Protein 8OUZ (pdb70)

InterPro domains:
  IPR003593 AAA+ ATPase domain [SM00382] (100-277)
  IPR013632 Rad51-like, C-terminal [PF08423] (83-342)
  IPR016467 DNA recombination and repair protein, RecA-like [PIRSF005856] (2-347)
  IPR020588 DNA recombination and repair protein RecA-like, ATP-binding domain [PS50162] (79-259)
  IPR027417 P-loop containing nucleoside triphosphate hydrolase [G3DSA:3.40.50.300] (60-343)
  IPR027417 P-loop containing nucleoside triphosphate hydrolase [SSF52540] (82-343)
  IPR030548 DNA repair protein RAD51 homologue 2 [PTHR46456] (1-357)
  IPR058766 XRCC3/RAD51 homolog 2, helix-hairpin-helix domain [PF26169] (6-60)

Secondary structure (DSSP, 8-state):
-BHHHHT--HHHHHHHHTTT--BHHHHHTS-HHHHHHHH---HHHHHHHHHHHHHTTSPPPEEHHHHHT-/--BGGGS---HHHHHHHHHTT--BGGGGSS--HHHHHHHTT--HHHHHHHHHHHH--EEHHHHHHHHHHS--B--S-HHHHHHHTSSBPSSSEEEEEE-TTSSHHHHHHHHHHHTTS-GGGT----EEEEEESSS---HHHHHHHHHHHHHHHHHHHTTTTTSHHHHHHHH--HHHHHTTEEEEE--SHHHHHHHHHHHHHHHHT-TTEEEEEEE-SS-TT---TTHHHHHHIIIIITTHHHHHHHHHTT-EEEEEESS------SSGGGT-SEEEEEEEETTEEEEEEEE-SSS---EEE-EEETTEEE--/-B--TTSSTT--HHHHHHHHHTT--BHHHHHTS-HHHHHHTTT--HHHHHHHHHHHHHHH----EEHHHHHHHHHHH--EE--S-HHHHHHHTSSEETTSEEEEE--TTSSHHHHHHHHHHIIIIII---EEEEESSS---HHHHHHHHHTT---HHHHHHHHHTEEEEE--SHHHHHHHHHHHHHHHHH-SS--SS---EEEEETHHHHHGGG--SS--HHHHHHHHHHHHHHIIIIIT--EEEEEE-EEE-SSS-SEEESS-HHHHTS-SEEEEEEE---S-EEEEEEE-SSS-S--EEEE-TTT-/---BHHHH-TTT-TT--SBPSSEEEEEEE-TTSSHHHHHHHHHHHHHS-GGGT----EEEEEESSS---HHHHHHHHHHH-SS--HHHHHHHHTTEEEEE--SHHHHHHHHHHHHHHHHH-TTEEEEEEETTTTTHHHHHHHHTT-HHHHSHHHHHHHHHHHHHHHHTT-EEEEEEE---------S-HHHHTT--EEEEEEE---EEEEEEETTTTEEEEEEEEEETTEEEE-

GO terms:
  GO:0008094 ATP-dependent activity, acting on DNA (F, IDA)
  GO:0005657 replication fork (C, IDA)
  GO:0000400 four-way junction DNA binding (F, IDA)
  GO:0003690 double-stranded DNA binding (F, IDA)
  GO:0003697 single-stranded DNA binding (F, IDA)
  GO:0033063 Rad51B-Rad51C-Rad51D-XRCC2 complex (C, IDA)
  GO:0010971 positive regulation of G2/M transition of mitotic cell cycle (P, IMP)
  GO:0000724 double-strand break repair via homologous recombination (P, IMP)
  GO:0003677 DNA binding (F, TAS)
  GO:0005634 nucleus (C, TAS)
  GO:0006281 DNA repair (P, TAS)
  GO:0006310 DNA recombination (P, TAS)
  GO:0007131 reciprocal meiotic recombination (P, TAS)
  GO:0005654 nucleoplasm (C, TAS)
  GO:0005515 protein binding (F, IPI)
  GO:0097435 supramolecular fiber organization (P, IDA)

CATH classification: 3.40.50.300

Nearest PDB structures (foldseek):
  8ouz-assembly1_A  TM=1.014E+00  e=1.183E-11  Homo sapiens
  8ouy-assembly1_A  TM=9.994E-01  e=1.331E-10  Homo sapiens
  2zud-assembly1_B  TM=6.892E-01  e=2.498E-03  Saccharolobus solfataricus
  2zud-assembly1_A  TM=7.182E-01  e=3.698E-03  Saccharolobus solfataricus
  2zuc-assembly1_B  TM=6.706E-01  e=3.039E-03  Saccharolobus solfataricus

Solvent-accessible surface area: 38641 Å² total; per-residue (Å²): 133,93,1,132,173,24,50,13,65,95,114,17,22,77,74,0,39,172,88,138,12,86,40,4,93,58,0,3,25,34,16,32,9,35,0,7,95,19,5,12,62,3,46,92,18,0,49,111,14,0,22,73,0,0,147,41,24,25,31,163,59,72,32,0,93,41,52,73,71,184,142,63,59,3,9,6,20,30,6,8,15,47,6,12,33,97,0,42,69,9,9,5,67,20,0,55,12,0,79,102,26,135,38,57,74,0,20,162,48,7,59,14,61,147,72,65,0,92,51,5,2,78,9,0,124,175,153,30,31,0,40,93,18,10,88,55,38,115,114,36,24,76,2,64,0,34,0,68,34,1,18,108,22,12,34,33,0,5,21,20,22,32,5,2,0,2,0,0,39,101,60,4,10,8,30,40,3,0,5,1,0,0,0,3,0,14,6,19,132,48,41,60,15,26,51,4,8,0,0,0,0,0,1,48,38,45,20,114,28,87,37,0,30,68,1,0,50,15,1,25,106,75,8,85,108,63,14,119,128,73,158,57,110,116,20,128,131,16,36,116,105,14,60,43,62,71,3,0,36,41,0,27,21,7,45,0,156,52,4,22,38,0,8,0,5,7,32,26,0,56,84,26,2,82,135,47,87,115,3,35,0,0,0,0,0,1,1,14,5,81,97,135,168,28,167,31,86,91,4,20,105,21,1,10,42,40,6,1,26,8,44,1,4,25,10,0,16,113,42,108,0,0,0,0,0,2,0,64,104,24,60,173,105,49,50,95,62,13,13,21,14,0,8,11,22,2,2,1,36,100,52,219,162,61,53,10,0,6,3,87,35,22,13,29,65,162,76,43,71,16,73,2,62,50,78,113,63,1,0,41,44,109,23,6,5,65,82,66,27,4,110,57,15,60,112,97,22,10,101,58,1,66,79,62,214,10,61,20,6,24,52,1,4,46,32,93,14,83,70,5,10,146,102,28,78,22,64,84,152,45,1,37,54,10,62,150,62,0,22,63,90,64,10,18,127,42,54,37,0,10,61,22,37,68,88,54,112,114,73,59,35,78,9,48,0,31,11,56,37,7,24,163,6,12,81,61,1,8,34,11,8,16,5,4,0,6,0,0,17,56,35,7,7,18,28,22,10,0,0,8,4,2,0,28,2,0,37,48,82,115,66,23,0,6,0,0,3,0,30,2,6,4,18,0,48,35,0,36,96,14,0,81,76,68,31,150,69,143,125,81,10,30,54,0,2,117,56,0,66,1,14,38,0,9,36,4,24,76,0,2,74,23,0,19,110,17,54,28,76,27,59,142,46,128,119,31,96,119,34,50,10,50,3,0,1,0,1,3,0,3,17,2,0,34,15,19,55,37,55,156,12,93,22,0,32,0,8,0,17,9,0,0,26,6,0,15,23,0,1,58,89,59,29,6,1,2,1,0,2,0,12,21,34,109,52,197,127,63,38,186,60,85,26,35,7,48,115,11,1,18,20,2,0,14,8,6,4,29,6,67,72,179,102,36,8,148,22,69,0,14,6,46,29,28,36,50,52,75,80,42,131,110,47,86,11,49,31,68,88,144,115,45,30,12,3,82,78,3,1,65,77,15,3,62,116,24,99,77,91,10,136,20,8,9,0,5,2,4,4,64,39,45,3,12,17,42,22,0,0,7,17,2,2,0,52,0,0,9,29,135,113,58,48,8,29,68,26,26,0,0,2,0,0,0,16,16,41,6,22,5,90,16,0,5,30,0,0,70,100,50,11,104,136,50,47,114,99,59,2,93,138,0,0,26,40,1,18,0,1,55,0,58,40,9,30,47,2,0,4,0,0,47,22,3,53,79,24,6,86,76,52,106,58,2,10,0,0,0,0,7,0,5,6,15,14,38,14,26,26,69,10,31,5,21,153,46,88,93,86,34,43,29,24,24,64,67,0,1,96,10,0,61,90,0,2,95,90,42,112,0,1,0,1,1,4,2,16,24,14,23,149,164,56,117,72,26,20,2,158,17,1,30,125,17,7,89,3,14,0,22,4,52,98,116,126,64,20,7,0,40,10,89,11,90,113,83,118,49,114,117,108,18,92,0,77,40,35,100,31,2,5,104,43,121

B-factor: mean 48.49, std 17.57, range [7.1, 106.78]

Structure (mmCIF, N/CA/C/O backbone):
data_8OUZ
#
_entry.id   8OUZ
#
_cell.length_a   1.00
_cell.length_b   1.00
_cell.length_c   1.00
_cell.angle_alpha   90.00
_cell.angle_beta   90.00
_cell.angle_gamma   90.00
#
_symmetry.space_group_name_H-M   'P 1'
#
loop_
_entity.id
_entity.type
_entity.pdbx_description
1 polymer 'DNA repair protein RAD51 homolog 2'
2 polymer 'DNA repair protein RAD51 homolog 3'
3 polymer 'DNA repair protein RAD51 homolog 4'
4 polymer 'DNA repair protein XRCC2'
5 non-polymer "ADENOSINE-5'-DIPHOSPHATE"
6 non-polymer 'MAGNESIUM ION'
7 non-polymer "ADENOSINE-5'-TRIPHOSPHATE"
8 water water
#
loop_
_atom_site.group_PDB
_atom_site.id
_atom_site.type_symbol
_atom_site.label_atom_id
_atom_site.label_alt_id
_atom_site.label_comp_id
_atom_site.label_asym_id
_atom_site.label_entity_id
_atom_site.label_seq_id
_atom_site.pdbx_PDB_ins_code
_atom_site.Cartn_x
_atom_site.Cartn_y
_atom_site.Cartn_z
_atom_site.occupancy
_atom_site.B_iso_or_equiv
_atom_site.auth_seq_id
_atom_site.auth_comp_id
_atom_site.auth_asym_id
_atom_site.auth_atom_id
_atom_site.pdbx_PDB_model_num
ATOM 1 N N . LYS A 1 4 ? 167.07600 178.22800 179.90200 1.000 58.47000 4 LYS A N 1
ATOM 2 C CA . LYS A 1 4 ? 167.03800 177.21000 180.98900 1.000 60.37000 4 LYS A CA 1
ATOM 3 C C . LYS A 1 4 ? 167.77300 175.94500 180.56400 1.000 61.61000 4 LYS A C 1
ATOM 4 O O . LYS A 1 4 ? 167.39900 175.29800 179.58600 1.000 58.62000 4 LYS A O 1
ATOM 23 N N . LYS A 1 5 ? 168.81600 175.59400 181.30900 1.000 62.58000 5 LYS A N 1
ATOM 24 C CA . LYS A 1 5 ? 169.61300 174.41900 180.99300 1.000 59.02000 5 LYS A CA 1
ATOM 25 C C . LYS A 1 5 ? 168.87600 173.15200 181.40600 1.000 59.46000 5 LYS A C 1
ATOM 26 O O . LYS A 1 5 ? 168.05200 173.15800 182.32400 1.000 64.34000 5 LYS A O 1
ATOM 45 N N . LEU A 1 6 ? 169.18400 172.05400 180.71500 1.000 51.74000 6 LEU A N 1
ATOM 46 C CA . LEU A 1 6 ? 168.48100 170.80000 180.95300 1.000 53.62000 6 LEU A CA 1
ATOM 47 C C . LEU A 1 6 ? 168.90700 170.11400 182.24400 1.000 53.60000 6 LEU A C 1
ATOM 48 O O . LEU A 1 6 ? 168.17100 169.25600 182.74200 1.000 56.20000 6 LEU A O 1
ATOM 64 N N . LYS A 1 7 ? 170.07300 170.45800 182.79400 1.000 60.89000 7 LYS A N 1
ATOM 65 C CA . LYS A 1 7 ? 170.47300 169.87500 184.07000 1.000 62.51000 7 LYS A CA 1
ATOM 66 C C . LYS A 1 7 ? 169.56000 170.34300 185.19700 1.000 62.75000 7 LYS A C 1
ATOM 67 O O . LYS A 1 7 ? 169.21100 169.55800 186.08600 1.000 64.18000 7 LYS A O 1
ATOM 86 N N . ARG A 1 8 ? 169.16200 171.61600 185.17500 1.000 62.68000 8 ARG A N 1
ATOM 87 C CA . ARG A 1 8 ? 168.29700 172.14600 186.22000 1.000 63.18000 8 ARG A CA 1
ATOM 88 C C . ARG A 1 8 ? 166.86800 171.63500 186.10700 1.000 61.01000 8 ARG A C 1
ATOM 89 O O . ARG A 1 8 ? 166.13500 171.66000 187.10100 1.000 64.41000 8 ARG A O 1
ATOM 110 N N . VAL A 1 9 ? 166.45400 171.17700 184.92500 1.000 50.62000 9 VAL A N 1
ATOM 111 C CA . VAL A 1 9 ? 165.09800 170.65800 184.76700 1.000 46.53000 9 VAL A CA 1
ATOM 112 C C . VAL A 1 9 ? 164.89700 169.43100 185.64500 1.000 48.57000 9 VAL A C 1
ATOM 113 O O . VAL A 1 9 ? 163.84900 169.26900 186.28100 1.000 51.92000 9 VAL A O 1
ATOM 126 N N . GLY A 1 10 ? 165.89500 168.55200 185.69600 1.000 52.60000 10 GLY A N 1
ATOM 127 C CA . GLY A 1 10 ? 165.79700 167.33700 186.48000 1.000 52.66000 10 GLY A CA 1
ATOM 128 C C . GLY A 1 10 ? 166.27300 166.10600 185.73800 1.000 54.61000 10 GLY A C 1
ATOM 129 O O . GLY A 1 10 ? 166.07300 164.98000 186.20400 1.000 55.33000 10 GLY A O 1
ATOM 133 N N . LEU A 1 11 ? 166.89800 166.30100 184.58200 1.000 47.28000 11 LEU A N 1
ATOM 134 C CA . LEU A 1 11 ? 167.42900 165.18800 183.81200 1.000 47.42000 11 LEU A CA 1
ATOM 135 C C . LEU A 1 11 ? 168.72900 164.68200 184.42500 1.000 52.62000 11 LEU A C 1
ATOM 136 O O . LEU A 1 11 ? 169.47300 165.42900 185.06700 1.000 51.70000 11 LEU A O 1
ATOM 152 N N . SER A 1 12 ? 168.99900 163.39700 184.21700 1.000 53.57000 12 SER A N 1
ATOM 153 C CA . SER A 1 12 ? 170.20300 162.78300 184.75200 1.000 48.80000 12 SER A CA 1
ATOM 154 C C . SER A 1 12 ? 171.44500 163.31700 184.04100 1.000 52.50000 12 SER A C 1
ATOM 155 O O . SER A 1 12 ? 171.38900 163.80700 182.91100 1.000 53.08000 12 SER A O 1
ATOM 163 N N . GLN A 1 13 ? 172.58400 163.21400 184.73100 1.000 58.56000 13 GLN A N 1
ATOM 164 C CA . GLN A 1 13 ? 173.83600 163.71500 184.17200 1.000 56.61000 13 GLN A CA 1
ATOM 165 C C . GLN A 1 13 ? 174.21900 162.96300 182.90400 1.000 57.58000 13 GLN A C 1
ATOM 166 O O . GLN A 1 13 ? 174.67700 163.57000 181.92800 1.000 58.11000 13 GLN A O 1
ATOM 180 N N . GLU A 1 14 ? 174.05300 161.63900 182.90100 1.000 51.36000 14 GLU A N 1
ATOM 181 C CA . GLU A 1 14 ? 174.40600 160.85800 181.72000 1.000 54.38000 14 GLU A CA 1
ATOM 182 C C . GLU A 1 14 ? 173.58000 161.29800 180.52000 1.000 58.33000 14 GLU A C 1
ATOM 183 O O . GLU A 1 14 ? 174.11400 161.50900 179.42400 1.000 57.60000 14 GLU A O 1
ATOM 195 N N . LEU A 1 15 ? 172.26600 161.43500 180.70900 1.000 54.87000 15 LEU A N 1
ATOM 196 C CA . LEU A 1 15 ? 171.40500 161.85600 179.61200 1.000 48.61000 15 LEU A CA 1
ATOM 197 C C . LEU A 1 15 ? 171.73600 163.27600 179.17700 1.000 48.23000 15 LEU A C 1
ATOM 198 O O . LEU A 1 15 ? 171.72500 163.58700 177.98100 1.000 51.85000 15 LEU A O 1
ATOM 214 N N . CYS A 1 16 ? 172.03900 164.15200 180.13600 1.000 51.33000 16 CYS A N 1
ATOM 215 C CA . CYS A 1 16 ? 172.40300 165.51900 179.79000 1.000 53.34000 16 CYS A CA 1
ATOM 216 C C . CYS A 1 16 ? 173.66400 165.55900 178.93600 1.000 51.99000 16 CYS A C 1
ATOM 217 O O . CYS A 1 16 ? 173.73400 166.33100 177.97500 1.000 53.42000 16 CYS A O 1
ATOM 225 N N . ASP A 1 17 ? 174.66500 164.74000 179.26400 1.000 53.11000 17 ASP A N 1
ATOM 226 C CA . ASP A 1 17 ? 175.87700 164.68800 178.45100 1.000 54.44000 17 ASP A CA 1
ATOM 227 C C . ASP A 1 17 ? 175.60300 164.08900 177.07500 1.000 55.37000 17 ASP A C 1
ATOM 228 O O . ASP A 1 17 ? 176.11300 164.58600 176.06200 1.000 56.69000 17 ASP A O 1
ATOM 237 N N . ARG A 1 18 ? 174.80300 163.02200 177.02200 1.000 51.69000 18 ARG A N 1
ATOM 238 C CA . ARG A 1 18 ? 174.44800 162.43500 175.73500 1.000 50.38000 18 ARG A CA 1
ATOM 239 C C . ARG A 1 18 ? 173.75300 163.45700 174.84500 1.000 53.94000 18 ARG A C 1
ATOM 240 O O . ARG A 1 18 ? 173.96700 163.48100 173.62700 1.000 52.22000 18 ARG A O 1
ATOM 261 N N . LEU A 1 19 ? 172.91600 164.31000 175.43700 1.000 51.08000 19 LEU A N 1
ATOM 262 C CA . LEU A 1 19 ? 172.24400 165.34800 174.66200 1.000 48.57000 19 LEU A CA 1
ATOM 263 C C . LEU A 1 19 ? 173.21600 166.44700 174.25100 1.000 47.31000 19 LEU A C 1
ATOM 264 O O . LEU A 1 19 ? 173.19800 166.89800 173.10000 1.000 51.49000 19 LEU A O 1
ATOM 280 N N . SER A 1 20 ? 174.06900 166.89200 175.17700 1.000 54.58000 20 SER A N 1
ATOM 281 C CA . SER A 1 20 ? 175.03300 167.93800 174.85500 1.000 56.08000 20 SER A CA 1
ATOM 282 C C . SER A 1 20 ? 175.96200 167.50700 173.73200 1.000 54.33000 20 SER A C 1
ATOM 283 O O . SER A 1 20 ? 176.46600 168.35200 172.98400 1.000 53.21000 20 SER A O 1
ATOM 291 N N . ARG A 1 21 ? 176.19900 166.20200 173.59200 1.000 52.60000 21 ARG A N 1
ATOM 292 C CA . ARG A 1 21 ? 176.98800 165.73000 172.46000 1.000 54.05000 21 ARG A CA 1
ATOM 293 C C . ARG A 1 21 ? 176.33200 166.07600 171.12900 1.000 56.91000 21 ARG A C 1
ATOM 294 O O . ARG A 1 21 ? 177.01200 166.07400 170.09700 1.000 53.54000 21 ARG A O 1
ATOM 315 N N . HIS A 1 22 ? 175.03100 166.36900 171.12800 1.000 60.48000 22 HIS A N 1
ATOM 316 C CA . HIS A 1 22 ? 174.31100 166.79000 169.93500 1.000 52.37000 22 HIS A CA 1
ATOM 317 C C . HIS A 1 22 ? 173.99200 168.28000 169.93800 1.000 49.94000 22 HIS A C 1
ATOM 318 O O . HIS A 1 22 ? 173.11800 168.71600 169.18400 1.000 55.25000 22 HIS A O 1
ATOM 333 N N . GLN A 1 23 ? 174.67400 169.06600 170.77200 1.000 54.51000 23 GLN A N 1
ATOM 334 C CA . GLN A 1 23 ? 174.46700 170.51100 170.86200 1.000 58.49000 23 GLN A CA 1
ATOM 335 C C . GLN A 1 23 ? 173.06900 170.86200 171.36700 1.000 57.13000 23 GLN A C 1
ATOM 336 O O . GLN A 1 23 ? 172.54300 171.93500 171.06300 1.000 58.46000 23 GLN A O 1
ATOM 350 N N . ILE A 1 24 ? 172.45900 169.97300 172.14400 1.000 50.84000 24 ILE A N 1
ATOM 351 C CA . ILE A 1 24 ? 171.16900 170.22600 172.77600 1.000 48.81000 24 ILE A CA 1
ATOM 352 C C . ILE A 1 24 ? 171.44300 170.53200 174.24200 1.000 46.31000 24 ILE A C 1
ATOM 353 O O . ILE A 1 24 ? 171.84600 169.64800 175.00400 1.000 48.44000 24 ILE A O 1
ATOM 369 N N . LEU A 1 25 ? 171.21900 171.78200 174.64400 1.000 51.53000 25 LEU A N 1
ATOM 370 C CA . LEU A 1 25 ? 171.62500 172.25000 175.96400 1.000 54.09000 25 LEU A CA 1
ATOM 371 C C . LEU A 1 25 ? 170.53700 172.96900 176.74500 1.000 51.91000 25 LEU A C 1
ATOM 372 O O . LEU A 1 25 ? 170.66500 173.07700 177.97000 1.000 53.00000 25 LEU A O 1
ATOM 388 N N . THR A 1 26 ? 169.48600 173.46500 176.09900 1.000 46.77000 26 THR A N 1
ATOM 389 C CA . THR A 1 26 ? 168.46100 174.25300 176.76600 1.000 50.79000 26 THR A CA 1
ATOM 390 C C . THR A 1 26 ? 167.09500 173.62700 176.52600 1.000 48.85000 26 THR A C 1
ATOM 391 O O . THR A 1 26 ? 166.93400 172.72100 175.70500 1.000 49.05000 26 THR A O 1
ATOM 402 N N . CYS A 1 27 ? 166.10400 174.12000 177.27200 1.000 51.85000 27 CYS A N 1
ATOM 403 C CA . CYS A 1 27 ? 164.73900 173.63700 177.10100 1.000 46.22000 27 CYS A CA 1
ATOM 404 C C . CYS A 1 27 ? 164.20200 173.98700 175.72100 1.000 45.59000 27 CYS A C 1
ATOM 405 O O . CYS A 1 27 ? 163.48400 173.19100 175.10600 1.000 44.93000 27 CYS A O 1
ATOM 413 N N . GLN A 1 28 ? 164.53200 175.17900 175.22100 1.000 44.98000 28 GLN A N 1
ATOM 414 C CA . GLN A 1 28 ? 164.08100 175.57200 173.89100 1.000 38.35000 28 GLN A CA 1
ATOM 415 C C . GLN A 1 28 ? 164.62000 174.62600 172.82600 1.000 44.74000 28 GLN A C 1
ATOM 416 O O . GLN A 1 28 ? 163.88600 174.21900 171.91800 1.000 48.13000 28 GLN A O 1
ATOM 430 N N . ASP A 1 29 ? 165.90100 174.26400 172.92000 1.000 45.51000 29 ASP A N 1
ATOM 431 C CA . ASP A 1 29 ? 166.46800 173.31300 171.97000 1.000 37.52000 29 ASP A CA 1
ATOM 432 C C . ASP A 1 29 ? 165.76400 171.96600 172.05700 1.000 38.51000 29 ASP A C 1
ATOM 433 O O . ASP A 1 29 ? 165.46000 171.34700 171.03100 1.000 45.43000 29 ASP A O 1
ATOM 442 N N . PHE A 1 30 ? 165.50200 171.49500 173.27600 1.000 38.35000 30 PHE A N 1
ATOM 443 C CA . PHE A 1 30 ? 164.85100 170.20100 173.45100 1.000 33.59000 30 PHE A CA 1
ATOM 444 C C . PHE A 1 30 ? 163.44600 170.20200 172.86200 1.000 35.14000 30 PHE A C 1
ATOM 445 O O . PHE A 1 30 ? 163.05400 169.25600 172.16900 1.000 31.77000 30 PHE A O 1
ATOM 462 N N . LEU A 1 31 ? 162.67500 171.26000 173.12100 1.000 33.89000 31 LEU A N 1
ATOM 463 C CA . LEU A 1 31 ? 161.27000 171.27200 172.72600 1.000 39.00000 31 LEU A CA 1
ATOM 464 C C . LEU A 1 31 ? 161.10000 171.40300 171.21800 1.000 40.48000 31 LEU A C 1
ATOM 465 O O . LEU A 1 31 ? 160.14400 170.85800 170.65700 1.000 38.93000 31 LEU A O 1
ATOM 481 N N . CYS A 1 32 ? 162.00700 172.11600 170.54700 1.000 41.23000 32 CYS A N 1
ATOM 482 C CA . CYS A 1 32 ? 161.87800 172.33000 169.11100 1.000 37.79000 32 CYS A CA 1
ATOM 483 C C . CYS A 1 32 ? 162.12400 171.06600 168.30000 1.000 38.48000 32 CYS A C 1
ATOM 484 O O . CYS A 1 32 ? 161.87800 171.07400 167.09000 1.000 47.43000 32 CYS A O 1
ATOM 492 N N . LEU A 1 33 ? 162.60500 169.99600 168.92300 1.000 26.65000 33 LEU A N 1
ATOM 493 C CA . LEU A 1 33 ? 162.81500 168.73100 168.23800 1.000 30.33000 33 LEU A CA 1
ATOM 494 C C . LEU A 1 33 ? 161.55600 167.87700 168.31500 1.000 29.47000 33 LEU A C 1
ATOM 495 O O . LEU A 1 33 ? 160.77400 167.97100 169.26400 1.000 35.79000 33 LEU A O 1
ATOM 511 N N . SER A 1 34 ? 161.36300 167.04400 167.30200 1.000 26.89000 34 SER A N 1
ATOM 512 C CA . SER A 1 34 ? 160.19100 166.18800 167.24300 1.000 22.02000 34 SER A CA 1
ATOM 513 C C . SER A 1 34 ? 160.42900 164.89500 168.01100 1.000 29.33000 34 SER A C 1
ATOM 514 O O . SER A 1 34 ? 161.57200 164.53400 168.30300 1.000 35.92000 34 SER A O 1
ATOM 522 N N . PRO A 1 35 ? 159.36100 164.17100 168.35700 1.000 31.61000 35 PRO A N 1
ATOM 523 C CA . PRO A 1 35 ? 159.54400 162.94300 169.14800 1.000 22.07000 35 PRO A CA 1
ATOM 524 C C . PRO A 1 35 ? 160.49100 161.93200 168.52400 1.000 24.33000 35 PRO A C 1
ATOM 525 O O . PRO A 1 35 ? 161.25100 161.29100 169.25600 1.000 35.29000 35 PRO A O 1
ATOM 536 N N . LEU A 1 36 ? 160.46700 161.75200 167.20100 1.000 27.02000 36 LEU A N 1
ATOM 537 C CA . LEU A 1 36 ? 161.36800 160.78300 166.57900 1.000 17.13000 36 LEU A CA 1
ATOM 538 C C . LEU A 1 36 ? 162.82300 161.22300 166.69500 1.000 22.82000 36 LEU A C 1
ATOM 539 O O . LEU A 1 36 ? 163.70700 160.40700 166.99100 1.000 35.47000 36 LEU A O 1
ATOM 555 N N . GLU A 1 37 ? 163.09100 162.50700 166.46200 1.000 22.90000 37 GLU A N 1
ATOM 556 C CA . GLU A 1 37 ? 164.45000 163.01400 166.60300 1.000 27.33000 37 GLU A CA 1
ATOM 557 C C . GLU A 1 37 ? 164.94600 162.85600 168.03500 1.000 29.85000 37 GLU A C 1
ATOM 558 O O . GLU A 1 37 ? 166.10100 162.48000 168.26500 1.000 34.94000 37 GLU A O 1
ATOM 570 N N . LEU A 1 38 ? 164.08200 163.13600 169.01300 1.000 30.18000 38 LEU A N 1
ATOM 571 C CA . LEU A 1 38 ? 164.46100 162.95700 170.41000 1.000 25.30000 38 LEU A CA 1
ATOM 572 C C . LEU A 1 38 ? 164.68300 161.48600 170.73900 1.000 24.44000 38 LEU A C 1
ATOM 573 O O . LEU A 1 38 ? 165.58100 161.14900 171.51600 1.000 32.79000 38 LEU A O 1
ATOM 589 N N . MET A 1 39 ? 163.87300 160.59600 170.16600 1.000 17.04000 39 MET A N 1
ATOM 590 C CA . MET A 1 39 ? 164.09000 159.16900 170.36700 1.000 27.99000 39 MET A CA 1
ATOM 591 C C . MET A 1 39 ? 165.46000 158.75600 169.85400 1.000 31.14000 39 MET A C 1
ATOM 592 O O . MET A 1 39 ? 166.17300 157.98500 170.50700 1.000 35.68000 39 MET A O 1
ATOM 606 N N . LYS A 1 40 ? 165.84300 159.25300 168.67700 1.000 35.39000 40 LYS A N 1
ATOM 607 C CA . LYS A 1 40 ? 167.15900 158.91900 168.14100 1.000 32.53000 40 LYS A CA 1
ATOM 608 C C . LYS A 1 40 ? 168.27400 159.50200 169.00400 1.000 34.73000 40 LYS A C 1
ATOM 609 O O . LYS A 1 40 ? 169.28200 158.83400 169.25700 1.000 35.37000 40 LYS A O 1
ATOM 628 N N . VAL A 1 41 ? 168.11000 160.74200 169.46500 1.000 37.04000 41 VAL A N 1
ATOM 629 C CA . VAL A 1 41 ? 169.18400 161.41200 170.19400 1.000 38.71000 41 VAL A CA 1
ATOM 630 C C . VAL A 1 41 ? 169.37900 160.79500 171.57600 1.000 38.38000 41 VAL A C 1
ATOM 631 O O . VAL A 1 41 ? 170.51400 160.56100 172.00800 1.000 39.58000 41 VAL A O 1
ATOM 644 N N . THR A 1 42 ? 168.28800 160.53400 172.29600 1.000 38.13000 42 THR A N 1
ATOM 645 C CA . THR A 1 42 ? 168.37300 160.12600 173.69300 1.000 33.64000 42 THR A CA 1
ATOM 646 C C . THR A 1 42 ? 168.37300 158.61700 173.88700 1.000 30.88000 42 THR A C 1
ATOM 647 O O . THR A 1 42 ? 168.82100 158.14500 174.93700 1.000 44.77000 42 THR A O 1
ATOM 658 N N . GLY A 1 43 ? 167.88500 157.85300 172.91600 1.000 21.66000 43 GLY A N 1
ATOM 659 C CA . GLY A 1 43 ? 167.82300 156.41600 173.06300 1.000 30.73000 43 GLY A CA 1
ATOM 660 C C . GLY A 1 43 ? 166.63800 155.90300 173.84700 1.000 31.49000 43 GLY A C 1
ATOM 661 O O . GLY A 1 43 ? 166.56600 154.69700 174.10500 1.000 31.46000 43 GLY A O 1
ATOM 665 N N . LEU A 1 44 ? 165.70900 156.77100 174.23500 1.000 30.37000 44 LEU A N 1
ATOM 666 C CA . LEU A 1 44 ? 164.51900 156.35700 174.95900 1.000 28.75000 44 LEU A CA 1
ATOM 667 C C . LEU A 1 44 ? 163.41700 155.94800 173.98400 1.000 24.11000 44 LEU A C 1
ATOM 668 O O . LEU A 1 44 ? 163.51900 156.13600 172.77200 1.000 28.21000 44 LEU A O 1
ATOM 684 N N . SER A 1 45 ? 162.34800 155.37900 174.53300 1.000 19.81000 45 SER A N 1
ATOM 685 C CA . SER A 1 45 ? 161.19800 154.99900 173.73100 1.000 20.44000 45 SER A CA 1
ATOM 686 C C . SER A 1 45 ? 160.26400 156.19600 173.55700 1.000 25.47000 45 SER A C 1
ATOM 687 O O . SER A 1 45 ? 160.53400 157.30600 174.02300 1.000 27.32000 45 SER A O 1
ATOM 695 N N . TYR A 1 46 ? 159.14400 155.96700 172.86900 1.000 29.37000 46 TYR A N 1
ATOM 696 C CA . TYR A 1 46 ? 158.19600 157.04600 172.60600 1.000 28.45000 46 TYR A CA 1
ATOM 697 C C . TYR A 1 46 ? 157.56600 157.55500 173.89900 1.000 31.61000 46 TYR A C 1
ATOM 698 O O . TYR A 1 46 ? 157.53800 158.76500 174.15400 1.000 27.22000 46 TYR A O 1
ATOM 716 N N . ARG A 1 47 ? 157.05800 156.64200 174.73100 1.000 29.45000 47 ARG A N 1
ATOM 717 C CA . ARG A 1 47 ? 156.45600 157.05500 175.99400 1.000 30.63000 47 ARG A CA 1
ATOM 718 C C . ARG A 1 47 ? 157.48800 157.69600 176.91200 1.000 30.70000 47 ARG A C 1
ATOM 719 O O . ARG A 1 47 ? 157.18100 158.65800 177.62400 1.000 35.82000 47 ARG A O 1
ATOM 740 N N . GLY A 1 48 ? 158.71600 157.17600 176.91700 1.000 20.91000 48 GLY A N 1
ATOM 741 C CA . GLY A 1 48 ? 159.76600 157.80400 177.69900 1.000 22.21000 48 GLY A CA 1
ATOM 742 C C . GLY A 1 48 ? 160.09600 159.20100 177.21600 1.000 22.78000 48 GLY A C 1
ATOM 743 O O . GLY A 1 48 ? 160.30400 160.11300 178.02400 1.000 40.21000 48 GLY A O 1
ATOM 747 N N . VAL A 1 49 ? 160.13800 159.39500 175.89700 1.000 26.56000 49 VAL A N 1
ATOM 748 C CA . VAL A 1 49 ? 160.38000 160.72700 175.35900 1.000 31.54000 49 VAL A CA 1
ATOM 749 C C . VAL A 1 49 ? 159.23800 161.66300 175.72900 1.000 29.02000 49 VAL A C 1
ATOM 750 O O . VAL A 1 49 ? 159.46300 162.85000 175.98400 1.000 21.50000 49 VAL A O 1
ATOM 763 N N . HIS A 1 50 ? 158.00200 161.16000 175.76900 1.000 28.99000 50 HIS A N 1
ATOM 764 C CA . HIS A 1 50 ? 156.88100 162.01700 176.14600 1.000 32.33000 50 HIS A CA 1
ATOM 765 C C . HIS A 1 50 ? 156.91900 162.36600 177.62900 1.000 29.78000 50 HIS A C 1
ATOM 766 O O . HIS A 1 50 ? 156.59200 163.49400 178.01300 1.000 30.19000 50 HIS A O 1
ATOM 780 N N . GLU A 1 51 ? 157.31500 161.41700 178.47900 1.000 30.92000 51 GLU A N 1
ATOM 781 C CA . GLU A 1 51 ? 157.50700 161.74200 179.88900 1.000 27.59000 51 GLU A CA 1
ATOM 782 C C . GLU A 1 51 ? 158.58900 162.79700 180.06200 1.000 24.55000 51 GLU A C 1
ATOM 783 O O . GLU A 1 51 ? 158.43500 163.72000 180.86800 1.000 41.20000 51 GLU A O 1
ATOM 795 N N . LEU A 1 52 ? 159.68100 162.68600 179.30700 1.000 29.99000 52 LEU A N 1
ATOM 796 C CA . LEU A 1 52 ? 160.72100 163.70600 179.35600 1.000 30.47000 52 LEU A CA 1
ATOM 797 C C . LEU A 1 52 ? 160.21900 165.05700 178.8570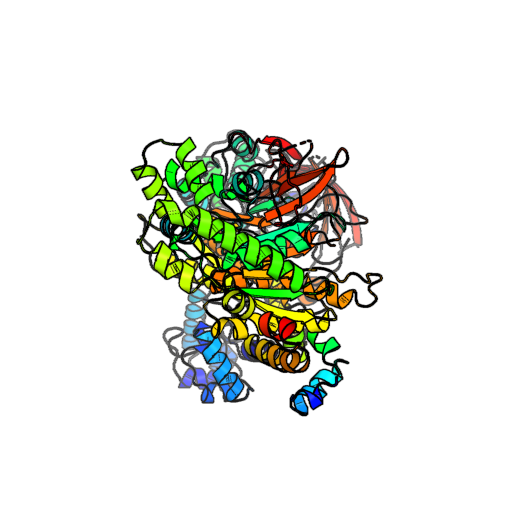0 1.000 27.75000 52 LEU A C 1
ATOM 798 O O . LEU A 1 52 ? 160.57400 166.09400 179.42700 1.000 23.61000 52 LEU A O 1
ATOM 814 N N . LEU A 1 53 ? 159.40500 165.06700 177.79900 1.000 35.50000 53 LEU A N 1
ATOM 815 C CA . LEU A 1 53 ? 158.83400 166.31900 177.30800 1.000 26.64000 53 LEU A CA 1
ATOM 816 C C . LEU A 1 53 ? 157.92600 166.95500 178.35200 1.000 25.72000 53 LEU A C 1
ATOM 817 O O . LEU A 1 53 ? 157.95400 168.17400 178.54300 1.000 25.53000 53 LEU A O 1
ATOM 833 N N . CYS A 1 54 ? 157.11000 166.14800 179.03100 1.000 29.86000 54 CYS A N 1
ATOM 834 C CA . CYS A 1 54 ? 156.27100 166.67800 180.10200 1.000 28.95000 54 CYS A CA 1
ATOM 835 C C . CYS A 1 54 ? 157.12000 167.23300 181.23800 1.000 30.53000 54 CYS A C 1
ATOM 836 O O . CYS A 1 54 ? 156.81400 168.29500 181.79100 1.000 22.72000 54 CYS A O 1
ATOM 844 N N . MET A 1 55 ? 158.19700 166.52900 181.59500 1.000 32.31000 55 MET A N 1
ATOM 845 C CA . MET A 1 55 ? 159.08900 167.01800 182.64000 1.000 26.71000 55 MET A CA 1
ATOM 846 C C . MET A 1 55 ? 159.69400 168.36400 182.26100 1.000 29.97000 55 MET A C 1
ATOM 847 O O . MET A 1 55 ? 159.75700 169.28000 183.08900 1.000 35.60000 55 MET A O 1
ATOM 861 N N . VAL A 1 56 ? 160.14600 168.50100 181.01400 1.000 38.37000 56 VAL A N 1
ATOM 862 C CA . VAL A 1 56 ? 160.76100 169.75300 180.58200 1.000 35.13000 56 VAL A CA 1
ATOM 863 C C . VAL A 1 56 ? 159.72100 170.86600 180.50200 1.000 36.69000 56 VAL A C 1
ATOM 864 O O . VAL A 1 56 ? 160.01000 172.02400 180.82300 1.000 39.09000 56 VAL A O 1
ATOM 877 N N . SER A 1 57 ? 158.50200 170.54200 180.06400 1.000 34.44000 57 SER A N 1
ATOM 878 C CA . SER A 1 57 ? 157.48100 171.57100 179.90000 1.000 32.10000 57 SER A CA 1
ATOM 879 C C . SER A 1 57 ? 156.93000 172.03800 181.24000 1.000 25.43000 57 SER A C 1
ATOM 880 O O . SER A 1 57 ? 156.51700 173.19600 181.36400 1.000 31.64000 57 SER A O 1
ATOM 888 N N . ARG A 1 58 ? 156.91600 171.16700 182.25100 1.000 34.25000 58 ARG A N 1
ATOM 889 C CA . ARG A 1 58 ? 156.53500 171.61100 183.58600 1.000 27.63000 58 ARG A CA 1
ATOM 890 C C . ARG A 1 58 ? 157.47200 172.68500 184.11300 1.000 26.49000 58 ARG A C 1
ATOM 891 O O . ARG A 1 58 ? 157.07800 173.46000 184.98900 1.000 42.68000 58 ARG A O 1
ATOM 912 N N . ALA A 1 59 ? 158.69800 172.75000 183.60000 1.000 34.91000 59 ALA A N 1
ATOM 913 C CA . ALA A 1 59 ? 159.62500 173.81600 183.94500 1.000 34.72000 59 ALA A CA 1
ATOM 914 C C . ALA A 1 59 ? 159.48700 175.03500 183.04400 1.000 43.77000 59 ALA A C 1
ATOM 915 O O . ALA A 1 59 ? 160.13100 176.05600 183.30900 1.000 47.25000 59 ALA A O 1
ATOM 922 N N . CYS A 1 60 ? 158.67000 174.95700 181.99500 1.000 44.36000 60 CYS A N 1
ATOM 923 C CA . CYS A 1 60 ? 158.48100 176.05400 181.05600 1.000 39.26000 60 CYS A CA 1
ATOM 924 C C . CYS A 1 60 ? 157.04800 176.55800 180.97300 1.000 44.13000 60 CYS A C 1
ATOM 925 O O . CYS A 1 60 ? 156.84100 177.71500 180.60400 1.000 42.08000 60 CYS A O 1
ATOM 933 N N . ALA A 1 61 ? 156.06000 175.73200 181.30800 1.000 39.18000 61 ALA A N 1
ATOM 934 C CA . ALA A 1 61 ? 154.67200 176.11700 181.12100 1.000 27.32000 61 ALA A CA 1
ATOM 935 C C . ALA A 1 61 ? 154.26900 177.20500 182.11800 1.000 37.46000 61 ALA A C 1
ATOM 936 O O . ALA A 1 61 ? 154.85900 177.32100 183.19500 1.000 42.33000 61 ALA A O 1
ATOM 943 N N . PRO A 1 62 ? 153.26800 178.01400 181.78100 1.000 38.92000 62 PRO A N 1
ATOM 944 C CA . PRO A 1 62 ? 152.83100 179.08200 182.68500 1.000 31.03000 62 PRO A CA 1
ATOM 945 C C . PRO A 1 62 ? 151.90900 178.55800 183.77900 1.000 32.84000 62 PRO A C 1
ATOM 946 O O . PRO A 1 62 ? 151.49700 177.39800 183.79100 1.000 30.15000 62 PRO A O 1
ATOM 957 N N . LYS A 1 63 ? 151.58300 179.45300 184.70900 1.000 40.57000 63 LYS A N 1
ATOM 958 C CA . LYS A 1 63 ? 150.75400 179.11500 185.85800 1.000 39.11000 63 LYS A CA 1
ATOM 959 C C . LYS A 1 63 ? 149.28000 179.36500 185.56000 1.000 41.41000 63 LYS A C 1
ATOM 960 O O . LYS A 1 63 ? 148.91100 180.40200 185.00200 1.000 38.04000 63 LYS A O 1
ATOM 979 N N . MET A 1 64 ? 148.44300 178.40600 185.94900 1.000 44.79000 64 MET A N 1
ATOM 980 C CA . MET A 1 64 ? 147.00400 178.52200 185.75600 1.000 36.18000 64 MET A CA 1
ATOM 981 C C . MET A 1 64 ? 146.42000 179.61000 186.64900 1.000 34.00000 64 MET A C 1
ATOM 982 O O . MET A 1 64 ? 146.82500 179.77700 187.80200 1.000 47.91000 64 MET A O 1
ATOM 996 N N . GLN A 1 65 ? 145.45900 180.35200 186.10400 1.000 33.96000 65 GLN A N 1
ATOM 997 C CA . GLN A 1 65 ? 144.71600 181.36100 186.84300 1.000 35.59000 65 GLN A CA 1
ATOM 998 C C . GLN A 1 65 ? 143.23200 181.18700 186.56100 1.000 40.68000 65 GLN A C 1
ATOM 999 O O . GLN A 1 65 ? 142.83500 180.55900 185.57600 1.000 47.01000 65 GLN A O 1
ATOM 1013 N N . THR A 1 66 ? 142.41200 181.74900 187.44200 1.000 43.87000 66 THR A N 1
ATOM 1014 C CA . THR A 1 66 ? 140.96800 181.75600 187.27800 1.000 36.49000 66 THR A CA 1
ATOM 1015 C C . THR A 1 66 ? 140.49800 183.17800 187.00100 1.000 42.04000 66 THR A C 1
ATOM 1016 O O . THR A 1 66 ? 141.11700 184.14900 187.44300 1.000 42.38000 66 THR A O 1
ATOM 1027 N N . ALA A 1 67 ? 139.40300 183.29400 186.24600 1.000 41.31000 67 ALA A N 1
ATOM 1028 C CA . ALA A 1 67 ? 138.85100 184.61400 185.95800 1.000 38.91000 67 ALA A CA 1
ATOM 1029 C C . ALA A 1 67 ? 138.39100 185.30000 187.23500 1.000 41.26000 67 ALA A C 1
ATOM 1030 O O . ALA A 1 67 ? 138.53000 186.52000 187.38000 1.000 40.98000 67 ALA A O 1
ATOM 1037 N N . TYR A 1 68 ? 137.83900 184.53200 188.17600 1.000 45.79000 68 TYR A N 1
ATOM 1038 C CA . TYR A 1 68 ? 137.48400 185.09700 189.47200 1.000 44.11000 68 TYR A CA 1
ATOM 1039 C C . TYR A 1 68 ? 138.71300 185.64900 190.18200 1.000 48.30000 68 TYR A C 1
ATOM 1040 O O . TYR A 1 68 ? 138.66400 186.73600 190.77000 1.000 50.48000 68 TYR A O 1
ATOM 1058 N N . GLY A 1 69 ? 139.82600 184.91500 190.13700 1.000 46.70000 69 GLY A N 1
ATOM 1059 C CA . GLY A 1 69 ? 141.05300 185.41500 190.73700 1.000 41.16000 69 GLY A CA 1
ATOM 1060 C C . GLY A 1 69 ? 141.57000 186.66400 190.05100 1.000 44.51000 69 GLY A C 1
ATOM 1061 O O . GLY A 1 69 ? 142.09800 187.56800 190.70200 1.000 50.07000 69 GLY A O 1
ATOM 1065 N N . ILE A 1 70 ? 141.43700 186.72800 188.72500 1.000 45.77000 70 ILE A N 1
ATOM 1066 C CA . ILE A 1 70 ? 141.85700 187.92000 187.99500 1.000 50.81000 70 ILE A CA 1
ATOM 1067 C C . ILE A 1 70 ? 141.00700 189.11700 188.39900 1.000 49.71000 70 ILE A C 1
ATOM 1068 O O . ILE A 1 70 ? 141.52500 190.21700 188.62300 1.000 54.18000 70 ILE A O 1
ATOM 1084 N N . LYS A 1 71 ? 139.69000 188.92700 188.48600 1.000 50.39000 71 LYS A N 1
ATOM 1085 C CA . LYS A 1 71 ? 138.81600 190.00300 188.94300 1.000 54.52000 71 LYS A CA 1
ATOM 1086 C C . LYS A 1 71 ? 139.10000 190.35600 190.39600 1.000 53.73000 71 LYS A C 1
ATOM 1087 O O . LYS A 1 71 ? 139.06600 191.53200 190.77400 1.000 57.81000 71 LYS A O 1
ATOM 1106 N N . ALA A 1 72 ? 139.38600 189.35100 191.22400 1.000 52.91000 72 ALA A N 1
ATOM 1107 C CA . ALA A 1 72 ? 139.67200 189.57300 192.63500 1.000 49.61000 72 ALA A CA 1
ATOM 1108 C C . ALA A 1 72 ? 140.98000 190.31600 192.86300 1.000 52.07000 72 ALA A C 1
ATOM 1109 O O . ALA A 1 72 ? 141.27100 190.67400 194.00900 1.000 57.93000 72 ALA A O 1
ATOM 1116 N N . GLN A 1 73 ? 141.77100 190.54500 191.82000 1.000 56.91000 73 GLN A N 1
ATOM 1117 C CA . GLN A 1 73 ? 143.02600 191.27600 191.94400 1.000 56.86000 73 GLN A CA 1
ATOM 1118 C C . GLN A 1 73 ? 144.00000 190.52600 192.84300 1.000 59.03000 73 GLN A C 1
ATOM 1119 O O . GLN A 1 73 ? 144.94900 189.90600 192.36300 1.000 60.58000 73 GLN A O 1
ATOM 1133 N N . GLN B 2 11 ? 151.58900 138.57500 162.14000 1.000 55.41000 11 GLN B N 1
ATOM 1134 C CA . GLN B 2 11 ? 152.97100 139.07600 162.39200 1.000 54.67000 11 GLN B CA 1
ATOM 1135 C C . GLN B 2 11 ? 153.00000 140.59700 162.39300 1.000 47.19000 11 GLN B C 1
ATOM 1136 O O . GLN B 2 11 ? 152.42800 141.23700 161.51400 1.000 54.89000 11 GLN B O 1
ATOM 1150 N N . ARG B 2 12 ? 153.67200 141.17100 163.38700 1.000 35.30000 12 ARG B N 1
ATOM 1151 C CA . ARG B 2 12 ? 153.80000 142.61600 163.52900 1.000 37.78000 12 ARG B CA 1
ATOM 1152 C C . ARG B 2 12 ? 155.28200 142.95600 163.59600 1.000 40.63000 12 ARG B C 1
ATOM 1153 O O . ARG B 2 12 ? 155.96900 142.57000 164.54600 1.000 49.01000 12 ARG B O 1
ATOM 1174 N N . ASP B 2 13 ? 155.76900 143.67900 162.59200 1.000 41.74000 13 ASP B N 1
ATOM 1175 C CA . ASP B 2 13 ? 157.18700 143.99800 162.51400 1.000 36.48000 13 ASP B CA 1
ATOM 1176 C C . ASP B 2 13 ? 157.58600 144.95800 163.62800 1.000 37.34000 13 ASP B C 1
ATOM 1177 O O . ASP B 2 13 ? 156.81700 145.83900 164.01700 1.000 40.06000 13 ASP B O 1
ATOM 1186 N N . LEU B 2 14 ? 158.80900 144.78500 164.13500 1.000 34.71000 14 LEU B N 1
ATOM 1187 C CA . LEU B 2 14 ? 159.25800 145.57600 165.27600 1.000 35.28000 14 LEU B CA 1
ATOM 1188 C C . LEU B 2 14 ? 159.31300 147.06200 164.95200 1.000 33.44000 14 LEU B C 1
ATOM 1189 O O . LEU B 2 14 ? 159.18400 147.89600 165.85500 1.000 34.89000 14 LEU B O 1
ATOM 1205 N N . VAL B 2 15 ? 159.51100 147.41700 163.68100 1.000 31.43000 15 VAL B N 1
ATOM 1206 C CA . VAL B 2 15 ? 159.55900 148.82600 163.31600 1.000 30.81000 15 VAL B CA 1
ATOM 1207 C C . VAL B 2 15 ? 158.20300 149.49800 163.49500 1.000 34.15000 15 VAL B C 1
ATOM 1208 O O . VAL B 2 15 ? 158.13100 150.73000 163.55900 1.000 34.09000 15 VAL B O 1
ATOM 1221 N N . SER B 2 16 ? 157.12300 148.72100 163.58000 1.000 26.76000 16 SER B N 1
ATOM 1222 C CA . SER B 2 16 ? 155.78800 149.28000 163.74900 1.000 22.68000 16 SER B CA 1
ATOM 1223 C C . SER B 2 16 ? 155.46800 149.64800 165.19300 1.000 28.42000 16 SER B C 1
ATOM 1224 O O . SER B 2 16 ? 154.43700 150.28500 165.43200 1.000 30.50000 16 SER B O 1
ATOM 1232 N N . PHE B 2 17 ? 156.32600 149.26900 166.16700 1.000 33.77000 17 PHE B N 1
ATOM 1233 C CA . PHE B 2 17 ? 156.07000 149.57700 167.56500 1.000 22.44000 17 PHE B CA 1
ATOM 1234 C C . PHE B 2 17 ? 156.89300 150.77900 168.01300 1.000 20.12000 17 PHE B C 1
ATOM 1235 O O . PHE B 2 17 ? 157.95800 151.05200 167.45300 1.000 30.72000 17 PHE B O 1
ATOM 1252 N N . PRO B 2 18 ? 156.43300 151.52600 169.02500 1.000 24.45000 18 PRO B N 1
ATOM 1253 C CA . PRO B 2 18 ? 157.16400 152.70600 169.50600 1.000 26.40000 18 PRO B CA 1
ATOM 1254 C C . PRO B 2 18 ? 158.34600 152.37400 170.42100 1.000 25.91000 18 PRO B C 1
ATOM 1255 O O . PRO B 2 18 ? 158.51200 152.96000 171.49100 1.000 24.86000 18 PRO B O 1
ATOM 1266 N N . LEU B 2 19 ? 159.17900 151.43200 169.98700 1.000 31.77000 19 LEU B N 1
ATOM 1267 C CA . LEU B 2 19 ? 160.38000 151.07400 170.72600 1.000 21.04000 19 LEU B CA 1
ATOM 1268 C C . LEU B 2 19 ? 161.46200 152.13400 170.54600 1.000 26.77000 19 LEU B C 1
ATOM 1269 O O . LEU B 2 19 ? 161.42200 152.95600 169.62800 1.000 37.50000 19 LEU B O 1
ATOM 1285 N N . SER B 2 20 ? 162.44300 152.10600 171.44000 1.000 30.95000 20 SER B N 1
ATOM 1286 C CA . SER B 2 20 ? 163.61000 152.95300 171.26600 1.000 30.62000 20 SER B CA 1
ATOM 1287 C C . SER B 2 20 ? 164.42900 152.45700 170.07400 1.000 33.50000 20 SER B C 1
ATOM 1288 O O . SER B 2 20 ? 164.57300 151.24600 169.88400 1.000 32.69000 20 SER B O 1
ATOM 1296 N N . PRO B 2 21 ? 164.96000 153.36100 169.24200 1.000 35.16000 21 PRO B N 1
ATOM 1297 C CA . PRO B 2 21 ? 165.70700 152.89400 168.05800 1.000 29.66000 21 PRO B CA 1
ATOM 1298 C C . PRO B 2 21 ? 166.89200 152.00300 168.39200 1.000 32.83000 21 PRO B C 1
ATOM 1299 O O . PRO B 2 21 ? 167.14100 151.02000 167.68300 1.000 35.61000 21 PRO B O 1
ATOM 1310 N N . ALA B 2 22 ? 167.63100 152.31600 169.45900 1.000 34.27000 22 ALA B N 1
ATOM 1311 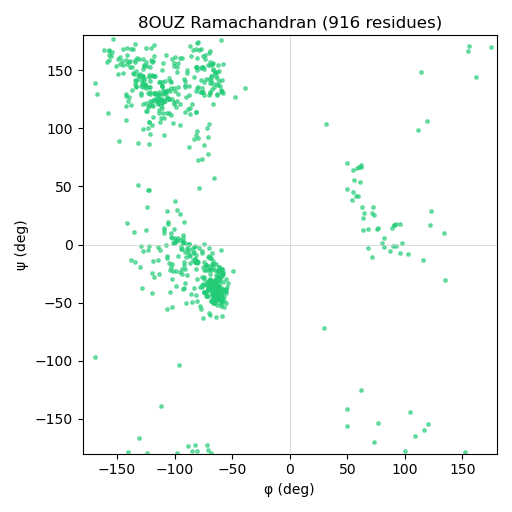C CA . ALA B 2 22 ? 168.79800 151.51200 169.80800 1.000 29.93000 22 ALA B CA 1
ATOM 1312 C C . ALA B 2 22 ? 168.39800 150.09800 170.20800 1.000 29.50000 22 ALA B C 1
ATOM 1313 O O . ALA B 2 22 ? 169.03800 149.12400 169.79300 1.000 31.81000 22 ALA B O 1
ATOM 1320 N N . VAL B 2 23 ? 167.34100 149.96500 171.01000 1.000 27.57000 23 VAL B N 1
ATOM 1321 C CA . VAL B 2 23 ? 166.88700 148.63900 171.41600 1.000 30.16000 23 VAL B CA 1
ATOM 1322 C C . VAL B 2 23 ? 166.39700 147.85400 170.20800 1.000 28.16000 23 VAL B C 1
ATOM 1323 O O . VAL B 2 23 ? 166.63500 146.64600 170.09900 1.000 29.89000 23 VAL B O 1
ATOM 1336 N N . ARG B 2 24 ? 165.69900 148.52000 169.28400 1.000 31.03000 24 ARG B N 1
ATOM 1337 C CA . ARG B 2 24 ? 165.23800 147.83300 168.08200 1.000 32.01000 24 ARG B CA 1
ATOM 1338 C C . ARG B 2 24 ? 166.41400 147.34400 167.24700 1.000 27.03000 24 ARG B C 1
ATOM 1339 O O . ARG B 2 24 ? 166.38800 146.22500 166.72000 1.000 22.83000 24 ARG B O 1
ATOM 1360 N N . VAL B 2 25 ? 167.45000 148.17300 167.10100 1.000 28.44000 25 VAL B N 1
ATOM 1361 C CA . VAL B 2 25 ? 168.62500 147.75400 166.34000 1.000 26.89000 25 VAL B CA 1
ATOM 1362 C C . VAL B 2 25 ? 169.29600 146.56600 167.01500 1.000 33.69000 25 VAL B C 1
ATOM 1363 O O . VAL B 2 25 ? 169.70000 145.60400 166.35000 1.000 31.08000 25 VAL B O 1
ATOM 1376 N N . LYS B 2 26 ? 169.42700 146.60900 168.34300 1.000 33.85000 26 LYS B N 1
ATOM 1377 C CA . LYS B 2 26 ? 170.02000 145.48300 169.05900 1.000 31.30000 26 LYS B CA 1
ATOM 1378 C C . LYS B 2 26 ? 169.20700 144.21300 168.84900 1.000 34.99000 26 LYS B C 1
ATOM 1379 O O . LYS B 2 26 ? 169.77000 143.13600 168.62400 1.000 41.54000 26 LYS B O 1
ATOM 1398 N N . LEU B 2 27 ? 167.87900 144.31900 168.91900 1.000 32.09000 27 LEU B N 1
ATOM 1399 C CA . LEU B 2 27 ? 167.03000 143.15000 168.72100 1.000 30.01000 27 LEU B CA 1
ATOM 1400 C C . LEU B 2 27 ? 167.17900 142.59000 167.31300 1.000 32.87000 27 LEU B C 1
ATOM 1401 O O . LEU B 2 27 ? 167.24700 141.37100 167.12700 1.000 42.16000 27 LEU B O 1
ATOM 1417 N N . VAL B 2 28 ? 167.22100 143.46400 166.30600 1.000 36.22000 28 VAL B N 1
ATOM 1418 C CA . VAL B 2 28 ? 167.34700 142.99400 164.93000 1.000 35.31000 28 VAL B CA 1
ATOM 1419 C C . VAL B 2 28 ? 168.70200 142.33200 164.71700 1.000 36.14000 28 VAL B C 1
ATOM 1420 O O . VAL B 2 28 ? 168.80700 141.31200 164.02600 1.000 37.13000 28 VAL B O 1
ATOM 1433 N N . SER B 2 29 ? 169.75900 142.89700 165.30500 1.000 39.12000 29 SER B N 1
ATOM 1434 C CA . SER B 2 29 ? 171.07600 142.27700 165.20700 1.000 30.70000 29 SER B CA 1
ATOM 1435 C C . SER B 2 29 ? 171.08800 140.89100 165.83600 1.000 35.18000 29 SER B C 1
ATOM 1436 O O . SER B 2 29 ? 171.87500 140.03100 165.42600 1.000 45.40000 29 SER B O 1
ATOM 1444 N N . ALA B 2 30 ? 170.23100 140.65400 166.82500 1.000 34.87000 30 ALA B N 1
ATOM 1445 C CA . ALA B 2 30 ? 170.14500 139.36100 167.48700 1.000 35.53000 30 ALA B CA 1
ATOM 1446 C C . ALA B 2 30 ? 169.19900 138.39600 166.78500 1.000 37.94000 30 ALA B C 1
ATOM 1447 O O . ALA B 2 30 ? 169.03000 137.26800 167.25800 1.000 46.24000 30 ALA B O 1
ATOM 1454 N N . GLY B 2 31 ? 168.57500 138.80600 165.68200 1.000 35.52000 31 GLY B N 1
ATOM 1455 C CA . GLY B 2 31 ? 167.72800 137.93300 164.89700 1.000 38.98000 31 GLY B CA 1
ATOM 1456 C C . GLY B 2 31 ? 166.23900 138.13000 165.08900 1.000 40.26000 31 GLY B C 1
ATOM 1457 O O . GLY B 2 31 ? 165.45600 137.53300 164.34200 1.000 42.71000 31 GLY B O 1
ATOM 1461 N N . PHE B 2 32 ? 165.82200 138.93800 166.06000 1.000 43.29000 32 PHE B N 1
ATOM 1462 C CA . PHE B 2 32 ? 164.40300 139.17800 166.28900 1.000 42.21000 32 PHE B CA 1
ATOM 1463 C C . PHE B 2 32 ? 163.85500 140.12500 165.22900 1.000 45.16000 32 PHE B C 1
ATOM 1464 O O . PHE B 2 32 ? 164.43700 141.18200 164.96800 1.000 45.05000 32 PHE B O 1
ATOM 1481 N N . GLN B 2 33 ? 162.73400 139.74600 164.62300 1.000 45.40000 33 GLN B N 1
ATOM 1482 C CA . GLN B 2 33 ? 162.11800 140.52400 163.55400 1.000 42.30000 33 GLN B CA 1
ATOM 1483 C C . GLN B 2 33 ? 160.70700 140.98500 163.87700 1.000 46.69000 33 GLN B C 1
ATOM 1484 O O . GLN B 2 33 ? 160.36000 142.13200 163.58400 1.000 45.88000 33 GLN B O 1
ATOM 1498 N N . THR B 2 34 ? 159.88500 140.12600 164.47600 1.000 43.85000 34 THR B N 1
ATOM 1499 C CA . THR B 2 34 ? 158.49300 140.43000 164.76600 1.000 40.76000 34 THR B CA 1
ATOM 1500 C C . THR B 2 34 ? 158.24600 140.38400 166.26800 1.000 46.32000 34 THR B C 1
ATOM 1501 O O . THR B 2 34 ? 158.98400 139.74700 167.02400 1.000 48.48000 34 THR B O 1
ATOM 1512 N N . ALA B 2 35 ? 157.18600 141.07500 166.69400 1.000 43.67000 35 ALA B N 1
ATOM 1513 C CA . ALA B 2 35 ? 156.85400 141.12200 168.11300 1.000 38.37000 35 ALA B CA 1
ATOM 1514 C C . ALA B 2 35 ? 156.46400 139.75200 168.65100 1.000 43.42000 35 ALA B C 1
ATOM 1515 O O . ALA B 2 35 ? 156.70300 139.46200 169.82900 1.000 49.76000 35 ALA B O 1
ATOM 1522 N N . GLU B 2 36 ? 155.88000 138.89600 167.81200 1.000 46.26000 36 GLU B N 1
ATOM 1523 C CA . GLU B 2 36 ? 155.42200 137.59500 168.28400 1.000 50.18000 36 GLU B CA 1
ATOM 1524 C C . GLU B 2 36 ? 156.56100 136.73700 168.81900 1.000 52.77000 36 GLU B C 1
ATOM 1525 O O . GLU B 2 36 ? 156.30700 135.78800 169.56700 1.000 53.17000 36 GLU B O 1
ATOM 1537 N N . GLU B 2 37 ? 157.80600 137.04300 168.45500 1.000 49.47000 37 GLU B N 1
ATOM 1538 C CA . GLU B 2 37 ? 158.94900 136.28900 168.95300 1.000 48.67000 37 GLU B CA 1
ATOM 1539 C C . GLU B 2 37 ? 159.40800 136.74100 170.33300 1.000 51.47000 37 GLU B C 1
ATOM 1540 O O . GLU B 2 37 ? 160.17600 136.01800 170.97500 1.000 56.53000 37 GLU B O 1
ATOM 1552 N N . LEU B 2 38 ? 158.96400 137.90600 170.80200 1.000 47.80000 38 LEU B N 1
ATOM 1553 C CA . LEU B 2 38 ? 159.35900 138.42900 172.10300 1.000 45.91000 38 LEU B CA 1
ATOM 1554 C C . LEU B 2 38 ? 158.31500 138.18800 173.18500 1.000 49.25000 38 LEU B C 1
ATOM 1555 O O . LEU B 2 38 ? 158.48600 138.67300 174.30800 1.000 53.06000 38 LEU B O 1
ATOM 1571 N N . LEU B 2 39 ? 157.24400 137.45500 172.88100 1.000 51.95000 39 LEU B N 1
ATOM 1572 C CA . LEU B 2 39 ? 156.13300 137.35400 173.82100 1.000 57.05000 39 LEU B CA 1
ATOM 1573 C C . LEU B 2 39 ? 156.48700 136.48600 175.02300 1.000 58.38000 39 LEU B C 1
ATOM 1574 O O . LEU B 2 39 ? 156.14600 136.82700 176.16100 1.000 54.91000 39 LEU B O 1
ATOM 1590 N N . GLU B 2 40 ? 157.17100 135.36500 174.79600 1.000 64.63000 40 GLU B N 1
ATOM 1591 C CA . GLU B 2 40 ? 157.42300 134.40400 175.86400 1.000 66.17000 40 GLU B CA 1
ATOM 1592 C C . GLU B 2 40 ? 158.71000 134.67600 176.63100 1.000 65.60000 40 GLU B C 1
ATOM 1593 O O . GLU B 2 40 ? 158.81200 134.29400 177.80300 1.000 64.10000 40 GLU B O 1
ATOM 1605 N N . VAL B 2 41 ? 159.69400 135.32700 176.00800 1.000 59.60000 41 VAL B N 1
ATOM 1606 C CA . VAL B 2 41 ? 160.98800 135.50600 176.65400 1.000 59.72000 41 VAL B CA 1
ATOM 1607 C C . VAL B 2 41 ? 160.82300 136.31900 177.92900 1.000 61.38000 41 VAL B C 1
ATOM 1608 O O . VAL B 2 41 ? 160.05000 137.28400 177.98200 1.000 62.28000 41 VAL B O 1
ATOM 1621 N N . LYS B 2 42 ? 161.55900 135.92800 178.97000 1.000 62.60000 42 LYS B N 1
ATOM 1622 C CA . LYS B 2 42 ? 161.52500 136.66000 180.22500 1.000 64.24000 42 LYS B CA 1
ATOM 1623 C C . LYS B 2 42 ? 162.44200 137.88000 180.15400 1.000 63.07000 42 LYS B C 1
ATOM 1624 O O . LYS B 2 42 ? 163.42400 137.88200 179.40800 1.000 62.06000 42 LYS B O 1
ATOM 1643 N N . PRO B 2 43 ? 162.14800 138.93000 180.92500 1.000 55.74000 43 PRO B N 1
ATOM 1644 C CA . PRO B 2 43 ? 163.02800 140.11100 180.89700 1.000 53.71000 43 PRO B CA 1
ATOM 1645 C C . PRO B 2 43 ? 164.46800 139.79300 181.25100 1.000 57.12000 43 PRO B C 1
ATOM 1646 O O . PRO B 2 43 ? 165.38600 140.35100 180.63700 1.000 59.61000 43 PRO B O 1
ATOM 1657 N N . SER B 2 44 ? 164.69700 138.90500 182.22100 1.000 62.97000 44 SER B N 1
ATOM 1658 C CA . SER B 2 44 ? 166.06400 138.54000 182.57600 1.000 61.28000 44 SER B CA 1
ATOM 1659 C C . SER B 2 44 ? 166.74700 137.79100 181.43900 1.000 62.16000 44 SER B C 1
ATOM 1660 O O . SER B 2 44 ? 167.90400 138.07300 181.11000 1.000 63.87000 44 SER B O 1
ATOM 1668 N N . GLU B 2 45 ? 166.04800 136.83300 180.82900 1.000 61.21000 45 GLU B N 1
ATOM 1669 C CA . GLU B 2 45 ? 166.62500 136.10600 179.70400 1.000 62.10000 45 GLU B CA 1
ATOM 1670 C C . GLU B 2 45 ? 166.88800 137.03900 178.52900 1.000 63.73000 45 GLU B C 1
ATOM 1671 O O . GLU B 2 45 ? 167.92400 136.93500 177.86300 1.000 64.41000 45 GLU B O 1
ATOM 1683 N N . LEU B 2 46 ? 165.95700 137.95600 178.25600 1.000 57.23000 46 LEU B N 1
ATOM 1684 C CA . LEU B 2 46 ? 166.14000 138.89000 177.15000 1.000 51.67000 46 LEU B CA 1
ATOM 1685 C C . LEU B 2 46 ? 167.32300 139.81500 177.40200 1.000 49.61000 46 LEU B C 1
ATOM 1686 O O . LEU B 2 46 ? 168.07800 140.13500 176.47700 1.000 52.02000 46 LEU B O 1
ATOM 1702 N N . SER B 2 47 ? 167.50300 140.25600 178.64800 1.000 50.40000 47 SER B N 1
ATOM 1703 C CA . SER B 2 47 ? 168.60100 141.16100 178.96100 1.000 55.92000 47 SER B CA 1
ATOM 1704 C C . SER B 2 47 ? 169.96100 140.54600 178.65900 1.000 57.04000 47 SER B C 1
ATOM 1705 O O . SER B 2 47 ? 170.93500 141.28400 178.48000 1.000 52.99000 47 SER B O 1
ATOM 1713 N N . LYS B 2 48 ? 170.05200 139.21800 178.60100 1.000 64.04000 48 LYS B N 1
ATOM 1714 C CA . LYS B 2 48 ? 171.30200 138.53800 178.28100 1.000 61.45000 48 LYS B CA 1
ATOM 1715 C C . LYS B 2 48 ? 171.36000 138.03300 176.84800 1.000 61.99000 48 LYS B C 1
ATOM 1716 O O . LYS B 2 48 ? 172.45100 137.95900 176.27600 1.000 63.54000 48 LYS B O 1
ATOM 1735 N N . GLU B 2 49 ? 170.21700 137.68300 176.25400 1.000 62.85000 49 GLU B N 1
ATOM 1736 C CA . GLU B 2 49 ? 170.21400 137.28400 174.85100 1.000 60.72000 49 GLU B CA 1
ATOM 1737 C C . GLU B 2 49 ? 170.71900 138.41800 173.97100 1.000 61.03000 49 GLU B C 1
ATOM 1738 O O . GLU B 2 49 ? 171.50400 138.19500 173.04100 1.000 60.00000 49 GLU B O 1
ATOM 1750 N N . VAL B 2 50 ? 170.27800 139.64100 174.24900 1.000 51.16000 50 VAL B N 1
ATOM 1751 C CA . VAL B 2 50 ? 170.78600 140.84200 173.60400 1.000 47.99000 50 VAL B CA 1
ATOM 1752 C C . VAL B 2 50 ? 171.27100 141.78100 174.69800 1.000 48.72000 50 VAL B C 1
ATOM 1753 O O . VAL B 2 50 ? 170.79600 141.73400 175.83700 1.000 53.72000 50 VAL B O 1
ATOM 1766 N N . GLY B 2 51 ? 172.22800 142.63500 174.35200 1.000 41.84000 51 GLY B N 1
ATOM 1767 C CA . GLY B 2 51 ? 172.88500 143.45900 175.34700 1.000 45.94000 51 GLY B CA 1
ATOM 1768 C C . GLY B 2 51 ? 172.10100 144.68500 175.76700 1.000 45.66000 51 GLY B C 1
ATOM 1769 O O . GLY B 2 51 ? 172.46500 145.80800 175.40600 1.000 52.21000 51 GLY B O 1
ATOM 1773 N N . ILE B 2 52 ? 171.02800 144.49000 176.53600 1.000 43.17000 52 ILE B N 1
ATOM 1774 C CA . ILE B 2 52 ? 170.21700 145.59000 177.03900 1.000 47.82000 52 ILE B CA 1
ATOM 1775 C C . ILE B 2 52 ? 169.99800 145.40400 178.53400 1.000 46.60000 52 ILE B C 1
ATOM 1776 O O . ILE B 2 52 ? 170.13100 144.30600 179.07700 1.000 48.14000 52 ILE B O 1
ATOM 1792 N N . SER B 2 53 ? 169.65600 146.50700 179.19500 1.000 48.11000 53 SER B N 1
ATOM 1793 C CA . SER B 2 53 ? 169.45300 146.50000 180.63400 1.000 49.00000 53 SER B CA 1
ATOM 1794 C C . SER B 2 53 ? 168.09700 145.88900 180.98500 1.000 50.47000 53 SER B C 1
ATOM 1795 O O . SER B 2 53 ? 167.23800 145.66400 180.12800 1.000 54.70000 53 SER B O 1
ATOM 1803 N N . LYS B 2 54 ? 167.91600 145.61100 182.27900 1.000 51.96000 54 LYS B N 1
ATOM 1804 C CA . LYS B 2 54 ? 166.67100 145.00800 182.74400 1.000 52.10000 54 LYS B CA 1
ATOM 1805 C C . LYS B 2 54 ? 165.48900 145.94500 182.53600 1.000 53.47000 54 LYS B C 1
ATOM 1806 O O . LYS B 2 54 ? 164.41300 145.51300 182.10100 1.000 56.00000 54 LYS B O 1
ATOM 1825 N N . ALA B 2 55 ? 165.66700 147.23100 182.84600 1.000 48.24000 55 ALA B N 1
ATOM 1826 C CA . ALA B 2 55 ? 164.57900 148.18700 182.68200 1.000 49.96000 55 ALA B CA 1
ATOM 1827 C C . ALA B 2 55 ? 164.14800 148.27900 181.22600 1.000 52.08000 55 ALA B C 1
ATOM 1828 O O . ALA B 2 55 ? 162.94800 148.32800 180.92600 1.000 52.99000 55 ALA B O 1
ATOM 1835 N N . GLU B 2 56 ? 165.11400 148.31400 180.30500 1.000 49.55000 56 GLU B N 1
ATOM 1836 C CA . GLU B 2 56 ? 164.77300 148.35600 178.89000 1.000 45.92000 56 GLU B CA 1
ATOM 1837 C C . GLU B 2 56 ? 164.03200 147.10000 178.46000 1.000 43.12000 56 GLU B C 1
ATOM 1838 O O . GLU B 2 56 ? 163.09100 147.18600 177.66800 1.000 48.83000 56 GLU B O 1
ATOM 1850 N N . ALA B 2 57 ? 164.43000 145.93200 178.96600 1.000 39.88000 57 ALA B N 1
ATOM 1851 C CA . ALA B 2 57 ? 163.71200 144.70800 178.62600 1.000 47.77000 57 ALA B CA 1
ATOM 1852 C C . ALA B 2 57 ? 162.27200 144.75300 179.12700 1.000 43.94000 57 ALA B C 1
ATOM 1853 O O . ALA B 2 57 ? 161.34100 144.37000 178.40600 1.000 44.69000 57 ALA B O 1
ATOM 1860 N N . LEU B 2 58 ? 162.06700 145.21800 180.36300 1.000 47.23000 58 LEU B N 1
ATOM 1861 C CA . LEU B 2 58 ? 160.71100 145.30600 180.89800 1.000 46.90000 58 LEU B CA 1
ATOM 1862 C C . LEU B 2 58 ? 159.86200 146.28700 180.09800 1.000 47.54000 58 LEU B C 1
ATOM 1863 O O . LEU B 2 58 ? 158.70400 145.99400 179.77300 1.000 46.88000 58 LEU B O 1
ATOM 1879 N N . GLU B 2 59 ? 160.41700 147.45700 179.77500 1.000 39.67000 59 GLU B N 1
ATOM 1880 C CA . GLU B 2 59 ? 159.67300 148.42600 178.97900 1.000 39.33000 59 GLU B CA 1
ATOM 1881 C C . GLU B 2 59 ? 159.35700 147.86900 177.59800 1.000 44.80000 59 GLU B C 1
ATOM 1882 O O . GLU B 2 59 ? 158.25700 148.07400 177.07400 1.000 44.66000 59 GLU B O 1
ATOM 1894 N N . THR B 2 60 ? 160.31400 147.16500 176.99000 1.000 40.43000 60 THR B N 1
ATOM 1895 C CA . THR B 2 60 ? 160.08500 146.57400 175.68000 1.000 39.74000 60 THR B CA 1
ATOM 1896 C C . THR B 2 60 ? 158.94700 145.56800 175.72900 1.000 41.44000 60 THR B C 1
ATOM 1897 O O . THR B 2 60 ? 158.07200 145.56700 174.85700 1.000 45.16000 60 THR B O 1
ATOM 1908 N N . LEU B 2 61 ? 158.94300 144.69800 176.74000 1.000 44.24000 61 LEU B N 1
ATOM 1909 C CA . LEU B 2 61 ? 157.87300 143.71300 176.84000 1.000 44.12000 61 LEU B CA 1
ATOM 1910 C C . LEU B 2 61 ? 156.52500 144.37700 177.08400 1.000 46.27000 61 LEU B C 1
ATOM 1911 O O . LEU B 2 61 ? 155.51500 143.95700 176.50600 1.000 47.44000 61 LEU B O 1
ATOM 1927 N N . GLN B 2 62 ? 156.48600 145.41600 177.92100 1.000 44.74000 62 GLN B N 1
ATOM 1928 C CA . GLN B 2 62 ? 155.24000 146.15000 178.11800 1.000 44.71000 62 GLN B CA 1
ATOM 1929 C C . GLN B 2 62 ? 154.74000 146.73600 176.80300 1.000 46.32000 62 GLN B C 1
ATOM 1930 O O . GLN B 2 62 ? 153.56600 146.58300 176.44800 1.000 47.50000 62 GLN B O 1
ATOM 1944 N N . ILE B 2 63 ? 155.62600 147.40000 176.05700 1.000 43.78000 63 ILE B N 1
ATOM 1945 C CA . ILE B 2 63 ? 155.22300 148.02700 174.80000 1.000 39.29000 63 ILE B CA 1
ATOM 1946 C C . ILE B 2 63 ? 154.72400 146.97800 173.81600 1.000 34.59000 63 ILE B C 1
ATOM 1947 O O . ILE B 2 63 ? 153.73200 147.19100 173.11000 1.000 38.39000 63 ILE B O 1
ATOM 1963 N N . ILE B 2 64 ? 155.40500 145.83400 173.74400 1.000 41.48000 64 ILE B N 1
ATOM 1964 C CA . ILE B 2 64 ? 154.99100 144.79100 172.81100 1.000 40.39000 64 ILE B CA 1
ATOM 1965 C C . ILE B 2 64 ? 153.62300 144.24500 173.19400 1.000 45.74000 64 ILE B C 1
ATOM 1966 O O . ILE B 2 64 ? 152.77200 144.00400 172.33000 1.000 47.96000 64 ILE B O 1
ATOM 1982 N N . ARG B 2 65 ? 153.39000 144.03000 174.49100 1.000 57.49000 65 ARG B N 1
ATOM 1983 C CA . ARG B 2 65 ? 152.13800 143.41000 174.91300 1.000 55.80000 65 ARG B CA 1
ATOM 1984 C C . ARG B 2 65 ? 150.95100 144.35300 174.74900 1.000 57.82000 65 ARG B C 1
ATOM 1985 O O . ARG B 2 65 ? 149.87300 143.92200 174.32800 1.000 61.72000 65 ARG B O 1
ATOM 2006 N N . ARG B 2 66 ? 151.12200 145.63100 175.07000 1.000 59.18000 66 ARG B N 1
ATOM 2007 C CA . ARG B 2 66 ? 150.03300 146.59400 174.93700 1.000 59.86000 66 ARG B CA 1
ATOM 2008 C C . ARG B 2 66 ? 149.52900 146.63100 173.49900 1.000 58.73000 66 ARG B C 1
ATOM 2009 O O . ARG B 2 66 ? 150.13200 147.26800 172.63600 1.000 60.02000 66 ARG B O 1
ATOM 2030 N N . LYS B 2 84 ? 135.26100 150.90600 166.67000 1.000 57.43000 84 LYS B N 1
ATOM 2031 C CA . LYS B 2 84 ? 134.69300 151.11600 167.99600 1.000 61.37000 84 LYS B CA 1
ATOM 2032 C C . LYS B 2 84 ? 133.18000 151.30400 167.91600 1.000 60.81000 84 LYS B C 1
ATOM 2033 O O . LYS B 2 84 ? 132.42900 150.33100 167.85800 1.000 61.80000 84 LYS B O 1
ATOM 2052 N N . CYS B 2 85 ? 132.73600 152.55800 167.91300 1.000 48.97000 85 CYS B N 1
ATOM 2053 C CA . CYS B 2 85 ? 131.31400 152.85800 167.85000 1.000 49.52000 85 CYS B CA 1
ATOM 2054 C C . CYS B 2 85 ? 130.86400 153.00400 166.40400 1.000 46.45000 85 CYS B C 1
ATOM 2055 O O . CYS B 2 85 ? 131.57300 153.57500 165.57100 1.000 50.15000 85 CYS B O 1
ATOM 2063 N N . THR B 2 86 ? 129.67600 152.48300 166.10900 1.000 37.73000 86 THR B N 1
ATOM 2064 C CA . THR B 2 86 ? 129.09400 152.63100 164.78600 1.000 34.00000 86 THR B CA 1
ATOM 2065 C C . THR B 2 86 ? 128.70800 154.09000 164.55000 1.000 32.35000 86 THR B C 1
ATOM 2066 O O . THR B 2 86 ? 128.90300 154.96100 165.40100 1.000 31.89000 86 THR B O 1
ATOM 2077 N N . ALA B 2 87 ? 128.15400 154.36100 163.36700 1.000 34.91000 87 ALA B N 1
ATOM 2078 C CA . ALA B 2 87 ? 127.73400 155.72200 163.05200 1.000 33.94000 87 ALA B CA 1
ATOM 2079 C C . ALA B 2 87 ? 126.45000 156.09500 163.78400 1.000 37.41000 87 ALA B C 1
ATOM 2080 O O . ALA B 2 87 ? 126.22500 157.27500 164.07400 1.000 27.34000 87 ALA B O 1
ATOM 2087 N N . LEU B 2 88 ? 125.60300 155.11100 164.09300 1.000 38.07000 88 LEU B N 1
ATOM 2088 C CA . LEU B 2 88 ? 124.38500 155.39000 164.84700 1.000 34.13000 88 LEU B CA 1
ATOM 2089 C C . LEU B 2 88 ? 124.70300 155.84500 166.26600 1.000 42.92000 88 LEU B C 1
ATOM 2090 O O . LEU B 2 88 ? 124.08200 156.78600 166.78000 1.000 48.27000 88 LEU B O 1
ATOM 2106 N N . GLU B 2 89 ? 125.66300 155.18600 166.91700 1.000 46.49000 89 GLU B N 1
ATOM 2107 C CA . GLU B 2 89 ? 126.06200 155.60200 168.25700 1.000 39.16000 89 GLU B CA 1
ATOM 2108 C C . GLU B 2 89 ? 126.61100 157.02000 168.24400 1.000 40.76000 89 GLU B C 1
ATOM 2109 O O . GLU B 2 89 ? 126.31400 157.81500 169.13900 1.000 46.06000 89 GLU B O 1
ATOM 2121 N N . LEU B 2 90 ? 127.41600 157.35500 167.23600 1.000 44.04000 90 LEU B N 1
ATOM 2122 C CA . LEU B 2 90 ? 127.93300 158.71200 167.11800 1.000 42.14000 90 LEU B CA 1
ATOM 2123 C C . LEU B 2 90 ? 126.83000 159.72200 166.83900 1.000 41.98000 90 LEU B C 1
ATOM 2124 O O . LEU B 2 90 ? 126.89200 160.84300 167.35100 1.000 44.28000 90 LEU B O 1
ATOM 2140 N N . LEU B 2 91 ? 125.82500 159.35400 166.04200 1.000 40.75000 91 LEU B N 1
ATOM 2141 C CA . LEU B 2 91 ? 124.69200 160.24600 165.82000 1.000 44.06000 91 LEU B CA 1
ATOM 2142 C C . LEU B 2 91 ? 123.96900 160.53500 167.12900 1.000 49.35000 91 LEU B C 1
ATOM 2143 O O . LEU B 2 91 ? 123.67000 161.69300 167.45000 1.000 49.13000 91 LEU B O 1
ATOM 2159 N N . GLU B 2 92 ? 123.69500 159.49100 167.91000 1.000 52.96000 92 GLU B N 1
ATOM 2160 C CA . GLU B 2 92 ? 123.04500 159.70200 169.20000 1.000 50.08000 92 GLU B CA 1
ATOM 2161 C C . GLU B 2 92 ? 123.92300 160.53200 170.13000 1.000 48.71000 92 GLU B C 1
ATOM 2162 O O . GLU B 2 92 ? 123.42700 161.41800 170.83300 1.000 48.94000 92 GLU B O 1
ATOM 2174 N N . GLN B 2 93 ? 125.23100 160.26300 170.14300 1.000 51.57000 93 GLN B N 1
ATOM 2175 C CA . GLN B 2 93 ? 126.13500 161.00200 171.01700 1.000 50.87000 93 GLN B CA 1
ATOM 2176 C C . GLN B 2 93 ? 126.15600 162.48300 170.66600 1.000 50.15000 93 GLN B C 1
ATOM 2177 O O . GLN B 2 93 ? 126.12500 163.33800 171.55600 1.000 54.80000 93 GLN B O 1
ATOM 2191 N N . GLU B 2 94 ? 126.21300 162.80800 169.37600 1.000 52.68000 94 GLU B N 1
ATOM 2192 C CA . GLU B 2 94 ? 126.18300 164.20300 168.95700 1.000 53.55000 94 GLU B CA 1
ATOM 2193 C C . GLU B 2 94 ? 124.80400 164.82900 169.10800 1.000 54.90000 94 GLU B C 1
ATOM 2194 O O . GLU B 2 94 ? 124.70000 166.06000 169.10000 1.000 51.32000 94 GLU B O 1
ATOM 2206 N N . HIS B 2 95 ? 123.75100 164.02300 169.23800 1.000 57.92000 95 HIS B N 1
ATOM 2207 C CA . HIS B 2 95 ? 122.43500 164.56800 169.54700 1.000 56.29000 95 HIS B CA 1
ATOM 2208 C C . HIS B 2 95 ? 122.29500 164.92200 171.02500 1.000 58.10000 95 HIS B C 1
ATOM 2209 O O . HIS B 2 95 ? 121.92400 166.05100 171.35700 1.000 58.93000 95 HIS B O 1
ATOM 2223 N N . THR B 2 96 ? 122.58300 163.97800 171.92400 1.000 60.34000 96 THR B N 1
ATOM 2224 C CA . THR B 2 96 ? 122.52900 164.29800 173.35000 1.000 59.69000 96 THR B CA 1
ATOM 2225 C C . THR B 2 96 ? 123.56500 165.35500 173.70500 1.000 54.97000 96 THR B C 1
ATOM 2226 O O . THR B 2 96 ? 123.23900 166.37900 174.31500 1.000 59.61000 96 THR B O 1
ATOM 2237 N N . GLN B 2 97 ? 124.82100 165.13000 173.32700 1.000 50.76000 97 GLN B N 1
ATOM 2238 C CA . GLN B 2 97 ? 125.82000 166.17700 173.47800 1.000 53.10000 97 GLN B CA 1
ATOM 2239 C C . GLN B 2 97 ? 125.43200 167.36200 172.60700 1.000 56.53000 97 GLN B C 1
ATOM 2240 O O . GLN B 2 97 ? 125.15200 167.21400 171.41500 1.000 64.32000 97 GLN B O 1
ATOM 2254 N N . GLY B 2 98 ? 125.41200 168.54500 173.20800 1.000 46.06000 98 GLY B N 1
ATOM 2255 C CA . GLY B 2 98 ? 124.87500 169.72100 172.56300 1.000 54.01000 98 GLY B CA 1
ATOM 2256 C C . GLY B 2 98 ? 125.90600 170.47200 171.74400 1.000 50.36000 98 GLY B C 1
ATOM 2257 O O . GLY B 2 98 ? 127.04000 170.03300 171.54300 1.000 49.08000 98 GLY B O 1
ATOM 2261 N N . PHE B 2 99 ? 125.47800 171.62400 171.24900 1.000 46.01000 99 PHE B N 1
ATOM 2262 C CA . PHE B 2 99 ? 126.34200 172.60300 170.61800 1.000 40.31000 99 PHE B CA 1
ATOM 2263 C C . PHE B 2 99 ? 126.49200 173.79200 171.55300 1.000 40.30000 99 PHE B C 1
ATOM 2264 O O . PHE B 2 99 ? 125.71200 173.97000 172.49300 1.000 43.75000 99 PHE B O 1
ATOM 2281 N N . ILE B 2 100 ? 127.50000 174.61000 171.29000 1.000 31.91000 100 ILE B N 1
ATOM 2282 C CA . ILE B 2 100 ? 127.68900 175.85100 172.02800 1.000 33.17000 100 ILE B CA 1
ATOM 2283 C C . ILE B 2 100 ? 127.12400 176.98400 171.18600 1.000 38.07000 100 ILE B C 1
ATOM 2284 O O . ILE B 2 100 ? 127.58700 177.23100 170.06800 1.000 46.91000 100 ILE B O 1
ATOM 2300 N N . ILE B 2 101 ? 126.11600 177.66700 171.72000 1.000 41.21000 101 ILE B N 1
ATOM 2301 C CA . ILE B 2 101 ? 125.50000 178.77600 171.00700 1.000 44.33000 101 ILE B CA 1
ATOM 2302 C C . ILE B 2 101 ? 126.35100 180.03000 171.16900 1.000 43.66000 101 ILE B C 1
ATOM 2303 O O . ILE B 2 101 ? 127.17700 180.14400 172.07800 1.000 46.97000 101 ILE B O 1
ATOM 2319 N N . THR B 2 102 ? 126.14000 180.98800 170.26500 1.000 46.87000 102 THR B N 1
ATOM 2320 C CA . THR B 2 102 ? 126.82100 182.27400 170.32500 1.000 48.08000 102 THR B CA 1
ATOM 2321 C C . THR B 2 102 ? 125.84800 183.44500 170.33900 1.000 54.66000 102 THR B C 1
ATOM 2322 O O . THR B 2 102 ? 126.27700 184.59000 170.15700 1.000 54.14000 102 THR B O 1
ATOM 2333 N N . PHE B 2 103 ? 124.55800 183.19400 170.54400 1.000 60.10000 103 PHE B N 1
ATOM 2334 C CA . PHE B 2 103 ? 123.51600 184.21500 170.57000 1.000 60.57000 103 PHE B CA 1
ATOM 2335 C C . PHE B 2 103 ? 123.35500 184.93000 169.23400 1.000 63.44000 103 PHE B C 1
ATOM 2336 O O . PHE B 2 103 ? 122.67900 185.96200 169.16700 1.000 63.55000 103 PHE B O 1
ATOM 2353 N N . CYS B 2 104 ? 123.95800 184.41200 168.16700 1.000 62.94000 104 CYS B N 1
ATOM 2354 C CA . CYS B 2 104 ? 123.76700 184.92200 166.81200 1.000 57.01000 104 CYS B CA 1
ATOM 2355 C C . CYS B 2 104 ? 123.01200 183.84400 166.04200 1.000 55.19000 104 CYS B C 1
ATOM 2356 O O . CYS B 2 104 ? 123.56500 182.78500 165.73300 1.000 59.82000 104 CYS B O 1
ATOM 2364 N N . SER B 2 105 ? 121.74200 184.11800 165.73700 1.000 54.85000 105 SER B N 1
ATOM 2365 C CA . SER B 2 105 ? 120.88200 183.08900 165.16000 1.000 54.33000 105 SER B CA 1
ATOM 2366 C C . SER B 2 105 ? 121.38900 182.62700 163.79900 1.000 57.64000 105 SER B C 1
ATOM 2367 O O . SER B 2 105 ? 121.42700 181.42300 163.52300 1.000 54.05000 105 SER B O 1
ATOM 2375 N N . ALA B 2 106 ? 121.77400 183.56400 162.93200 1.000 53.01000 106 ALA B N 1
ATOM 2376 C CA . ALA B 2 106 ? 122.21000 183.19000 161.58900 1.000 49.78000 106 ALA B CA 1
ATOM 2377 C C . ALA B 2 106 ? 123.48700 182.35900 161.63800 1.000 52.09000 106 ALA B C 1
ATOM 2378 O O . ALA B 2 106 ? 123.62200 181.35700 160.92100 1.000 51.25000 106 ALA B O 1
ATOM 2385 N N . LEU B 2 107 ? 124.44100 182.76700 162.47700 1.000 49.20000 107 LEU B N 1
ATOM 2386 C CA . LEU B 2 107 ? 125.68000 182.01000 162.60600 1.000 44.55000 107 LEU B CA 1
ATOM 2387 C C . LEU B 2 107 ? 125.40900 180.61200 163.14500 1.000 44.24000 107 LEU B C 1
ATOM 2388 O O . LEU B 2 107 ? 125.97800 179.63000 162.65400 1.000 46.87000 107 LEU B O 1
ATOM 2404 N N . ASP B 2 108 ? 124.53000 180.50000 164.14300 1.000 50.56000 108 ASP B N 1
ATOM 2405 C CA . ASP B 2 108 ? 124.16700 179.18500 164.65900 1.000 48.85000 108 ASP B CA 1
ATOM 2406 C C . ASP B 2 108 ? 123.53300 178.32900 163.57200 1.000 46.96000 108 ASP B C 1
ATOM 2407 O O . ASP B 2 108 ? 123.82800 177.13400 163.45900 1.000 43.61000 108 ASP B O 1
ATOM 2416 N N . ASP B 2 109 ? 122.65100 178.92400 162.76800 1.000 53.74000 109 ASP B N 1
ATOM 2417 C CA . ASP B 2 109 ? 121.96200 178.16900 161.72800 1.000 54.23000 109 ASP B CA 1
ATOM 2418 C C . ASP B 2 109 ? 122.94300 177.64400 160.68900 1.000 52.93000 109 ASP B C 1
ATOM 2419 O O . ASP B 2 109 ? 122.87200 176.47700 160.28700 1.000 50.37000 109 ASP B O 1
ATOM 2428 N N . ILE B 2 110 ? 123.87200 178.49100 160.23900 1.000 43.55000 110 ILE B N 1
ATOM 2429 C CA . ILE B 2 110 ? 124.82900 178.02100 159.23900 1.000 46.39000 110 ILE B CA 1
ATOM 2430 C C . ILE B 2 110 ? 125.78100 176.99700 159.84500 1.000 45.22000 110 ILE B C 1
ATOM 2431 O O . ILE B 2 110 ? 126.18200 176.04000 159.17100 1.000 45.76000 110 ILE B O 1
ATOM 2447 N N . LEU B 2 111 ? 126.16000 177.17200 161.11200 1.000 41.45000 111 LEU B N 1
ATOM 2448 C CA . LEU B 2 111 ? 127.01100 176.19800 161.78100 1.000 38.52000 111 LEU B CA 1
ATOM 2449 C C . LEU B 2 111 ? 126.28700 174.89600 162.08900 1.000 43.76000 111 LEU B C 1
ATOM 2450 O O . LEU B 2 111 ? 126.94200 173.92200 162.47400 1.000 43.31000 111 LEU B O 1
ATOM 2466 N N . GLY B 2 112 ? 124.96600 174.85200 161.93300 1.000 44.21000 112 GLY B N 1
ATOM 2467 C CA . GLY B 2 112 ? 124.21000 173.65000 162.21700 1.000 42.09000 112 GLY B CA 1
ATOM 2468 C C . GLY B 2 112 ? 123.69300 173.53800 163.63200 1.000 43.28000 112 GLY B C 1
ATOM 2469 O O . GLY B 2 112 ? 123.32900 172.43400 164.05400 1.000 45.89000 112 GLY B O 1
ATOM 2473 N N . GLY B 2 113 ? 123.65400 174.63700 164.38000 1.000 41.87000 113 GLY B N 1
ATOM 2474 C CA . GLY B 2 113 ? 123.16700 174.61500 165.74500 1.000 41.23000 113 GLY B CA 1
ATOM 2475 C C . GLY B 2 113 ? 124.06400 175.38400 166.69200 1.000 45.44000 113 GLY B C 1
ATOM 2476 O O . GLY B 2 113 ? 123.59800 175.94300 167.68800 1.000 51.29000 113 GLY B O 1
ATOM 2480 N N . GLY B 2 114 ? 125.34700 175.41900 166.38500 1.000 39.42000 114 GLY B N 1
ATOM 2481 C CA . GLY B 2 114 ? 126.32500 176.06900 167.23400 1.000 37.61000 114 GLY B CA 1
ATOM 2482 C C . GLY B 2 114 ? 127.67600 175.40800 167.05900 1.000 36.50000 114 GLY B C 1
ATOM 2483 O O . GLY B 2 114 ? 127.84400 174.48000 166.27500 1.000 35.78000 114 GLY B O 1
ATOM 2487 N N . VAL B 2 115 ? 128.64500 175.90800 167.81800 1.000 30.36000 115 VAL B N 1
ATOM 2488 C CA . VAL B 2 115 ? 129.99700 175.36000 167.75700 1.000 29.51000 115 VAL B CA 1
ATOM 2489 C C . VAL B 2 115 ? 129.93800 173.93600 168.29700 1.000 30.66000 115 VAL B C 1
ATOM 2490 O O . VAL B 2 115 ? 129.54200 173.73400 169.45300 1.000 38.04000 115 VAL B O 1
ATOM 2503 N N . PRO B 2 116 ? 130.31500 172.92600 167.51800 1.000 28.02000 116 PRO B N 1
ATOM 2504 C CA . PRO B 2 116 ? 130.13200 171.54200 167.96000 1.000 31.26000 116 PRO B CA 1
ATOM 2505 C C . PRO B 2 116 ? 131.24300 171.08800 168.90000 1.000 34.44000 116 PRO B C 1
ATOM 2506 O O . PRO B 2 116 ? 132.27000 171.74400 169.06900 1.000 32.96000 116 PRO B O 1
ATOM 2517 N N . LEU B 2 117 ? 131.00700 169.93500 169.51600 1.000 36.76000 117 LEU B N 1
ATOM 2518 C CA . LEU B 2 117 ? 131.98900 169.29200 170.37500 1.000 33.64000 117 LEU B CA 1
ATOM 2519 C C . LEU B 2 117 ? 132.73900 168.21500 169.60100 1.000 33.90000 117 LEU B C 1
ATOM 2520 O O . LEU B 2 117 ? 132.22200 167.64100 168.63900 1.000 34.37000 117 LEU B O 1
ATOM 2536 N N . MET B 2 118 ? 133.97300 167.95000 170.03400 1.000 35.76000 118 MET B N 1
ATOM 2537 C CA . MET B 2 118 ? 134.83000 166.92700 169.43900 1.000 30.03000 118 MET B CA 1
ATOM 2538 C C . MET B 2 118 ? 135.33100 167.33000 168.05500 1.000 32.22000 118 MET B C 1
ATOM 2539 O O . MET B 2 118 ? 135.62200 166.47100 167.22000 1.000 38.91000 118 MET B O 1
ATOM 2553 N N . LYS B 2 119 ? 135.44300 168.63300 167.80000 1.000 26.26000 119 LYS B N 1
ATOM 2554 C CA . LYS B 2 119 ? 135.92300 169.14000 166.52300 1.000 28.19000 119 LYS B CA 1
ATOM 2555 C C . LYS B 2 119 ? 136.80800 170.35200 166.76600 1.000 25.08000 119 LYS B C 1
ATOM 2556 O O . LYS B 2 119 ? 136.78400 170.95900 167.83900 1.000 36.74000 119 LYS B O 1
ATOM 2575 N N . THR B 2 120 ? 137.59300 170.69800 165.75100 1.000 23.74000 120 THR B N 1
ATOM 2576 C CA . THR B 2 120 ? 138.42500 171.89200 165.77000 1.000 19.75000 120 THR B CA 1
ATOM 2577 C C . THR B 2 120 ? 137.83600 172.93400 164.82800 1.000 17.79000 120 THR B C 1
ATOM 2578 O O . THR B 2 120 ? 137.51800 172.63100 163.67000 1.000 27.71000 120 THR B O 1
ATOM 2589 N N . THR B 2 121 ? 137.69500 174.15600 165.32900 1.000 22.33000 121 THR B N 1
ATOM 2590 C CA . THR B 2 121 ? 137.12300 175.26600 164.58000 1.000 25.22000 121 THR B CA 1
ATOM 2591 C C . THR B 2 121 ? 138.11800 176.41500 164.58600 1.000 28.31000 121 THR B C 1
ATOM 2592 O O . THR B 2 121 ? 138.50600 176.89900 165.65400 1.000 32.55000 121 THR B O 1
ATOM 2603 N N . GLU B 2 122 ? 138.52800 176.84700 163.40000 1.000 28.10000 122 GLU B N 1
ATOM 2604 C CA . GLU B 2 122 ? 139.42400 177.98000 163.24100 1.000 23.68000 122 GLU B CA 1
ATOM 2605 C C . GLU B 2 122 ? 138.62200 179.19100 162.79000 1.000 26.24000 122 GLU B C 1
ATOM 2606 O O . GLU B 2 122 ? 137.75900 179.08000 161.91100 1.000 35.64000 122 GLU B O 1
ATOM 2618 N N . ILE B 2 123 ? 138.89300 180.33100 163.41200 1.000 32.65000 123 ILE B N 1
ATOM 2619 C CA . ILE B 2 123 ? 138.27900 181.60300 163.06000 1.000 37.83000 123 ILE B CA 1
ATOM 2620 C C . ILE B 2 123 ? 139.38100 182.48800 162.49700 1.000 39.75000 123 ILE B C 1
ATOM 2621 O O . ILE B 2 123 ? 140.21800 183.00900 163.24400 1.000 36.45000 123 ILE B O 1
ATOM 2637 N N . CYS B 2 124 ? 139.38000 182.65700 161.18000 1.000 31.44000 124 CYS B N 1
ATOM 2638 C CA . CYS B 2 124 ? 140.37100 183.45000 160.47700 1.000 26.45000 124 CYS B CA 1
ATOM 2639 C C . CYS B 2 124 ? 139.79700 184.81900 160.13900 1.000 31.30000 124 CYS B C 1
ATOM 2640 O O . CYS B 2 124 ? 138.57900 185.00100 160.05900 1.000 40.75000 124 CYS B O 1
ATOM 2648 N N . GLY B 2 125 ? 140.68700 185.78000 159.95600 1.000 34.30000 125 GLY B N 1
ATOM 2649 C CA . GLY B 2 125 ? 140.28100 187.12300 159.59900 1.000 37.79000 125 GLY B CA 1
ATOM 2650 C C . GLY B 2 125 ? 141.31500 188.13200 160.03300 1.000 42.88000 125 GLY B C 1
ATOM 2651 O O . GLY B 2 125 ? 142.22200 187.84200 160.81100 1.000 50.49000 125 GLY B O 1
ATOM 2655 N N . ALA B 2 126 ? 141.15800 189.34300 159.50800 1.000 46.96000 126 ALA B N 1
ATOM 2656 C CA . ALA B 2 126 ? 142.05400 190.42700 159.85700 1.000 49.99000 126 ALA B CA 1
ATOM 2657 C C . ALA B 2 126 ? 141.76600 190.91900 161.27400 1.000 47.74000 126 ALA B C 1
ATOM 2658 O O . ALA B 2 126 ? 140.68400 190.68600 161.81500 1.000 50.07000 126 ALA B O 1
ATOM 2665 N N . PRO B 2 127 ? 142.72700 191.59500 161.90100 1.000 49.82000 127 PRO B N 1
ATOM 2666 C CA . PRO B 2 127 ? 142.48500 192.12600 163.24700 1.000 50.66000 127 PRO B CA 1
ATOM 2667 C C . PRO B 2 127 ? 141.29900 193.07900 163.26900 1.000 50.81000 127 PRO B C 1
ATOM 2668 O O . PRO B 2 127 ? 141.09200 193.86800 162.34500 1.000 52.45000 127 PRO B O 1
ATOM 2679 N N . GLY B 2 128 ? 140.51900 193.00300 164.34700 1.000 51.92000 128 GLY B N 1
ATOM 2680 C CA . GLY B 2 128 ? 139.39200 193.88500 164.55000 1.000 48.89000 128 GLY B CA 1
ATOM 2681 C C . GLY B 2 128 ? 138.05100 193.33200 164.11900 1.000 45.74000 128 GLY B C 1
ATOM 2682 O O . GLY B 2 128 ? 137.02600 193.97300 164.38100 1.000 51.82000 128 GLY B O 1
ATOM 2686 N N . VAL B 2 129 ? 138.01700 192.16900 163.46700 1.000 41.72000 129 VAL B N 1
ATOM 2687 C CA . VAL B 2 129 ? 136.74200 191.63100 163.00300 1.000 42.15000 129 VAL B CA 1
ATOM 2688 C C . VAL B 2 129 ? 135.88500 191.16800 164.17500 1.000 49.01000 129 VAL B C 1
ATOM 2689 O O . VAL B 2 129 ? 134.65300 191.25000 164.11600 1.000 53.42000 129 VAL B O 1
ATOM 2702 N N . GLY B 2 130 ? 136.50500 190.67900 165.24800 1.000 50.55000 130 GLY B N 1
ATOM 2703 C CA . GLY B 2 130 ? 135.75700 190.20300 166.39800 1.000 45.76000 130 GLY B CA 1
ATOM 2704 C C . GLY B 2 130 ? 136.03400 188.76100 166.77100 1.000 44.47000 130 GLY B C 1
ATOM 2705 O O . GLY B 2 130 ? 135.15900 188.07600 167.30900 1.000 45.00000 130 GLY B O 1
ATOM 2709 N N . LYS B 2 131 ? 137.24500 188.28100 166.48300 1.000 46.22000 131 LYS B N 1
ATOM 2710 C CA . LYS B 2 131 ? 137.59600 186.90600 166.82600 1.000 42.01000 131 LYS B CA 1
ATOM 2711 C C . LYS B 2 131 ? 137.66800 186.70400 168.33700 1.000 38.70000 131 LYS B C 1
ATOM 2712 O O . LYS B 2 131 ? 137.30600 185.63600 168.84300 1.000 40.89000 131 LYS B O 1
ATOM 2731 N N . THR B 2 132 ? 138.14000 187.71200 169.07500 1.000 39.46000 132 THR B N 1
ATOM 2732 C CA . THR B 2 132 ? 138.27000 187.56900 170.52400 1.000 40.29000 132 THR B CA 1
ATOM 2733 C C . THR B 2 132 ? 136.91800 187.68700 171.21900 1.000 45.25000 132 THR B C 1
ATOM 2734 O O . THR B 2 132 ? 136.66300 187.00000 172.22000 1.000 50.89000 132 THR B O 1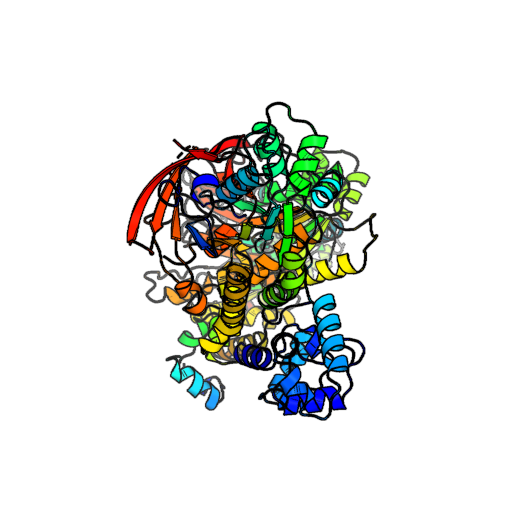
ATOM 2745 N N . GLN B 2 133 ? 136.04700 188.56600 170.71700 1.000 43.21000 133 GLN B N 1
ATOM 2746 C CA . GLN B 2 133 ? 134.72800 188.72500 171.31700 1.000 43.39000 133 GLN B CA 1
ATOM 2747 C C . GLN B 2 133 ? 133.93400 187.43000 171.24100 1.000 39.84000 133 GLN B C 1
ATOM 2748 O O . GLN B 2 133 ? 133.24200 187.06100 172.19500 1.000 45.82000 133 GLN B O 1
ATOM 2762 N N . LEU B 2 134 ? 134.01400 186.72900 170.10900 1.000 36.59000 134 LEU B N 1
ATOM 2763 C CA . LEU B 2 134 ? 133.32700 185.44900 169.99200 1.000 38.07000 134 LEU B CA 1
ATOM 2764 C C . LEU B 2 134 ? 133.89300 184.42500 170.96400 1.000 34.79000 134 LEU B C 1
ATOM 2765 O O . LEU B 2 134 ? 133.13800 183.62600 171.52600 1.000 38.39000 134 LEU B O 1
ATOM 2781 N N . CYS B 2 135 ? 135.21100 184.42500 171.16900 1.000 35.26000 135 CYS B N 1
ATOM 2782 C CA . CYS B 2 135 ? 135.80900 183.49000 172.11500 1.000 31.57000 135 CYS B CA 1
ATOM 2783 C C . CYS B 2 135 ? 135.30800 183.74800 173.53100 1.000 34.76000 135 CYS B C 1
ATOM 2784 O O . CYS B 2 135 ? 134.93500 182.81400 174.24900 1.000 32.97000 135 CYS B O 1
ATOM 2792 N N . MET B 2 136 ? 135.28100 185.01400 173.94800 1.000 42.13000 136 MET B N 1
ATOM 2793 C CA . MET B 2 136 ? 134.75600 185.32900 175.27500 1.000 36.64000 136 MET B CA 1
ATOM 2794 C C . MET B 2 136 ? 133.26700 185.01900 175.39400 1.000 41.04000 136 MET B C 1
ATOM 2795 O O . MET B 2 136 ? 132.82500 184.52200 176.44100 1.000 47.26000 136 MET B O 1
ATOM 2809 N N . GLN B 2 137 ? 132.48600 185.28800 174.34500 1.000 37.67000 137 GLN B N 1
ATOM 2810 C CA . GLN B 2 137 ? 131.07100 184.94300 174.37300 1.000 37.94000 137 GLN B CA 1
ATOM 2811 C C . GLN B 2 137 ? 130.87800 183.44200 174.53200 1.000 32.62000 137 GLN B C 1
ATOM 2812 O O . GLN B 2 137 ? 130.01700 183.00300 175.29700 1.000 32.81000 137 GLN B O 1
ATOM 2826 N N . LEU B 2 138 ? 131.66600 182.63600 173.81700 1.000 34.40000 138 LEU B N 1
ATOM 2827 C CA . LEU B 2 138 ? 131.55700 181.18800 173.95900 1.000 31.10000 138 LEU B CA 1
ATOM 2828 C C . LEU B 2 138 ? 132.02100 180.72400 175.33300 1.000 31.77000 138 LEU B C 1
ATOM 2829 O O . LEU B 2 138 ? 131.46600 179.76600 175.88200 1.000 34.23000 138 LEU B O 1
ATOM 2845 N N . ALA B 2 139 ? 133.03400 181.37800 175.90100 1.000 33.48000 139 ALA B N 1
ATOM 2846 C CA . ALA B 2 139 ? 133.43800 181.04700 177.26100 1.000 32.34000 139 ALA B CA 1
ATOM 2847 C C . ALA B 2 139 ? 132.28200 181.25700 178.22700 1.000 42.40000 139 ALA B C 1
ATOM 2848 O O . ALA B 2 139 ? 132.03500 180.42500 179.10700 1.000 42.37000 139 ALA B O 1
ATOM 2855 N N . VAL B 2 140 ? 131.55500 182.36300 178.06900 1.000 49.04000 140 VAL B N 1
ATOM 2856 C CA . VAL B 2 140 ? 130.39700 182.60900 178.92500 1.000 38.35000 140 VAL B CA 1
ATOM 2857 C C . VAL B 2 140 ? 129.27500 181.61800 178.62200 1.000 41.44000 140 VAL B C 1
ATOM 2858 O O . VAL B 2 140 ? 128.57000 181.16500 179.53000 1.000 43.79000 140 VAL B O 1
ATOM 2871 N N . ASP B 2 141 ? 129.09000 181.26600 177.34700 1.000 43.54000 141 ASP B N 1
ATOM 2872 C CA . ASP B 2 141 ? 127.93900 180.48000 176.91500 1.000 38.36000 141 ASP B CA 1
ATOM 2873 C C . ASP B 2 141 ? 128.10400 178.98300 177.12500 1.000 41.43000 141 ASP B C 1
ATOM 2874 O O . ASP B 2 141 ? 127.11100 178.25400 177.04000 1.000 43.36000 141 ASP B O 1
ATOM 2883 N N . VAL B 2 142 ? 129.32100 178.49600 177.37200 1.000 38.03000 142 VAL B N 1
ATOM 2884 C CA . VAL B 2 142 ? 129.49200 177.06900 177.64000 1.000 33.76000 142 VAL B CA 1
ATOM 2885 C C . VAL B 2 142 ? 129.04400 176.69200 179.04200 1.000 35.53000 142 VAL B C 1
ATOM 2886 O O . VAL B 2 142 ? 128.98700 175.49900 179.36300 1.000 37.87000 142 VAL B O 1
ATOM 2899 N N . GLN B 2 143 ? 128.70700 177.67100 179.87900 1.000 38.90000 143 GLN B N 1
ATOM 2900 C CA . GLN B 2 143 ? 128.28100 177.43400 181.25200 1.000 40.63000 143 GLN B CA 1
ATOM 2901 C C . GLN B 2 143 ? 126.77000 177.49700 181.43400 1.000 44.61000 143 GLN B C 1
ATOM 2902 O O . GLN B 2 143 ? 126.29100 177.35000 182.56200 1.000 45.19000 143 GLN B O 1
ATOM 2916 N N . ILE B 2 144 ? 126.01200 177.71700 180.36900 1.000 53.76000 144 ILE B N 1
ATOM 2917 C CA . ILE B 2 144 ? 124.55200 177.79700 180.49500 1.000 53.72000 144 ILE B CA 1
ATOM 2918 C C . ILE B 2 144 ? 124.01100 176.43100 180.91100 1.000 54.41000 144 ILE B C 1
ATOM 2919 O O . ILE B 2 144 ? 124.43200 175.40700 180.34500 1.000 51.63000 144 ILE B O 1
ATOM 2935 N N . PRO B 2 145 ? 123.08900 176.35300 181.87300 1.000 56.56000 145 PRO B N 1
ATOM 2936 C CA . PRO B 2 145 ? 122.64800 175.04100 182.36000 1.000 56.31000 145 PRO B CA 1
ATOM 2937 C C . PRO B 2 145 ? 121.97600 174.21900 181.27200 1.000 60.22000 145 PRO B C 1
ATOM 2938 O O . PRO B 2 145 ? 121.41900 174.74300 180.30600 1.000 62.73000 145 PRO B O 1
ATOM 2949 N N . GLU B 2 146 ? 122.04000 172.89800 181.44600 1.000 64.68000 146 GLU B N 1
ATOM 2950 C CA . GLU B 2 146 ? 121.49100 171.98800 180.44600 1.000 65.76000 146 GLU B CA 1
ATOM 2951 C C . GLU B 2 146 ? 119.98500 172.16300 180.29600 1.000 68.85000 146 GLU B C 1
ATOM 2952 O O . GLU B 2 146 ? 119.45200 172.07800 179.18400 1.000 69.17000 146 GLU B O 1
ATOM 2964 N N . CYS B 2 147 ? 119.27700 172.39900 181.40300 1.000 75.74000 147 CYS B N 1
ATOM 2965 C CA . CYS B 2 147 ? 117.82500 172.52500 181.33300 1.000 75.72000 147 CYS B CA 1
ATOM 2966 C C . CYS B 2 147 ? 117.39300 173.66200 180.41700 1.000 75.29000 147 CYS B C 1
ATOM 2967 O O . CYS B 2 147 ? 116.26200 173.64500 179.91800 1.000 76.90000 147 CYS B O 1
ATOM 2975 N N . PHE B 2 148 ? 118.26000 174.64400 180.18400 1.000 69.34000 148 PHE B N 1
ATOM 2976 C CA . PHE B 2 148 ? 118.00800 175.70400 179.21800 1.000 68.21000 148 PHE B CA 1
ATOM 2977 C C . PHE B 2 148 ? 118.57500 175.38700 177.83900 1.000 68.46000 148 PHE B C 1
ATOM 2978 O O . PHE B 2 148 ? 118.53600 176.24900 176.95500 1.000 69.40000 148 PHE B O 1
ATOM 2995 N N . GLY B 2 149 ? 119.10700 174.18300 177.63900 1.000 60.80000 149 GLY B N 1
ATOM 2996 C CA . GLY B 2 149 ? 119.68200 173.79400 176.36900 1.000 60.84000 149 GLY B CA 1
ATOM 2997 C C . GLY B 2 149 ? 121.18700 173.93200 176.27200 1.000 61.89000 149 GLY B C 1
ATOM 2998 O O . GLY B 2 149 ? 121.74800 173.63400 175.21200 1.000 61.17000 149 GLY B O 1
ATOM 3002 N N . GLY B 2 150 ? 121.85500 174.36800 177.33600 1.000 55.94000 150 GLY B N 1
ATOM 3003 C CA . GLY B 2 150 ? 123.29500 174.51100 177.33300 1.000 52.24000 150 GLY B CA 1
ATOM 3004 C C . GLY B 2 150 ? 123.99900 173.19800 177.61800 1.000 52.94000 150 GLY B C 1
ATOM 3005 O O . GLY B 2 150 ? 123.39700 172.12500 177.68000 1.000 55.96000 150 GLY B O 1
ATOM 3009 N N . VAL B 2 151 ? 125.31800 173.29500 177.78600 1.000 45.79000 151 VAL B N 1
ATOM 3010 C CA . VAL B 2 151 ? 126.15300 172.13400 178.07900 1.000 39.72000 151 VAL B CA 1
ATOM 3011 C C . VAL B 2 151 ? 126.60300 172.08600 179.53000 1.000 41.39000 151 VAL B C 1
ATOM 3012 O O . VAL B 2 151 ? 127.05300 171.02200 179.98500 1.000 46.62000 151 VAL B O 1
ATOM 3025 N N . ALA B 2 152 ? 126.50000 173.19000 180.27100 1.000 46.83000 152 ALA B N 1
ATOM 3026 C CA . ALA B 2 152 ? 126.86000 173.22600 181.68800 1.000 47.91000 152 ALA B CA 1
ATOM 3027 C C . ALA B 2 152 ? 128.30300 172.77100 181.90500 1.000 50.18000 152 ALA B C 1
ATOM 3028 O O . ALA B 2 152 ? 128.57900 171.85200 182.67700 1.000 51.53000 152 ALA B O 1
ATOM 3035 N N . GLY B 2 153 ? 129.23200 173.43000 181.21200 1.000 37.01000 153 GLY B N 1
ATOM 3036 C CA . GLY B 2 153 ? 130.63900 173.11400 181.29900 1.000 30.81000 153 GLY B CA 1
ATOM 3037 C C . GLY B 2 153 ? 131.47300 174.32300 181.68700 1.000 33.79000 153 GLY B C 1
ATOM 3038 O O . GLY B 2 153 ? 130.96400 175.42500 181.90100 1.000 40.11000 153 GLY B O 1
ATOM 3042 N N . GLU B 2 154 ? 132.78000 174.08800 181.76700 1.000 35.00000 154 GLU B N 1
ATOM 3043 C CA . GLU B 2 154 ? 133.75100 175.11100 182.12200 1.000 33.98000 154 GLU B CA 1
ATOM 3044 C C . GLU B 2 154 ? 134.71700 175.32600 180.96400 1.000 32.16000 154 GLU B C 1
ATOM 3045 O O . GLU B 2 154 ? 134.83100 174.49400 180.06000 1.000 34.26000 154 GLU B O 1
ATOM 3057 N N . ALA B 2 155 ? 135.41800 176.45700 181.00100 1.000 35.07000 155 ALA B N 1
ATOM 3058 C CA . ALA B 2 155 ? 136.23600 176.90500 179.88600 1.000 24.92000 155 ALA B CA 1
ATOM 3059 C C . ALA B 2 155 ? 137.70200 177.01900 180.28400 1.000 26.95000 155 ALA B C 1
ATOM 3060 O O . ALA B 2 155 ? 138.03600 177.38700 181.41600 1.000 36.16000 155 ALA B O 1
ATOM 3067 N N . VAL B 2 156 ? 138.57000 176.69700 179.32600 1.000 33.29000 156 VAL B N 1
ATOM 3068 C CA . VAL B 2 156 ? 140.00700 176.92300 179.41900 1.000 27.59000 156 VAL B CA 1
ATOM 3069 C C . VAL B 2 156 ? 140.39200 177.90200 178.31900 1.000 15.39000 156 VAL B C 1
ATOM 3070 O O . VAL B 2 156 ? 140.10700 177.66200 177.14100 1.000 28.64000 156 VAL B O 1
ATOM 3083 N N . PHE B 2 157 ? 141.03500 178.99600 178.70400 1.000 20.00000 157 PHE B N 1
ATOM 3084 C CA . PHE B 2 157 ? 141.35200 180.10300 177.80700 1.000 21.89000 157 PHE B CA 1
ATOM 3085 C C . PHE B 2 157 ? 142.86800 180.27300 177.78000 1.000 24.84000 157 PHE B C 1
ATOM 3086 O O . PHE B 2 157 ? 143.45600 180.81000 178.72400 1.000 29.83000 157 PHE B O 1
ATOM 3103 N N . ILE B 2 158 ? 143.49800 179.80600 176.70500 1.000 27.78000 158 ILE B N 1
ATOM 3104 C CA . ILE B 2 158 ? 144.93300 179.97400 176.49700 1.000 23.55000 158 ILE B CA 1
ATOM 3105 C C . ILE B 2 158 ? 145.13100 181.21000 175.62800 1.000 23.22000 158 ILE B C 1
ATOM 3106 O O . ILE B 2 158 ? 144.93100 181.16300 174.41300 1.000 34.45000 158 ILE B O 1
ATOM 3122 N N . ASP B 2 159 ? 145.52900 182.31300 176.24700 1.000 26.68000 159 ASP B N 1
ATOM 3123 C CA . ASP B 2 159 ? 145.66700 183.59200 175.56900 1.000 33.27000 159 ASP B CA 1
ATOM 3124 C C . ASP B 2 159 ? 147.11400 183.77200 175.12400 1.000 37.01000 159 ASP B C 1
ATOM 3125 O O . ASP B 2 159 ? 148.03000 183.75700 175.95300 1.000 36.24000 159 ASP B O 1
ATOM 3134 N N . THR B 2 160 ? 147.31300 183.94400 173.81900 1.000 37.50000 160 THR B N 1
ATOM 3135 C CA . THR B 2 160 ? 148.63900 184.15900 173.25800 1.000 32.26000 160 THR B CA 1
ATOM 3136 C C . THR B 2 160 ? 148.97100 185.63200 173.06300 1.000 36.84000 160 THR B C 1
ATOM 3137 O O . THR B 2 160 ? 150.15400 185.98700 173.05900 1.000 51.77000 160 THR B O 1
ATOM 3148 N N . GLU B 2 161 ? 147.96600 186.49800 172.94100 1.000 38.83000 161 GLU B N 1
ATOM 3149 C CA . GLU B 2 161 ? 148.19000 187.90200 172.62200 1.000 43.79000 161 GLU B CA 1
ATOM 3150 C C . GLU B 2 161 ? 148.03000 188.83300 173.81400 1.000 44.15000 161 GLU B C 1
ATOM 3151 O O . GLU B 2 161 ? 148.57500 189.94100 173.79200 1.000 51.15000 161 GLU B O 1
ATOM 3163 N N . GLY B 2 162 ? 147.30200 188.42300 174.84700 1.000 44.44000 162 GLY B N 1
ATOM 3164 C CA . GLY B 2 162 ? 147.02000 189.29200 175.97000 1.000 45.05000 162 GLY B CA 1
ATOM 3165 C C . GLY B 2 162 ? 145.77800 190.14000 175.82100 1.000 47.78000 162 GLY B C 1
ATOM 3166 O O . GLY B 2 162 ? 145.60500 191.09700 176.58500 1.000 48.61000 162 GLY B O 1
ATOM 3170 N N . SER B 2 163 ? 144.91000 189.82400 174.86100 1.000 50.02000 163 SER B N 1
ATOM 3171 C CA . SER B 2 163 ? 143.70000 190.59900 174.62200 1.000 50.55000 163 SER B CA 1
ATOM 3172 C C . SER B 2 163 ? 142.55600 190.22600 175.55400 1.000 48.32000 163 SER B C 1
ATOM 3173 O O . SER B 2 163 ? 141.56000 190.95500 175.60400 1.000 48.74000 163 SER B O 1
ATOM 3181 N N . PHE B 2 164 ? 142.66800 189.11800 176.28300 1.000 49.40000 164 PHE B N 1
ATOM 3182 C CA . PHE B 2 164 ? 141.59700 188.69600 177.17600 1.000 45.09000 164 PHE B CA 1
ATOM 3183 C C . PHE B 2 164 ? 141.31500 189.77400 178.21200 1.000 49.06000 164 PHE B C 1
ATOM 3184 O O . PHE B 2 164 ? 142.23600 190.30900 178.83700 1.000 54.16000 164 PHE B O 1
ATOM 3201 N N . MET B 2 165 ? 140.03700 190.09200 178.39000 1.000 54.73000 165 MET B N 1
ATOM 3202 C CA . MET B 2 165 ? 139.59000 191.08300 179.35600 1.000 55.03000 165 MET B CA 1
ATOM 3203 C C . MET B 2 165 ? 138.52800 190.46200 180.25000 1.000 57.41000 165 MET B C 1
ATOM 3204 O O . MET B 2 165 ? 137.71000 189.66000 179.79100 1.000 60.03000 165 MET B O 1
ATOM 3218 N N . VAL B 2 166 ? 138.54800 190.83200 181.52700 1.000 53.89000 166 VAL B N 1
ATOM 3219 C CA . VAL B 2 166 ? 137.64000 190.22900 182.49800 1.000 54.04000 166 VAL B CA 1
ATOM 3220 C C . VAL B 2 166 ? 136.35900 191.04000 182.64300 1.000 53.42000 166 VAL B C 1
ATOM 3221 O O . VAL B 2 166 ? 135.27500 190.47000 182.77900 1.000 55.57000 166 VAL B O 1
ATOM 3234 N N . ASP B 2 167 ? 136.45200 192.37200 182.61100 1.000 54.66000 167 ASP B N 1
ATOM 3235 C CA . ASP B 2 167 ? 135.25500 193.19900 182.74000 1.000 56.44000 167 ASP B CA 1
ATOM 3236 C C . ASP B 2 167 ? 134.29000 192.95900 181.58400 1.000 58.84000 167 ASP B C 1
ATOM 3237 O O . ASP B 2 167 ? 133.06600 192.96800 181.76900 1.000 55.71000 167 ASP B O 1
ATOM 3246 N N . ARG B 2 168 ? 134.82200 192.75100 180.37800 1.000 59.73000 168 ARG B N 1
ATOM 3247 C CA . ARG B 2 168 ? 133.96300 192.40800 179.25200 1.000 53.96000 168 ARG B CA 1
ATOM 3248 C C . ARG B 2 168 ? 133.24500 191.08900 179.50500 1.000 55.52000 168 ARG B C 1
ATOM 3249 O O . ARG B 2 168 ? 132.06300 190.93700 179.17000 1.000 61.68000 168 ARG B O 1
ATOM 3270 N N . VAL B 2 169 ? 133.94400 190.12100 180.10200 1.000 50.15000 169 VAL B N 1
ATOM 3271 C CA . VAL B 2 169 ? 133.30600 188.85700 180.45000 1.000 53.45000 169 VAL B CA 1
ATOM 3272 C C . VAL B 2 169 ? 132.22500 189.07100 181.50000 1.000 53.62000 169 VAL B C 1
ATOM 3273 O O . VAL B 2 169 ? 131.18800 188.40200 181.47400 1.000 54.72000 169 VAL B O 1
ATOM 3286 N N . VAL B 2 170 ? 132.44100 189.99100 182.44100 1.000 52.95000 170 VAL B N 1
ATOM 3287 C CA . VAL B 2 170 ? 131.39100 190.31000 183.40400 1.000 52.71000 170 VAL B CA 1
ATOM 3288 C C . VAL B 2 170 ? 130.16800 190.86400 182.68500 1.000 56.44000 170 VAL B C 1
ATOM 3289 O O . VAL B 2 170 ? 129.02800 190.49700 182.99300 1.000 58.66000 170 VAL B O 1
ATOM 3302 N N . ASP B 2 171 ? 130.38400 191.76400 181.72300 1.000 60.37000 171 ASP B N 1
ATOM 3303 C CA . ASP B 2 171 ? 129.26300 192.31300 180.96400 1.000 57.50000 171 ASP B CA 1
ATOM 3304 C C . ASP B 2 171 ? 128.49100 191.21200 180.24700 1.000 56.69000 171 ASP B C 1
ATOM 3305 O O . ASP B 2 171 ? 127.25400 191.15300 180.31900 1.000 61.15000 171 ASP B O 1
ATOM 3314 N N . LEU B 2 172 ? 129.20600 190.32600 179.55100 1.000 47.84000 172 LEU B N 1
ATOM 3315 C CA . LEU B 2 172 ? 128.53700 189.25200 178.82500 1.000 49.81000 172 LEU B CA 1
ATOM 3316 C C . LEU B 2 172 ? 127.81000 188.30200 179.76900 1.000 51.17000 172 LEU B C 1
ATOM 3317 O O . LEU B 2 172 ? 126.70600 187.84400 179.45400 1.000 56.54000 172 LEU B O 1
ATOM 3333 N N . ALA B 2 173 ? 128.40400 187.99300 180.92400 1.000 53.96000 173 ALA B N 1
ATOM 3334 C CA . ALA B 2 173 ? 127.75200 187.10200 181.87800 1.000 53.40000 173 ALA B CA 1
ATOM 3335 C C . ALA B 2 173 ? 126.48600 187.73000 182.44400 1.000 54.88000 173 ALA B C 1
ATOM 3336 O O . ALA B 2 173 ? 125.46900 187.04700 182.60900 1.000 54.64000 173 ALA B O 1
ATOM 3343 N N . THR B 2 174 ? 126.52800 189.02800 182.75200 1.000 62.61000 174 THR B N 1
ATOM 3344 C CA . THR B 2 174 ? 125.32600 189.70600 183.22200 1.000 59.53000 174 THR B CA 1
ATOM 3345 C C . THR B 2 174 ? 124.23800 189.68500 182.15700 1.000 60.32000 174 THR B C 1
ATOM 3346 O O . THR B 2 174 ? 123.06500 189.43700 182.46200 1.000 61.16000 174 THR B O 1
ATOM 3357 N N . ALA B 2 175 ? 124.60900 189.93400 180.89900 1.000 59.98000 175 ALA B N 1
ATOM 3358 C CA . ALA B 2 175 ? 123.62200 189.88000 179.82400 1.000 57.05000 175 ALA B CA 1
ATOM 3359 C C . ALA B 2 175 ? 123.00800 188.48900 179.70900 1.000 58.74000 175 ALA B C 1
ATOM 3360 O O . ALA B 2 175 ? 121.78700 188.34800 179.55100 1.000 65.03000 175 ALA B O 1
ATOM 3367 N N . CYS B 2 176 ? 123.83700 187.44700 179.79100 1.000 54.90000 176 CYS B N 1
ATOM 3368 C CA . CYS B 2 176 ? 123.32300 186.08400 179.69600 1.000 56.65000 176 CYS B CA 1
ATOM 3369 C C . CYS B 2 176 ? 122.39700 185.75800 180.86100 1.000 59.11000 176 CYS B C 1
ATOM 3370 O O . CYS B 2 176 ? 121.37500 185.08600 180.67900 1.000 62.77000 176 CYS B O 1
ATOM 3378 N N . ILE B 2 177 ? 122.74300 186.20800 182.06900 1.000 61.64000 177 ILE B N 1
ATOM 3379 C CA . ILE B 2 177 ? 121.88900 185.94200 183.22400 1.000 63.81000 177 ILE B CA 1
ATOM 3380 C C . ILE B 2 177 ? 120.55200 186.65300 183.06800 1.000 65.57000 177 ILE B C 1
ATOM 3381 O O . ILE B 2 177 ? 119.49700 186.09500 183.38700 1.000 62.02000 177 ILE B O 1
ATOM 3397 N N . GLN B 2 178 ? 120.57200 187.89600 182.57900 1.000 69.83000 178 GLN B N 1
ATOM 3398 C CA . GLN B 2 178 ? 119.31500 188.59200 182.31700 1.000 65.25000 178 GLN B CA 1
ATOM 3399 C C . GLN B 2 178 ? 118.47100 187.83300 181.30100 1.000 65.87000 178 GLN B C 1
ATOM 3400 O O . GLN B 2 178 ? 117.25700 187.68200 181.48000 1.000 69.36000 178 GLN B O 1
ATOM 3414 N N . HIS B 2 179 ? 119.09500 187.35000 180.22500 1.000 64.37000 179 HIS B N 1
ATOM 3415 C CA . HIS B 2 179 ? 118.34800 186.60500 179.21500 1.000 65.78000 179 HIS B CA 1
ATOM 3416 C C . HIS B 2 179 ? 117.72800 185.34000 179.80400 1.000 64.53000 179 HIS B C 1
ATOM 3417 O O . HIS B 2 179 ? 116.54800 185.04200 179.56500 1.000 67.28000 179 HIS B O 1
ATOM 3431 N N . LEU B 2 180 ? 118.50300 184.58600 180.58500 1.000 64.35000 180 LEU B N 1
ATOM 3432 C CA . LEU B 2 180 ? 117.97500 183.35900 181.17100 1.000 65.11000 180 LEU B CA 1
ATOM 3433 C C . LEU B 2 180 ? 116.85300 183.66000 182.15700 1.000 68.32000 180 LEU B C 1
ATOM 3434 O O . LEU B 2 180 ? 115.86800 182.91800 182.22700 1.000 68.13000 180 LEU B O 1
ATOM 3450 N N . GLN B 2 181 ? 116.98300 184.74200 182.92800 1.000 73.29000 181 GLN B N 1
ATOM 3451 C CA . GLN B 2 181 ? 115.90600 185.13900 183.82900 1.000 71.86000 181 GLN B CA 1
ATOM 3452 C C . GLN B 2 181 ? 114.64500 185.48500 183.05100 1.000 72.14000 181 GLN B C 1
ATOM 3453 O O . GLN B 2 181 ? 113.53500 185.12200 183.45600 1.000 72.24000 181 GLN B O 1
ATOM 3467 N N . LEU B 2 182 ? 114.79600 186.19400 181.93100 1.000 72.64000 182 LEU B N 1
ATOM 3468 C CA . LEU B 2 182 ? 113.64200 186.53100 181.10700 1.000 72.57000 182 LEU B CA 1
ATOM 3469 C C . LEU B 2 182 ? 112.94300 185.29600 180.56000 1.000 73.64000 182 LEU B C 1
ATOM 3470 O O . LEU B 2 182 ? 111.70900 185.25000 180.56000 1.000 76.73000 182 LEU B O 1
ATOM 3486 N N . ILE B 2 183 ? 113.69100 184.30200 180.09000 1.000 73.77000 183 ILE B N 1
ATOM 3487 C CA . ILE B 2 183 ? 113.05600 183.06800 179.62600 1.000 73.90000 183 ILE B CA 1
ATOM 3488 C C . ILE B 2 183 ? 112.44800 182.27300 180.77800 1.000 76.30000 183 ILE B C 1
ATOM 3489 O O . ILE B 2 183 ? 111.40000 181.64500 180.61200 1.000 77.99000 183 ILE B O 1
ATOM 3505 N N . ALA B 2 184 ? 113.07400 182.26900 181.95500 1.000 80.25000 184 ALA B N 1
ATOM 3506 C CA . ALA B 2 184 ? 112.63000 181.37900 183.02300 1.000 80.05000 184 ALA B CA 1
ATOM 3507 C C . ALA B 2 184 ? 111.21200 181.67800 183.49400 1.000 80.91000 184 ALA B C 1
ATOM 3508 O O . ALA B 2 184 ? 110.56000 180.79200 184.05700 1.000 79.74000 184 ALA B O 1
ATOM 3515 N N . GLU B 2 185 ? 110.71600 182.89800 183.27900 1.000 88.99000 185 GLU B N 1
ATOM 3516 C CA . GLU B 2 185 ? 109.40200 183.26100 183.80000 1.000 88.46000 185 GLU B CA 1
ATOM 3517 C C . GLU B 2 185 ? 108.29700 182.39100 183.21400 1.000 90.80000 185 GLU B C 1
ATOM 3518 O O . GLU B 2 185 ? 107.26000 182.19100 183.85600 1.000 89.30000 185 GLU B O 1
ATOM 3530 N N . LYS B 2 186 ? 108.49600 181.86300 182.00500 1.000 92.33000 186 LYS B N 1
ATOM 3531 C CA . LYS B 2 186 ? 107.43200 181.11500 181.34400 1.000 90.14000 186 LYS B CA 1
ATOM 3532 C C . LYS B 2 186 ? 107.17700 179.76900 182.01100 1.000 90.84000 186 LYS B C 1
ATOM 3533 O O . LYS B 2 186 ? 106.03700 179.29200 182.01700 1.000 90.01000 186 LYS B O 1
ATOM 3552 N N . HIS B 2 187 ? 108.21200 179.14000 182.56900 1.000 97.46000 187 HIS B N 1
ATOM 3553 C CA . HIS B 2 187 ? 108.08200 177.82000 183.17200 1.000 97.99000 187 HIS B CA 1
ATOM 3554 C C . HIS B 2 187 ? 107.82400 177.85800 184.67400 1.000 98.20000 187 HIS B C 1
ATOM 3555 O O . HIS B 2 187 ? 107.62100 176.79900 185.27600 1.000 97.86000 187 HIS B O 1
ATOM 3569 N N . LYS B 2 188 ? 107.82700 179.03800 185.29000 1.000 98.23000 188 LYS B N 1
ATOM 3570 C CA . LYS B 2 188 ? 107.44800 179.20600 186.70000 1.000 99.04000 188 LYS B CA 1
ATOM 3571 C C . LYS B 2 188 ? 108.42200 178.39800 187.55800 1.000 99.76000 188 LYS B C 1
ATOM 3572 O O . LYS B 2 188 ? 109.64200 178.59700 187.43800 1.000 99.22000 188 LYS B O 1
ATOM 3591 N N . GLY B 2 189 ? 107.95100 177.49600 188.41500 1.000 99.71000 189 GLY B N 1
ATOM 3592 C CA . GLY B 2 189 ? 108.75600 176.84600 189.42700 1.000 99.57000 189 GLY B CA 1
ATOM 3593 C C . GLY B 2 189 ? 109.39400 175.53400 189.02900 1.000 99.02000 189 GLY B C 1
ATOM 3594 O O . GLY B 2 189 ? 109.78600 174.76300 189.91000 1.000 97.26000 189 GLY B O 1
ATOM 3598 N N . GLU B 2 190 ? 109.51700 175.25200 187.73800 1.000 102.42000 190 GLU B N 1
ATOM 3599 C CA . GLU B 2 190 ? 110.15300 174.02200 187.28600 1.000 103.29000 190 GLU B CA 1
ATOM 3600 C C . GLU B 2 190 ? 111.65800 174.12000 187.53900 1.000 101.84000 190 GLU B C 1
ATOM 3601 O O . GLU B 2 190 ? 112.15200 175.04700 188.18700 1.000 101.13000 190 GLU B O 1
ATOM 3613 N N . GLU B 2 191 ? 112.40700 173.13500 187.03300 1.000 94.59000 191 GLU B N 1
ATOM 3614 C CA . GLU B 2 191 ? 113.84900 173.08600 187.25300 1.000 94.61000 191 GLU B CA 1
ATOM 3615 C C . GLU B 2 191 ? 114.54200 174.40800 186.94600 1.000 93.34000 191 GLU B C 1
ATOM 3616 O O . GLU B 2 191 ? 115.63400 174.65800 187.46800 1.000 91.96000 191 GLU B O 1
ATOM 3628 N N . HIS B 2 192 ? 113.93800 175.26100 186.11400 1.000 85.98000 192 HIS B N 1
ATOM 3629 C CA . HIS B 2 192 ? 114.56300 176.53700 185.78200 1.000 85.19000 192 HIS B CA 1
ATOM 3630 C C . HIS B 2 192 ? 114.88400 177.34300 187.03300 1.000 86.31000 192 HIS B C 1
ATOM 3631 O O . HIS B 2 192 ? 115.94700 177.97100 187.11100 1.000 87.35000 192 HIS B O 1
ATOM 3645 N N . ARG B 2 193 ? 113.98500 177.33500 188.02000 1.000 89.28000 193 ARG B N 1
ATOM 3646 C CA . ARG B 2 193 ? 114.23600 178.06200 189.26000 1.000 88.73000 193 ARG B CA 1
ATOM 3647 C C . ARG B 2 193 ? 115.50300 177.55800 189.94000 1.000 87.94000 193 ARG B C 1
ATOM 3648 O O . ARG B 2 193 ? 116.38800 178.34600 190.29400 1.000 86.91000 193 ARG B O 1
ATOM 3669 N N . LYS B 2 194 ? 115.60700 176.24200 190.13300 1.000 86.02000 194 LYS B N 1
ATOM 3670 C CA . LYS B 2 194 ? 116.78200 175.68200 190.79000 1.000 87.58000 194 LYS B CA 1
ATOM 3671 C C . LYS B 2 194 ? 118.03800 175.90600 189.95900 1.000 89.60000 194 LYS B C 1
ATOM 3672 O O . LYS B 2 194 ? 119.10600 176.20700 190.50500 1.000 87.73000 194 LYS B O 1
ATOM 3691 N N . ALA B 2 195 ? 117.93200 175.75800 188.63700 1.000 80.92000 195 ALA B N 1
ATOM 3692 C CA . ALA B 2 195 ? 119.10100 175.92600 187.78000 1.000 76.02000 195 ALA B CA 1
ATOM 3693 C C . ALA B 2 195 ? 119.64000 177.34800 187.85000 1.000 74.79000 195 ALA B C 1
ATOM 3694 O O . ALA B 2 195 ? 120.85700 177.55400 187.92200 1.000 77.60000 195 ALA B O 1
ATOM 3701 N N . LEU B 2 196 ? 118.75400 178.34500 187.83400 1.000 71.23000 196 LEU B N 1
ATOM 3702 C CA . LEU B 2 196 ? 119.21400 179.72900 187.85100 1.000 73.02000 196 LEU B CA 1
ATOM 3703 C C . LEU B 2 196 ? 119.93600 180.08600 189.14300 1.000 74.79000 196 LEU B C 1
ATOM 3704 O O . LEU B 2 196 ? 120.71700 181.04400 189.15600 1.000 72.08000 196 LEU B O 1
ATOM 3720 N N . GLU B 2 197 ? 119.69200 179.35000 190.22800 1.000 82.76000 197 GLU B N 1
ATOM 3721 C CA . GLU B 2 197 ? 120.34100 179.67700 191.49400 1.000 83.21000 197 GLU B CA 1
ATOM 3722 C C . GLU B 2 197 ? 121.85200 179.49200 191.40700 1.000 83.20000 197 GLU B C 1
ATOM 3723 O O . GLU B 2 197 ? 122.61400 180.33500 191.89500 1.000 81.93000 197 GLU B O 1
ATOM 3735 N N . ASP B 2 198 ? 122.30400 178.39700 190.79300 1.000 78.67000 198 ASP B N 1
ATOM 3736 C CA . ASP B 2 198 ? 123.73600 178.15300 190.66400 1.000 77.37000 198 ASP B CA 1
ATOM 3737 C C . ASP B 2 198 ? 124.37200 179.07600 189.63000 1.000 75.24000 198 ASP B C 1
ATOM 3738 O O . ASP B 2 198 ? 125.51900 179.50300 189.79800 1.000 74.08000 198 ASP B O 1
ATOM 3747 N N . PHE B 2 199 ? 123.64100 179.39800 188.56500 1.000 64.07000 199 PHE B N 1
ATOM 3748 C CA . PHE B 2 199 ? 124.16600 180.22700 187.48800 1.000 62.82000 199 PHE B CA 1
ATOM 3749 C C . PHE B 2 199 ? 124.31200 181.66700 187.96300 1.000 65.19000 199 PHE B C 1
ATOM 3750 O O . PHE B 2 199 ? 123.36500 182.45500 187.87500 1.000 66.07000 199 PHE B O 1
ATOM 3767 N N . THR B 2 200 ? 125.49600 182.02000 188.46000 1.000 62.27000 200 THR B N 1
ATOM 3768 C CA . THR B 2 200 ? 125.74200 183.31800 189.07000 1.000 60.56000 200 THR B CA 1
ATOM 3769 C C . THR B 2 200 ? 127.05200 183.88800 188.54400 1.000 61.30000 200 THR B C 1
ATOM 3770 O O . THR B 2 200 ? 127.92100 183.16000 188.05900 1.000 64.34000 200 THR B O 1
ATOM 3781 N N . LEU B 2 201 ? 127.18400 185.21300 188.65100 1.000 55.21000 201 LEU B N 1
ATOM 3782 C CA . LEU B 2 201 ? 128.36300 185.89100 188.12200 1.000 51.42000 201 LEU B CA 1
ATOM 3783 C C . LEU B 2 201 ? 129.64400 185.33100 188.72900 1.000 57.67000 201 LEU B C 1
ATOM 3784 O O . LEU B 2 201 ? 130.59900 185.01900 188.01000 1.000 59.31000 201 LEU B O 1
ATOM 3800 N N . ASP B 2 202 ? 129.68900 185.20500 190.05700 1.000 61.48000 202 ASP B N 1
ATOM 3801 C CA . ASP B 2 202 ? 130.89800 184.70300 190.70300 1.000 59.18000 202 ASP B CA 1
ATOM 3802 C C . ASP B 2 202 ? 131.15000 183.24300 190.34600 1.000 56.47000 202 ASP B C 1
ATOM 3803 O O . ASP B 2 202 ? 132.28800 182.85600 190.05400 1.000 57.34000 202 ASP B O 1
ATOM 3812 N N . ASN B 2 203 ? 130.10200 182.41700 190.36500 1.000 54.64000 203 ASN B N 1
ATOM 3813 C CA . ASN B 2 203 ? 130.26700 181.01900 189.99000 1.000 54.06000 203 ASN B CA 1
ATOM 3814 C C . ASN B 2 203 ? 130.63700 180.88000 188.52100 1.000 56.63000 203 ASN B C 1
ATOM 3815 O O . ASN B 2 203 ? 131.34800 179.94100 188.14800 1.000 59.28000 203 ASN B O 1
ATOM 3826 N N . ILE B 2 204 ? 130.16000 181.79400 187.67600 1.000 52.65000 204 ILE B N 1
ATOM 3827 C CA . ILE B 2 204 ? 130.55300 181.78600 186.27100 1.000 50.66000 204 ILE B CA 1
ATOM 3828 C C . ILE B 2 204 ? 132.03500 182.11300 186.13500 1.000 52.77000 204 ILE B C 1
ATOM 3829 O O . ILE B 2 204 ? 132.78200 181.41500 185.44100 1.000 53.19000 204 ILE B O 1
ATOM 3845 N N . LEU B 2 205 ? 132.48300 183.17600 186.80500 1.000 48.15000 205 LEU B N 1
ATOM 3846 C CA . LEU B 2 205 ? 133.87400 183.59800 186.69600 1.000 42.90000 205 LEU B CA 1
ATOM 3847 C C . LEU B 2 205 ? 134.83500 182.61800 187.35500 1.000 47.77000 205 LEU B C 1
ATOM 3848 O O . LEU B 2 205 ? 136.02400 182.62000 187.02100 1.000 50.74000 205 LEU B O 1
ATOM 3864 N N . SER B 2 206 ? 134.36000 181.79000 188.28000 1.000 50.70000 206 SER B N 1
ATOM 3865 C CA . SER B 2 206 ? 135.23300 180.80800 188.91000 1.000 49.44000 206 SER B CA 1
ATOM 3866 C C . SER B 2 206 ? 135.41300 179.54900 188.07000 1.000 46.96000 206 SER B C 1
ATOM 3867 O O . SER B 2 206 ? 136.14800 178.64900 188.48600 1.000 48.03000 206 SER B O 1
ATOM 3875 N N . HIS B 2 207 ? 134.76500 179.46000 186.91000 1.000 40.52000 207 HIS B N 1
ATOM 3876 C CA . HIS B 2 207 ? 134.86500 178.29600 186.04100 1.000 44.04000 207 HIS B CA 1
ATOM 3877 C C . HIS B 2 207 ? 135.65300 178.57800 184.76600 1.000 42.74000 207 HIS B C 1
ATOM 3878 O O . HIS B 2 207 ? 135.60000 177.77800 183.82700 1.000 39.05000 207 HIS B O 1
ATOM 3892 N N . ILE B 2 208 ? 136.37900 179.68800 184.70800 1.000 35.56000 208 ILE B N 1
ATOM 3893 C CA . ILE B 2 208 ? 137.18700 180.05100 183.55100 1.000 31.79000 208 ILE B CA 1
ATOM 3894 C C . ILE B 2 208 ? 138.64700 179.98800 183.98000 1.000 32.94000 208 ILE B C 1
ATOM 3895 O O . ILE B 2 208 ? 139.09200 180.79000 184.80900 1.000 40.97000 208 ILE B O 1
ATOM 3911 N N . TYR B 2 209 ? 139.39800 179.04300 183.41600 1.000 28.40000 209 TYR B N 1
ATOM 3912 C CA . TYR B 2 209 ? 140.80400 178.84900 183.75000 1.000 25.49000 209 TYR B CA 1
ATOM 3913 C C . TYR B 2 209 ? 141.68200 179.47300 182.67400 1.000 21.93000 209 TYR B C 1
ATOM 3914 O O . TYR B 2 209 ? 141.62100 179.07000 181.51000 1.000 37.80000 209 TYR B O 1
ATOM 3932 N N . TYR B 2 210 ? 142.52100 180.42300 183.07400 1.000 19.75000 210 TYR B N 1
ATOM 3933 C CA . TYR B 2 210 ? 143.26100 181.27800 182.15700 1.000 17.18000 210 TYR B CA 1
ATOM 3934 C C . TYR B 2 210 ? 144.74000 180.91400 182.15800 1.000 20.11000 210 TYR B C 1
ATOM 3935 O O . TYR B 2 210 ? 145.35000 180.78500 183.22400 1.000 27.50000 210 TYR B O 1
ATOM 3953 N N . PHE B 2 211 ? 145.31000 180.75200 180.96300 1.000 32.69000 211 PHE B N 1
ATOM 3954 C CA . PHE B 2 211 ? 146.74500 180.58600 180.76800 1.000 23.26000 211 PHE B CA 1
ATOM 3955 C C . PHE B 2 211 ? 147.25000 181.68100 179.84100 1.000 20.57000 211 PHE B C 1
ATOM 3956 O O . PHE B 2 211 ? 146.53600 182.10700 178.93200 1.000 36.12000 211 PHE B O 1
ATOM 3973 N N . ARG B 2 212 ? 148.47700 182.13500 180.07100 1.000 21.97000 212 ARG B N 1
ATOM 3974 C CA . ARG B 2 212 ? 149.09000 183.19700 179.27600 1.000 23.31000 212 ARG B CA 1
ATOM 3975 C C . ARG B 2 212 ? 150.44500 182.70300 178.77800 1.000 32.15000 212 ARG B C 1
ATOM 3976 O O . ARG B 2 212 ? 151.43200 182.73100 179.51800 1.000 40.55000 212 ARG B O 1
ATOM 3997 N N . CYS B 2 213 ? 150.49100 182.25800 177.52300 1.000 37.75000 213 CYS B N 1
ATOM 3998 C CA . CYS B 2 213 ? 151.72100 181.77100 176.90600 1.000 34.82000 213 CYS B CA 1
ATOM 3999 C C . CYS B 2 213 ? 152.41500 182.93900 176.21200 1.000 40.73000 213 CYS B C 1
ATOM 4000 O O . CYS B 2 213 ? 151.89200 183.49300 175.24000 1.000 42.09000 213 CYS B O 1
ATOM 4008 N N . ARG B 2 214 ? 153.59500 183.31200 176.71100 1.000 48.18000 214 ARG B N 1
ATOM 4009 C CA . ARG B 2 214 ? 154.29500 184.48900 176.21100 1.000 41.79000 214 ARG B CA 1
ATOM 4010 C C . ARG B 2 214 ? 155.07800 184.22600 174.93200 1.000 43.08000 214 ARG B C 1
ATOM 4011 O O . ARG B 2 214 ? 155.38700 185.17900 174.21000 1.000 48.52000 214 ARG B O 1
ATOM 4032 N N . ASP B 2 215 ? 155.41200 182.97300 174.63400 1.000 41.37000 215 ASP B N 1
ATOM 4033 C CA . ASP B 2 215 ? 156.23000 182.67400 173.46700 1.000 38.26000 215 ASP B CA 1
ATOM 4034 C C . ASP B 2 215 ? 155.92500 181.26200 172.99200 1.000 41.48000 215 ASP B C 1
ATOM 4035 O O . ASP B 2 215 ? 155.14500 180.52900 173.60300 1.000 50.14000 215 ASP B O 1
ATOM 4044 N N . TYR B 2 216 ? 156.56700 180.88900 171.88400 1.000 41.97000 216 TYR B N 1
ATOM 4045 C CA . TYR B 2 216 ? 156.29700 179.59800 171.26600 1.000 46.30000 216 TYR B CA 1
ATOM 4046 C C . TYR B 2 216 ? 156.68600 178.44500 172.18200 1.000 47.28000 216 TYR B C 1
ATOM 4047 O O . TYR B 2 216 ? 156.02200 177.40100 172.18200 1.000 43.86000 216 TYR B O 1
ATOM 4065 N N . THR B 2 217 ? 157.75800 178.60900 172.96100 1.000 46.38000 217 THR B N 1
ATOM 4066 C CA . THR B 2 217 ? 158.17500 177.55900 173.88600 1.000 41.27000 217 THR B CA 1
ATOM 4067 C C . THR B 2 217 ? 157.10500 177.30200 174.94000 1.000 42.84000 217 THR B C 1
ATOM 4068 O O . THR B 2 217 ? 156.75500 176.14900 175.21900 1.000 44.31000 217 THR B O 1
ATOM 4079 N N . GLU B 2 218 ? 156.57300 178.37100 175.53800 1.000 33.12000 218 GLU B N 1
ATOM 4080 C CA . GLU B 2 218 ? 155.52400 178.21200 176.53800 1.000 32.68000 218 GLU B CA 1
ATOM 4081 C C . GLU B 2 218 ? 154.27100 177.60500 175.92500 1.000 30.08000 218 GLU B C 1
ATOM 4082 O O . GLU B 2 218 ? 153.59400 176.79100 176.56100 1.000 27.06000 218 GLU B O 1
ATOM 4094 N N . LEU B 2 219 ? 153.93400 178.00400 174.69800 1.000 24.62000 219 LEU B N 1
ATOM 4095 C CA . LEU B 2 219 ? 152.76400 177.43600 174.03900 1.000 22.97000 219 LEU B CA 1
ATOM 4096 C C . LEU B 2 219 ? 152.93500 175.93900 173.82000 1.000 25.62000 219 LEU B C 1
ATOM 4097 O O . LEU B 2 219 ? 152.01500 175.15500 174.08500 1.000 29.29000 219 LEU B O 1
ATOM 4113 N N . LEU B 2 220 ? 154.11100 175.52000 173.34800 1.000 33.41000 220 LEU B N 1
ATOM 4114 C CA . LEU B 2 220 ? 154.37200 174.09400 173.18400 1.000 29.03000 220 LEU B CA 1
ATOM 4115 C C . LEU B 2 220 ? 154.28300 173.36400 174.51900 1.000 31.75000 220 LEU B C 1
ATOM 4116 O O . LEU B 2 220 ? 153.68400 172.28500 174.61100 1.000 23.01000 220 LEU B O 1
ATOM 4132 N N . ALA B 2 221 ? 154.86100 173.94800 175.57100 1.000 32.71000 221 ALA B N 1
ATOM 4133 C CA . ALA B 2 221 ? 154.82300 173.31500 176.88600 1.000 23.37000 221 ALA B CA 1
ATOM 4134 C C . ALA B 2 221 ? 153.38900 173.14700 177.37800 1.000 31.10000 221 ALA B C 1
ATOM 4135 O O . ALA B 2 221 ? 153.00300 172.07600 177.86300 1.000 31.29000 221 ALA B O 1
ATOM 4142 N N . GLN B 2 222 ? 152.57700 174.19800 177.25700 1.000 25.27000 222 GLN B N 1
ATOM 4143 C CA . GLN B 2 222 ? 151.21500 174.13300 177.77300 1.000 24.76000 222 GLN B CA 1
ATOM 4144 C C . GLN B 2 222 ? 150.36300 173.17200 176.95600 1.000 23.00000 222 GLN B C 1
ATOM 4145 O O . GLN B 2 222 ? 149.50100 172.47700 177.50700 1.000 31.50000 222 GLN B O 1
ATOM 4159 N N . VAL B 2 223 ? 150.58400 173.11600 175.64000 1.000 20.00000 223 VAL B N 1
ATOM 4160 C CA . VAL B 2 223 ? 149.87600 172.13100 174.83300 1.000 23.11000 223 VAL B CA 1
ATOM 4161 C C . VAL B 2 223 ? 150.28800 170.72600 175.23900 1.000 26.36000 223 VAL B C 1
ATOM 4162 O O . VAL B 2 223 ? 149.47200 169.79700 175.20600 1.000 29.61000 223 VAL B O 1
ATOM 4175 N N . TYR B 2 224 ? 151.55200 170.54100 175.62500 1.000 28.71000 224 TYR B N 1
ATOM 4176 C CA . TYR B 2 224 ? 151.98200 169.23500 176.11600 1.000 28.36000 224 TYR B CA 1
ATOM 4177 C C . TYR B 2 224 ? 151.33200 168.89200 177.45200 1.000 26.53000 224 TYR B C 1
ATOM 4178 O O . TYR B 2 224 ? 151.06200 167.71800 177.72300 1.000 24.49000 224 TYR B O 1
ATOM 4196 N N . LEU B 2 225 ? 151.08700 169.89200 178.29600 1.000 24.13000 225 LEU B N 1
ATOM 4197 C CA . LEU B 2 225 ? 150.56400 169.64900 179.63700 1.000 24.20000 225 LEU B CA 1
ATOM 4198 C C . LEU B 2 225 ? 149.04000 169.64900 179.72300 1.000 29.26000 225 LEU B C 1
ATOM 4199 O O . LEU B 2 225 ? 148.50000 169.26300 180.76400 1.000 30.84000 225 LEU B O 1
ATOM 4215 N N . LEU B 2 226 ? 148.33500 170.06900 178.67400 1.000 26.84000 226 LEU B N 1
ATOM 4216 C CA . LEU B 2 226 ? 146.87800 170.15500 178.76100 1.000 27.03000 226 LEU B CA 1
ATOM 4217 C C . LEU B 2 226 ? 146.19700 168.84300 179.13700 1.000 26.79000 226 LEU B C 1
ATOM 4218 O O . LEU B 2 226 ? 145.28000 168.87800 179.97700 1.000 32.38000 226 LEU B O 1
ATOM 4234 N N . PRO B 2 227 ? 146.54400 167.69000 178.55800 1.000 25.80000 227 PRO B N 1
ATOM 4235 C CA . PRO B 2 227 ? 145.80900 166.46100 178.90600 1.000 31.06000 227 PRO B CA 1
ATOM 4236 C C . PRO B 2 227 ? 145.83600 166.13900 180.39200 1.000 31.10000 227 PRO B C 1
ATOM 4237 O O . PRO B 2 227 ? 144.82000 165.70000 180.94800 1.000 38.71000 227 PRO B O 1
ATOM 4248 N N . ASP B 2 228 ? 146.97400 166.35300 181.05500 1.000 31.43000 228 ASP B N 1
ATOM 4249 C CA . ASP B 2 228 ? 147.04700 166.10000 182.48900 1.000 34.01000 228 ASP B CA 1
ATOM 4250 C C . ASP B 2 228 ? 146.12100 167.03200 183.25600 1.000 36.36000 228 ASP B C 1
ATOM 4251 O O . ASP B 2 228 ? 145.45000 166.60900 184.20400 1.000 40.42000 228 ASP B O 1
ATOM 4260 N N . PHE B 2 229 ? 146.07100 168.30400 182.86200 1.000 36.43000 229 PHE B N 1
ATOM 4261 C CA . PHE B 2 229 ? 145.15500 169.23900 183.50400 1.000 30.16000 229 PHE B CA 1
ATOM 4262 C C . PHE B 2 229 ? 143.71200 168.78500 183.33600 1.000 28.00000 229 PHE B C 1
ATOM 4263 O O . PHE B 2 229 ? 142.92800 168.79500 184.29200 1.000 38.63000 229 PHE B O 1
ATOM 4280 N N . LEU B 2 230 ? 143.34400 168.37000 182.12200 1.000 32.20000 230 LEU B N 1
ATOM 4281 C CA . LEU B 2 230 ? 141.95400 168.00900 181.86700 1.000 31.33000 230 LEU B CA 1
ATOM 4282 C C . LEU B 2 230 ? 141.56300 166.71700 182.57200 1.000 32.60000 230 LEU B C 1
ATOM 4283 O O . LEU B 2 230 ? 140.39500 166.54900 182.94100 1.000 39.47000 230 LEU B O 1
ATOM 4299 N N . SER B 2 231 ? 142.50800 165.79300 182.76400 1.000 41.87000 231 SER B N 1
ATOM 4300 C CA . SER B 2 231 ? 142.16500 164.53000 183.41200 1.000 37.52000 231 SER B CA 1
ATOM 4301 C C . SER B 2 231 ? 141.59000 164.74400 184.80800 1.000 38.44000 231 SER B C 1
ATOM 4302 O O . SER B 2 231 ? 140.83100 163.90100 185.29800 1.000 46.65000 231 SER B O 1
ATOM 4310 N N . GLU B 2 232 ? 141.93300 165.85200 185.46100 1.000 32.63000 232 GLU B N 1
ATOM 4311 C CA . GLU B 2 232 ? 141.42400 166.16800 186.78800 1.000 35.16000 232 GLU B CA 1
ATOM 4312 C C . GLU B 2 232 ? 140.43500 167.33100 186.78100 1.000 38.64000 232 GLU B C 1
ATOM 4313 O O . GLU B 2 232 ? 140.06800 167.82300 187.85200 1.000 40.07000 232 GLU B O 1
ATOM 4325 N N . HIS B 2 233 ? 139.99700 167.77500 185.60500 1.000 40.37000 233 HIS B N 1
ATOM 4326 C CA . HIS B 2 233 ? 139.01000 168.84100 185.44500 1.000 34.33000 233 HIS B CA 1
ATOM 4327 C C . HIS B 2 233 ? 137.93200 168.41000 184.46000 1.000 33.66000 233 HIS B C 1
ATOM 4328 O O . HIS B 2 233 ? 137.60600 169.11400 183.50300 1.000 42.86000 233 HIS B O 1
ATOM 4342 N N . SER B 2 234 ? 137.36200 167.22900 184.69100 1.000 32.63000 234 SER B N 1
ATOM 4343 C CA . SER B 2 234 ? 136.48400 166.57400 183.72600 1.000 36.81000 234 SER B CA 1
ATOM 4344 C C . SER B 2 234 ? 135.24000 167.38400 183.36800 1.000 36.90000 234 SER B C 1
ATOM 4345 O O . SER B 2 234 ? 134.46300 166.96400 182.50600 1.000 38.88000 234 SER B O 1
ATOM 4353 N N . LYS B 2 235 ? 135.03000 168.53000 184.01200 1.000 37.53000 235 LYS B N 1
ATOM 4354 C CA . LYS B 2 235 ? 133.89000 169.38500 183.70200 1.000 43.68000 235 LYS B CA 1
ATOM 4355 C C . LYS B 2 235 ? 134.20400 170.45500 182.66100 1.000 36.28000 235 LYS B C 1
ATOM 4356 O O . LYS B 2 235 ? 133.32300 171.25500 182.33500 1.000 44.86000 235 LYS B O 1
ATOM 4375 N N . VAL B 2 236 ? 135.42200 170.49100 182.13200 1.000 29.88000 236 VAL B N 1
ATOM 4376 C CA . VAL B 2 236 ? 135.77300 171.45100 181.09100 1.000 34.80000 236 VAL B CA 1
ATOM 4377 C C . VAL B 2 236 ? 135.28300 170.92800 179.74700 1.000 32.78000 236 VAL B C 1
ATOM 4378 O O . VAL B 2 236 ? 135.51300 169.76500 179.39800 1.000 34.00000 236 VAL B O 1
ATOM 4391 N N . ARG B 2 237 ? 134.60400 171.78900 178.98800 1.000 24.99000 237 ARG B N 1
ATOM 4392 C CA . ARG B 2 237 ? 134.04100 171.41400 177.69900 1.000 26.73000 237 ARG B CA 1
ATOM 4393 C C . ARG B 2 237 ? 134.53200 172.28600 176.54900 1.000 28.12000 237 ARG B C 1
ATOM 4394 O O . ARG B 2 237 ? 134.20300 171.99900 175.39100 1.000 34.50000 237 ARG B O 1
ATOM 4415 N N . LEU B 2 238 ? 135.31800 173.32600 176.82400 1.000 23.16000 238 LEU B N 1
ATOM 4416 C CA . LEU B 2 238 ? 135.75600 174.25000 175.78700 1.000 18.40000 238 LEU B CA 1
ATOM 4417 C C . LEU B 2 238 ? 137.19500 174.66900 176.04800 1.000 16.08000 238 LEU B C 1
ATOM 4418 O O . LEU B 2 238 ? 137.52000 175.11200 177.15200 1.000 24.82000 238 LEU B O 1
ATOM 4434 N N . VAL B 2 239 ? 138.04800 174.52900 175.03300 1.000 27.67000 239 VAL B N 1
ATOM 4435 C CA . VAL B 2 239 ? 139.43300 174.98600 175.07500 1.000 25.89000 239 VAL B CA 1
ATOM 4436 C C . VAL B 2 239 ? 139.63400 175.98600 173.94600 1.000 16.77000 239 VAL B C 1
ATOM 4437 O O . VAL B 2 239 ? 139.29800 175.70100 172.79100 1.000 23.27000 239 VAL B O 1
ATOM 4450 N N . ILE B 2 240 ? 140.19000 177.14600 174.27900 1.000 23.86000 240 ILE B N 1
ATOM 4451 C CA . ILE B 2 240 ? 140.35100 178.25400 173.34500 1.000 17.28000 240 ILE B CA 1
ATOM 4452 C C . ILE B 2 240 ? 141.83200 178.59500 173.25500 1.000 24.15000 240 ILE B C 1
ATOM 4453 O O . ILE B 2 240 ? 142.47000 178.87900 174.27500 1.000 32.14000 240 ILE B O 1
ATOM 4469 N N . VAL B 2 241 ? 142.37500 178.56400 172.03900 1.000 29.95000 241 VAL B N 1
ATOM 4470 C CA . VAL B 2 241 ? 143.70300 179.09800 171.76400 1.000 26.91000 241 VAL B CA 1
ATOM 4471 C C . VAL B 2 241 ? 143.53600 180.36400 170.93800 1.000 18.18000 241 VAL B C 1
ATOM 4472 O O . VAL B 2 241 ? 143.41800 180.31200 169.70500 1.000 32.59000 241 VAL B O 1
ATOM 4485 N N . ASP B 2 242 ? 143.51300 181.50600 171.61500 1.000 19.73000 242 ASP B N 1
ATOM 4486 C CA . ASP B 2 242 ? 143.37900 182.80100 170.95700 1.000 32.42000 242 ASP B CA 1
ATOM 4487 C C . ASP B 2 242 ? 144.76300 183.22200 170.48400 1.000 34.38000 242 ASP B C 1
ATOM 4488 O O . ASP B 2 242 ? 145.52400 183.87100 171.20100 1.000 29.48000 242 ASP B O 1
ATOM 4497 N N . GLY B 2 243 ? 145.08300 182.84600 169.25100 1.000 35.42000 243 GLY B N 1
ATOM 4498 C CA . GLY B 2 243 ? 146.37400 183.12300 168.66200 1.000 30.21000 243 GLY B CA 1
ATOM 4499 C C . GLY B 2 243 ? 147.11100 181.85700 168.28700 1.000 32.13000 243 GLY B C 1
ATOM 4500 O O . GLY B 2 243 ? 147.62500 181.14100 169.15000 1.000 36.28000 243 GLY B O 1
ATOM 4504 N N . ILE B 2 244 ? 147.16500 181.57700 166.98700 1.000 45.03000 244 ILE B N 1
ATOM 4505 C CA . ILE B 2 244 ? 147.89400 180.41900 166.48900 1.000 36.54000 244 ILE B CA 1
ATOM 4506 C C . ILE B 2 244 ? 149.33700 180.78300 166.15400 1.000 41.83000 244 ILE B C 1
ATOM 4507 O O . ILE B 2 244 ? 150.23600 179.95100 166.30500 1.000 46.46000 244 ILE B O 1
ATOM 4523 N N . ALA B 2 245 ? 149.57100 182.01100 165.69600 1.000 48.29000 245 ALA B N 1
ATOM 4524 C CA . ALA B 2 245 ? 150.90200 182.54800 165.47100 1.000 49.80000 245 ALA B CA 1
ATOM 4525 C C . ALA B 2 245 ? 151.01900 183.85600 166.23300 1.000 52.30000 245 ALA B C 1
ATOM 4526 O O . ALA B 2 245 ? 150.08200 184.65900 166.24700 1.000 50.25000 245 ALA B O 1
ATOM 4533 N N . PHE B 2 246 ? 152.16600 184.06800 166.86800 1.000 55.41000 246 PHE B N 1
ATOM 4534 C CA . PHE B 2 246 ? 152.31000 185.20700 167.75200 1.000 60.04000 246 PHE B CA 1
ATOM 4535 C C . PHE B 2 246 ? 152.26700 186.51300 166.96200 1.000 60.92000 246 PHE B C 1
ATOM 4536 O O . PHE B 2 246 ? 152.57900 186.54300 165.76900 1.000 60.58000 246 PHE B O 1
ATOM 4553 N N . PRO B 2 247 ? 151.88200 187.61500 167.61600 1.000 67.48000 247 PRO B N 1
ATOM 4554 C CA . PRO B 2 247 ? 151.58100 188.84600 166.87400 1.000 67.33000 247 PRO B CA 1
ATOM 4555 C C . PRO B 2 247 ? 152.81300 189.64400 166.47900 1.000 69.73000 247 PRO B C 1
ATOM 4556 O O . PRO B 2 247 ? 152.79800 190.33800 165.45800 1.000 68.90000 247 PRO B O 1
ATOM 4567 N N . PHE B 2 248 ? 153.88300 189.56100 167.27400 1.000 74.96000 248 PHE B N 1
ATOM 4568 C CA . PHE B 2 248 ? 155.07500 190.34600 166.96800 1.000 74.96000 248 PHE B CA 1
ATOM 4569 C C . PHE B 2 248 ? 155.62500 190.01100 165.58800 1.000 79.20000 248 PHE B C 1
ATOM 4570 O O . PHE B 2 248 ? 156.28600 190.85000 164.96500 1.000 79.82000 248 PHE B O 1
ATOM 4587 N N . ARG B 2 249 ? 155.35500 188.81000 165.09600 1.000 87.92000 249 ARG B N 1
ATOM 4588 C CA . ARG B 2 249 ? 155.81100 188.37000 163.77600 1.000 88.59000 249 ARG B CA 1
ATOM 4589 C C . ARG B 2 249 ? 157.31000 188.66000 163.66500 1.000 88.26000 249 ARG B C 1
ATOM 4590 O O . ARG B 2 249 ? 158.00700 188.77200 164.67800 1.000 85.91000 249 ARG B O 1
ATOM 4611 N N . HIS B 2 250 ? 157.82700 188.79700 162.44400 1.000 96.23000 250 HIS B N 1
ATOM 4612 C CA . HIS B 2 250 ? 159.26700 188.92100 162.23700 1.000 96.80000 250 HIS B CA 1
ATOM 4613 C C . HIS B 2 250 ? 159.99200 187.80900 162.98600 1.000 97.38000 250 HIS B C 1
ATOM 4614 O O . HIS B 2 250 ? 160.97000 188.03800 163.70200 1.000 96.65000 250 HIS B O 1
ATOM 4628 N N . ASP B 2 251 ? 159.49500 186.58800 162.82000 1.000 88.15000 251 ASP B N 1
ATOM 4629 C CA . ASP B 2 251 ? 159.87000 185.46700 163.67700 1.000 85.13000 251 ASP B CA 1
ATOM 4630 C C . ASP B 2 251 ? 161.29500 185.02900 163.36900 1.000 84.99000 251 ASP B C 1
ATOM 4631 O O . ASP B 2 251 ? 161.54400 184.31400 162.39600 1.000 84.74000 251 ASP B O 1
ATOM 4640 N N . LEU B 2 252 ? 162.24100 185.46100 164.20400 1.000 82.81000 252 LEU B N 1
ATOM 4641 C CA . LEU B 2 252 ? 163.54700 184.81600 164.24100 1.000 81.42000 252 LEU B CA 1
ATOM 4642 C C . LEU B 2 252 ? 163.47100 183.41600 164.83300 1.000 83.90000 252 LEU B C 1
ATOM 4643 O O . LEU B 2 252 ? 164.44300 182.65900 164.72800 1.000 78.90000 252 LEU B O 1
ATOM 4659 N N . ASP B 2 253 ? 162.33800 183.06100 165.44800 1.000 79.81000 253 ASP B N 1
ATOM 4660 C CA . ASP B 2 253 ? 162.07700 181.72400 165.97100 1.000 74.04000 253 ASP B CA 1
ATOM 4661 C C . ASP B 2 253 ? 161.21400 180.89400 165.02600 1.000 70.92000 253 ASP B C 1
ATOM 4662 O O . ASP B 2 253 ? 160.35300 180.12800 165.47900 1.000 67.14000 253 ASP B O 1
ATOM 4671 N N . ASP B 2 254 ? 161.41700 181.04000 163.71500 1.000 73.58000 254 ASP B N 1
ATOM 4672 C CA . ASP B 2 254 ? 160.60600 180.31400 162.74500 1.000 71.23000 254 ASP B CA 1
ATOM 4673 C C . ASP B 2 254 ? 160.64400 178.81000 162.98300 1.000 68.60000 254 ASP B C 1
ATOM 4674 O O . ASP B 2 254 ? 159.67900 178.10800 162.66000 1.000 69.37000 254 ASP B O 1
ATOM 4683 N N . LEU B 2 255 ? 161.74500 178.29300 163.53100 1.000 64.16000 255 LEU B N 1
ATOM 4684 C CA . LEU B 2 255 ? 161.82900 176.86100 163.80200 1.000 63.76000 255 LEU B CA 1
ATOM 4685 C C . LEU B 2 255 ? 160.78900 176.41100 164.82400 1.000 63.16000 255 LEU B C 1
ATOM 4686 O O . LEU B 2 255 ? 160.21500 175.32400 164.68100 1.000 60.63000 255 LEU B O 1
ATOM 4702 N N . SER B 2 256 ? 160.53100 177.22000 165.85500 1.000 58.24000 256 SER B N 1
ATOM 4703 C CA . SER B 2 256 ? 159.51400 176.85800 166.83700 1.000 56.45000 256 SER B CA 1
ATOM 4704 C C . SER B 2 256 ? 158.12500 176.85000 166.21200 1.000 56.86000 256 SER B C 1
ATOM 4705 O O . SER B 2 256 ? 157.32500 175.94600 166.47600 1.000 55.30000 256 SER B O 1
ATOM 4713 N N . LEU B 2 257 ? 157.81600 177.84600 165.38000 1.000 53.64000 257 LEU B N 1
ATOM 4714 C CA . LEU B 2 257 ? 156.53400 177.84400 164.68500 1.000 49.74000 257 LEU B CA 1
ATOM 4715 C C . LEU B 2 257 ? 156.40300 176.61600 163.79700 1.000 49.84000 257 LEU B C 1
ATOM 4716 O O . LEU B 2 257 ? 155.34500 175.97400 163.75500 1.000 51.58000 257 LEU B O 1
ATOM 4732 N N . ARG B 2 258 ? 157.47600 176.27000 163.08500 1.000 59.07000 258 ARG B N 1
ATOM 4733 C CA . ARG B 2 258 ? 157.43200 175.10800 162.20800 1.000 60.39000 258 ARG B CA 1
ATOM 4734 C C . ARG B 2 258 ? 157.18000 173.83200 163.00300 1.000 58.59000 258 ARG B C 1
ATOM 4735 O O . ARG B 2 258 ? 156.34200 173.01000 162.61700 1.000 56.16000 258 ARG B O 1
ATOM 4756 N N . THR B 2 259 ? 157.88300 173.65200 164.12400 1.000 54.27000 259 THR B N 1
ATOM 4757 C CA . THR B 2 259 ? 157.67100 172.44100 164.91100 1.000 52.69000 259 THR B CA 1
ATOM 4758 C C . THR B 2 259 ? 156.26400 172.40900 165.49600 1.000 50.55000 259 THR B C 1
ATOM 4759 O O . THR B 2 259 ? 155.62500 171.35100 165.52600 1.000 50.88000 259 THR B O 1
ATOM 4770 N N . ARG B 2 260 ? 155.75500 173.55500 165.95400 1.000 45.58000 260 ARG B N 1
ATOM 4771 C CA . ARG B 2 260 ? 154.41700 173.58300 166.53700 1.000 48.09000 260 ARG B CA 1
ATOM 4772 C C . ARG B 2 260 ? 153.36100 173.22600 165.49900 1.000 52.30000 260 ARG B C 1
ATOM 4773 O O . ARG B 2 260 ? 152.67100 172.21000 165.62400 1.000 57.64000 260 ARG B O 1
ATOM 4794 N N . LEU B 2 261 ? 153.23500 174.03300 164.44400 1.000 45.58000 261 LEU B N 1
ATOM 4795 C CA . LEU B 2 261 ? 152.19400 173.75300 163.46200 1.000 36.88000 261 LEU B CA 1
ATOM 4796 C C . LEU B 2 261 ? 152.35800 172.36600 162.85900 1.000 40.50000 261 LEU B C 1
ATOM 4797 O O . LEU B 2 261 ? 151.38800 171.80300 162.34300 1.000 42.98000 261 LEU B O 1
ATOM 4813 N N . LEU B 2 262 ? 153.56100 171.80300 162.93100 1.000 50.73000 262 LEU B N 1
ATOM 4814 C CA . LEU B 2 262 ? 153.81000 170.41700 162.56500 1.000 50.27000 262 LEU B CA 1
ATOM 4815 C C . LEU B 2 262 ? 153.27200 169.48200 163.64400 1.000 50.79000 262 LEU B C 1
ATOM 4816 O O . LEU B 2 262 ? 153.99900 169.11300 164.57100 1.000 54.44000 262 LEU B O 1
ATOM 4832 N N . ASN B 2 263 ? 151.98600 169.13800 163.55600 1.000 48.27000 263 ASN B N 1
ATOM 4833 C CA . ASN B 2 263 ? 151.32900 168.20500 164.47100 1.000 52.57000 263 ASN B CA 1
ATOM 4834 C C . ASN B 2 263 ? 151.12200 168.79900 165.85900 1.000 44.34000 263 ASN B C 1
ATOM 4835 O O . ASN B 2 263 ? 150.36800 168.24500 166.66400 1.000 41.53000 263 ASN B O 1
ATOM 4846 N N . GLY B 2 264 ? 151.72400 169.95400 166.13900 1.000 43.84000 264 GLY B N 1
ATOM 4847 C CA . GLY B 2 264 ? 151.59500 170.51100 167.47000 1.000 53.36000 264 GLY B CA 1
ATOM 4848 C C . GLY B 2 264 ? 150.21500 171.04300 167.76700 1.000 49.04000 264 GLY B C 1
ATOM 4849 O O . GLY B 2 264 ? 149.84700 171.16300 168.94000 1.000 56.68000 264 GLY B O 1
ATOM 4853 N N . LEU B 2 265 ? 149.44200 171.37200 166.73200 1.000 33.78000 265 LEU B N 1
ATOM 4854 C CA . LEU B 2 265 ? 148.08300 171.84800 166.94200 1.000 39.77000 265 LEU B CA 1
ATOM 4855 C C . LEU B 2 265 ? 147.11700 171.30900 165.89300 1.000 48.07000 265 LEU B C 1
ATOM 4856 O O . LEU B 2 265 ? 146.03200 171.87600 165.71500 1.000 51.54000 265 LEU B O 1
ATOM 4872 N N . ALA B 2 266 ? 147.48200 170.24100 165.18600 1.000 32.53000 266 ALA B N 1
ATOM 4873 C CA . ALA B 2 266 ? 146.55600 169.53700 164.31100 1.000 37.67000 266 ALA B CA 1
ATOM 4874 C C . ALA B 2 266 ? 146.13600 168.20300 164.91400 1.000 36.11000 266 ALA B C 1
ATOM 4875 O O . ALA B 2 266 ? 144.94200 167.95300 165.09600 1.000 40.90000 266 ALA B O 1
ATOM 4882 N N . GLN B 2 267 ? 147.09400 167.34100 165.24400 1.000 30.10000 267 GLN B N 1
ATOM 4883 C CA . GLN B 2 267 ? 146.77600 166.06700 165.87100 1.000 27.17000 267 GLN B CA 1
ATOM 4884 C C . GLN B 2 267 ? 146.57900 166.19500 167.37300 1.000 25.39000 267 GLN B C 1
ATOM 4885 O O . GLN B 2 267 ? 145.69200 165.53900 167.93500 1.000 35.72000 267 GLN B O 1
ATOM 4899 N N . GLN B 2 268 ? 147.37300 167.03700 168.03500 1.000 21.42000 268 GLN B N 1
ATOM 4900 C CA . GLN B 2 268 ? 147.25000 167.16900 169.48200 1.000 28.67000 268 GLN B CA 1
ATOM 4901 C C . GLN B 2 268 ? 145.87700 167.69900 169.87600 1.000 28.08000 268 GLN B C 1
ATOM 4902 O O . GLN B 2 268 ? 145.23300 167.14900 170.77400 1.000 36.82000 268 GLN B O 1
ATOM 4916 N N . MET B 2 269 ? 145.39100 168.74000 169.19800 1.000 31.96000 269 MET B N 1
ATOM 4917 C CA . MET B 2 269 ? 144.09400 169.30000 169.56300 1.000 31.38000 269 MET B CA 1
ATOM 4918 C C . MET B 2 269 ? 142.92200 168.44200 169.11400 1.000 19.23000 269 MET B C 1
ATOM 4919 O O . MET B 2 269 ? 141.91000 168.39400 169.81600 1.000 30.57000 269 MET B O 1
ATOM 4933 N N . ILE B 2 270 ? 143.01200 167.75600 167.97600 1.000 17.14000 270 ILE B N 1
ATOM 4934 C CA . ILE B 2 270 ? 141.91700 166.86400 167.61300 1.000 25.79000 270 ILE B CA 1
ATOM 4935 C C . ILE B 2 270 ? 141.82700 165.71300 168.61000 1.000 20.80000 270 ILE B C 1
ATOM 4936 O O . ILE B 2 270 ? 140.73000 165.32400 169.03500 1.000 31.71000 270 ILE B O 1
ATOM 4952 N N . SER B 2 271 ? 142.97600 165.16800 169.02600 1.000 26.52000 271 SER B N 1
ATOM 4953 C CA . SER B 2 271 ? 142.95900 164.12300 170.04500 1.000 28.20000 271 SER B CA 1
ATOM 4954 C C . SER B 2 271 ? 142.43600 164.65600 171.37500 1.000 26.37000 271 SER B C 1
ATOM 4955 O O . SER B 2 271 ? 141.67400 163.97300 172.06600 1.000 32.91000 271 SER B O 1
ATOM 4963 N N . LEU B 2 272 ? 142.83100 165.87400 171.74900 1.000 22.11000 272 LEU B N 1
ATOM 4964 C CA . LEU B 2 272 ? 142.32000 166.47500 172.97700 1.000 26.02000 272 LEU B CA 1
ATOM 4965 C C . LEU B 2 272 ? 140.80700 166.64400 172.92000 1.000 25.94000 272 LEU B C 1
ATOM 4966 O O . LEU B 2 272 ? 140.10300 166.36100 173.89600 1.000 26.77000 272 LEU B O 1
ATOM 4982 N N . ALA B 2 273 ? 140.29000 167.11100 171.78200 1.000 24.50000 273 ALA B N 1
ATOM 4983 C CA . ALA B 2 273 ? 138.85800 167.33400 171.64100 1.000 20.85000 273 ALA B CA 1
ATOM 4984 C C . ALA B 2 273 ? 138.07900 166.02900 171.66400 1.000 26.05000 273 ALA B C 1
ATOM 4985 O O . ALA B 2 273 ? 136.96200 165.98800 172.19000 1.000 29.26000 273 ALA B O 1
ATOM 4992 N N . ASN B 2 274 ? 138.63700 164.96000 171.10000 1.000 30.47000 274 ASN B N 1
ATOM 4993 C CA . ASN B 2 274 ? 137.89900 163.70500 171.04400 1.000 30.74000 274 ASN B CA 1
ATOM 4994 C C . ASN B 2 274 ? 137.97900 162.90900 172.34300 1.000 33.41000 274 ASN B C 1
ATOM 4995 O O . ASN B 2 274 ? 136.96200 162.38100 172.80300 1.000 37.58000 274 ASN B O 1
ATOM 5006 N N . ASN B 2 275 ? 139.16400 162.80600 172.94800 1.000 32.91000 275 ASN B N 1
ATOM 5007 C CA . ASN B 2 275 ? 139.30200 161.98700 174.14800 1.000 31.99000 275 ASN B CA 1
ATOM 5008 C C . ASN B 2 275 ? 138.52300 162.57400 175.31700 1.000 39.06000 275 ASN B C 1
ATOM 5009 O O . ASN B 2 275 ? 137.89300 161.83600 176.08200 1.000 47.47000 275 ASN B O 1
ATOM 5020 N N . HIS B 2 276 ? 138.55400 163.89500 175.47600 1.000 35.02000 276 HIS B N 1
ATOM 5021 C CA . HIS B 2 276 ? 137.88500 164.56300 176.58300 1.000 28.77000 276 HIS B CA 1
ATOM 5022 C C . HIS B 2 276 ? 136.52400 165.13700 176.20600 1.000 32.32000 276 HIS B C 1
ATOM 5023 O O . HIS B 2 276 ? 135.88500 165.77300 177.04800 1.000 38.96000 276 HIS B O 1
ATOM 5037 N N . ARG B 2 277 ? 136.06600 164.93000 174.97300 1.000 36.30000 277 ARG B N 1
ATOM 5038 C CA . ARG B 2 277 ? 134.72700 165.33000 174.54100 1.000 32.01000 277 ARG B CA 1
ATOM 5039 C C . ARG B 2 277 ? 134.47800 166.81900 174.80200 1.000 28.24000 277 ARG B C 1
ATOM 5040 O O . ARG B 2 277 ? 133.61600 167.21200 175.58700 1.000 36.17000 277 ARG B O 1
ATOM 5061 N N . LEU B 2 278 ? 135.25800 167.64400 174.10700 1.000 26.66000 278 LEU B N 1
ATOM 5062 C CA . LEU B 2 278 ? 135.17200 169.09000 174.24200 1.000 20.73000 278 LEU B CA 1
ATOM 5063 C C . LEU B 2 278 ? 135.32300 169.72500 172.86600 1.000 28.40000 278 LEU B C 1
ATOM 5064 O O . LEU B 2 278 ? 135.46500 169.03500 171.85300 1.000 35.86000 278 LEU B O 1
ATOM 5080 N N . ALA B 2 279 ? 135.28800 171.05500 172.83200 1.000 27.49000 279 ALA B N 1
ATOM 5081 C CA . ALA B 2 279 ? 135.42600 171.81900 171.59800 1.000 21.41000 279 ALA B CA 1
ATOM 5082 C C . ALA B 2 279 ? 136.67600 172.68300 171.67000 1.000 22.42000 279 ALA B C 1
ATOM 5083 O O . ALA B 2 279 ? 136.86600 173.42000 172.64100 1.000 20.33000 279 ALA B O 1
ATOM 5090 N N . VAL B 2 280 ? 137.51300 172.60400 170.63700 1.000 25.89000 280 VAL B N 1
ATOM 5091 C CA . VAL B 2 280 ? 138.74600 173.38000 170.54500 1.000 28.52000 280 VAL B CA 1
ATOM 5092 C C . VAL B 2 280 ? 138.54100 174.47700 169.51200 1.000 19.24000 280 VAL B C 1
ATOM 5093 O O . VAL B 2 280 ? 138.14800 174.20000 168.37300 1.000 29.10000 280 VAL B O 1
ATOM 5106 N N . ILE B 2 281 ? 138.80500 175.71800 169.90900 1.000 19.19000 281 ILE B N 1
ATOM 5107 C CA . ILE B 2 281 ? 138.63800 176.88200 169.04500 1.000 17.95000 281 ILE B CA 1
ATOM 5108 C C . ILE B 2 281 ? 139.99000 177.56400 168.89500 1.000 21.12000 281 ILE B C 1
ATOM 5109 O O . ILE B 2 281 ? 140.56900 178.02000 169.88500 1.000 37.05000 281 ILE B O 1
ATOM 5125 N N . LEU B 2 282 ? 140.46900 177.66700 167.65800 1.000 22.26000 282 LEU B N 1
ATOM 5126 C CA . LEU B 2 282 ? 141.75100 178.28300 167.34500 1.000 18.84000 282 LEU B CA 1
ATOM 5127 C C . LEU B 2 282 ? 141.52500 179.59100 166.60300 1.000 16.57000 282 LEU B C 1
ATOM 5128 O O . LEU B 2 282 ? 140.68800 179.66300 165.70000 1.000 36.97000 282 LEU B O 1
ATOM 5144 N N . THR B 2 283 ? 142.27200 180.62500 166.98000 1.000 27.88000 283 THR B N 1
ATOM 5145 C CA . THR B 2 283 ? 142.21600 181.91000 166.29500 1.000 31.91000 283 THR B CA 1
ATOM 5146 C C . THR B 2 283 ? 143.44800 182.07800 165.41500 1.000 30.44000 283 THR B C 1
ATOM 5147 O O . THR B 2 283 ? 144.55600 181.70000 165.80600 1.000 37.46000 283 THR B O 1
ATOM 5158 N N . ASN B 2 284 ? 143.25100 182.64400 164.22400 1.000 40.81000 284 ASN B N 1
ATOM 5159 C CA . ASN B 2 284 ? 144.30500 182.77000 163.21900 1.000 35.62000 284 ASN B CA 1
ATOM 5160 C C . ASN B 2 284 ? 144.22000 184.14700 162.57500 1.000 38.31000 284 ASN B C 1
ATOM 5161 O O . ASN B 2 284 ? 143.19600 184.49500 161.97900 1.000 45.21000 284 ASN B O 1
ATOM 5172 N N . GLN B 2 285 ? 145.29800 184.92400 162.68700 1.000 50.80000 285 GLN B N 1
ATOM 5173 C CA . GLN B 2 285 ? 145.35900 186.24000 162.06500 1.000 46.60000 285 GLN B CA 1
ATOM 5174 C C . GLN B 2 285 ? 145.96500 186.20400 160.66900 1.000 45.96000 285 GLN B C 1
ATOM 5175 O O . GLN B 2 285 ? 145.78200 187.15600 159.90500 1.000 49.88000 285 GLN B O 1
ATOM 5189 N N . MET B 2 286 ? 146.68000 185.13200 160.32100 1.000 55.58000 286 MET B N 1
ATOM 5190 C CA . MET B 2 286 ? 147.42300 185.11600 159.06500 1.000 55.79000 286 MET B CA 1
ATOM 5191 C C . MET B 2 286 ? 146.48600 185.11500 157.86300 1.000 58.74000 286 MET B C 1
ATOM 5192 O O . MET B 2 286 ? 146.68600 185.88300 156.91400 1.000 63.74000 286 MET B O 1
ATOM 5206 N N . THR B 2 287 ? 145.46200 184.26800 157.88200 1.000 51.45000 287 THR B N 1
ATOM 5207 C CA . THR B 2 287 ? 144.51600 184.16400 156.77500 1.000 55.06000 287 THR B CA 1
ATOM 5208 C C . THR B 2 287 ? 143.42100 185.20300 156.97900 1.000 50.50000 287 THR B C 1
ATOM 5209 O O . THR B 2 287 ? 142.62500 185.10100 157.91700 1.000 49.40000 287 THR B O 1
ATOM 5220 N N . THR B 2 288 ? 143.38200 186.20600 156.10200 1.000 51.19000 288 THR B N 1
ATOM 5221 C CA . THR B 2 288 ? 142.43400 187.30200 156.21800 1.000 51.63000 288 THR B CA 1
ATOM 5222 C C . THR B 2 288 ? 141.53800 187.47400 155.00100 1.000 56.41000 288 THR B C 1
ATOM 5223 O O . THR B 2 288 ? 140.67200 188.35700 155.01600 1.000 55.53000 288 THR B O 1
ATOM 5234 N N . LYS B 2 289 ? 141.70600 186.66300 153.96000 1.000 59.06000 289 LYS B N 1
ATOM 5235 C CA . LYS B 2 289 ? 140.97200 186.82400 152.71500 1.000 54.02000 289 LYS B CA 1
ATOM 5236 C C . LYS B 2 289 ? 140.45600 185.47200 152.24500 1.000 54.48000 289 LYS B C 1
ATOM 5237 O O . LYS B 2 289 ? 140.98100 184.41800 152.61100 1.000 57.02000 289 LYS B O 1
ATOM 5256 N N . ILE B 2 290 ? 139.40900 185.51800 151.42800 1.000 50.59000 290 ILE B N 1
ATOM 5257 C CA . ILE B 2 290 ? 138.77300 184.30900 150.92400 1.000 52.95000 290 ILE B CA 1
ATOM 5258 C C . ILE B 2 290 ? 139.73400 183.56500 150.00500 1.000 53.20000 290 ILE B C 1
ATOM 5259 O O . ILE B 2 290 ? 139.59800 183.60500 148.78200 1.000 53.12000 290 ILE B O 1
ATOM 5275 N N . LEU B 2 301 ? 150.97800 180.61000 156.08000 1.000 52.84000 301 LEU B N 1
ATOM 5276 C CA . LEU B 2 301 ? 151.30500 179.89900 157.31000 1.000 52.25000 301 LEU B CA 1
ATOM 5277 C C . LEU B 2 301 ? 151.56200 178.42300 157.02700 1.000 50.90000 301 LEU B C 1
ATOM 5278 O O . LEU B 2 301 ? 151.53600 177.59700 157.93700 1.000 54.56000 301 LEU B O 1
ATOM 5294 N N . GLY B 2 302 ? 151.80900 178.10000 155.76000 1.000 47.55000 302 GLY B N 1
ATOM 5295 C CA . GLY B 2 302 ? 152.09900 176.73700 155.36600 1.000 46.50000 302 GLY B CA 1
ATOM 5296 C C . GLY B 2 302 ? 151.02900 176.13600 154.47800 1.000 50.34000 302 GLY B C 1
ATOM 5297 O O . GLY B 2 302 ? 149.84800 176.47300 154.59800 1.000 48.67000 302 GLY B O 1
ATOM 5301 N N . GLU B 2 303 ? 151.43700 175.24200 153.57800 1.000 51.19000 303 GLU B N 1
ATOM 5302 C CA . GLU B 2 303 ? 150.48200 174.58500 152.69300 1.000 51.69000 303 GLU B CA 1
ATOM 5303 C C . GLU B 2 303 ? 149.69400 173.49800 153.41100 1.000 50.02000 303 GLU B C 1
ATOM 5304 O O . GLU B 2 303 ? 148.56000 173.20000 153.01700 1.000 50.28000 303 GLU B O 1
ATOM 5316 N N . SER B 2 304 ? 150.27000 172.89500 154.44900 1.000 44.56000 304 SER B N 1
ATOM 5317 C CA . SER B 2 304 ? 149.58600 171.85100 155.20000 1.000 42.16000 304 SER B CA 1
ATOM 5318 C C . SER B 2 304 ? 148.70000 172.39500 156.31100 1.000 42.42000 304 SER B C 1
ATOM 5319 O O . SER B 2 304 ? 147.85000 171.65600 156.81800 1.000 44.61000 304 SER B O 1
ATOM 5327 N N . TRP B 2 305 ? 148.87000 173.66000 156.70100 1.000 39.87000 305 TRP B N 1
ATOM 5328 C CA . TRP B 2 305 ? 148.03800 174.21400 157.76200 1.000 33.41000 305 TRP B CA 1
ATOM 5329 C C . TRP B 2 305 ? 146.61200 174.48000 157.30100 1.000 36.19000 305 TRP B C 1
ATOM 5330 O O . TRP B 2 305 ? 145.72400 174.64000 158.14400 1.000 44.49000 305 TRP B O 1
ATOM 5351 N N . GLY B 2 306 ? 146.36900 174.53300 155.99000 1.000 32.56000 306 GLY B N 1
ATOM 5352 C CA . GLY B 2 306 ? 145.01100 174.67700 155.50000 1.000 21.86000 306 GLY B CA 1
ATOM 5353 C C . GLY B 2 306 ? 144.14800 173.46000 155.74600 1.000 18.85000 306 GLY B C 1
ATOM 5354 O O . GLY B 2 306 ? 142.91900 173.57600 155.76100 1.000 33.25000 306 GLY B O 1
ATOM 5358 N N . HIS B 2 307 ? 144.76300 172.29800 155.94400 1.000 17.87000 307 HIS B N 1
ATOM 5359 C CA . HIS B 2 307 ? 144.04700 171.05900 156.20400 1.000 18.80000 307 HIS B CA 1
ATOM 5360 C C . HIS B 2 307 ? 143.85800 170.77900 157.69000 1.000 28.51000 307 HIS B C 1
ATOM 5361 O O . HIS B 2 307 ? 143.30400 169.73300 158.03800 1.000 34.12000 307 HIS B O 1
ATOM 5376 N N . ALA B 2 308 ? 144.30000 171.67800 158.57100 1.000 26.22000 308 ALA B N 1
ATOM 5377 C CA . ALA B 2 308 ? 144.35200 171.36500 159.99700 1.000 29.82000 308 ALA B CA 1
ATOM 5378 C C . ALA B 2 308 ? 142.97000 171.39900 160.64500 1.000 36.93000 308 ALA B C 1
ATOM 5379 O O . ALA B 2 308 ? 142.48100 170.37900 161.13900 1.000 42.24000 308 ALA B O 1
ATOM 5386 N N . ALA B 2 309 ? 142.32400 172.56300 160.64800 1.000 29.85000 309 ALA B N 1
ATOM 5387 C CA . ALA B 2 309 ? 141.07200 172.73600 161.37300 1.000 25.43000 309 ALA B CA 1
ATOM 5388 C C . ALA B 2 309 ? 139.91800 172.05400 160.65300 1.000 20.40000 309 ALA B C 1
ATOM 5389 O O . ALA B 2 309 ? 139.81700 172.10100 159.42500 1.000 31.14000 309 ALA B O 1
ATOM 5396 N N . THR B 2 310 ? 139.03700 171.42300 161.43200 1.000 22.52000 310 THR B N 1
ATOM 5397 C CA . THR B 2 310 ? 137.87700 170.75400 160.85200 1.000 24.03000 310 THR B CA 1
ATOM 5398 C C . THR B 2 310 ? 136.92800 171.75300 160.20200 1.000 26.56000 310 THR B C 1
ATOM 5399 O O . THR B 2 310 ? 136.35600 171.47700 159.14200 1.000 35.01000 310 THR B O 1
ATOM 5410 N N . ILE B 2 311 ? 136.74100 172.91300 160.82500 1.000 26.20000 311 ILE B N 1
ATOM 5411 C CA . ILE B 2 311 ? 135.85400 173.95000 160.31100 1.000 15.89000 311 ILE B CA 1
ATOM 5412 C C . ILE B 2 311 ? 136.64200 175.24600 160.21800 1.000 26.16000 311 ILE B C 1
ATOM 5413 O O . ILE B 2 311 ? 137.47400 175.52800 161.08400 1.000 41.40000 311 ILE B O 1
ATOM 5429 N N . ARG B 2 312 ? 136.39500 176.02500 159.16600 1.000 20.45000 312 ARG B N 1
ATOM 5430 C CA . ARG B 2 312 ? 137.03800 177.32200 158.98700 1.000 24.19000 312 ARG B CA 1
ATOM 5431 C C . ARG B 2 312 ? 135.98000 178.38800 158.73700 1.000 22.34000 312 ARG B C 1
ATOM 5432 O O . ARG B 2 312 ? 135.20900 178.29600 157.77500 1.000 36.01000 312 ARG B O 1
ATOM 5453 N N . LEU B 2 313 ? 135.95400 179.39900 159.60200 1.000 26.64000 313 LEU B N 1
ATOM 5454 C CA . LEU B 2 313 ? 135.08100 180.55400 159.45100 1.000 33.39000 313 LEU B CA 1
ATOM 5455 C C . LEU B 2 313 ? 135.93400 181.79500 159.23900 1.000 32.56000 313 LEU B C 1
ATOM 5456 O O . LEU B 2 313 ? 136.79100 182.10600 160.07000 1.000 36.24000 313 LEU B O 1
ATOM 5472 N N . ILE B 2 314 ? 135.68600 182.51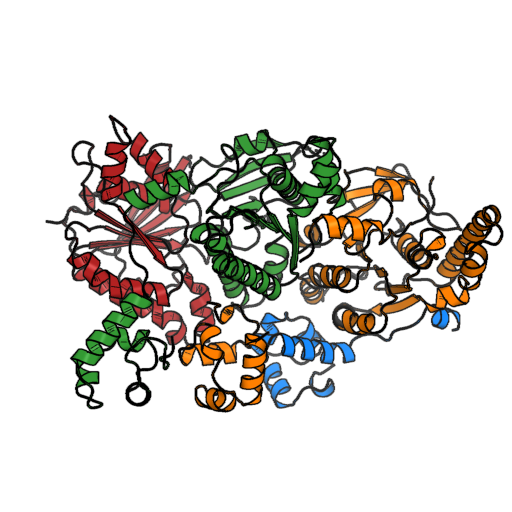300 158.14900 1.000 30.73000 314 ILE B N 1
ATOM 5473 C CA . ILE B 2 314 ? 136.39200 183.75300 157.85000 1.000 31.53000 314 ILE B CA 1
ATOM 5474 C C . ILE B 2 314 ? 135.46700 184.91000 158.20200 1.000 28.14000 314 ILE B C 1
ATOM 5475 O O . ILE B 2 314 ? 134.32500 184.96900 157.73100 1.000 43.27000 314 ILE B O 1
ATOM 5491 N N . PHE B 2 315 ? 135.95300 185.81800 159.04200 1.000 30.75000 315 PHE B N 1
ATOM 5492 C CA . PHE B 2 315 ? 135.23600 187.04100 159.38400 1.000 37.66000 315 PHE B CA 1
ATOM 5493 C C . PHE B 2 315 ? 135.82700 188.18100 158.56600 1.000 41.95000 315 PHE B C 1
ATOM 5494 O O . PHE B 2 315 ? 137.03200 188.44100 158.65000 1.000 45.69000 315 PHE B O 1
ATOM 5511 N N . HIS B 2 316 ? 134.99200 188.86500 157.78300 1.000 45.92000 316 HIS B N 1
ATOM 5512 C CA . HIS B 2 316 ? 135.50000 189.91000 156.90500 1.000 44.03000 316 HIS B CA 1
ATOM 5513 C C . HIS B 2 316 ? 134.50300 191.05200 156.78700 1.000 43.97000 316 HIS B C 1
ATOM 5514 O O . HIS B 2 316 ? 133.29600 190.87300 156.96300 1.000 47.93000 316 HIS B O 1
ATOM 5529 N N . TRP B 2 317 ? 135.02900 192.23200 156.47300 1.000 56.26000 317 TRP B N 1
ATOM 5530 C CA . TRP B 2 317 ? 134.21400 193.41800 156.25400 1.000 58.64000 317 TRP B CA 1
ATOM 5531 C C . TRP B 2 317 ? 133.77400 193.49800 154.79900 1.000 60.29000 317 TRP B C 1
ATOM 5532 O O . TRP B 2 317 ? 134.56500 193.26300 153.88200 1.000 60.27000 317 TRP B O 1
ATOM 5553 N N . ASP B 2 318 ? 132.50200 193.83300 154.59500 1.000 65.42000 318 ASP B N 1
ATOM 5554 C CA . ASP B 2 318 ? 131.97500 194.15600 153.27400 1.000 65.92000 318 ASP B CA 1
ATOM 5555 C C . ASP B 2 318 ? 130.97300 195.28500 153.43900 1.000 68.62000 318 ASP B C 1
ATOM 5556 O O . ASP B 2 318 ? 130.08300 195.20700 154.29100 1.000 70.08000 318 ASP B O 1
ATOM 5565 N N . ARG B 2 319 ? 131.13100 196.33900 152.64000 1.000 80.69000 319 ARG B N 1
ATOM 5566 C CA . ARG B 2 319 ? 130.24200 197.49700 152.69500 1.000 83.04000 319 ARG B CA 1
ATOM 5567 C C . ARG B 2 319 ? 130.16800 198.06000 154.11300 1.000 80.08000 319 ARG B C 1
ATOM 5568 O O . ARG B 2 319 ? 129.11000 198.49000 154.57800 1.000 80.00000 319 ARG B O 1
ATOM 5589 N N . LYS B 2 320 ? 131.30800 198.06300 154.80400 1.000 73.20000 320 LYS B N 1
ATOM 5590 C CA . LYS B 2 320 ? 131.38900 198.54100 156.18400 1.000 74.57000 320 LYS B CA 1
ATOM 5591 C C . LYS B 2 320 ? 130.37400 197.80900 157.06300 1.000 73.48000 320 LYS B C 1
ATOM 5592 O O . LYS B 2 320 ? 129.65000 198.41000 157.85800 1.000 73.64000 320 LYS B O 1
ATOM 5611 N N . GLN B 2 321 ? 130.30700 196.49100 156.90100 1.000 64.65000 321 GLN B N 1
ATOM 5612 C CA . GLN B 2 321 ? 129.51100 195.65000 157.78100 1.000 61.09000 321 GLN B CA 1
ATOM 5613 C C . GLN B 2 321 ? 130.17300 194.28400 157.87900 1.000 63.93000 321 GLN B C 1
ATOM 5614 O O . GLN B 2 321 ? 130.79500 193.81000 156.92600 1.000 67.10000 321 GLN B O 1
ATOM 5628 N N . ARG B 2 322 ? 130.04700 193.66200 159.04800 1.000 59.62000 322 ARG B N 1
ATOM 5629 C CA . ARG B 2 322 ? 130.73200 192.41000 159.33800 1.000 56.45000 322 ARG B CA 1
ATOM 5630 C C . ARG B 2 322 ? 129.96500 191.24400 158.73100 1.000 50.54000 322 ARG B C 1
ATOM 5631 O O . ARG B 2 322 ? 128.73800 191.17200 158.84800 1.000 51.19000 322 ARG B O 1
ATOM 5652 N N . LEU B 2 323 ? 130.69000 190.33200 158.08600 1.000 44.87000 323 LEU B N 1
ATOM 5653 C CA . LEU B 2 323 ? 130.11600 189.12600 157.51700 1.000 47.09000 323 LEU B CA 1
ATOM 5654 C C . LEU B 2 323 ? 130.95400 187.92800 157.93100 1.000 48.28000 323 LEU B C 1
ATOM 5655 O O . LEU B 2 323 ? 132.17800 188.02000 158.07600 1.000 54.51000 323 LEU B O 1
ATOM 5671 N N . ALA B 2 324 ? 130.27300 186.80300 158.12000 1.000 42.48000 324 ALA B N 1
ATOM 5672 C CA . ALA B 2 324 ? 130.90300 185.53600 158.45500 1.000 36.39000 324 ALA B CA 1
ATOM 5673 C C . ALA B 2 324 ? 130.67000 184.56300 157.31200 1.000 37.89000 324 ALA B C 1
ATOM 5674 O O . ALA B 2 324 ? 129.52500 184.36000 156.89000 1.000 48.43000 324 ALA B O 1
ATOM 5681 N N . THR B 2 325 ? 131.75100 183.97200 156.81300 1.000 36.70000 325 THR B N 1
ATOM 5682 C CA . THR B 2 325 ? 131.70200 183.01900 155.71400 1.000 39.37000 325 THR B CA 1
ATOM 5683 C C . THR B 2 325 ? 132.20700 181.67100 156.20300 1.000 38.58000 325 THR B C 1
ATOM 5684 O O . THR B 2 325 ? 133.27300 181.58800 156.82000 1.000 45.41000 325 THR B O 1
ATOM 5695 N N . LEU B 2 326 ? 131.43800 180.61900 155.93000 1.000 30.45000 326 LEU B N 1
ATOM 5696 C CA . LEU B 2 326 ? 131.82200 179.25900 156.29800 1.000 29.22000 326 LEU B CA 1
ATOM 5697 C C . LEU B 2 326 ? 132.66100 178.68800 155.16100 1.000 38.51000 326 LEU B C 1
ATOM 5698 O O . LEU B 2 326 ? 132.17400 177.98500 154.27300 1.000 42.14000 326 LEU B O 1
ATOM 5714 N N . TYR B 2 327 ? 133.95700 179.00400 155.19200 1.000 32.80000 327 TYR B N 1
ATOM 5715 C CA . TYR B 2 327 ? 134.80700 178.68500 154.05100 1.000 29.78000 327 TYR B CA 1
ATOM 5716 C C . TYR B 2 327 ? 134.93500 177.17900 153.86400 1.000 25.57000 327 TYR B C 1
ATOM 5717 O O . TYR B 2 327 ? 134.84100 176.67600 152.73900 1.000 37.01000 327 TYR B O 1
ATOM 5735 N N . LYS B 2 328 ? 135.14500 176.44400 154.95100 1.000 26.83000 328 LYS B N 1
ATOM 5736 C CA . LYS B 2 328 ? 135.32100 175.00300 154.89000 1.000 25.44000 328 LYS B CA 1
ATOM 5737 C C . LYS B 2 328 ? 134.49000 174.35000 155.98100 1.000 31.16000 328 LYS B C 1
ATOM 5738 O O . LYS B 2 328 ? 134.39300 174.87200 157.09400 1.000 39.44000 328 LYS B O 1
ATOM 5757 N N . SER B 2 329 ? 133.89200 173.21400 155.65400 1.000 23.24000 329 SER B N 1
ATOM 5758 C CA . SER B 2 329 ? 133.10400 172.46100 156.61500 1.000 23.96000 329 SER B CA 1
ATOM 5759 C C . SER B 2 329 ? 132.77900 171.09100 156.03600 1.000 19.53000 329 SER B C 1
ATOM 5760 O O . SER B 2 329 ? 132.45800 170.98600 154.84700 1.000 29.52000 329 SER B O 1
ATOM 5768 N N . PRO B 2 330 ? 132.85100 170.01900 156.82800 1.000 22.56000 330 PRO B N 1
ATOM 5769 C CA . PRO B 2 330 ? 132.49000 168.69600 156.31200 1.000 24.26000 330 PRO B CA 1
ATOM 5770 C C . PRO B 2 330 ? 130.99900 168.39800 156.33000 1.000 26.64000 330 PRO B C 1
ATOM 5771 O O . PRO B 2 330 ? 130.60100 167.32400 155.86800 1.000 26.78000 330 PRO B O 1
ATOM 5782 N N . SER B 2 331 ? 130.16500 169.30600 156.84200 1.000 29.37000 331 SER B N 1
ATOM 5783 C CA . SER B 2 331 ? 128.74100 169.02400 156.99200 1.000 24.35000 331 SER B CA 1
ATOM 5784 C C . SER B 2 331 ? 127.81500 170.14100 156.53400 1.000 27.20000 331 SER B C 1
ATOM 5785 O O . SER B 2 331 ? 126.62200 169.87700 156.36600 1.000 30.88000 331 SER B O 1
ATOM 5793 N N . GLN B 2 332 ? 128.29900 171.36100 156.32600 1.000 29.99000 332 GLN B N 1
ATOM 5794 C CA . GLN B 2 332 ? 127.46400 172.47400 155.89800 1.000 31.65000 332 GLN B CA 1
ATOM 5795 C C . GLN B 2 332 ? 128.04800 173.09200 154.63900 1.000 34.76000 332 GLN B C 1
ATOM 5796 O O . GLN B 2 332 ? 129.26300 173.28500 154.53800 1.000 40.50000 332 GLN B O 1
ATOM 5810 N N . LYS B 2 333 ? 127.17800 173.40900 153.68500 1.000 27.69000 333 LYS B N 1
ATOM 5811 C CA . LYS B 2 333 ? 127.61400 174.07200 152.46800 1.000 32.98000 333 LYS B CA 1
ATOM 5812 C C . LYS B 2 333 ? 128.08600 175.49000 152.77600 1.000 31.05000 333 LYS B C 1
ATOM 5813 O O . LYS B 2 333 ? 127.68200 176.10900 153.76300 1.000 39.91000 333 LYS B O 1
ATOM 5832 N N . GLU B 2 334 ? 128.95600 176.00300 151.91100 1.000 34.64000 334 GLU B N 1
ATOM 5833 C CA . GLU B 2 334 ? 129.48500 177.34500 152.10200 1.000 38.47000 334 GLU B CA 1
ATOM 5834 C C . GLU B 2 334 ? 128.36300 178.37300 152.04200 1.000 42.04000 334 GLU B C 1
ATOM 5835 O O . GLU B 2 334 ? 127.47800 178.30500 151.18600 1.000 46.83000 334 GLU B O 1
ATOM 5847 N N . CYS B 2 335 ? 128.40800 179.33400 152.96100 1.000 48.35000 335 CYS B N 1
ATOM 5848 C CA . CYS B 2 335 ? 127.38200 180.36200 153.04600 1.000 46.64000 335 CYS B CA 1
ATOM 5849 C C . CYS B 2 335 ? 127.96800 181.57400 153.75100 1.000 45.05000 335 CYS B C 1
ATOM 5850 O O . CYS B 2 335 ? 128.95800 181.47200 154.47800 1.000 54.25000 335 CYS B O 1
ATOM 5858 N N . THR B 2 336 ? 127.34200 182.72500 153.52500 1.000 43.95000 336 THR B N 1
ATOM 5859 C CA . THR B 2 336 ? 127.74400 183.97500 154.15400 1.000 45.49000 336 THR B CA 1
ATOM 5860 C C . THR B 2 336 ? 126.54800 184.57300 154.87700 1.000 43.07000 336 THR B C 1
ATOM 5861 O O . THR B 2 336 ? 125.43600 184.59100 154.34300 1.000 52.40000 336 THR B O 1
ATOM 5872 N N . VAL B 2 337 ? 126.78000 185.06200 156.09600 1.000 41.00000 337 VAL B N 1
ATOM 5873 C CA . VAL B 2 337 ? 125.72300 185.63200 156.92200 1.000 41.50000 337 VAL B CA 1
ATOM 5874 C C . VAL B 2 337 ? 126.24100 186.89200 157.60200 1.000 43.54000 337 VAL B C 1
ATOM 5875 O O . VAL B 2 337 ? 127.43700 187.18300 157.60200 1.000 46.05000 337 VAL B O 1
ATOM 5888 N N . LEU B 2 338 ? 125.31100 187.63800 158.18900 1.000 52.00000 338 LEU B N 1
ATOM 5889 C CA . LEU B 2 338 ? 125.60200 188.88400 158.87900 1.000 52.20000 338 LEU B CA 1
ATOM 5890 C C . LEU B 2 338 ? 125.72900 188.65400 160.38000 1.000 58.79000 338 LEU B C 1
ATOM 5891 O O . LEU B 2 338 ? 125.19900 187.69000 160.93600 1.000 60.77000 338 LEU B O 1
ATOM 5907 N N . PHE B 2 339 ? 126.44900 189.56300 161.03100 1.000 61.82000 339 PHE B N 1
ATOM 5908 C CA . PHE B 2 339 ? 126.54000 189.59100 162.48400 1.000 58.20000 339 PHE B CA 1
ATOM 5909 C C . PHE B 2 339 ? 127.03300 190.96900 162.89700 1.000 59.95000 339 PHE B C 1
ATOM 5910 O O . PHE B 2 339 ? 127.49600 191.75500 162.06700 1.000 61.71000 339 PHE B O 1
ATOM 5927 N N . GLN B 2 340 ? 126.92400 191.25500 164.19200 1.000 70.24000 340 GLN B N 1
ATOM 5928 C CA . GLN B 2 340 ? 127.41500 192.51800 164.72300 1.000 72.17000 340 GLN B CA 1
ATOM 5929 C C . GLN B 2 340 ? 127.69300 192.36900 166.21200 1.000 71.17000 340 GLN B C 1
ATOM 5930 O O . GLN B 2 340 ? 127.31800 191.37500 166.84200 1.000 69.03000 340 GLN B O 1
ATOM 5944 N N . ILE B 2 341 ? 128.38600 193.36400 166.76000 1.000 67.29000 341 ILE B N 1
ATOM 5945 C CA . ILE B 2 341 ? 128.80000 193.37100 168.15800 1.000 69.35000 341 ILE B CA 1
ATOM 5946 C C . ILE B 2 341 ? 128.06800 194.49700 168.87300 1.000 67.12000 341 ILE B C 1
ATOM 5947 O O . ILE B 2 341 ? 128.12400 195.65700 168.44600 1.000 65.43000 341 ILE B O 1
ATOM 5963 N N . LYS B 2 342 ? 127.38600 194.15800 169.95800 1.000 72.78000 342 LYS B N 1
ATOM 5964 C CA . LYS B 2 342 ? 126.62800 195.08600 170.78300 1.000 73.51000 342 LYS B CA 1
ATOM 5965 C C . LYS B 2 342 ? 127.22500 195.09000 172.17700 1.000 72.04000 342 LYS B C 1
ATOM 5966 O O . LYS B 2 342 ? 128.08200 194.26200 172.50200 1.000 71.03000 342 LYS B O 1
ATOM 5985 N N . PRO B 2 343 ? 126.78500 196.00800 173.04100 1.000 71.12000 343 PRO B N 1
ATOM 5986 C CA . PRO B 2 343 ? 127.25600 195.96400 174.43300 1.000 70.74000 343 PRO B CA 1
ATOM 5987 C C . PRO B 2 343 ? 126.95300 194.64600 175.12000 1.000 72.40000 343 PRO B C 1
ATOM 5988 O O . PRO B 2 343 ? 127.63900 194.28600 176.08400 1.000 72.99000 343 PRO B O 1
ATOM 5999 N N . GLN B 2 344 ? 125.94100 193.91500 174.65200 1.000 71.24000 344 GLN B N 1
ATOM 6000 C CA . GLN B 2 344 ? 125.59600 192.62200 175.22900 1.000 73.08000 344 GLN B CA 1
ATOM 6001 C C . GLN B 2 344 ? 126.34700 191.46100 174.58800 1.000 72.65000 344 GLN B C 1
ATOM 6002 O O . GLN B 2 344 ? 126.17200 190.31900 175.02800 1.000 69.55000 344 GLN B O 1
ATOM 6016 N N . GLY B 2 345 ? 127.16700 191.71200 173.57300 1.000 68.91000 345 GLY B N 1
ATOM 6017 C CA . GLY B 2 345 ? 128.00300 190.69200 172.97000 1.000 68.13000 345 GLY B CA 1
ATOM 6018 C C . GLY B 2 345 ? 127.69700 190.50500 171.49900 1.000 70.48000 345 GLY B C 1
ATOM 6019 O O . GLY B 2 345 ? 127.23200 191.41400 170.80600 1.000 72.98000 345 GLY B O 1
ATOM 6023 N N . PHE B 2 346 ? 127.98700 189.30100 171.01400 1.000 66.50000 346 PHE B N 1
ATOM 6024 C CA . PHE B 2 346 ? 127.70300 188.96700 169.62500 1.000 65.88000 346 PHE B CA 1
ATOM 6025 C C . PHE B 2 346 ? 126.19900 188.85000 169.41900 1.000 62.95000 346 PHE B C 1
ATOM 6026 O O . PHE B 2 346 ? 125.51700 188.13300 170.15600 1.000 63.93000 346 PHE B O 1
ATOM 6043 N N . ARG B 2 347 ? 125.67700 189.55500 168.41600 1.000 65.84000 347 ARG B N 1
ATOM 6044 C CA . ARG B 2 347 ? 124.24400 189.55900 168.16000 1.000 66.60000 347 ARG B CA 1
ATOM 6045 C C . ARG B 2 347 ? 124.00400 189.70100 166.66500 1.000 69.77000 347 ARG B C 1
ATOM 6046 O O . ARG B 2 347 ? 124.87900 190.13500 165.91200 1.000 67.95000 347 ARG B O 1
ATOM 6067 N N . ASP B 2 348 ? 122.79700 189.33000 166.24600 1.000 73.68000 348 ASP B N 1
ATOM 6068 C CA . ASP B 2 348 ? 122.41700 189.45300 164.84900 1.000 75.46000 348 ASP B CA 1
ATOM 6069 C C . ASP B 2 348 ? 122.26600 190.92200 164.46400 1.000 77.95000 348 ASP B C 1
ATOM 6070 O O . ASP B 2 348 ? 122.21600 191.81700 165.31200 1.000 76.45000 348 ASP B O 1
ATOM 6079 N N . THR B 2 349 ? 122.19300 191.16200 163.15900 1.000 74.64000 349 THR B N 1
ATOM 6080 C CA . THR B 2 349 ? 122.00700 192.51100 162.64000 1.000 72.56000 349 THR B CA 1
ATOM 6081 C C . THR B 2 349 ? 120.55800 192.95100 162.80900 1.000 70.83000 349 THR B C 1
ATOM 6082 O O . THR B 2 349 ? 119.63300 192.20600 162.48700 1.000 70.54000 349 THR B O 1
ATOM 6093 N N . GLY C 3 2 ? 162.71200 133.87500 161.97800 1.000 71.00000 2 GLY C N 1
ATOM 6094 C CA . GLY C 3 2 ? 163.71900 134.70000 162.70300 1.000 68.31000 2 GLY C CA 1
ATOM 6095 C C . GLY C 3 2 ? 164.60600 133.87500 163.61500 1.000 70.43000 2 GLY C C 1
ATOM 6096 O O . GLY C 3 2 ? 165.26100 132.93500 163.17000 1.000 73.33000 2 GLY C O 1
ATOM 6100 N N . VAL C 3 3 ? 164.62700 134.23400 164.90100 1.000 73.91000 3 VAL C N 1
ATOM 6101 C CA . VAL C 3 3 ? 165.44600 133.50500 165.85900 1.000 72.28000 3 VAL C CA 1
ATOM 6102 C C . VAL C 3 3 ? 164.94300 132.07500 165.97500 1.000 73.33000 3 VAL C C 1
ATOM 6103 O O . VAL C 3 3 ? 163.73300 131.82000 166.01400 1.000 74.16000 3 VAL C O 1
ATOM 6116 N N . LEU C 3 4 ? 165.87700 131.12900 166.02600 1.000 76.21000 4 LEU C N 1
ATOM 6117 C CA . LEU C 3 4 ? 165.51000 129.73300 166.21600 1.000 78.49000 4 LEU C CA 1
ATOM 6118 C C . LEU C 3 4 ? 164.97100 129.52900 167.62600 1.000 79.24000 4 LEU C C 1
ATOM 6119 O O . LEU C 3 4 ? 165.58500 129.96200 168.60600 1.000 78.99000 4 LEU C O 1
ATOM 6135 N N . ARG C 3 5 ? 163.81800 128.87300 167.72600 1.000 83.42000 5 ARG C N 1
ATOM 6136 C CA . ARG C 3 5 ? 163.14500 128.67500 169.00000 1.000 81.97000 5 ARG C CA 1
ATOM 6137 C C . ARG C 3 5 ? 162.51100 127.29400 169.02600 1.000 82.79000 5 ARG C C 1
ATOM 6138 O O . ARG C 3 5 ? 162.25400 126.68500 167.98400 1.000 82.55000 5 ARG C O 1
ATOM 6159 N N . VAL C 3 6 ? 162.25800 126.80400 170.23900 1.000 87.17000 6 VAL C N 1
ATOM 6160 C CA . VAL C 3 6 ? 161.53800 125.55000 170.40000 1.000 86.97000 6 VAL C CA 1
ATOM 6161 C C . VAL C 3 6 ? 160.09200 125.75500 169.97400 1.000 85.86000 6 VAL C C 1
ATOM 6162 O O . VAL C 3 6 ? 159.43400 126.71600 170.39200 1.000 85.89000 6 VAL C O 1
ATOM 6175 N N . GLY C 3 7 ? 159.59100 124.85200 169.13500 1.000 84.43000 7 GLY C N 1
ATOM 6176 C CA . GLY C 3 7 ? 158.25000 124.95800 168.60700 1.000 84.18000 7 GLY C CA 1
ATOM 6177 C C . GLY C 3 7 ? 158.13000 125.78700 167.34900 1.000 85.67000 7 GLY C C 1
ATOM 6178 O O . GLY C 3 7 ? 157.03900 125.84300 166.76700 1.000 86.20000 7 GLY C O 1
ATOM 6182 N N . LEU C 3 8 ? 159.21100 126.43600 166.91100 1.000 82.96000 8 LEU C N 1
ATOM 6183 C CA . LEU C 3 8 ? 159.17100 127.16000 165.64500 1.000 82.25000 8 LEU C CA 1
ATOM 6184 C C . LEU C 3 8 ? 158.87400 126.21200 164.49300 1.000 79.40000 8 LEU C C 1
ATOM 6185 O O . LEU C 3 8 ? 158.06200 126.52100 163.61300 1.000 78.10000 8 LEU C O 1
ATOM 6201 N N . CYS C 3 9 ? 159.52300 125.05400 164.48200 1.000 82.96000 9 CYS C N 1
ATOM 6202 C CA . CYS C 3 9 ? 159.24500 124.00600 163.51400 1.000 84.58000 9 CYS C CA 1
ATOM 6203 C C . CYS C 3 9 ? 159.47400 122.66600 164.19200 1.000 86.04000 9 CYS C C 1
ATOM 6204 O O . CYS C 3 9 ? 160.23100 122.58100 165.16500 1.000 85.45000 9 CYS C O 1
ATOM 6212 N N . PRO C 3 10 ? 158.83400 121.60200 163.71000 1.000 89.37000 10 PRO C N 1
ATOM 6213 C CA . PRO C 3 10 ? 159.07300 120.28100 164.30200 1.000 89.52000 10 PRO C CA 1
ATOM 6214 C C . PRO C 3 10 ? 160.52800 119.86300 164.15500 1.000 88.98000 10 PRO C C 1
ATOM 6215 O O . PRO C 3 10 ? 161.21300 120.23300 163.19800 1.000 88.62000 10 PRO C O 1
ATOM 6226 N N . GLY C 3 11 ? 161.00100 119.08500 165.12800 1.000 90.66000 11 GLY C N 1
ATOM 6227 C CA . GLY C 3 11 ? 162.35400 118.57500 165.11700 1.000 90.10000 11 GLY C CA 1
ATOM 6228 C C . GLY C 3 11 ? 163.38400 119.45900 165.78500 1.000 91.46000 11 GLY C C 1
ATOM 6229 O O . GLY C 3 11 ? 164.56200 119.08200 165.82900 1.000 91.05000 11 GLY C O 1
ATOM 6233 N N . LEU C 3 12 ? 162.98800 120.61900 166.30300 1.000 89.39000 12 LEU C N 1
ATOM 6234 C CA . LEU C 3 12 ? 163.90800 121.50600 167.00000 1.000 90.08000 12 LEU C CA 1
ATOM 6235 C C . LEU C 3 12 ? 163.93300 121.16100 168.48300 1.000 89.92000 12 LEU C C 1
ATOM 6236 O O . LEU C 3 12 ? 162.88400 121.11000 169.13300 1.000 89.96000 12 LEU C O 1
ATOM 6252 N N . THR C 3 13 ? 165.13200 120.92800 169.01100 1.000 95.24000 13 THR C N 1
ATOM 6253 C CA . THR C 3 13 ? 165.32700 120.60700 170.41600 1.000 95.02000 13 THR C CA 1
ATOM 6254 C C . THR C 3 13 ? 166.24000 121.64700 171.04800 1.000 95.19000 13 THR C C 1
ATOM 6255 O O . THR C 3 13 ? 167.00100 122.33600 170.36400 1.000 96.30000 13 THR C O 1
ATOM 6266 N N . GLU C 3 14 ? 166.15600 121.75300 172.37600 1.000 94.85000 14 GLU C N 1
ATOM 6267 C CA . GLU C 3 14 ? 166.96500 122.73800 173.08600 1.000 94.91000 14 GLU C CA 1
ATOM 6268 C C . GLU C 3 14 ? 168.45200 122.47400 172.89600 1.000 94.12000 14 GLU C C 1
ATOM 6269 O O . GLU C 3 14 ? 169.23600 123.41100 172.70900 1.000 94.03000 14 GLU C O 1
ATOM 6281 N N . GLU C 3 15 ? 168.86500 121.20600 172.95300 1.000 97.19000 15 GLU C N 1
ATOM 6282 C CA . GLU C 3 15 ? 170.27900 120.88900 172.77700 1.000 98.89000 15 GLU C CA 1
ATOM 6283 C C . GLU C 3 15 ? 170.75600 121.24300 171.37300 1.000 97.94000 15 GLU C C 1
ATOM 6284 O O . GLU C 3 15 ? 171.84900 121.79700 171.20200 1.000 96.54000 15 GLU C O 1
ATOM 6296 N N . MET C 3 16 ? 169.95600 120.92300 170.35400 1.000 96.37000 16 MET C N 1
ATOM 6297 C CA . MET C 3 16 ? 170.34000 121.25700 168.98600 1.000 96.46000 16 MET C CA 1
ATOM 6298 C C . MET C 3 16 ? 170.43900 122.76600 168.80100 1.000 94.64000 16 MET C C 1
ATOM 6299 O O . MET C 3 16 ? 171.38900 123.26600 168.18300 1.000 91.59000 16 MET C O 1
ATOM 6313 N N . ILE C 3 17 ? 169.47200 123.50700 169.34200 1.000 89.64000 17 ILE C N 1
ATOM 6314 C CA . ILE C 3 17 ? 169.49900 124.96200 169.23800 1.000 88.70000 17 ILE C CA 1
ATOM 6315 C C . ILE C 3 17 ? 170.73600 125.51500 169.93200 1.000 89.35000 17 ILE C C 1
ATOM 6316 O O . ILE C 3 17 ? 171.40200 126.42300 169.42400 1.000 89.05000 17 ILE C O 1
ATOM 6332 N N . GLN C 3 18 ? 171.05300 124.98500 171.11500 1.000 94.23000 18 GLN C N 1
ATOM 6333 C CA . GLN C 3 18 ? 172.20600 125.47900 171.85900 1.000 93.58000 18 GLN C CA 1
ATOM 6334 C C . GLN C 3 18 ? 173.50500 125.18700 171.12000 1.000 90.59000 18 GLN C C 1
ATOM 6335 O O . GLN C 3 18 ? 174.40000 126.03700 171.07300 1.000 89.66000 18 GLN C O 1
ATOM 6349 N N . LEU C 3 19 ? 173.62900 123.99400 170.53500 1.000 91.19000 19 LEU C N 1
ATOM 6350 C CA . LEU C 3 19 ? 174.81600 123.69000 169.74400 1.000 92.73000 19 LEU C CA 1
ATOM 6351 C C . LEU C 3 19 ? 174.94200 124.64100 168.56000 1.000 94.10000 19 LEU C C 1
ATOM 6352 O O . LEU C 3 19 ? 176.02100 125.19400 168.30400 1.000 92.99000 19 LEU C O 1
ATOM 6368 N N . LEU C 3 20 ? 173.84200 124.85700 167.83400 1.000 90.54000 20 LEU C N 1
ATOM 6369 C CA . LEU C 3 20 ? 173.89500 125.74900 166.68100 1.000 88.42000 20 LEU C CA 1
ATOM 6370 C C . LEU C 3 20 ? 174.28100 127.16200 167.09900 1.000 86.78000 20 LEU C C 1
ATOM 6371 O O . LEU C 3 20 ? 175.09800 127.81000 166.43600 1.000 85.73000 20 LEU C O 1
ATOM 6387 N N . ARG C 3 21 ? 173.71100 127.65500 168.20100 1.000 87.01000 21 ARG C N 1
ATOM 6388 C CA . ARG C 3 21 ? 174.06400 128.98600 168.67900 1.000 86.51000 21 ARG C CA 1
ATOM 6389 C C . ARG C 3 21 ? 175.52600 129.05600 169.09500 1.000 88.45000 21 ARG C C 1
ATOM 6390 O O . ARG C 3 21 ? 176.19700 130.06200 168.83800 1.000 88.01000 21 ARG C O 1
ATOM 6411 N N . SER C 3 22 ? 176.03800 128.00500 169.73800 1.000 93.16000 22 SER C N 1
ATOM 6412 C CA . SER C 3 22 ? 177.45900 127.96200 170.05800 1.000 92.00000 22 SER C CA 1
ATOM 6413 C C . SER C 3 22 ? 178.30700 128.00600 168.79700 1.000 92.00000 22 SER C C 1
ATOM 6414 O O . SER C 3 22 ? 179.43200 128.51900 168.82300 1.000 91.34000 22 SER C O 1
ATOM 6422 N N . HIS C 3 23 ? 177.79100 127.47900 167.68600 1.000 94.03000 23 HIS C N 1
ATOM 6423 C CA . HIS C 3 23 ? 178.48600 127.52400 166.40400 1.000 93.37000 23 HIS C CA 1
ATOM 6424 C C . HIS C 3 23 ? 177.99600 128.67300 165.52300 1.000 92.70000 23 HIS C C 1
ATOM 6425 O O . HIS C 3 23 ? 178.03000 128.58100 164.29400 1.000 92.72000 23 HIS C O 1
ATOM 6439 N N . ARG C 3 24 ? 177.54500 129.76400 166.14200 1.000 90.10000 24 ARG C N 1
ATOM 6440 C CA . ARG C 3 24 ? 177.24400 131.01200 165.43700 1.000 90.48000 24 ARG C CA 1
ATOM 6441 C C . ARG C 3 24 ? 176.12500 130.84900 164.41000 1.000 89.20000 24 ARG C C 1
ATOM 6442 O O . ARG C 3 24 ? 176.12000 131.52100 163.37600 1.000 88.38000 24 ARG C O 1
ATOM 6463 N N . ILE C 3 25 ? 175.16800 129.97000 164.67900 1.000 83.36000 25 ILE C N 1
ATOM 6464 C CA . ILE C 3 25 ? 173.98700 129.80300 163.83800 1.000 81.32000 25 ILE C CA 1
ATOM 6465 C C . ILE C 3 25 ? 172.77800 130.05300 164.73100 1.000 81.98000 25 ILE C C 1
ATOM 6466 O O . ILE C 3 25 ? 172.41600 129.20800 165.55700 1.000 84.49000 25 ILE C O 1
ATOM 6482 N N . LYS C 3 26 ? 172.14400 131.21400 164.56100 1.000 77.74000 26 LYS C N 1
ATOM 6483 C CA . LYS C 3 26 ? 171.07800 131.65400 165.44900 1.000 78.17000 26 LYS C CA 1
ATOM 6484 C C . LYS C 3 26 ? 169.72800 131.83000 164.77300 1.000 79.23000 26 LYS C C 1
ATOM 6485 O O . LYS C 3 26 ? 168.70300 131.67400 165.44700 1.000 78.26000 26 LYS C O 1
ATOM 6504 N N . THR C 3 27 ? 169.68800 132.14100 163.48000 1.000 73.60000 27 THR C N 1
ATOM 6505 C CA . THR C 3 27 ? 168.44900 132.46000 162.78800 1.000 69.30000 27 THR C CA 1
ATOM 6506 C C . THR C 3 27 ? 168.22800 131.47500 161.65000 1.000 68.30000 27 THR C C 1
ATOM 6507 O O . THR C 3 27 ? 169.11300 130.69600 161.28800 1.000 70.82000 27 THR C O 1
ATOM 6518 N N . VAL C 3 28 ? 167.01800 131.51500 161.08700 1.000 66.52000 28 VAL C N 1
ATOM 6519 C CA . VAL C 3 28 ? 166.70300 130.66000 159.94600 1.000 67.56000 28 VAL C CA 1
ATOM 6520 C C . VAL C 3 28 ? 167.54800 131.05200 158.74200 1.000 66.60000 28 VAL C C 1
ATOM 6521 O O . VAL C 3 28 ? 167.94500 130.20000 157.94000 1.000 65.43000 28 VAL C O 1
ATOM 6534 N N . VAL C 3 29 ? 167.82900 132.34800 158.59100 1.000 67.97000 29 VAL C N 1
ATOM 6535 C CA . VAL C 3 29 ? 168.64500 132.80600 157.46900 1.000 67.92000 29 VAL C CA 1
ATOM 6536 C 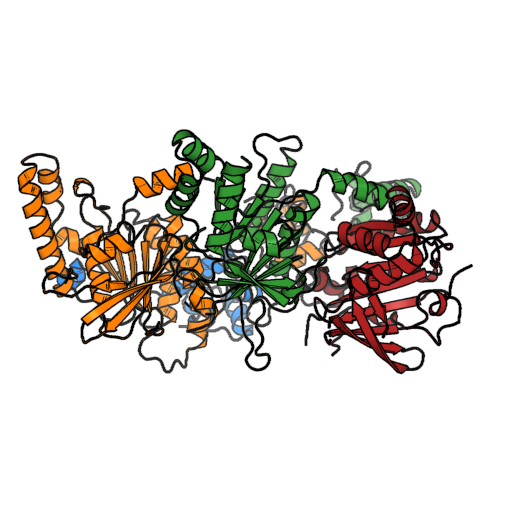C . VAL C 3 29 ? 170.04000 132.19800 157.54800 1.000 69.73000 29 VAL C C 1
ATOM 6537 O O . VAL C 3 29 ? 170.58800 131.72300 156.54700 1.000 69.59000 29 VAL C O 1
ATOM 6550 N N . ASP C 3 30 ? 170.63600 132.20400 158.74200 1.000 72.50000 30 ASP C N 1
ATOM 6551 C CA . ASP C 3 30 ? 171.95700 131.60700 158.90700 1.000 70.63000 30 ASP C CA 1
ATOM 6552 C C . ASP C 3 30 ? 171.92500 130.11500 158.60900 1.000 70.70000 30 ASP C C 1
ATOM 6553 O O . ASP C 3 30 ? 172.83700 129.58200 157.96900 1.000 71.64000 30 ASP C O 1
ATOM 6562 N N . LEU C 3 31 ? 170.88100 129.42300 159.06600 1.000 69.43000 31 LEU C N 1
ATOM 6563 C CA . LEU C 3 31 ? 170.80000 127.98200 158.85700 1.000 70.56000 31 LEU C CA 1
ATOM 6564 C C . LEU C 3 31 ? 170.66600 127.64300 157.37700 1.000 73.31000 31 LEU C C 1
ATOM 6565 O O . LEU C 3 31 ? 171.40900 126.80500 156.85200 1.000 76.48000 31 LEU C O 1
ATOM 6581 N N . VAL C 3 32 ? 169.72300 128.28300 156.68400 1.000 72.65000 32 VAL C N 1
ATOM 6582 C CA . VAL C 3 32 ? 169.47600 127.94400 155.28500 1.000 70.64000 32 VAL C CA 1
ATOM 6583 C C . VAL C 3 32 ? 170.66200 128.32700 154.41000 1.000 69.77000 32 VAL C C 1
ATOM 6584 O O . VAL C 3 32 ? 170.96600 127.63500 153.43100 1.000 71.73000 32 VAL C O 1
ATOM 6597 N N . SER C 3 33 ? 171.34500 129.42300 154.73100 1.000 69.43000 33 SER C N 1
ATOM 6598 C CA . SER C 3 33 ? 172.44000 129.92800 153.91300 1.000 70.95000 33 SER C CA 1
ATOM 6599 C C . SER C 3 33 ? 173.80600 129.41200 154.35300 1.000 74.55000 33 SER C C 1
ATOM 6600 O O . SER C 3 33 ? 174.82500 129.88700 153.84100 1.000 75.46000 33 SER C O 1
ATOM 6608 N N . ALA C 3 34 ? 173.85700 128.46500 155.28300 1.000 82.01000 34 ALA C N 1
ATOM 6609 C CA . ALA C 3 34 ? 175.12100 127.94600 155.78100 1.000 82.20000 34 ALA C CA 1
ATOM 6610 C C . ALA C 3 34 ? 175.51900 126.67100 155.04500 1.000 84.08000 34 ALA C C 1
ATOM 6611 O O . ALA C 3 34 ? 174.69600 125.99400 154.42500 1.000 84.10000 34 ALA C O 1
ATOM 6618 N N . ASP C 3 35 ? 176.80900 126.35000 155.12600 1.000 92.46000 35 ASP C N 1
ATOM 6619 C CA . ASP C 3 35 ? 177.35200 125.11000 154.57500 1.000 91.31000 35 ASP C CA 1
ATOM 6620 C C . ASP C 3 35 ? 177.05900 123.99600 155.57000 1.000 92.20000 35 ASP C C 1
ATOM 6621 O O . ASP C 3 35 ? 177.77900 123.79900 156.55000 1.000 94.04000 35 ASP C O 1
ATOM 6630 N N . LEU C 3 36 ? 175.98400 123.25100 155.31200 1.000 89.88000 36 LEU C N 1
ATOM 6631 C CA . LEU C 3 36 ? 175.49500 122.29500 156.29700 1.000 90.37000 36 LEU C CA 1
ATOM 6632 C C . LEU C 3 36 ? 176.45300 121.13400 156.52000 1.000 91.79000 36 LEU C C 1
ATOM 6633 O O . LEU C 3 36 ? 176.32600 120.43500 157.52800 1.000 92.47000 36 LEU C O 1
ATOM 6649 N N . GLU C 3 37 ? 177.40600 120.90500 155.61500 1.000 98.41000 37 GLU C N 1
ATOM 6650 C CA . GLU C 3 37 ? 178.38600 119.84600 155.84000 1.000 98.18000 37 GLU C CA 1
ATOM 6651 C C . GLU C 3 37 ? 179.31700 120.20800 156.99200 1.000 97.69000 37 GLU C C 1
ATOM 6652 O O . GLU C 3 37 ? 179.55000 119.40100 157.90200 1.000 96.81000 37 GLU C O 1
ATOM 6664 N N . GLU C 3 38 ? 179.85300 121.43000 156.96800 1.000 99.92000 38 GLU C N 1
ATOM 6665 C CA . GLU C 3 38 ? 180.74300 121.87600 158.03500 1.000 100.19000 38 GLU C CA 1
ATOM 6666 C C . GLU C 3 38 ? 180.02300 121.88800 159.37600 1.000 99.57000 38 GLU C C 1
ATOM 6667 O O . GLU C 3 38 ? 180.59500 121.50100 160.40100 1.000 99.05000 38 GLU C O 1
ATOM 6679 N N . VAL C 3 39 ? 178.76900 122.34000 159.39300 1.000 95.57000 39 VAL C N 1
ATOM 6680 C CA . VAL C 3 39 ? 177.99400 122.32100 160.62800 1.000 95.67000 39 VAL C CA 1
ATOM 6681 C C . VAL C 3 39 ? 177.74600 120.88600 161.07900 1.000 96.49000 39 VAL C C 1
ATOM 6682 O O . VAL C 3 39 ? 177.86200 120.56600 162.26700 1.000 96.47000 39 VAL C O 1
ATOM 6695 N N . ALA C 3 40 ? 177.40000 120.00100 160.14100 1.000 98.61000 40 ALA C N 1
ATOM 6696 C CA . ALA C 3 40 ? 177.06000 118.62900 160.50100 1.000 98.91000 40 ALA C CA 1
ATOM 6697 C C . ALA C 3 40 ? 178.24900 117.90100 161.11100 1.000 99.90000 40 ALA C C 1
ATOM 6698 O O . ALA C 3 40 ? 178.10500 117.20800 162.12500 1.000 98.10000 40 ALA C O 1
ATOM 6705 N N . GLN C 3 41 ? 179.43500 118.03700 160.51000 1.000 101.15000 41 GLN C N 1
ATOM 6706 C CA . GLN C 3 41 ? 180.59400 117.34800 161.06800 1.000 100.23000 41 GLN C CA 1
ATOM 6707 C C . GLN C 3 41 ? 180.93500 117.87700 162.45600 1.000 100.81000 41 GLN C C 1
ATOM 6708 O O . GLN C 3 41 ? 181.45600 117.12900 163.29000 1.000 100.46000 41 GLN C O 1
ATOM 6722 N N . LYS C 3 42 ? 180.65300 119.15000 162.72100 1.000 101.53000 42 LYS C N 1
ATOM 6723 C CA . LYS C 3 42 ? 180.69800 119.66300 164.08100 1.000 100.35000 42 LYS C CA 1
ATOM 6724 C C . LYS C 3 42 ? 179.37800 119.37900 164.79200 1.000 99.99000 42 LYS C C 1
ATOM 6725 O O . LYS C 3 42 ? 178.37800 118.99600 164.17800 1.000 99.95000 42 LYS C O 1
ATOM 6744 N N . CYS C 3 43 ? 179.38900 119.55500 166.11100 1.000 102.57000 43 CYS C N 1
ATOM 6745 C CA . CYS C 3 43 ? 178.22600 119.42900 166.98400 1.000 104.01000 43 CYS C CA 1
ATOM 6746 C C . CYS C 3 43 ? 177.71300 117.99900 167.08800 1.000 104.15000 43 CYS C C 1
ATOM 6747 O O . CYS C 3 43 ? 176.76500 117.75500 167.84400 1.000 103.78000 43 CYS C O 1
ATOM 6755 N N . GLY C 3 44 ? 178.29500 117.04700 166.36500 1.000 103.20000 44 GLY C N 1
ATOM 6756 C CA . GLY C 3 44 ? 177.78100 115.68800 166.39000 1.000 102.86000 44 GLY C CA 1
ATOM 6757 C C . GLY C 3 44 ? 176.33100 115.59400 165.97000 1.000 102.93000 44 GLY C C 1
ATOM 6758 O O . GLY C 3 44 ? 175.55300 114.85700 166.58800 1.000 102.18000 44 GLY C O 1
ATOM 6762 N N . LEU C 3 45 ? 175.94800 116.32900 164.92900 1.000 99.64000 45 LEU C N 1
ATOM 6763 C CA . LEU C 3 45 ? 174.57100 116.37400 164.46000 1.000 99.56000 45 LEU C CA 1
ATOM 6764 C C . LEU C 3 45 ? 174.45800 115.69400 163.10300 1.000 99.11000 45 LEU C C 1
ATOM 6765 O O . LEU C 3 45 ? 175.29700 115.89700 162.22100 1.000 97.08000 45 LEU C O 1
ATOM 6781 N N . SER C 3 46 ? 173.41400 114.88400 162.94500 1.000 97.25000 46 SER C N 1
ATOM 6782 C CA . SER C 3 46 ? 173.20800 114.16400 161.69700 1.000 97.11000 46 SER C CA 1
ATOM 6783 C C . SER C 3 46 ? 173.06200 115.13800 160.53500 1.000 97.38000 46 SER C C 1
ATOM 6784 O O . SER C 3 46 ? 172.31100 116.11400 160.61500 1.000 97.87000 46 SER C O 1
ATOM 6792 N N . TYR C 3 47 ? 173.78400 114.86300 159.44700 1.000 95.26000 47 TYR C N 1
ATOM 6793 C CA . TYR C 3 47 ? 173.66700 115.69500 158.25500 1.000 95.23000 47 TYR C CA 1
ATOM 6794 C C . TYR C 3 47 ? 172.25800 115.62800 157.68100 1.000 95.21000 47 TYR C C 1
ATOM 6795 O O . TYR C 3 47 ? 171.69900 116.64700 157.25500 1.000 95.77000 47 TYR C O 1
ATOM 6813 N N . LYS C 3 48 ? 171.66300 114.43300 157.67000 1.000 95.20000 48 LYS C N 1
ATOM 6814 C CA . LYS C 3 48 ? 170.30900 114.28300 157.14900 1.000 96.30000 48 LYS C CA 1
ATOM 6815 C C . LYS C 3 48 ? 169.30500 115.04900 158.00200 1.000 96.25000 48 LYS C C 1
ATOM 6816 O O . LYS C 3 48 ? 168.33000 115.60200 157.48000 1.000 95.21000 48 LYS C O 1
ATOM 6835 N N . ALA C 3 49 ? 169.51800 115.08000 159.31900 1.000 94.57000 49 ALA C N 1
ATOM 6836 C CA . ALA C 3 49 ? 168.64500 115.86800 160.18200 1.000 93.75000 49 ALA C CA 1
ATOM 6837 C C . ALA C 3 49 ? 168.71200 117.34700 159.82300 1.000 93.04000 49 ALA C C 1
ATOM 6838 O O . ALA C 3 49 ? 167.68100 118.02700 159.76100 1.000 92.37000 49 ALA C O 1
ATOM 6845 N N . LEU C 3 50 ? 169.91900 117.86300 159.58100 1.000 90.79000 50 LEU C N 1
ATOM 6846 C CA . LEU C 3 50 ? 170.05400 119.25500 159.16800 1.000 90.30000 50 LEU C CA 1
ATOM 6847 C C . LEU C 3 50 ? 169.38200 119.49600 157.82300 1.000 90.87000 50 LEU C C 1
ATOM 6848 O O . LEU C 3 50 ? 168.76000 120.54200 157.61100 1.000 90.62000 50 LEU C O 1
ATOM 6864 N N . VAL C 3 51 ? 169.50400 118.54400 156.89600 1.000 86.39000 51 VAL C N 1
ATOM 6865 C CA . VAL C 3 51 ? 168.86000 118.69700 155.59500 1.000 84.40000 51 VAL C CA 1
ATOM 6866 C C . VAL C 3 51 ? 167.34600 118.77100 155.75700 1.000 85.13000 51 VAL C C 1
ATOM 6867 O O . VAL C 3 51 ? 166.68000 119.62200 155.15100 1.000 87.81000 51 VAL C O 1
ATOM 6880 N N . ALA C 3 52 ? 166.77900 117.88100 156.57300 1.000 81.60000 52 ALA C N 1
ATOM 6881 C CA . ALA C 3 52 ? 165.33700 117.90100 156.79800 1.000 83.01000 52 ALA C CA 1
ATOM 6882 C C . ALA C 3 52 ? 164.90400 119.19800 157.46800 1.000 82.30000 52 ALA C C 1
ATOM 6883 O O . ALA C 3 52 ? 163.86400 119.77000 157.12100 1.000 78.84000 52 ALA C O 1
ATOM 6890 N N . LEU C 3 53 ? 165.68600 119.67300 158.44000 1.000 80.50000 53 LEU C N 1
ATOM 6891 C CA . LEU C 3 53 ? 165.36200 120.93100 159.10200 1.000 78.83000 53 LEU C CA 1
ATOM 6892 C C . LEU C 3 53 ? 165.37600 122.08900 158.11300 1.000 79.93000 53 LEU C C 1
ATOM 6893 O O . LEU C 3 53 ? 164.48100 122.94400 158.12900 1.000 81.50000 53 LEU C O 1
ATOM 6909 N N . ARG C 3 54 ? 166.38800 122.13300 157.24300 1.000 78.20000 54 ARG C N 1
ATOM 6910 C CA . ARG C 3 54 ? 166.45100 123.18100 156.23300 1.000 77.15000 54 ARG C CA 1
ATOM 6911 C C . ARG C 3 54 ? 165.24500 123.11900 155.30900 1.000 76.40000 54 ARG C C 1
ATOM 6912 O O . ARG C 3 54 ? 164.63000 124.14800 155.00800 1.000 75.60000 54 ARG C O 1
ATOM 6933 N N . ARG C 3 55 ? 164.88600 121.91700 154.85500 1.000 76.07000 55 ARG C N 1
ATOM 6934 C CA . ARG C 3 55 ? 163.73700 121.78600 153.96600 1.000 75.38000 55 ARG C CA 1
ATOM 6935 C C . ARG C 3 55 ? 162.46000 122.26300 154.64400 1.000 75.76000 55 ARG C C 1
ATOM 6936 O O . ARG C 3 55 ? 161.65900 122.98400 154.03900 1.000 77.82000 55 ARG C O 1
ATOM 6957 N N . VAL C 3 56 ? 162.25100 121.87200 155.90200 1.000 75.63000 56 VAL C N 1
ATOM 6958 C CA . VAL C 3 56 ? 161.02400 122.24900 156.59600 1.000 78.00000 56 VAL C CA 1
ATOM 6959 C C . VAL C 3 56 ? 160.96800 123.75700 156.80700 1.000 73.62000 56 VAL C C 1
ATOM 6960 O O . VAL C 3 56 ? 159.93700 124.39400 156.55700 1.000 71.13000 56 VAL C O 1
ATOM 6973 N N . LEU C 3 57 ? 162.07000 124.35600 157.26300 1.000 69.42000 57 LEU C N 1
ATOM 6974 C CA . LEU C 3 57 ? 162.08100 125.79900 157.47600 1.000 68.59000 57 LEU C CA 1
ATOM 6975 C C . LEU C 3 57 ? 161.84600 126.54500 156.16900 1.000 70.65000 57 LEU C C 1
ATOM 6976 O O . LEU C 3 57 ? 161.09800 127.53200 156.13000 1.000 70.09000 57 LEU C O 1
ATOM 6992 N N . LEU C 3 58 ? 162.47800 126.08700 155.08600 1.000 71.49000 58 LEU C N 1
ATOM 6993 C CA . LEU C 3 58 ? 162.30600 126.74000 153.79500 1.000 66.83000 58 LEU C CA 1
ATOM 6994 C C . LEU C 3 58 ? 160.86200 126.65000 153.32500 1.000 67.09000 58 LEU C C 1
ATOM 6995 O O . LEU C 3 58 ? 160.27100 127.65700 152.92300 1.000 67.31000 58 LEU C O 1
ATOM 7011 N N . ALA C 3 59 ? 160.26700 125.45700 153.39000 1.000 66.05000 59 ALA C N 1
ATOM 7012 C CA . ALA C 3 59 ? 158.87800 125.29400 152.98500 1.000 65.42000 59 ALA C CA 1
ATOM 7013 C C . ALA C 3 59 ? 157.91200 126.03000 153.89900 1.000 66.04000 59 ALA C C 1
ATOM 7014 O O . ALA C 3 59 ? 156.77900 126.29500 153.48800 1.000 68.01000 59 ALA C O 1
ATOM 7021 N N . GLN C 3 60 ? 158.32600 126.36100 155.12000 1.000 71.96000 60 GLN C N 1
ATOM 7022 C CA . GLN C 3 60 ? 157.45000 127.06400 156.04700 1.000 69.20000 60 GLN C CA 1
ATOM 7023 C C . GLN C 3 60 ? 157.49000 128.57700 155.86800 1.000 66.13000 60 GLN C C 1
ATOM 7024 O O . GLN C 3 60 ? 156.44000 129.22600 155.89100 1.000 67.51000 60 GLN C O 1
ATOM 7038 N N . PHE C 3 61 ? 158.67500 129.15800 155.68800 1.000 65.48000 61 PHE C N 1
ATOM 7039 C CA . PHE C 3 61 ? 158.83600 130.60600 155.70800 1.000 63.49000 61 PHE C CA 1
ATOM 7040 C C . PHE C 3 61 ? 158.99700 131.22400 154.32100 1.000 65.14000 61 PHE C C 1
ATOM 7041 O O . PHE C 3 61 ? 159.30200 132.41600 154.22400 1.000 63.74000 61 PHE C O 1
ATOM 7058 N N . SER C 3 62 ? 158.78700 130.46000 153.25300 1.000 62.40000 62 SER C N 1
ATOM 7059 C CA . SER C 3 62 ? 159.07500 130.91200 151.89800 1.000 57.62000 62 SER C CA 1
ATOM 7060 C C . SER C 3 62 ? 157.79400 131.06500 151.08700 1.000 56.22000 62 SER C C 1
ATOM 7061 O O . SER C 3 62 ? 156.88400 130.23500 151.17900 1.000 57.06000 62 SER C O 1
ATOM 7069 N N . ALA C 3 63 ? 157.73400 132.13100 150.29200 1.000 48.74000 63 ALA C N 1
ATOM 7070 C CA . ALA C 3 63 ? 156.64500 132.30500 149.34300 1.000 47.00000 63 ALA C CA 1
ATOM 7071 C C . ALA C 3 63 ? 156.82800 131.37700 148.14800 1.000 47.80000 63 ALA C C 1
ATOM 7072 O O . ALA C 3 63 ? 157.94700 130.99900 147.79300 1.000 45.36000 63 ALA C O 1
ATOM 7079 N N . PHE C 3 64 ? 155.71400 131.01800 147.51800 1.000 49.91000 64 PHE C N 1
ATOM 7080 C CA . PHE C 3 64 ? 155.71900 130.08300 146.40600 1.000 51.07000 64 PHE C CA 1
ATOM 7081 C C . PHE C 3 64 ? 155.00500 130.68800 145.20700 1.000 53.28000 64 PHE C C 1
ATOM 7082 O O . PHE C 3 64 ? 154.13500 131.54900 145.36700 1.000 49.36000 64 PHE C O 1
ATOM 7099 N N . PRO C 3 65 ? 155.35600 130.26200 143.99600 1.000 50.50000 65 PRO C N 1
ATOM 7100 C CA . PRO C 3 65 ? 154.75600 130.85900 142.80000 1.000 49.84000 65 PRO C CA 1
ATOM 7101 C C . PRO C 3 65 ? 153.37500 130.30300 142.49400 1.000 45.81000 65 PRO C C 1
ATOM 7102 O O . PRO C 3 65 ? 153.05800 129.14800 142.78500 1.000 51.52000 65 PRO C O 1
ATOM 7113 N N . VAL C 3 66 ? 152.55100 131.15500 141.88900 1.000 40.11000 66 VAL C N 1
ATOM 7114 C CA . VAL C 3 66 ? 151.20300 130.80000 141.46100 1.000 40.20000 66 VAL C CA 1
ATOM 7115 C C . VAL C 3 66 ? 151.10500 131.04000 139.96100 1.000 35.42000 66 VAL C C 1
ATOM 7116 O O . VAL C 3 66 ? 151.50800 132.10000 139.46900 1.000 35.22000 66 VAL C O 1
ATOM 7129 N N . ASN C 3 67 ? 150.58400 130.05200 139.24000 1.000 40.51000 67 ASN C N 1
ATOM 7130 C CA . ASN C 3 67 ? 150.48300 130.15000 137.79100 1.000 39.73000 67 ASN C CA 1
ATOM 7131 C C . ASN C 3 67 ? 149.52200 131.26400 137.38900 1.000 41.53000 67 ASN C C 1
ATOM 7132 O O . ASN C 3 67 ? 148.53700 131.53700 138.07800 1.000 49.09000 67 ASN C O 1
ATOM 7143 N N . GLY C 3 68 ? 149.81600 131.90500 136.25600 1.000 42.63000 68 GLY C N 1
ATOM 7144 C CA . GLY C 3 68 ? 149.03100 133.05800 135.84300 1.000 37.81000 68 GLY C CA 1
ATOM 7145 C C . GLY C 3 68 ? 147.58800 132.71600 135.52600 1.000 40.10000 68 GLY C C 1
ATOM 7146 O O . GLY C 3 68 ? 146.68200 133.50900 135.78700 1.000 41.79000 68 GLY C O 1
ATOM 7150 N N . ALA C 3 69 ? 147.35400 131.53900 134.94200 1.000 45.83000 69 ALA C N 1
ATOM 7151 C CA . ALA C 3 69 ? 145.98800 131.13800 134.62100 1.000 45.07000 69 ALA C CA 1
ATOM 7152 C C . ALA C 3 69 ? 145.14500 130.99000 135.88300 1.000 48.00000 69 ALA C C 1
ATOM 7153 O O . ALA C 3 69 ? 143.98900 131.43000 135.92400 1.000 50.89000 69 ALA C O 1
ATOM 7160 N N . ASP C 3 70 ? 145.70800 130.37300 136.92500 1.000 51.66000 70 ASP C N 1
ATOM 7161 C CA . ASP C 3 70 ? 144.97900 130.23600 138.18000 1.000 51.17000 70 ASP C CA 1
ATOM 7162 C C . ASP C 3 70 ? 144.64900 131.59900 138.77200 1.000 51.16000 70 ASP C C 1
ATOM 7163 O O . ASP C 3 70 ? 143.52600 131.82800 139.23700 1.000 56.02000 70 ASP C O 1
ATOM 7172 N N . LEU C 3 71 ? 145.61900 132.51300 138.77100 1.000 49.67000 71 LEU C N 1
ATOM 7173 C CA . LEU C 3 71 ? 145.37700 133.84600 139.30600 1.000 50.82000 71 LEU C CA 1
ATOM 7174 C C . LEU C 3 71 ? 144.29900 134.56700 138.51200 1.000 54.00000 71 LEU C C 1
ATOM 7175 O O . LEU C 3 71 ? 143.44700 135.24600 139.09400 1.000 55.89000 71 LEU C O 1
ATOM 7191 N N . TYR C 3 72 ? 144.32300 134.43300 137.18500 1.000 52.65000 72 TYR C N 1
ATOM 7192 C CA . TYR C 3 72 ? 143.26300 135.00400 136.36300 1.000 52.14000 72 TYR C CA 1
ATOM 7193 C C . TYR C 3 72 ? 141.90600 134.44000 136.76100 1.000 55.01000 72 TYR C C 1
ATOM 7194 O O . TYR C 3 72 ? 140.93700 135.19100 136.92200 1.000 55.00000 72 TYR C O 1
ATOM 7212 N N . GLU C 3 73 ? 141.82500 133.12100 136.94500 1.000 57.33000 73 GLU C N 1
ATOM 7213 C CA . GLU C 3 73 ? 140.56100 132.50500 137.33500 1.000 53.09000 73 GLU C CA 1
ATOM 7214 C C . GLU C 3 73 ? 140.05700 133.07000 138.65800 1.000 55.84000 73 GLU C C 1
ATOM 7215 O O . GLU C 3 73 ? 138.89800 133.48500 138.76200 1.000 60.50000 73 GLU C O 1
ATOM 7227 N N . GLU C 3 74 ? 140.91200 133.09700 139.68300 1.000 56.48000 74 GLU C N 1
ATOM 7228 C CA . GLU C 3 74 ? 140.45200 133.56300 140.99200 1.000 58.15000 74 GLU C CA 1
ATOM 7229 C C . GLU C 3 74 ? 140.06400 135.03600 140.95200 1.000 58.18000 74 GLU C C 1
ATOM 7230 O O . GLU C 3 74 ? 139.04000 135.43000 141.52300 1.000 59.10000 74 GLU C O 1
ATOM 7242 N N . LEU C 3 75 ? 140.86700 135.87000 140.28800 1.000 58.44000 75 LEU C N 1
ATOM 7243 C CA . LEU C 3 75 ? 140.56500 137.29700 140.25400 1.000 56.96000 75 LEU C CA 1
ATOM 7244 C C . LEU C 3 75 ? 139.32400 137.58800 139.42300 1.000 60.09000 75 LEU C C 1
ATOM 7245 O O . LEU C 3 75 ? 138.65700 138.60400 139.64300 1.000 61.13000 75 LEU C O 1
ATOM 7261 N N . LYS C 3 76 ? 138.99600 136.71600 138.46700 1.000 62.32000 76 LYS C N 1
ATOM 7262 C CA . LYS C 3 76 ? 137.79500 136.91900 137.66800 1.000 62.28000 76 LYS C CA 1
ATOM 7263 C C . LYS C 3 76 ? 136.53400 136.88000 138.51800 1.000 63.12000 76 LYS C C 1
ATOM 7264 O O . LYS C 3 76 ? 135.50900 137.44000 138.11300 1.000 62.72000 76 LYS C O 1
ATOM 7283 N N . THR C 3 77 ? 136.58500 136.24100 139.68900 1.000 64.17000 77 THR C N 1
ATOM 7284 C CA . THR C 3 77 ? 135.42900 136.13400 140.56600 1.000 64.72000 77 THR C CA 1
ATOM 7285 C C . THR C 3 77 ? 135.58400 136.87800 141.88500 1.000 65.71000 77 THR C C 1
ATOM 7286 O O . THR C 3 77 ? 134.57000 137.25500 142.47900 1.000 63.64000 77 THR C O 1
ATOM 7297 N N . SER C 3 78 ? 136.81200 137.09900 142.35600 1.000 68.41000 78 SER C N 1
ATOM 7298 C CA . SER C 3 78 ? 137.03200 137.73800 143.64700 1.000 64.27000 78 SER C CA 1
ATOM 7299 C C . SER C 3 78 ? 137.24100 139.24300 143.55600 1.000 63.57000 78 SER C C 1
ATOM 7300 O O . SER C 3 78 ? 137.41700 139.88700 144.59500 1.000 64.49000 78 SER C O 1
ATOM 7308 N N . THR C 3 79 ? 137.23600 139.81600 142.35600 1.000 61.09000 79 THR C N 1
ATOM 7309 C CA . THR C 3 79 ? 137.41300 141.25100 142.18700 1.000 59.30000 79 THR C CA 1
ATOM 7310 C C . THR C 3 79 ? 136.07200 141.91000 141.89500 1.000 59.34000 79 THR C C 1
ATOM 7311 O O . THR C 3 79 ? 135.25100 141.37400 141.14600 1.000 64.06000 79 THR C O 1
ATOM 7322 N N . ALA C 3 80 ? 135.85500 143.07700 142.49600 1.000 47.57000 80 ALA C N 1
ATOM 7323 C CA . ALA C 3 80 ? 134.59900 143.79500 142.36200 1.000 44.79000 80 ALA C CA 1
ATOM 7324 C C . ALA C 3 80 ? 134.87800 145.27500 142.15200 1.000 46.18000 80 ALA C C 1
ATOM 7325 O O . ALA C 3 80 ? 135.91100 145.79500 142.57900 1.000 44.72000 80 ALA C O 1
ATOM 7332 N N . ILE C 3 81 ? 133.94400 145.94600 141.48500 1.000 45.00000 81 ILE C N 1
ATOM 7333 C CA . ILE C 3 81 ? 133.99700 147.38600 141.27300 1.000 40.48000 81 ILE C CA 1
ATOM 7334 C C . ILE C 3 81 ? 132.88100 148.01800 142.09100 1.000 41.11000 81 ILE C C 1
ATOM 7335 O O . ILE C 3 81 ? 131.71100 147.64400 141.94700 1.000 50.89000 81 ILE C O 1
ATOM 7351 N N . LEU C 3 82 ? 133.24000 148.97000 142.94500 1.000 38.03000 82 LEU C N 1
ATOM 7352 C CA . LEU C 3 82 ? 132.31600 149.57000 143.90200 1.000 37.86000 82 LEU C CA 1
ATOM 7353 C C . LEU C 3 82 ? 131.92800 150.95600 143.40600 1.000 37.26000 82 LEU C C 1
ATOM 7354 O O . LEU C 3 82 ? 132.76600 151.86300 143.36400 1.000 42.09000 82 LEU C O 1
ATOM 7370 N N . SER C 3 83 ? 130.65900 151.11900 143.04300 1.000 43.21000 83 SER C N 1
ATOM 7371 C CA . SER C 3 83 ? 130.17400 152.41700 142.59800 1.000 44.63000 83 SER C CA 1
ATOM 7372 C C . SER C 3 83 ? 130.34300 153.45300 143.70100 1.000 44.02000 83 SER C C 1
ATOM 7373 O O . SER C 3 83 ? 130.05200 153.19500 144.87200 1.000 45.19000 83 SER C O 1
ATOM 7381 N N . THR C 3 84 ? 130.81500 154.63700 143.31700 1.000 40.32000 84 THR C N 1
ATOM 7382 C CA . THR C 3 84 ? 131.03700 155.72100 144.26300 1.000 41.59000 84 THR C CA 1
ATOM 7383 C C . THR C 3 84 ? 129.77500 156.52100 144.56200 1.000 46.27000 84 THR C C 1
ATOM 7384 O O . THR C 3 84 ? 129.81000 157.39200 145.43700 1.000 43.87000 84 THR C O 1
ATOM 7395 N N . GLY C 3 85 ? 128.67200 156.25300 143.86700 1.000 47.26000 85 GLY C N 1
ATOM 7396 C CA . GLY C 3 85 ? 127.46600 157.03500 144.02200 1.000 42.07000 85 GLY C CA 1
ATOM 7397 C C . GLY C 3 85 ? 127.46500 158.34800 143.27300 1.000 41.94000 85 GLY C C 1
ATOM 7398 O O . GLY C 3 85 ? 126.48800 159.09900 143.37600 1.000 47.86000 85 GLY C O 1
ATOM 7402 N N . ILE C 3 86 ? 128.52700 158.65100 142.53200 1.000 44.72000 86 ILE C N 1
ATOM 7403 C CA . ILE C 3 86 ? 128.63600 159.86600 141.73500 1.000 42.95000 86 ILE C CA 1
ATOM 7404 C C . ILE C 3 86 ? 128.85800 159.43600 140.29200 1.000 40.24000 86 ILE C C 1
ATOM 7405 O O . ILE C 3 86 ? 129.83300 158.73700 139.99100 1.000 42.99000 86 ILE C O 1
ATOM 7421 N N . GLY C 3 87 ? 127.95300 159.84700 139.40200 1.000 45.05000 87 GLY C N 1
ATOM 7422 C CA . GLY C 3 87 ? 127.99800 159.34700 138.03600 1.000 43.38000 87 GLY C CA 1
ATOM 7423 C C . GLY C 3 87 ? 129.25100 159.76700 137.29200 1.000 40.67000 87 GLY C C 1
ATOM 7424 O O . GLY C 3 87 ? 129.90800 158.95000 136.64300 1.000 44.17000 87 GLY C O 1
ATOM 7428 N N . SER C 3 88 ? 129.60200 161.05100 137.37700 1.000 39.43000 88 SER C N 1
ATOM 7429 C CA . SER C 3 88 ? 130.76800 161.54100 136.65000 1.000 42.11000 88 SER C CA 1
ATOM 7430 C C . SER C 3 88 ? 132.05200 160.90300 137.16300 1.000 45.67000 88 SER C C 1
ATOM 7431 O O . SER C 3 88 ? 132.92900 160.53400 136.37100 1.000 49.66000 88 SER C O 1
ATOM 7439 N N . LEU C 3 89 ? 132.18700 160.76600 138.48300 1.000 46.70000 89 LEU C N 1
ATOM 7440 C CA . LEU C 3 89 ? 133.38100 160.13600 139.03400 1.000 38.43000 89 LEU C CA 1
ATOM 7441 C C . LEU C 3 89 ? 133.45900 158.66700 138.64500 1.000 36.65000 89 LEU C C 1
ATOM 7442 O O . LEU C 3 89 ? 134.55100 158.15500 138.37800 1.000 41.75000 89 LEU C O 1
ATOM 7458 N N . ASP C 3 90 ? 132.32000 157.97400 138.60700 1.000 36.60000 90 ASP C N 1
ATOM 7459 C CA . ASP C 3 90 ? 132.30900 156.61100 138.08900 1.000 44.82000 90 ASP C CA 1
ATOM 7460 C C . ASP C 3 90 ? 132.73700 156.57400 136.63000 1.000 47.18000 90 ASP C C 1
ATOM 7461 O O . ASP C 3 90 ? 133.40000 155.62400 136.19900 1.000 47.60000 90 ASP C O 1
ATOM 7470 N N . LYS C 3 91 ? 132.35800 157.59000 135.85300 1.000 50.34000 91 LYS C N 1
ATOM 7471 C CA . LYS C 3 91 ? 132.79500 157.65700 134.46300 1.000 48.20000 91 LYS C CA 1
ATOM 7472 C C . LYS C 3 91 ? 134.30500 157.83900 134.37500 1.000 46.45000 91 LYS C C 1
ATOM 7473 O O . LYS C 3 91 ? 134.95900 157.23700 133.51600 1.000 47.85000 91 LYS C O 1
ATOM 7492 N N . LEU C 3 92 ? 134.87400 158.66900 135.25100 1.000 44.24000 92 LEU C N 1
ATOM 7493 C CA . LEU C 3 92 ? 136.32200 158.85200 135.26000 1.000 40.96000 92 LEU C CA 1
ATOM 7494 C C . LEU C 3 92 ? 137.04100 157.54900 135.58500 1.000 42.35000 92 LEU C C 1
ATOM 7495 O O . LEU C 3 92 ? 138.04500 157.20900 134.94900 1.000 46.08000 92 LEU C O 1
ATOM 7511 N N . LEU C 3 93 ? 136.54200 156.80900 136.57000 1.000 42.01000 93 LEU C N 1
ATOM 7512 C CA . LEU C 3 93 ? 137.22800 155.64200 137.10500 1.000 40.83000 93 LEU C CA 1
ATOM 7513 C C . LEU C 3 93 ? 136.92000 154.36000 136.34800 1.000 40.51000 93 LEU C C 1
ATOM 7514 O O . LEU C 3 93 ? 137.45000 153.30600 136.71100 1.000 43.47000 93 LEU C O 1
ATOM 7530 N N . ASP C 3 94 ? 136.09200 154.41800 135.30700 1.000 41.42000 94 ASP C N 1
ATOM 7531 C CA . ASP C 3 94 ? 135.60400 153.22100 134.62700 1.000 46.82000 94 ASP C CA 1
ATOM 7532 C C . ASP C 3 94 ? 134.83300 152.32700 135.60100 1.000 46.90000 94 ASP C C 1
ATOM 7533 O O . ASP C 3 94 ? 135.24100 151.21200 135.93400 1.000 46.05000 94 ASP C O 1
ATOM 7542 N N . ALA C 3 95 ? 133.69700 152.85100 136.05200 1.000 46.02000 95 ALA C N 1
ATOM 7543 C CA . ALA C 3 95 ? 132.71000 152.22500 136.93000 1.000 46.26000 95 ALA C CA 1
ATOM 7544 C C . ALA C 3 95 ? 133.08200 152.29400 138.40900 1.000 46.82000 95 ALA C C 1
ATOM 7545 O O . ALA C 3 95 ? 132.29100 151.82700 139.23400 1.000 50.01000 95 ALA C O 1
ATOM 7552 N N . GLY C 3 96 ? 134.23200 152.85400 138.77800 1.000 38.57000 96 GLY C N 1
ATOM 7553 C CA . GLY C 3 96 ? 134.49800 153.14100 140.17600 1.000 39.77000 96 GLY C CA 1
ATOM 7554 C C . GLY C 3 96 ? 135.65800 152.39300 140.80300 1.000 37.26000 96 GLY C C 1
ATOM 7555 O O . GLY C 3 96 ? 136.53800 151.88400 140.10500 1.000 42.90000 96 GLY C O 1
ATOM 7559 N N . LEU C 3 97 ? 135.65500 152.32500 142.13500 1.000 31.49000 97 LEU C N 1
ATOM 7560 C CA . LEU C 3 97 ? 136.77600 151.75800 142.87300 1.000 32.04000 97 LEU C CA 1
ATOM 7561 C C . LEU C 3 97 ? 136.95100 150.28000 142.56300 1.000 33.84000 97 LEU C C 1
ATOM 7562 O O . LEU C 3 97 ? 135.97800 149.54800 142.37300 1.000 39.82000 97 LEU C O 1
ATOM 7578 N N . TYR C 3 98 ? 138.20500 149.84200 142.53200 1.000 28.83000 98 TYR C N 1
ATOM 7579 C CA . TYR C 3 98 ? 138.54700 148.43400 142.39300 1.000 33.59000 98 TYR C CA 1
ATOM 7580 C C . TYR C 3 98 ? 139.03700 147.90600 143.73400 1.000 36.53000 98 TYR C C 1
ATOM 7581 O O . TYR C 3 98 ? 139.86100 148.54700 144.39400 1.000 33.94000 98 TYR C O 1
ATOM 7599 N N . THR C 3 99 ? 138.52200 146.74900 144.13900 1.000 31.03000 99 THR C N 1
ATOM 7600 C CA . THR C 3 99 ? 139.06100 146.07100 145.30800 1.000 31.91000 99 THR C CA 1
ATOM 7601 C C . THR C 3 99 ? 140.40400 145.43700 144.96800 1.000 35.03000 99 THR C C 1
ATOM 7602 O O . THR C 3 99 ? 140.66800 145.06200 143.82300 1.000 35.62000 99 THR C O 1
ATOM 7613 N N . GLY C 3 100 ? 141.25900 145.31900 145.98000 1.000 29.61000 100 GLY C N 1
ATOM 7614 C CA . GLY C 3 100 ? 142.56100 144.71700 145.80700 1.000 30.31000 100 GLY C CA 1
ATOM 7615 C C . GLY C 3 100 ? 143.68200 145.68200 145.48800 1.000 30.61000 100 GLY C C 1
ATOM 7616 O O . GLY C 3 100 ? 144.82900 145.24200 145.35000 1.000 36.09000 100 GLY C O 1
ATOM 7620 N N . GLU C 3 101 ? 143.39600 146.97500 145.36800 1.000 28.54000 101 GLU C N 1
ATOM 7621 C CA . GLU C 3 101 ? 144.41900 147.96600 145.07600 1.000 32.12000 101 GLU C CA 1
ATOM 7622 C C . GLU C 3 101 ? 144.23600 149.15700 146.00300 1.000 25.22000 101 GLU C C 1
ATOM 7623 O O . GLU C 3 101 ? 143.25500 149.25200 146.74400 1.000 31.44000 101 GLU C O 1
ATOM 7635 N N . VAL C 3 102 ? 145.19600 150.07300 145.95100 1.000 25.71000 102 VAL C N 1
ATOM 7636 C CA . VAL C 3 102 ? 145.17100 151.28700 146.75400 1.000 15.59000 102 VAL C CA 1
ATOM 7637 C C . VAL C 3 102 ? 144.80700 152.45500 145.84700 1.000 22.45000 102 VAL C C 1
ATOM 7638 O O . VAL C 3 102 ? 145.45100 152.68700 144.81300 1.000 31.10000 102 VAL C O 1
ATOM 7651 N N . THR C 3 103 ? 143.76300 153.17800 146.23200 1.000 29.30000 103 THR C N 1
ATOM 7652 C CA . THR C 3 103 ? 143.31100 154.36300 145.52200 1.000 26.11000 103 THR C CA 1
ATOM 7653 C C . THR C 3 103 ? 143.53500 155.57600 146.41100 1.000 15.74000 103 THR C C 1
ATOM 7654 O O . THR C 3 103 ? 143.13500 155.57800 147.57800 1.000 32.48000 103 THR C O 1
ATOM 7665 N N . GLU C 3 104 ? 144.18400 156.59300 145.86300 1.000 20.84000 104 GLU C N 1
ATOM 7666 C CA . GLU C 3 104 ? 144.44300 157.83600 146.56500 1.000 21.97000 104 GLU C CA 1
ATOM 7667 C C . GLU C 3 104 ? 143.61700 158.94800 145.93800 1.000 29.12000 104 GLU C C 1
ATOM 7668 O O . GLU C 3 104 ? 143.46100 159.00700 144.71400 1.000 27.85000 104 GLU C O 1
ATOM 7680 N N . ILE C 3 105 ? 143.06800 159.81100 146.78600 1.000 24.17000 105 ILE C N 1
ATOM 7681 C CA . ILE C 3 105 ? 142.37900 161.02000 146.35700 1.000 16.52000 105 ILE C CA 1
ATOM 7682 C C . ILE C 3 105 ? 143.20200 162.19300 146.85600 1.000 21.38000 105 ILE C C 1
ATOM 7683 O O . ILE C 3 105 ? 143.43800 162.32300 148.06300 1.000 35.42000 105 ILE C O 1
ATOM 7699 N N . VAL C 3 106 ? 143.64000 163.03900 145.93500 1.000 22.28000 106 VAL C N 1
ATOM 7700 C CA . VAL C 3 106 ? 144.52000 164.15200 146.24900 1.000 25.17000 106 VAL C CA 1
ATOM 7701 C C . VAL C 3 106 ? 143.79600 165.44500 145.91500 1.000 28.62000 106 VAL C C 1
ATOM 7702 O O . VAL C 3 106 ? 143.01800 165.51800 144.95800 1.000 42.28000 106 VAL C O 1
ATOM 7715 N N . GLY C 3 107 ? 144.04500 166.46100 146.72500 1.000 22.00000 107 GLY C N 1
ATOM 7716 C CA . GLY C 3 107 ? 143.43300 167.75500 146.51200 1.000 19.08000 107 GLY C CA 1
ATOM 7717 C C . GLY C 3 107 ? 143.78200 168.68600 147.64400 1.000 19.86000 107 GLY C C 1
ATOM 7718 O O . GLY C 3 107 ? 144.33700 168.28400 148.66900 1.000 27.16000 107 GLY C O 1
ATOM 7722 N N . GLY C 3 108 ? 143.44600 169.95300 147.43800 1.000 30.02000 108 GLY C N 1
ATOM 7723 C CA . GLY C 3 108 ? 143.69000 170.96300 148.43600 1.000 24.97000 108 GLY C CA 1
ATOM 7724 C C . GLY C 3 108 ? 142.63400 170.95400 149.51500 1.000 21.05000 108 GLY C C 1
ATOM 7725 O O . GLY C 3 108 ? 141.71600 170.12600 149.53500 1.000 24.08000 108 GLY C O 1
ATOM 7729 N N . PRO C 3 109 ? 142.76100 171.89300 150.44900 1.000 26.77000 109 PRO C N 1
ATOM 7730 C CA . PRO C 3 109 ? 141.75300 172.00800 151.51000 1.000 19.10000 109 PRO C CA 1
ATOM 7731 C C . PRO C 3 109 ? 140.39100 172.35800 150.93000 1.000 21.83000 109 PRO C C 1
ATOM 7732 O O . PRO C 3 109 ? 140.25300 173.30200 150.14900 1.000 29.42000 109 PRO C O 1
ATOM 7743 N N . GLY C 3 110 ? 139.38200 171.58300 151.31700 1.000 29.10000 110 GLY C N 1
ATOM 7744 C CA . GLY C 3 110 ? 138.03100 171.80900 150.85100 1.000 22.83000 110 GLY C CA 1
ATOM 7745 C C . GLY C 3 110 ? 137.76100 171.36000 149.43500 1.000 24.09000 110 GLY C C 1
ATOM 7746 O O . GLY C 3 110 ? 136.72100 171.72600 148.87800 1.000 32.60000 110 GLY C O 1
ATOM 7750 N N . SER C 3 111 ? 138.65800 170.57800 148.83300 1.000 27.68000 111 SER C N 1
ATOM 7751 C CA . SER C 3 111 ? 138.49100 170.17400 147.44300 1.000 23.21000 111 SER C CA 1
ATOM 7752 C C . SER C 3 111 ? 137.41900 169.11000 147.26000 1.000 26.64000 111 SER C C 1
ATOM 7753 O O . SER C 3 111 ? 136.89200 168.97100 146.15200 1.000 41.92000 111 SER C O 1
ATOM 7761 N N . GLY C 3 112 ? 137.08400 168.36100 148.30700 1.000 16.75000 112 GLY C N 1
ATOM 7762 C CA . GLY C 3 112 ? 136.01400 167.38600 148.22300 1.000 18.96000 112 GLY C CA 1
ATOM 7763 C C . GLY C 3 112 ? 136.44100 165.96800 148.54000 1.000 22.88000 112 GLY C C 1
ATOM 7764 O O . GLY C 3 112 ? 135.72600 165.01800 148.22000 1.000 24.09000 112 GLY C O 1
ATOM 7768 N N . LYS C 3 113 ? 137.60200 165.80800 149.17500 1.000 31.01000 113 LYS C N 1
ATOM 7769 C CA . LYS C 3 113 ? 138.08700 164.47100 149.50300 1.000 16.46000 113 LYS C CA 1
ATOM 7770 C C . LYS C 3 113 ? 137.18700 163.79800 150.53400 1.000 30.07000 113 LYS C C 1
ATOM 7771 O O . LYS C 3 113 ? 136.74400 162.65800 150.34100 1.000 20.67000 113 LYS C O 1
ATOM 7790 N N . THR C 3 114 ? 136.89800 164.49700 151.63500 1.000 30.07000 114 THR C N 1
ATOM 7791 C CA . THR C 3 114 ? 136.01900 163.94200 152.65800 1.000 21.50000 114 THR C CA 1
ATOM 7792 C C . THR C 3 114 ? 134.61200 163.73400 152.11600 1.000 18.09000 114 THR C C 1
ATOM 7793 O O . THR C 3 114 ? 133.94900 162.74900 152.45800 1.000 25.97000 114 THR C O 1
ATOM 7804 N N . GLN C 3 115 ? 134.12900 164.65800 151.28400 1.000 25.49000 115 GLN C N 1
ATOM 7805 C CA . GLN C 3 115 ? 132.80200 164.48900 150.70200 1.000 21.54000 115 GLN C CA 1
ATOM 7806 C C . GLN C 3 115 ? 132.73400 163.22300 149.86400 1.000 27.15000 115 GLN C C 1
ATOM 7807 O O . GLN C 3 115 ? 131.76500 162.46400 149.95700 1.000 28.44000 115 GLN C O 1
ATOM 7821 N N . VAL C 3 116 ? 133.75400 162.97600 149.04000 1.000 25.13000 116 VAL C N 1
ATOM 7822 C CA . VAL C 3 116 ? 133.77200 161.76000 148.23000 1.000 26.66000 116 VAL C CA 1
ATOM 7823 C C . VAL C 3 116 ? 133.83300 160.53100 149.12600 1.000 28.29000 116 VAL C C 1
ATOM 7824 O O . VAL C 3 116 ? 133.14400 159.53200 148.88300 1.000 28.08000 116 VAL C O 1
ATOM 7837 N N . CYS C 3 117 ? 134.66100 160.57900 150.17200 1.000 29.49000 117 CYS C N 1
ATOM 7838 C CA . CYS C 3 117 ? 134.76400 159.43500 151.07200 1.000 26.77000 117 CYS C CA 1
ATOM 7839 C C . CYS C 3 117 ? 133.42300 159.12900 151.73200 1.000 31.95000 117 CYS C C 1
ATOM 7840 O O . CYS C 3 117 ? 133.01500 157.96600 151.81800 1.000 27.87000 117 CYS C O 1
ATOM 7848 N N . LEU C 3 118 ? 132.71600 160.16200 152.19200 1.000 31.51000 118 LEU C N 1
ATOM 7849 C CA . LEU C 3 118 ? 131.41900 159.94600 152.82600 1.000 23.98000 118 LEU C CA 1
ATOM 7850 C C . LEU C 3 118 ? 130.36800 159.48600 151.82500 1.000 25.86000 118 LEU C C 1
ATOM 7851 O O . LEU C 3 118 ? 129.51300 158.66400 152.16600 1.000 29.95000 118 LEU C O 1
ATOM 7867 N N . CYS C 3 119 ? 130.41100 159.99400 150.59100 1.000 28.12000 119 CYS C N 1
ATOM 7868 C CA . CYS C 3 119 ? 129.48600 159.51400 149.57000 1.000 25.78000 119 CYS C CA 1
ATOM 7869 C C . CYS C 3 119 ? 129.69100 158.03000 149.30500 1.000 29.87000 119 CYS C C 1
ATOM 7870 O O . CYS C 3 119 ? 128.72200 157.26500 149.22900 1.000 33.73000 119 CYS C O 1
ATOM 7878 N N . MET C 3 120 ? 130.94800 157.60100 149.17700 1.000 31.11000 120 MET C N 1
ATOM 7879 C CA . MET C 3 120 ? 131.21800 156.17900 148.99000 1.000 31.65000 120 MET C CA 1
ATOM 7880 C C . MET C 3 120 ? 130.80100 155.36900 150.21100 1.000 36.42000 120 MET C C 1
ATOM 7881 O O . MET C 3 120 ? 130.26000 154.26800 150.07100 1.000 37.19000 120 MET C O 1
ATOM 7895 N N . ALA C 3 121 ? 131.04400 155.89000 151.41400 1.000 33.63000 121 ALA C N 1
ATOM 7896 C CA . ALA C 3 121 ? 130.65400 155.16800 152.62200 1.000 26.50000 121 ALA C CA 1
ATOM 7897 C C . ALA C 3 121 ? 129.14600 154.96400 152.67000 1.000 31.34000 121 ALA C C 1
ATOM 7898 O O . ALA C 3 121 ? 128.66500 153.86500 152.96300 1.000 31.95000 121 ALA C O 1
ATOM 7905 N N . ALA C 3 122 ? 128.38200 156.01700 152.37500 1.000 31.27000 122 ALA C N 1
ATOM 7906 C CA . ALA C 3 122 ? 126.92700 155.90300 152.37500 1.000 32.46000 122 ALA C CA 1
ATOM 7907 C C . ALA C 3 122 ? 126.44900 154.94800 151.29100 1.000 34.51000 122 ALA C C 1
ATOM 7908 O O . ALA C 3 122 ? 125.55600 154.12600 151.52900 1.000 36.02000 122 ALA C O 1
ATOM 7915 N N . ASN C 3 123 ? 127.03400 155.03500 150.09400 1.000 34.52000 123 ASN C N 1
ATOM 7916 C CA . ASN C 3 123 ? 126.60400 154.17100 149.00100 1.000 32.60000 123 ASN C CA 1
ATOM 7917 C C . ASN C 3 123 ? 126.92300 152.71000 149.29100 1.000 33.20000 123 ASN C C 1
ATOM 7918 O O . ASN C 3 123 ? 126.17100 151.81500 148.89000 1.000 38.92000 123 ASN C O 1
ATOM 7929 N N . VAL C 3 124 ? 128.03400 152.44700 149.98000 1.000 34.04000 124 VAL C N 1
ATOM 7930 C CA . VAL C 3 124 ? 128.37700 151.07300 150.33300 1.000 38.51000 124 VAL C CA 1
ATOM 7931 C C . VAL C 3 124 ? 127.47700 150.56900 151.45500 1.000 34.91000 124 VAL C C 1
ATOM 7932 O O . VAL C 3 124 ? 127.02300 149.42000 151.43500 1.000 32.43000 124 VAL C O 1
ATOM 7945 N N . ALA C 3 125 ? 127.20800 151.41600 152.45200 1.000 41.33000 125 ALA C N 1
ATOM 7946 C CA . ALA C 3 125 ? 126.41400 150.98800 153.59800 1.000 35.45000 125 ALA C CA 1
ATOM 7947 C C . ALA C 3 125 ? 124.95900 150.75100 153.21500 1.000 42.81000 125 ALA C C 1
ATOM 7948 O O . ALA C 3 125 ? 124.31300 149.84600 153.75400 1.000 49.80000 125 ALA C O 1
ATOM 7955 N N . HIS C 3 126 ? 124.42100 151.55500 152.29900 1.000 44.37000 126 HIS C N 1
ATOM 7956 C CA . HIS C 3 126 ? 123.02100 151.44400 151.90600 1.000 39.90000 126 HIS C CA 1
ATOM 7957 C C . HIS C 3 126 ? 122.84100 150.73900 150.56800 1.000 43.07000 126 HIS C C 1
ATOM 7958 O O . HIS C 3 126 ? 122.08100 149.77200 150.47500 1.000 48.48000 126 HIS C O 1
ATOM 7972 N N . GLY C 3 127 ? 123.52400 151.20900 149.52400 1.000 46.95000 127 GLY C N 1
ATOM 7973 C CA . GLY C 3 127 ? 123.35600 150.60400 148.21300 1.000 39.15000 127 GLY C CA 1
ATOM 7974 C C . GLY C 3 127 ? 123.80200 149.15500 148.17000 1.000 41.48000 127 GLY C C 1
ATOM 7975 O O . GLY C 3 127 ? 123.14800 148.31400 147.54900 1.000 47.29000 127 GLY C O 1
ATOM 7979 N N . LEU C 3 128 ? 124.92400 148.84500 148.81900 1.000 45.43000 128 LEU C N 1
ATOM 7980 C CA . LEU C 3 128 ? 125.45700 147.48900 148.83300 1.000 40.28000 128 LEU C CA 1
ATOM 7981 C C . LEU C 3 128 ? 125.19800 146.75400 150.14000 1.000 50.97000 128 LEU C C 1
ATOM 7982 O O . LEU C 3 128 ? 125.26900 145.52100 150.16000 1.000 49.59000 128 LEU C O 1
ATOM 7998 N N . GLN C 3 129 ? 124.89600 147.47400 151.22200 1.000 53.94000 129 GLN C N 1
ATOM 7999 C CA . GLN C 3 129 ? 124.66400 146.86500 152.53300 1.000 44.86000 129 GLN C CA 1
ATOM 8000 C C . GLN C 3 129 ? 125.88500 146.07800 153.00000 1.000 44.07000 129 GLN C C 1
ATOM 8001 O O . GLN C 3 129 ? 125.76700 144.98200 153.55100 1.000 46.40000 129 GLN C O 1
ATOM 8015 N N . GLN C 3 130 ? 127.06800 146.64400 152.78300 1.000 38.12000 130 GLN C N 1
ATOM 8016 C CA . GLN C 3 130 ? 128.32200 146.03200 153.19200 1.000 41.84000 130 GLN C CA 1
ATOM 8017 C C . GLN C 3 130 ? 129.02000 146.93200 154.19900 1.000 41.66000 130 GLN C C 1
ATOM 8018 O O . GLN C 3 130 ? 128.94700 148.16100 154.11500 1.000 44.30000 130 GLN C O 1
ATOM 8032 N N . ASN C 3 131 ? 129.69300 146.30600 155.15900 1.000 40.68000 131 ASN C N 1
ATOM 8033 C CA . ASN C 3 131 ? 130.29200 147.05000 156.25600 1.000 38.84000 131 ASN C CA 1
ATOM 8034 C C . ASN C 3 131 ? 131.47900 147.87200 155.77200 1.000 37.02000 131 ASN C C 1
ATOM 8035 O O . ASN C 3 131 ? 132.25100 147.44000 154.91300 1.000 35.34000 131 ASN C O 1
ATOM 8046 N N . VAL C 3 132 ? 131.61600 149.06600 156.33700 1.000 31.17000 132 VAL C N 1
ATOM 8047 C CA . VAL C 3 132 ? 132.68500 149.99800 156.01200 1.000 21.10000 132 VAL C CA 1
ATOM 8048 C C . VAL C 3 132 ? 133.44200 150.30300 157.29200 1.000 28.50000 132 VAL C C 1
ATOM 8049 O O . VAL C 3 132 ? 132.84400 150.35800 158.37100 1.000 38.35000 132 VAL C O 1
ATOM 8062 N N . LEU C 3 133 ? 134.75500 150.48000 157.17900 1.000 35.50000 133 LEU C N 1
ATOM 8063 C CA . LEU C 3 133 ? 135.57300 150.97000 158.28100 1.000 26.50000 133 LEU C CA 1
ATOM 8064 C C . LEU C 3 133 ? 136.13200 152.32700 157.88200 1.000 21.05000 133 LEU C C 1
ATOM 8065 O O . LEU C 3 133 ? 136.80400 152.44400 156.85100 1.000 36.58000 133 LEU C O 1
ATOM 8081 N N . TYR C 3 134 ? 135.84900 153.34100 158.69100 1.000 27.25000 134 TYR C N 1
ATOM 8082 C CA . TYR C 3 134 ? 136.28700 154.70600 158.44700 1.000 23.24000 134 TYR C CA 1
ATOM 8083 C C . TYR C 3 134 ? 137.27100 155.09500 159.54000 1.000 23.70000 134 TYR C C 1
ATOM 8084 O O . TYR C 3 134 ? 136.89700 155.17000 160.71600 1.000 34.85000 134 TYR C O 1
ATOM 8102 N N . VAL C 3 135 ? 138.51300 155.35400 159.14800 1.000 32.00000 135 VAL C N 1
ATOM 8103 C CA . VAL C 3 135 ? 139.57900 155.74300 160.05700 1.000 21.66000 135 VAL C CA 1
ATOM 8104 C C . VAL C 3 135 ? 139.75100 157.24800 159.92200 1.000 22.40000 135 VAL C C 1
ATOM 8105 O O . VAL C 3 135 ? 140.32700 157.73800 158.94000 1.000 33.43000 135 VAL C O 1
ATOM 8118 N N . ASP C 3 136 ? 139.26100 157.97800 160.91800 1.000 25.34000 136 ASP C N 1
ATOM 8119 C CA . ASP C 3 136 ? 139.27800 159.43100 160.91400 1.000 35.77000 136 ASP C CA 1
ATOM 8120 C C . ASP C 3 136 ? 140.46500 159.91700 161.73400 1.000 33.23000 136 ASP C C 1
ATOM 8121 O O . ASP C 3 136 ? 140.59300 159.57300 162.91300 1.000 35.07000 136 ASP C O 1
ATOM 8130 N N . SER C 3 137 ? 141.32500 160.71800 161.10800 1.000 29.32000 137 SER C N 1
ATOM 8131 C CA . SER C 3 137 ? 142.48600 161.28500 161.77100 1.000 25.19000 137 SER C CA 1
ATOM 8132 C C . SER C 3 137 ? 142.40600 162.79300 161.92800 1.000 33.03000 137 SER C C 1
ATOM 8133 O O . SER C 3 137 ? 143.29200 163.37800 162.55800 1.000 40.08000 137 SER C O 1
ATOM 8141 N N . ASN C 3 138 ? 141.37300 163.43400 161.37800 1.000 34.01000 138 ASN C N 1
ATOM 8142 C CA . ASN C 3 138 ? 141.27100 164.88600 161.41500 1.000 34.26000 138 ASN C CA 1
ATOM 8143 C C . ASN C 3 138 ? 139.87700 165.37200 161.79400 1.000 34.15000 138 ASN C C 1
ATOM 8144 O O . ASN C 3 138 ? 139.60400 166.57100 161.66700 1.000 33.79000 138 ASN C O 1
ATOM 8155 N N . GLY C 3 139 ? 138.99100 164.49100 162.25300 1.000 37.60000 139 GLY C N 1
ATOM 8156 C CA . GLY C 3 139 ? 137.65300 164.89600 162.63400 1.000 29.08000 139 GLY C CA 1
ATOM 8157 C C . GLY C 3 139 ? 136.70800 165.14600 161.48300 1.000 31.58000 139 GLY C C 1
ATOM 8158 O O . GLY C 3 139 ? 135.64200 165.73400 161.69500 1.000 40.53000 139 GLY C O 1
ATOM 8162 N N . GLY C 3 140 ? 137.05700 164.71700 160.27000 1.000 34.27000 140 GLY C N 1
ATOM 8163 C CA . GLY C 3 140 ? 136.23200 165.03700 159.11900 1.000 26.54000 140 GLY C CA 1
ATOM 8164 C C . GLY C 3 140 ? 134.87000 164.37400 159.16000 1.000 28.29000 140 GLY C C 1
ATOM 8165 O O . GLY C 3 140 ? 133.86600 164.97800 158.77600 1.000 41.17000 140 GLY C O 1
ATOM 8169 N N . LEU C 3 141 ? 134.81200 163.12800 159.61800 1.000 30.97000 141 LEU C N 1
ATOM 8170 C CA . LEU C 3 141 ? 133.55900 162.38700 159.58900 1.000 33.59000 141 LEU C CA 1
ATOM 8171 C C . LEU C 3 141 ? 132.55300 162.99300 160.56000 1.000 36.09000 141 LEU C C 1
ATOM 8172 O O . LEU C 3 141 ? 132.88500 163.30400 161.70700 1.000 38.58000 141 LEU C O 1
ATOM 8188 N N . THR C 3 142 ? 131.32200 163.16500 160.08700 1.000 38.96000 142 THR C N 1
ATOM 8189 C CA . THR C 3 142 ? 130.20700 163.62500 160.90000 1.000 33.12000 142 THR C CA 1
ATOM 8190 C C . THR C 3 142 ? 129.00800 162.73300 160.62000 1.000 37.22000 142 THR C C 1
ATOM 8191 O O . THR C 3 142 ? 128.72800 162.40500 159.46400 1.000 47.47000 142 THR C O 1
ATOM 8202 N N . ALA C 3 143 ? 128.30500 162.33500 161.68200 1.000 36.56000 143 ALA C N 1
ATOM 8203 C CA . ALA C 3 143 ? 127.18300 161.41600 161.51200 1.000 34.17000 143 ALA C CA 1
ATOM 8204 C C . ALA C 3 143 ? 125.98700 162.11100 160.87300 1.000 34.83000 143 ALA C C 1
ATOM 8205 O O . ALA C 3 143 ? 125.24400 161.49400 160.10000 1.000 34.66000 143 ALA C O 1
ATOM 8212 N N . SER C 3 144 ? 125.78300 163.39200 161.18300 1.000 37.58000 144 SER C N 1
ATOM 8213 C CA . SER C 3 144 ? 124.65000 164.11200 160.61100 1.000 38.44000 144 SER C CA 1
ATOM 8214 C C . SER C 3 144 ? 124.78000 164.22800 159.09700 1.000 40.75000 144 SER C C 1
ATOM 8215 O O . SER C 3 144 ? 123.78800 164.10200 158.37400 1.000 40.39000 144 SER C O 1
ATOM 8223 N N . ARG C 3 145 ? 125.99500 164.46600 158.59800 1.000 39.78000 145 ARG C N 1
ATOM 8224 C CA . ARG C 3 145 ? 126.20600 164.48800 157.15300 1.000 36.78000 145 ARG C CA 1
ATOM 8225 C C . ARG C 3 145 ? 125.92900 163.12400 156.53500 1.000 29.73000 145 ARG C C 1
ATOM 8226 O O . ARG C 3 145 ? 125.36100 163.03300 155.44100 1.000 33.37000 145 ARG C O 1
ATOM 8247 N N . LEU C 3 146 ? 126.33000 162.04900 157.21500 1.000 31.07000 146 LEU C N 1
ATOM 8248 C CA . LEU C 3 146 ? 126.04000 160.71100 156.71100 1.000 34.45000 146 LEU C CA 1
ATOM 8249 C C . LEU C 3 146 ? 124.53800 160.47700 156.60900 1.000 40.87000 146 LEU C C 1
ATOM 8250 O O . LEU C 3 146 ? 124.04700 159.96600 155.59400 1.000 40.93000 146 LEU C O 1
ATOM 8266 N N . LEU C 3 147 ? 123.78800 160.84900 157.64800 1.000 37.88000 147 LEU C N 1
ATOM 8267 C CA . LEU C 3 147 ? 122.33900 160.67900 157.59800 1.000 43.52000 147 LEU C CA 1
ATOM 8268 C C . LEU C 3 147 ? 121.71900 161.56700 156.52700 1.000 42.68000 147 LEU C C 1
ATOM 8269 O O . LEU C 3 147 ? 120.75500 161.16900 155.86600 1.000 43.52000 147 LEU C O 1
ATOM 8285 N N . GLN C 3 148 ? 122.24600 162.78000 156.35300 1.000 38.33000 148 GLN C N 1
ATOM 8286 C CA . GLN C 3 148 ? 121.74500 163.66600 155.30900 1.000 33.00000 148 GLN C CA 1
ATOM 8287 C C . GLN C 3 148 ? 121.94000 163.05100 153.93000 1.000 38.80000 148 GLN C C 1
ATOM 8288 O O . GLN C 3 148 ? 121.03600 163.09300 153.08900 1.000 42.23000 148 GLN C O 1
ATOM 8302 N N . LEU C 3 149 ? 123.11600 162.47500 153.68000 1.000 38.26000 149 LEU C N 1
ATOM 8303 C CA . LEU C 3 149 ? 123.33800 161.78100 152.41700 1.000 33.40000 149 LEU C CA 1
ATOM 8304 C C . LEU C 3 149 ? 122.40500 160.59000 152.27500 1.000 38.05000 149 LEU C C 1
ATOM 8305 O O . LEU C 3 149 ? 121.91700 160.31100 151.17500 1.000 46.84000 149 LEU C O 1
ATOM 8321 N N . LEU C 3 150 ? 122.15000 159.87200 153.37100 1.000 39.69000 150 LEU C N 1
ATOM 8322 C CA . LEU C 3 150 ? 121.28800 158.69500 153.29800 1.000 43.22000 150 LEU C CA 1
ATOM 8323 C C . LEU C 3 150 ? 119.84500 159.07300 152.98100 1.000 42.51000 150 LEU C C 1
ATOM 8324 O O . LEU C 3 150 ? 119.17100 158.37700 152.21300 1.000 39.34000 150 LEU C O 1
ATOM 8340 N N . GLN C 3 151 ? 119.35300 160.16900 153.56100 1.000 44.98000 151 GLN C N 1
ATOM 8341 C CA . GLN C 3 151 ? 117.96400 160.56100 153.34700 1.000 43.74000 151 GLN C CA 1
ATOM 8342 C C . GLN C 3 151 ? 117.69100 160.88500 151.88500 1.000 48.28000 151 GLN C C 1
ATOM 8343 O O . GLN C 3 151 ? 116.57100 160.68300 151.40400 1.000 47.75000 151 GLN C O 1
ATOM 8357 N N . ALA C 3 152 ? 118.69500 161.38800 151.16400 1.000 49.73000 152 ALA C N 1
ATOM 8358 C CA . ALA C 3 152 ? 118.54900 161.62100 149.73400 1.000 44.47000 152 ALA C CA 1
ATOM 8359 C C . ALA C 3 152 ? 118.43200 160.32800 148.94300 1.000 44.56000 152 ALA C C 1
ATOM 8360 O O . ALA C 3 152 ? 118.08600 160.37700 147.75900 1.000 50.33000 152 ALA C O 1
ATOM 8367 N N . LYS C 3 153 ? 118.71000 159.18300 149.56300 1.000 45.17000 153 LYS C N 1
ATOM 8368 C CA . LYS C 3 153 ? 118.58400 157.89000 148.90600 1.000 48.32000 153 LYS C CA 1
ATOM 8369 C C . LYS C 3 153 ? 117.28300 157.17800 149.24300 1.000 51.58000 153 LYS C C 1
ATOM 8370 O O . LYS C 3 153 ? 116.72200 156.49900 148.37700 1.000 54.68000 153 LYS C O 1
ATOM 8389 N N . THR C 3 154 ? 116.79200 157.31400 150.47300 1.000 54.28000 154 THR C N 1
ATOM 8390 C CA . THR C 3 154 ? 115.54400 156.68500 150.88100 1.000 55.85000 154 THR C CA 1
ATOM 8391 C C . THR C 3 154 ? 114.88300 157.52900 151.95900 1.000 57.67000 154 THR C C 1
ATOM 8392 O O . THR C 3 154 ? 115.55200 158.25700 152.69600 1.000 61.39000 154 THR C O 1
ATOM 8403 N N . GLN C 3 155 ? 113.55900 157.42100 152.04200 1.000 59.69000 155 GLN C N 1
ATOM 8404 C CA . GLN C 3 155 ? 112.78100 158.06700 153.08900 1.000 61.62000 155 GLN C CA 1
ATOM 8405 C C . GLN C 3 155 ? 112.42300 157.11700 154.22500 1.000 62.49000 155 GLN C C 1
ATOM 8406 O O . GLN C 3 155 ? 111.70900 157.51800 155.14800 1.000 64.19000 155 GLN C O 1
ATOM 8420 N N . ASP C 3 156 ? 112.89900 155.87400 154.17900 1.000 60.58000 156 ASP C N 1
ATOM 8421 C CA . ASP C 3 156 ? 112.61200 154.89500 155.22300 1.000 59.32000 156 ASP C CA 1
ATOM 8422 C C . ASP C 3 156 ? 113.55900 155.11700 156.39700 1.000 60.16000 156 ASP C C 1
ATOM 8423 O O . ASP C 3 156 ? 114.76900 154.90900 156.27500 1.000 64.97000 156 ASP C O 1
ATOM 8432 N N . GLU C 3 157 ? 113.00800 155.53000 157.54100 1.000 59.57000 157 GLU C N 1
ATOM 8433 C CA . GLU C 3 157 ? 113.84300 155.82100 158.70300 1.000 62.68000 157 GLU C CA 1
ATOM 8434 C C . GLU C 3 157 ? 114.58300 154.58300 159.19100 1.000 61.56000 157 GLU C C 1
ATOM 8435 O O . GLU C 3 157 ? 115.76200 154.66600 159.56500 1.000 58.94000 157 GLU C O 1
ATOM 8447 N N . GLU C 3 158 ? 113.91000 153.43100 159.20200 1.000 64.45000 158 GLU C N 1
ATOM 8448 C CA . GLU C 3 158 ? 114.54300 152.21000 159.68500 1.000 63.13000 158 GLU C CA 1
ATOM 8449 C C . GLU C 3 158 ? 115.73000 151.82600 158.81100 1.000 61.16000 158 GLU C C 1
ATOM 8450 O O . GLU C 3 158 ? 116.77600 151.41100 159.32000 1.000 62.83000 158 GLU C O 1
ATOM 8462 N N . GLU C 3 159 ? 115.58600 151.95300 157.49100 1.000 55.44000 159 GLU C N 1
ATOM 8463 C CA . GLU C 3 159 ? 116.70500 151.64900 156.60400 1.000 59.31000 159 GLU C CA 1
ATOM 8464 C C . GLU C 3 159 ? 117.86600 152.60900 156.82400 1.000 53.86000 159 GLU C C 1
ATOM 8465 O O . GLU C 3 159 ? 119.03000 152.19600 156.77400 1.000 53.25000 159 GLU C O 1
ATOM 8477 N N . GLN C 3 160 ? 117.57400 153.88800 157.06800 1.000 48.27000 160 GLN C N 1
ATOM 8478 C CA . GLN C 3 160 ? 118.63700 154.83700 157.37500 1.000 48.83000 160 GLN C CA 1
ATOM 8479 C C . GLN C 3 160 ? 119.38000 154.43600 158.64400 1.000 52.16000 160 GLN C C 1
ATOM 8480 O O . GLN C 3 160 ? 120.61600 154.47700 158.69000 1.000 53.80000 160 GLN C O 1
ATOM 8494 N N . ALA C 3 161 ? 118.64500 154.04100 159.68700 1.000 50.80000 161 ALA C N 1
ATOM 8495 C CA . ALA C 3 161 ? 119.30300 153.60000 160.91500 1.000 48.95000 161 ALA C CA 1
ATOM 8496 C C . ALA C 3 161 ? 120.14600 152.35100 160.67300 1.000 52.00000 161 ALA C C 1
ATOM 8497 O O . ALA C 3 161 ? 121.27800 152.25000 161.16600 1.000 51.20000 161 ALA C O 1
ATOM 8504 N N . GLU C 3 162 ? 119.61400 151.39100 159.91400 1.000 47.12000 162 GLU C N 1
ATOM 8505 C CA . GLU C 3 162 ? 120.36900 150.17700 159.63200 1.000 39.79000 162 GLU C CA 1
ATOM 8506 C C . GLU C 3 162 ? 121.65200 150.49600 158.87900 1.000 46.17000 162 GLU C C 1
ATOM 8507 O O . GLU C 3 162 ? 122.70800 149.92200 159.16800 1.000 54.74000 162 GLU C O 1
ATOM 8519 N N . ALA C 3 163 ? 121.58100 151.40700 157.90700 1.000 39.46000 163 ALA C N 1
ATOM 8520 C CA . ALA C 3 163 ? 122.78800 151.82000 157.20000 1.000 41.23000 163 ALA C CA 1
ATOM 8521 C C . ALA C 3 163 ? 123.77800 152.47600 158.15100 1.000 34.94000 163 ALA C C 1
ATOM 8522 O O . ALA C 3 163 ? 124.98000 152.19600 158.09900 1.000 38.47000 163 ALA C O 1
ATOM 8529 N N . LEU C 3 164 ? 123.29100 153.34700 159.03400 1.000 40.09000 164 LEU C N 1
ATOM 8530 C CA . LEU C 3 164 ? 124.17100 153.96800 160.01500 1.000 39.19000 164 LEU C CA 1
ATOM 8531 C C . LEU C 3 164 ? 124.80200 152.94400 160.94800 1.000 39.46000 164 LEU C C 1
ATOM 8532 O O . LEU C 3 164 ? 125.85100 153.22300 161.53700 1.000 38.60000 164 LEU C O 1
ATOM 8548 N N . ARG C 3 165 ? 124.18800 151.77300 161.10800 1.000 48.58000 165 ARG C N 1
ATOM 8549 C CA . ARG C 3 165 ? 124.78400 150.73700 161.94300 1.000 43.29000 165 ARG C CA 1
ATOM 8550 C C . ARG C 3 165 ? 125.84500 149.91600 161.21800 1.000 41.91000 165 ARG C C 1
ATOM 8551 O O . ARG C 3 165 ? 126.58100 149.17500 161.87700 1.000 47.55000 165 ARG C O 1
ATOM 8572 N N . ARG C 3 166 ? 125.95400 150.02700 159.89600 1.000 37.55000 166 ARG C N 1
ATOM 8573 C CA . ARG C 3 166 ? 126.91700 149.24300 159.13200 1.000 37.92000 166 ARG C CA 1
ATOM 8574 C C . ARG C 3 166 ? 128.24500 149.95800 158.92100 1.000 39.16000 166 ARG C C 1
ATOM 8575 O O . ARG C 3 166 ? 129.12400 149.40800 158.25100 1.000 36.83000 166 ARG C O 1
ATOM 8596 N N . ILE C 3 167 ? 128.41800 151.15300 159.47500 1.000 35.54000 167 ILE C N 1
ATOM 8597 C CA . ILE C 3 167 ? 129.64100 151.93200 159.32200 1.000 26.11000 167 ILE C CA 1
ATOM 8598 C C . ILE C 3 167 ? 130.34000 151.98200 160.67200 1.000 31.84000 167 ILE C C 1
ATOM 8599 O O . ILE C 3 167 ? 129.79100 152.51600 161.64300 1.000 36.36000 167 ILE C O 1
ATOM 8615 N N . GLN C 3 168 ? 131.54900 151.42600 160.73700 1.000 38.11000 168 GLN C N 1
ATOM 8616 C CA . GLN C 3 168 ? 132.38400 151.52700 161.92300 1.000 31.20000 168 GLN C CA 1
ATOM 8617 C C . GLN C 3 168 ? 133.27200 152.75500 161.81200 1.000 27.81000 168 GLN C C 1
ATOM 8618 O O . GLN C 3 168 ? 133.83000 153.03600 160.74900 1.000 37.47000 168 GLN C O 1
ATOM 8632 N N . VAL C 3 169 ? 133.39700 153.48400 162.91300 1.000 26.05000 169 VAL C N 1
ATOM 8633 C CA . VAL C 3 169 ? 134.20400 154.69500 162.97900 1.000 29.06000 169 VAL C CA 1
ATOM 8634 C C . VAL C 3 169 ? 135.31500 154.46500 163.99100 1.000 27.13000 169 VAL C C 1
ATOM 8635 O O . VAL C 3 169 ? 135.05500 154.00900 165.11100 1.000 31.52000 169 VAL C O 1
ATOM 8648 N N . VAL C 3 170 ? 136.54800 154.77200 163.59600 1.000 36.27000 170 VAL C N 1
ATOM 8649 C CA . VAL C 3 170 ? 137.70100 154.64900 164.47500 1.000 30.32000 170 VAL C CA 1
ATOM 8650 C C . VAL C 3 170 ? 138.46600 155.96200 164.45300 1.000 25.26000 170 VAL C C 1
ATOM 8651 O O . VAL C 3 170 ? 138.52700 156.65500 163.43300 1.000 36.31000 170 VAL C O 1
ATOM 8664 N N . HIS C 3 171 ? 139.03100 156.31100 165.60200 1.000 27.11000 171 HIS C N 1
ATOM 8665 C CA . HIS C 3 171 ? 139.85100 157.50200 165.75800 1.000 31.85000 171 HIS C CA 1
ATOM 8666 C C . HIS C 3 171 ? 141.29100 157.06600 165.98500 1.000 34.10000 171 HIS C C 1
ATOM 8667 O O . HIS C 3 171 ? 141.57000 156.28500 166.90000 1.000 37.25000 171 HIS C O 1
ATOM 8681 N N . ALA C 3 172 ? 142.19700 157.56400 165.14800 1.000 37.78000 172 ALA C N 1
ATOM 8682 C CA . ALA C 3 172 ? 143.62400 157.27300 165.26300 1.000 34.13000 172 ALA C CA 1
ATOM 8683 C C . ALA C 3 172 ? 144.37200 158.54600 164.90400 1.000 30.32000 172 ALA C C 1
ATOM 8684 O O . ALA C 3 172 ? 144.41400 158.93200 163.73300 1.000 37.91000 172 ALA C O 1
ATOM 8691 N N . PHE C 3 173 ? 144.95200 159.19900 165.90400 1.000 24.85000 173 PHE C N 1
ATOM 8692 C CA . PHE C 3 173 ? 145.53200 160.52000 165.73200 1.000 29.12000 173 PHE C CA 1
ATOM 8693 C C . PHE C 3 173 ? 147.05100 160.50700 165.60500 1.000 31.64000 173 PHE C C 1
ATOM 8694 O O . PHE C 3 173 ? 147.65000 161.57700 165.46800 1.000 36.08000 173 PHE C O 1
ATOM 8711 N N . ASP C 3 174 ? 147.68800 159.33600 165.63700 1.000 27.50000 174 ASP C N 1
ATOM 8712 C CA . ASP C 3 174 ? 149.12700 159.24200 165.43100 1.000 26.44000 174 ASP C CA 1
ATOM 8713 C C . ASP C 3 174 ? 149.44900 157.95600 164.68100 1.000 27.38000 174 ASP C C 1
ATOM 8714 O O . ASP C 3 174 ? 148.60600 157.07100 164.52100 1.000 32.23000 174 ASP C O 1
ATOM 8723 N N . ILE C 3 175 ? 150.69700 157.86700 164.21700 1.000 22.81000 175 ILE C N 1
ATOM 8724 C CA . ILE C 3 175 ? 151.09900 156.75900 163.35500 1.000 28.33000 175 ILE C CA 1
ATOM 8725 C C . ILE C 3 175 ? 150.98300 155.43200 164.09100 1.000 31.37000 175 ILE C C 1
ATOM 8726 O O . ILE C 3 175 ? 150.57600 154.42000 163.51100 1.000 26.51000 175 ILE C O 1
ATOM 8742 N N . PHE C 3 176 ? 151.34800 155.40600 165.37300 1.000 20.93000 176 PHE C N 1
ATOM 8743 C CA . PHE C 3 176 ? 151.31600 154.14800 166.11000 1.000 17.63000 176 PHE C CA 1
ATOM 8744 C C . PHE C 3 176 ? 149.88400 153.69000 166.35900 1.000 26.62000 176 PHE C C 1
ATOM 8745 O O . PHE C 3 176 ? 149.58800 152.49400 166.26800 1.000 29.84000 176 PHE C O 1
ATOM 8762 N N . GLN C 3 177 ? 148.97300 154.62600 166.63500 1.000 34.07000 177 GLN C N 1
ATOM 8763 C CA . GLN C 3 177 ? 147.56100 154.26600 166.73300 1.000 23.84000 177 GLN C CA 1
ATOM 8764 C C . GLN C 3 177 ? 147.02600 153.75300 165.40100 1.000 27.70000 177 GLN C C 1
ATOM 8765 O O . GLN C 3 177 ? 146.27600 152.77300 165.36800 1.000 29.46000 177 GLN C O 1
ATOM 8779 N N . MET C 3 178 ? 147.39000 154.40600 164.29300 1.000 31.48000 178 MET C N 1
ATOM 8780 C CA . MET C 3 178 ? 146.95900 153.93100 162.97900 1.000 31.32000 178 MET C CA 1
ATOM 8781 C C . MET C 3 178 ? 147.45800 152.51900 162.71400 1.000 33.06000 178 MET C C 1
ATOM 8782 O O . MET C 3 178 ? 146.70400 151.65700 162.24900 1.000 35.21000 178 MET C O 1
ATOM 8796 N N . LEU C 3 179 ? 148.74100 152.27200 162.98000 1.000 27.17000 179 LEU C N 1
ATOM 8797 C CA . LEU C 3 179 ? 149.30000 150.94800 162.74400 1.000 27.27000 179 LEU C CA 1
ATOM 8798 C C . LEU C 3 179 ? 148.61400 149.91200 163.62100 1.000 30.65000 179 LEU C C 1
ATOM 8799 O O . LEU C 3 179 ? 148.32000 148.80000 163.16700 1.000 35.56000 179 LEU C O 1
ATOM 8815 N N . ASP C 3 180 ? 148.34100 150.26300 164.88000 1.000 34.75000 180 ASP C N 1
ATOM 8816 C CA . ASP C 3 180 ? 147.63300 149.34900 165.76600 1.000 27.11000 180 ASP C CA 1
ATOM 8817 C C . ASP C 3 180 ? 146.24300 149.03000 165.23200 1.000 27.28000 180 ASP C C 1
ATOM 8818 O O . ASP C 3 180 ? 145.82500 147.87000 165.23100 1.000 35.14000 180 ASP C O 1
ATOM 8827 N N . VAL C 3 181 ? 145.51800 150.04600 164.76000 1.000 29.28000 181 VAL C N 1
ATOM 8828 C CA . VAL C 3 181 ? 144.16900 149.82300 164.24200 1.000 28.14000 181 VAL C CA 1
ATOM 8829 C C . VAL C 3 181 ? 144.21000 148.93100 163.00800 1.000 26.79000 181 VAL C C 1
ATOM 8830 O O . VAL C 3 181 ? 143.40400 148.00400 162.86300 1.000 31.46000 181 VAL C O 1
ATOM 8843 N N . LEU C 3 182 ? 145.14400 149.19700 162.09400 1.000 28.34000 182 LEU C N 1
ATOM 8844 C CA . LEU C 3 182 ? 145.22600 148.39900 160.87600 1.000 26.77000 182 LEU C CA 1
ATOM 8845 C C . LEU C 3 182 ? 145.63500 146.96000 161.17200 1.000 32.21000 182 LEU C C 1
ATOM 8846 O O . LEU C 3 182 ? 145.09700 146.02600 160.56600 1.000 36.69000 182 LEU C O 1
ATOM 8862 N N . GLN C 3 183 ? 146.56700 146.75500 162.10600 1.000 34.24000 183 GLN C N 1
ATOM 8863 C CA . GLN C 3 183 ? 146.94500 145.39700 162.48400 1.000 31.08000 183 GLN C CA 1
ATOM 8864 C C . GLN C 3 183 ? 145.80000 144.68500 163.19200 1.000 29.64000 183 GLN C C 1
ATOM 8865 O O . GLN C 3 183 ? 145.61200 143.47600 163.02000 1.000 35.58000 183 GLN C O 1
ATOM 8879 N N . GLU C 3 184 ? 145.01900 145.41700 163.98800 1.000 37.51000 184 GLU C N 1
ATOM 8880 C CA . GLU C 3 184 ? 143.84100 144.83100 164.61600 1.000 34.48000 184 GLU C CA 1
ATOM 8881 C C . GLU C 3 184 ? 142.83300 144.38500 163.56700 1.000 37.90000 184 GLU C C 1
ATOM 8882 O O . GLU C 3 184 ? 142.23700 143.31200 163.68200 1.000 44.59000 184 GLU C O 1
ATOM 8894 N N . LEU C 3 185 ? 142.61700 145.20900 162.54000 1.000 32.99000 185 LEU C N 1
ATOM 8895 C CA . LEU C 3 185 ? 141.71700 144.81000 161.46300 1.000 33.15000 185 LEU C CA 1
ATOM 8896 C C . LEU C 3 185 ? 142.24400 143.57600 160.74100 1.000 35.30000 185 LEU C C 1
ATOM 8897 O O . LEU C 3 185 ? 141.47800 142.66200 160.41000 1.000 47.14000 185 LEU C O 1
ATOM 8913 N N . ARG C 3 186 ? 143.55300 143.53400 160.48700 1.000 43.99000 186 ARG C N 1
ATOM 8914 C CA . ARG C 3 186 ? 144.13800 142.36700 159.83600 1.000 42.52000 186 ARG C CA 1
ATOM 8915 C C . ARG C 3 186 ? 143.92300 141.11200 160.67400 1.000 45.69000 186 ARG C C 1
ATOM 8916 O O . ARG C 3 186 ? 143.52900 140.06300 160.15000 1.000 50.15000 186 ARG C O 1
ATOM 8937 N N . GLY C 3 187 ? 144.15400 141.20600 161.98300 1.000 51.33000 187 GLY C N 1
ATOM 8938 C CA . GLY C 3 187 ? 143.92500 140.06200 162.85000 1.000 53.25000 187 GLY C CA 1
ATOM 8939 C C . GLY C 3 187 ? 142.46600 139.65000 162.90300 1.000 54.69000 187 GLY C C 1
ATOM 8940 O O . GLY C 3 187 ? 142.14700 138.45800 162.88500 1.000 57.92000 187 GLY C O 1
ATOM 8944 N N . THR C 3 188 ? 141.56100 140.62700 162.96900 1.000 58.38000 188 THR C N 1
ATOM 8945 C CA . THR C 3 188 ? 140.13700 140.31700 162.98400 1.000 55.71000 188 THR C CA 1
ATOM 8946 C C . THR C 3 188 ? 139.73700 139.55700 161.73000 1.000 56.41000 188 THR C C 1
ATOM 8947 O O . THR C 3 188 ? 139.02300 138.55200 161.80600 1.000 63.01000 188 THR C O 1
ATOM 8958 N N . VAL C 3 189 ? 140.20300 140.01300 160.56500 1.000 60.09000 189 VAL C N 1
ATOM 8959 C CA . VAL C 3 189 ? 139.92700 139.28000 159.33300 1.000 61.68000 189 VAL C CA 1
ATOM 8960 C C . VAL C 3 189 ? 140.55800 137.89700 159.38600 1.000 61.24000 189 VAL C C 1
ATOM 8961 O O . VAL C 3 189 ? 139.99600 136.92800 158.86100 1.000 64.10000 189 VAL C O 1
ATOM 8974 N N . ALA C 3 190 ? 141.73000 137.77600 160.01300 1.000 66.74000 190 ALA C N 1
ATOM 8975 C CA . ALA C 3 190 ? 142.35400 136.46500 160.15800 1.000 70.77000 190 ALA C CA 1
ATOM 8976 C C . ALA C 3 190 ? 141.48200 135.51700 160.97200 1.000 71.61000 190 ALA C C 1
ATOM 8977 O O . ALA C 3 190 ? 141.42400 134.31800 160.67300 1.000 71.75000 190 ALA C O 1
ATOM 8984 N N . GLN C 3 191 ? 140.80500 136.02500 162.00300 1.000 72.85000 191 GLN C N 1
ATOM 8985 C CA . GLN C 3 191 ? 139.90200 135.18800 162.78700 1.000 71.78000 191 GLN C CA 1
ATOM 8986 C C . GLN C 3 191 ? 138.67600 134.79400 161.96900 1.000 74.24000 191 GLN C C 1
ATOM 8987 O O . GLN C 3 191 ? 138.42600 133.60800 161.73300 1.000 75.30000 191 GLN C O 1
ATOM 9001 N N . GLN C 3 192 ? 137.90400 135.78500 161.52500 1.000 74.71000 192 GLN C N 1
ATOM 9002 C CA . GLN C 3 192 ? 136.71300 135.55100 160.70800 1.000 72.18000 192 GLN C CA 1
ATOM 9003 C C . GLN C 3 192 ? 137.12700 135.21100 159.27300 1.000 75.67000 192 GLN C C 1
ATOM 9004 O O . GLN C 3 192 ? 137.03400 136.00300 158.34300 1.000 76.94000 192 GLN C O 1
ATOM 9018 N N . VAL C 3 193 ? 137.64600 133.99500 159.11700 1.000 85.16000 193 VAL C N 1
ATOM 9019 C CA . VAL C 3 193 ? 138.03700 133.53100 157.79000 1.000 85.66000 193 VAL C CA 1
ATOM 9020 C C . VAL C 3 193 ? 136.81000 133.37700 156.90000 1.000 86.30000 193 VAL C C 1
ATOM 9021 O O . VAL C 3 193 ? 136.82200 133.77100 155.72700 1.000 84.45000 193 VAL C O 1
ATOM 9034 N N . THR C 3 194 ? 135.73400 132.80800 157.44000 1.000 93.86000 194 THR C N 1
ATOM 9035 C CA . THR C 3 194 ? 134.50900 132.57100 156.68900 1.000 94.69000 194 THR C CA 1
ATOM 9036 C C . THR C 3 194 ? 133.43500 133.62100 156.94500 1.000 94.57000 194 THR C C 1
ATOM 9037 O O . THR C 3 194 ? 132.33600 133.50700 156.39400 1.000 93.69000 194 THR C O 1
ATOM 9048 N N . GLY C 3 195 ? 133.71900 134.63300 157.76300 1.000 87.19000 195 GLY C N 1
ATOM 9049 C CA . GLY C 3 195 ? 132.73500 135.65500 158.06500 1.000 85.44000 195 GLY C CA 1
ATOM 9050 C C . GLY C 3 195 ? 132.21900 136.36100 156.82900 1.000 87.16000 195 GLY C C 1
ATOM 9051 O O . GLY C 3 195 ? 133.00700 136.80900 155.99000 1.000 88.29000 195 GLY C O 1
ATOM 9055 N N . SER C 3 196 ? 130.89900 136.46600 156.70500 1.000 80.31000 196 SER C N 1
ATOM 9056 C CA . SER C 3 196 ? 130.27500 137.09200 155.54300 1.000 80.79000 196 SER C CA 1
ATOM 9057 C C . SER C 3 196 ? 129.27100 138.17400 155.91300 1.000 79.54000 196 SER C C 1
ATOM 9058 O O . SER C 3 196 ? 129.18900 139.18900 155.21600 1.000 78.93000 196 SER C O 1
ATOM 9066 N N . SER C 3 197 ? 128.50600 137.98800 156.99200 1.000 77.72000 197 SER C N 1
ATOM 9067 C CA . SER C 3 197 ? 127.49100 138.97300 157.35200 1.000 76.81000 197 SER C CA 1
ATOM 9068 C C . SER C 3 197 ? 128.11100 140.32000 157.69700 1.000 75.17000 197 SER C C 1
ATOM 9069 O O . SER C 3 197 ? 127.59400 141.36300 157.28200 1.000 75.79000 197 SER C O 1
ATOM 9077 N N . GLY C 3 198 ? 129.21400 140.32000 158.44000 1.000 63.87000 198 GLY C N 1
ATOM 9078 C CA . GLY C 3 198 ? 129.91100 141.54500 158.77700 1.000 60.05000 198 GLY C CA 1
ATOM 9079 C C . GLY C 3 198 ? 131.04900 141.79200 157.81200 1.000 61.29000 198 GLY C C 1
ATOM 9080 O O . GLY C 3 198 ? 130.82200 142.23800 156.68300 1.000 64.38000 198 GLY C O 1
ATOM 9084 N N . THR C 3 199 ? 132.27600 141.52500 158.25200 1.000 65.14000 199 THR C N 1
ATOM 9085 C CA . THR C 3 199 ? 133.45000 141.45000 157.38000 1.000 66.29000 199 THR C CA 1
ATOM 9086 C C . THR C 3 199 ? 133.55400 142.67900 156.47200 1.000 65.77000 199 THR C C 1
ATOM 9087 O O . THR C 3 199 ? 133.34600 142.62600 155.26000 1.000 66.41000 199 THR C O 1
ATOM 9098 N N . VAL C 3 200 ? 133.86900 143.80200 157.11600 1.000 47.23000 200 VAL C N 1
ATOM 9099 C CA . VAL C 3 200 ? 134.09500 145.07100 156.43300 1.000 42.01000 200 VAL C CA 1
ATOM 9100 C C . VAL C 3 200 ? 134.85300 144.84500 155.13100 1.000 44.21000 200 VAL C C 1
ATOM 9101 O O . VAL C 3 200 ? 135.83400 144.09500 155.08800 1.000 42.67000 200 VAL C O 1
ATOM 9114 N N . LYS C 3 201 ? 134.39100 145.49400 154.06000 1.000 43.04000 201 LYS C N 1
ATOM 9115 C CA . LYS C 3 201 ? 134.95500 145.32200 152.73000 1.000 34.28000 201 LYS C CA 1
ATOM 9116 C C . LYS C 3 201 ? 135.62000 146.57300 152.17700 1.000 32.99000 201 LYS C C 1
ATOM 9117 O O . LYS C 3 201 ? 136.33200 146.47500 151.17300 1.000 34.83000 201 LYS C O 1
ATOM 9136 N N . VAL C 3 202 ? 135.40800 147.73500 152.78800 1.000 28.83000 202 VAL C N 1
ATOM 9137 C CA . VAL C 3 202 ? 136.03100 148.98000 152.36400 1.000 24.70000 202 VAL C CA 1
ATOM 9138 C C . VAL C 3 202 ? 136.67000 149.63300 153.57800 1.000 28.98000 202 VAL C C 1
ATOM 9139 O O . VAL C 3 202 ? 136.07500 149.66700 154.66300 1.000 40.34000 202 VAL C O 1
ATOM 9152 N N . VAL C 3 203 ? 137.88800 150.13400 153.39700 1.000 26.68000 203 VAL C N 1
ATOM 9153 C CA . VAL C 3 203 ? 138.60500 150.86200 154.43600 1.000 24.50000 203 VAL C CA 1
ATOM 9154 C C . VAL C 3 203 ? 138.93500 152.24100 153.89300 1.000 20.31000 203 VAL C C 1
ATOM 9155 O O . VAL C 3 203 ? 139.65100 152.36500 152.89200 1.000 33.78000 203 VAL C O 1
ATOM 9168 N N . VAL C 3 204 ? 138.42400 153.27000 154.55600 1.000 22.37000 204 VAL C N 1
ATOM 9169 C CA . VAL C 3 204 ? 138.74100 154.65500 154.24100 1.000 21.58000 204 VAL C CA 1
ATOM 9170 C C . VAL C 3 204 ? 139.70600 155.14100 155.30800 1.000 21.62000 204 VAL C C 1
ATOM 9171 O O . VAL C 3 204 ? 139.48100 154.91300 156.50000 1.000 29.94000 204 VAL C O 1
ATOM 9184 N N . VAL C 3 205 ? 140.79400 155.77200 154.88400 1.000 19.43000 205 VAL C N 1
ATOM 9185 C CA . VAL C 3 205 ? 141.77000 156.36500 155.78800 1.000 17.35000 205 VAL C CA 1
ATOM 9186 C C . VAL C 3 205 ? 141.85200 157.84000 155.42200 1.000 19.22000 205 VAL C C 1
ATOM 9187 O O . VAL C 3 205 ? 142.44900 158.21200 154.40000 1.000 21.57000 205 VAL C O 1
ATOM 9200 N N . ASP C 3 206 ? 141.25800 158.68600 156.26100 1.000 28.76000 206 ASP C N 1
ATOM 9201 C CA . ASP C 3 206 ? 141.15100 160.10600 155.96400 1.000 25.09000 206 ASP C CA 1
ATOM 9202 C C . ASP C 3 206 ? 142.39000 160.82400 156.48300 1.000 28.27000 206 ASP C C 1
ATOM 9203 O O . ASP C 3 206 ? 142.63100 160.86400 157.69300 1.000 34.05000 206 ASP C O 1
ATOM 9212 N N . SER C 3 207 ? 143.15300 161.41200 155.56200 1.000 33.74000 207 SER C N 1
ATOM 9213 C CA . SER C 3 207 ? 144.39700 162.11500 155.85700 1.000 18.37000 207 SER C CA 1
ATOM 9214 C C . SER C 3 207 ? 145.43800 161.16900 156.46400 1.000 32.50000 207 SER C C 1
ATOM 9215 O O . SER C 3 207 ? 145.81600 161.26000 157.63200 1.000 37.90000 207 SER C O 1
ATOM 9223 N N . VAL C 3 208 ? 145.88000 160.23200 155.62100 1.000 31.08000 208 VAL C N 1
ATOM 9224 C CA . VAL C 3 208 ? 147.14000 159.54500 155.88700 1.000 27.58000 208 VAL C CA 1
ATOM 9225 C C . VAL C 3 208 ? 148.24900 160.56900 156.08800 1.000 23.56000 208 VAL C C 1
ATOM 9226 O O . VAL C 3 208 ? 149.17600 160.35700 156.88400 1.000 27.90000 208 VAL C O 1
ATOM 9239 N N . THR C 3 209 ? 148.16200 161.70300 155.38800 1.000 20.73000 209 THR C N 1
ATOM 9240 C CA . THR C 3 209 ? 149.12600 162.77800 155.58000 1.000 28.97000 209 THR C CA 1
ATOM 9241 C C . THR C 3 209 ? 149.10200 163.29900 157.01000 1.000 32.70000 209 THR C C 1
ATOM 9242 O O . THR C 3 209 ? 150.16100 163.57900 157.57600 1.000 37.68000 209 THR C O 1
ATOM 9253 N N . ALA C 3 210 ? 147.91500 163.41500 157.61200 1.000 28.18000 210 ALA C N 1
ATOM 9254 C CA . ALA C 3 210 ? 147.81400 163.98900 158.95100 1.000 26.90000 210 ALA C CA 1
ATOM 9255 C C . ALA C 3 210 ? 148.72900 163.27400 159.93700 1.000 26.90000 210 ALA C C 1
ATOM 9256 O O . ALA C 3 210 ? 149.30100 163.90700 160.82900 1.000 30.77000 210 ALA C O 1
ATOM 9263 N N . VAL C 3 211 ? 148.87900 161.95900 159.79800 1.000 24.05000 211 VAL C N 1
ATOM 9264 C CA . VAL C 3 211 ? 149.74300 161.21200 160.70600 1.000 30.05000 211 VAL C CA 1
ATOM 9265 C C . VAL C 3 211 ? 151.16200 161.09500 160.16100 1.000 30.01000 211 VAL C C 1
ATOM 9266 O O . VAL C 3 211 ? 152.12600 161.14700 160.92600 1.000 33.68000 211 VAL C O 1
ATOM 9279 N N . VAL C 3 212 ? 151.33000 160.92800 158.84600 1.000 28.86000 212 VAL C N 1
ATOM 9280 C CA . VAL C 3 212 ? 152.66700 160.68200 158.30900 1.000 19.76000 212 VAL C CA 1
ATOM 9281 C C . VAL C 3 212 ? 153.52600 161.94100 158.37800 1.000 24.60000 212 VAL C C 1
ATOM 9282 O O . VAL C 3 212 ? 154.69700 161.88700 158.76700 1.000 29.66000 212 VAL C O 1
ATOM 9295 N N . SER C 3 213 ? 152.96700 163.08800 157.99900 1.000 31.09000 213 SER C N 1
ATOM 9296 C CA . SER C 3 213 ? 153.78000 164.28300 157.79300 1.000 33.20000 213 SER C CA 1
ATOM 9297 C C . SER C 3 213 ? 154.63300 164.66900 158.99600 1.000 36.72000 213 SER C C 1
ATOM 9298 O O . SER C 3 213 ? 155.79200 165.06300 158.78700 1.000 40.88000 213 SER C O 1
ATOM 9306 N N . PRO C 3 214 ? 154.15500 164.60800 160.24200 1.000 36.59000 214 PRO C N 1
ATOM 9307 C CA . PRO C 3 214 ? 155.00600 165.00600 161.37000 1.000 36.15000 214 PRO C CA 1
ATOM 9308 C C . PRO C 3 214 ? 156.09800 164.01000 161.72700 1.000 33.26000 214 PRO C C 1
ATOM 9309 O O . PRO C 3 214 ? 156.85000 164.26400 162.67400 1.000 36.55000 214 PRO C O 1
ATOM 9320 N N . LEU C 3 215 ? 156.21100 162.89200 161.01500 1.000 37.34000 215 LEU C N 1
ATOM 9321 C CA . LEU C 3 215 ? 157.32700 161.97700 161.20500 1.000 28.85000 215 LEU C CA 1
ATOM 9322 C C . LEU C 3 215 ? 158.54400 162.34800 160.37000 1.000 31.16000 215 LEU C C 1
ATOM 9323 O O . LEU C 3 215 ? 159.61400 161.76700 160.57300 1.000 40.76000 215 LEU C O 1
ATOM 9339 N N . LEU C 3 216 ? 158.40900 163.29600 159.45000 1.000 38.16000 216 LEU C N 1
ATOM 9340 C CA . LEU C 3 216 ? 159.47400 163.67300 158.53300 1.000 38.55000 216 LEU C CA 1
ATOM 9341 C C . LEU C 3 216 ? 160.06200 165.00500 158.97300 1.000 42.65000 216 LEU C C 1
ATOM 9342 O O . LEU C 3 216 ? 159.33300 165.99000 159.12900 1.000 51.54000 216 LEU C O 1
ATOM 9358 N N . GLY C 3 217 ? 161.37400 165.03000 159.17100 1.000 43.78000 217 GLY C N 1
ATOM 9359 C CA . GLY C 3 217 ? 162.05100 166.21100 159.66500 1.000 48.17000 217 GLY C CA 1
ATOM 9360 C C . GLY C 3 217 ? 163.41900 165.86800 160.21100 1.000 48.77000 217 GLY C C 1
ATOM 9361 O O . GLY C 3 217 ? 163.60400 164.80000 160.80100 1.000 47.56000 217 GLY C O 1
ATOM 9365 N N . GLY C 3 218 ? 164.38600 166.75900 160.02200 1.000 54.46000 218 GLY C N 1
ATOM 9366 C CA . GLY C 3 218 ? 165.74700 166.44900 160.39900 1.000 52.70000 218 GLY C CA 1
ATOM 9367 C C . GLY C 3 218 ? 166.36600 165.45800 159.42600 1.000 55.67000 218 GLY C C 1
ATOM 9368 O O . GLY C 3 218 ? 165.81800 165.14100 158.37000 1.000 56.84000 218 GLY C O 1
ATOM 9372 N N . GLN C 3 219 ? 167.54100 164.96400 159.80900 1.000 58.67000 219 GLN C N 1
ATOM 9373 C CA . GLN C 3 219 ? 168.26700 164.00100 158.99200 1.000 59.90000 219 GLN C CA 1
ATOM 9374 C C . GLN C 3 219 ? 167.93100 162.55500 159.32800 1.000 55.96000 219 GLN C C 1
ATOM 9375 O O . GLN C 3 219 ? 168.39400 161.65200 158.62500 1.000 54.14000 219 GLN C O 1
ATOM 9389 N N . GLN C 3 220 ? 167.14400 162.31200 160.37400 1.000 47.13000 220 GLN C N 1
ATOM 9390 C CA . GLN C 3 220 ? 166.76800 160.94800 160.71900 1.000 42.03000 220 GLN C CA 1
ATOM 9391 C C . GLN C 3 220 ? 165.90900 160.33800 159.61900 1.000 38.19000 220 GLN C C 1
ATOM 9392 O O . GLN C 3 220 ? 165.15700 161.03000 158.92900 1.000 44.32000 220 GLN C O 1
ATOM 9406 N N . ARG C 3 221 ? 166.03500 159.02200 159.45100 1.000 31.13000 221 ARG C N 1
ATOM 9407 C CA . ARG C 3 221 ? 165.26000 158.27900 158.46700 1.000 35.91000 221 ARG C CA 1
ATOM 9408 C C . ARG C 3 221 ? 164.20500 157.38700 159.10800 1.000 36.91000 221 ARG C C 1
ATOM 9409 O O . ARG C 3 221 ? 163.63500 156.53000 158.42500 1.000 37.21000 221 ARG C O 1
ATOM 9430 N N . GLU C 3 222 ? 163.93000 157.56400 160.40200 1.000 33.79000 222 GLU C N 1
ATOM 9431 C CA . GLU C 3 222 ? 162.89500 156.76500 161.05200 1.000 35.88000 222 GLU C CA 1
ATOM 9432 C C . GLU C 3 222 ? 161.52100 157.06800 160.46500 1.000 33.56000 222 GLU C C 1
ATOM 9433 O O . GLU C 3 222 ? 160.68500 156.16800 160.32300 1.000 28.78000 222 GLU C O 1
ATOM 9445 N N . GLY C 3 223 ? 161.26800 158.33400 160.13000 1.000 32.81000 223 GLY C N 1
ATOM 9446 C CA . GLY C 3 223 ? 159.98900 158.69200 159.54000 1.000 31.01000 223 GLY C CA 1
ATOM 9447 C C . GLY C 3 223 ? 159.75200 158.02400 158.20000 1.000 24.22000 223 GLY C C 1
ATOM 9448 O O . GLY C 3 223 ? 158.63900 157.58300 157.90600 1.000 28.90000 223 GLY C O 1
ATOM 9452 N N . LEU C 3 224 ? 160.78800 157.95300 157.36100 1.000 26.09000 224 LEU C N 1
ATOM 9453 C CA . LEU C 3 224 ? 160.64900 157.26700 156.08100 1.000 30.50000 224 LEU C CA 1
ATOM 9454 C C . LEU C 3 224 ? 160.31700 155.79600 156.28600 1.000 25.99000 224 LEU C C 1
ATOM 9455 O O . LEU C 3 224 ? 159.45900 155.24100 155.59000 1.000 30.67000 224 LEU C O 1
ATOM 9471 N N . ALA C 3 225 ? 160.98400 155.14900 157.24100 1.000 28.88000 225 ALA C N 1
ATOM 9472 C CA . ALA C 3 225 ? 160.70300 153.74600 157.51600 1.000 24.62000 225 ALA C CA 1
ATOM 9473 C C . ALA C 3 225 ? 159.28200 153.55600 158.02700 1.000 26.71000 225 ALA C C 1
ATOM 9474 O O . ALA C 3 225 ? 158.61100 152.58900 157.65800 1.000 16.04000 225 ALA C O 1
ATOM 9481 N N . LEU C 3 226 ? 158.80500 154.46300 158.88300 1.000 28.14000 226 LEU C N 1
ATOM 9482 C CA . LEU C 3 226 ? 157.43900 154.34700 159.38700 1.000 23.18000 226 LEU C CA 1
ATOM 9483 C C . LEU C 3 226 ? 156.41700 154.56500 158.27600 1.000 24.55000 226 LEU C C 1
ATOM 9484 O O . LEU C 3 226 ? 155.40800 153.85400 158.20600 1.000 23.87000 226 LEU C O 1
ATOM 9500 N N . MET C 3 227 ? 156.65800 155.54100 157.39700 1.000 28.78000 227 MET C N 1
ATOM 9501 C CA . MET C 3 227 ? 155.75800 155.75000 156.26700 1.000 17.81000 227 MET C CA 1
ATOM 9502 C C . MET C 3 227 ? 155.73100 154.52000 155.37000 1.000 20.68000 227 MET C C 1
ATOM 9503 O O . MET C 3 227 ? 154.66400 154.09800 154.91100 1.000 27.88000 227 MET C O 1
ATOM 9517 N N . MET C 3 228 ? 156.89800 153.93000 155.10800 1.000 14.05000 228 MET C N 1
ATOM 9518 C CA . MET C 3 228 ? 156.94500 152.73100 154.28200 1.000 20.77000 228 MET C CA 1
ATOM 9519 C C . MET C 3 228 ? 156.25400 151.55600 154.96300 1.000 23.14000 228 MET C C 1
ATOM 9520 O O . MET C 3 228 ? 155.62100 150.74100 154.28900 1.000 29.06000 228 MET C O 1
ATOM 9534 N N . GLN C 3 229 ? 156.36200 151.45200 156.28900 1.000 26.72000 229 GLN C N 1
ATOM 9535 C CA . GLN C 3 229 ? 155.64400 150.40500 157.01100 1.000 27.91000 229 GLN C CA 1
ATOM 9536 C C . GLN C 3 229 ? 154.13600 150.59800 156.90400 1.000 30.88000 229 GLN C C 1
ATOM 9537 O O . GLN C 3 229 ? 153.38800 149.62600 156.75100 1.000 25.37000 229 GLN C O 1
ATOM 9551 N N . LEU C 3 230 ? 153.66900 151.84400 156.99500 1.000 18.66000 230 LEU C N 1
ATOM 9552 C CA . LEU C 3 230 ? 152.24900 152.11400 156.79400 1.000 17.81000 230 LEU C CA 1
ATOM 9553 C C . LEU C 3 230 ? 151.82200 151.74600 155.37800 1.000 20.36000 230 LEU C C 1
ATOM 9554 O O . LEU C 3 230 ? 150.73400 151.19700 155.16900 1.000 28.18000 230 LEU C O 1
ATOM 9570 N N . ALA C 3 231 ? 152.66800 152.04800 154.39200 1.000 20.84000 231 ALA C N 1
ATOM 9571 C CA . ALA C 3 231 ? 152.37300 151.65000 153.02000 1.000 19.74000 231 ALA C CA 1
ATOM 9572 C C . ALA C 3 231 ? 152.27700 150.13500 152.90000 1.000 16.64000 231 ALA C C 1
ATOM 9573 O O . ALA C 3 231 ? 151.40000 149.61900 152.20100 1.000 19.41000 231 ALA C O 1
ATOM 9580 N N . ARG C 3 232 ? 153.17400 149.40600 153.56700 1.000 17.79000 232 ARG C N 1
ATOM 9581 C CA . ARG C 3 232 ? 153.10000 147.94700 153.54800 1.000 28.31000 232 ARG C CA 1
ATOM 9582 C C . ARG C 3 232 ? 151.80600 147.45700 154.18600 1.000 29.90000 232 ARG C C 1
ATOM 9583 O O . ARG C 3 232 ? 151.17800 146.51600 153.68900 1.000 21.99000 232 ARG C O 1
ATOM 9604 N N . GLU C 3 233 ? 151.39900 148.07500 155.29700 1.000 31.62000 233 GLU C N 1
ATOM 9605 C CA . GLU C 3 233 ? 150.14700 147.69100 155.94700 1.000 29.79000 233 GLU C CA 1
ATOM 9606 C C . GLU C 3 233 ? 148.96000 147.90700 155.01300 1.000 24.89000 233 GLU C C 1
ATOM 9607 O O . GLU C 3 233 ? 148.09100 147.03600 154.87500 1.000 19.30000 233 GLU C O 1
ATOM 9619 N N . LEU C 3 234 ? 148.90900 149.06900 154.36000 1.000 22.07000 234 LEU C N 1
ATOM 9620 C CA . LEU C 3 234 ? 147.82200 149.34300 153.42600 1.000 23.21000 234 LEU C CA 1
ATOM 9621 C C . LEU C 3 234 ? 147.84000 148.36600 152.25700 1.000 28.18000 234 LEU C C 1
ATOM 9622 O O . LEU C 3 234 ? 146.78800 147.88200 151.82500 1.000 32.12000 234 LEU C O 1
ATOM 9638 N N . LYS C 3 235 ? 149.03100 148.06300 151.73500 1.000 24.40000 235 LYS C N 1
ATOM 9639 C CA . LYS C 3 235 ? 149.13700 147.16900 150.58900 1.000 15.69000 235 LYS C CA 1
ATOM 9640 C C . LYS C 3 235 ? 148.71200 145.75300 150.94900 1.000 21.60000 235 LYS C C 1
ATOM 9641 O O . LYS C 3 235 ? 148.09800 145.06200 150.13100 1.000 30.96000 235 LYS C O 1
ATOM 9660 N N . THR C 3 236 ? 149.04200 145.29200 152.15800 1.000 25.71000 236 THR C N 1
ATOM 9661 C CA . THR C 3 236 ? 148.59800 143.96100 152.56200 1.000 32.39000 236 THR C CA 1
ATOM 9662 C C . THR C 3 236 ? 147.09400 143.94000 152.81200 1.000 33.67000 236 THR C C 1
ATOM 9663 O O . THR C 3 236 ? 146.41900 142.96900 152.45800 1.000 29.04000 236 THR C O 1
ATOM 9674 N N . LEU C 3 237 ? 146.54100 145.00600 153.39800 1.000 35.55000 237 LEU C N 1
ATOM 9675 C CA . LEU C 3 237 ? 145.09100 145.06200 153.55300 1.000 31.04000 237 LEU C CA 1
ATOM 9676 C C . LEU C 3 237 ? 144.39700 144.99800 152.19900 1.000 27.87000 237 LEU C C 1
ATOM 9677 O O . LEU C 3 237 ? 143.40300 144.28300 152.03500 1.000 32.97000 237 LEU C O 1
ATOM 9693 N N . ALA C 3 238 ? 144.91700 145.72800 151.21200 1.000 28.28000 238 ALA C N 1
ATOM 9694 C CA . ALA C 3 238 ? 144.29100 145.75400 149.89500 1.000 23.66000 238 ALA C CA 1
ATOM 9695 C C . ALA C 3 238 ? 144.45300 144.42000 149.17500 1.000 27.82000 238 ALA C C 1
ATOM 9696 O O . ALA C 3 238 ? 143.46500 143.76800 148.82300 1.000 34.31000 238 ALA C O 1
ATOM 9703 N N . ARG C 3 239 ? 145.69700 143.99000 148.95500 1.000 35.42000 239 ARG C N 1
ATOM 9704 C CA . ARG C 3 239 ? 145.95400 142.85700 148.07200 1.000 32.85000 239 ARG C CA 1
ATOM 9705 C C . ARG C 3 239 ? 145.72300 141.51900 148.76900 1.000 41.19000 239 ARG C C 1
ATOM 9706 O O . ARG C 3 239 ? 145.05600 140.63700 148.21900 1.000 45.10000 239 ARG C O 1
ATOM 9727 N N . ASP C 3 240 ? 146.27300 141.33900 149.97200 1.000 44.34000 240 ASP C N 1
ATOM 9728 C CA . ASP C 3 240 ? 146.17800 140.03700 150.62800 1.000 45.48000 240 ASP C CA 1
ATOM 9729 C C . ASP C 3 240 ? 144.74300 139.72900 151.04200 1.000 41.46000 240 ASP C C 1
ATOM 9730 O O . ASP C 3 240 ? 144.23300 138.63600 150.77400 1.000 45.70000 240 ASP C O 1
ATOM 9739 N N . LEU C 3 241 ? 144.07700 140.67700 151.69600 1.000 42.40000 241 LEU C N 1
ATOM 9740 C CA . LEU C 3 241 ? 142.70800 140.47400 152.15100 1.000 44.30000 241 LEU C CA 1
ATOM 9741 C C . LEU C 3 241 ? 141.66900 140.84500 151.10000 1.000 45.19000 241 LEU C C 1
ATOM 9742 O O . LEU C 3 241 ? 140.48300 140.56900 151.30200 1.000 45.96000 241 LEU C O 1
ATOM 9758 N N . GLY C 3 242 ? 142.08200 141.46000 149.99300 1.000 44.49000 242 GLY C N 1
ATOM 9759 C CA . GLY C 3 242 ? 141.18900 141.68500 148.87500 1.000 37.94000 242 GLY C CA 1
ATOM 9760 C C . GLY C 3 242 ? 140.12900 142.73800 149.08500 1.000 39.48000 242 GLY C C 1
ATOM 9761 O O . GLY C 3 242 ? 139.03700 142.61400 148.52300 1.000 51.85000 242 GLY C O 1
ATOM 9765 N N . MET C 3 243 ? 140.40900 143.77200 149.86800 1.000 28.13000 243 MET C N 1
ATOM 9766 C CA . MET C 3 243 ? 139.44500 144.82800 150.13100 1.000 31.07000 243 MET C CA 1
ATOM 9767 C C . MET C 3 243 ? 139.86600 146.12400 149.44900 1.000 30.38000 243 MET C C 1
ATOM 9768 O O . MET C 3 243 ? 141.04000 146.34500 149.14900 1.000 39.15000 243 MET C O 1
ATOM 9782 N N . ALA C 3 244 ? 138.88000 146.98300 149.20200 1.000 30.83000 244 ALA C N 1
ATOM 9783 C CA . ALA C 3 244 ? 139.14400 148.30300 148.64900 1.000 25.03000 244 ALA C CA 1
ATOM 9784 C C . ALA C 3 244 ? 139.66200 149.22400 149.74500 1.000 21.56000 244 ALA C C 1
ATOM 9785 O O . ALA C 3 244 ? 139.08300 149.29800 150.83500 1.000 32.93000 244 ALA C O 1
ATOM 9792 N N . VAL C 3 245 ? 140.76100 149.91400 149.45600 1.000 20.75000 245 VAL C N 1
ATOM 9793 C CA . VAL C 3 245 ? 141.41600 150.80500 150.40300 1.000 19.68000 245 VAL C CA 1
ATOM 9794 C C . VAL C 3 245 ? 141.51200 152.17800 149.76000 1.000 10.75000 245 VAL C C 1
ATOM 9795 O O . VAL C 3 245 ? 142.20500 152.34900 148.75100 1.000 31.82000 245 VAL C O 1
ATOM 9808 N N . VAL C 3 246 ? 140.81900 153.15100 150.34000 1.000 21.68000 246 VAL C N 1
ATOM 9809 C CA . VAL C 3 246 ? 140.87000 154.53600 149.89300 1.000 21.01000 246 VAL C CA 1
ATOM 9810 C C . VAL C 3 246 ? 141.66200 155.32500 150.91900 1.000 14.96000 246 VAL C C 1
ATOM 9811 O O . VAL C 3 246 ? 141.43400 155.19100 152.12600 1.000 30.50000 246 VAL C O 1
ATOM 9824 N N . VAL C 3 247 ? 142.60200 156.12800 150.44000 1.000 19.39000 247 VAL C N 1
ATOM 9825 C CA . VAL C 3 247 ? 143.47400 156.92900 151.28400 1.000 16.33000 247 VAL C CA 1
ATOM 9826 C C . VAL C 3 247 ? 143.40300 158.36500 150.79800 1.000 14.33000 247 VAL C C 1
ATOM 9827 O O . VAL C 3 247 ? 143.43700 158.62000 149.59100 1.000 29.10000 247 VAL C O 1
ATOM 9840 N N . THR C 3 248 ? 143.29500 159.30100 151.73100 1.000 26.88000 248 THR C N 1
ATOM 9841 C CA . THR C 3 248 ? 143.26600 160.71700 151.39500 1.000 21.17000 248 THR C CA 1
ATOM 9842 C C . THR C 3 248 ? 144.63900 161.32800 151.64700 1.000 20.57000 248 THR C C 1
ATOM 9843 O O . THR C 3 248 ? 145.26200 161.06300 152.68000 1.000 30.61000 248 THR C O 1
ATOM 9854 N N . ASN C 3 249 ? 145.11100 162.13300 150.69600 1.000 11.56000 249 ASN C N 1
ATOM 9855 C CA . ASN C 3 249 ? 146.42500 162.75400 150.77500 1.000 17.22000 249 ASN C CA 1
ATOM 9856 C C . ASN C 3 249 ? 146.34000 164.19200 150.28900 1.000 13.95000 249 ASN C C 1
ATOM 9857 O O . ASN C 3 249 ? 145.48500 164.53700 149.47100 1.000 26.50000 249 ASN C O 1
ATOM 9868 N N . HIS C 3 250 ? 147.24000 165.02900 150.79900 1.000 24.16000 250 HIS C N 1
ATOM 9869 C CA . HIS C 3 250 ? 147.27600 166.43200 150.42000 1.000 29.88000 250 HIS C CA 1
ATOM 9870 C C . HIS C 3 250 ? 147.96900 166.61100 149.07000 1.000 26.40000 250 HIS C C 1
ATOM 9871 O O . HIS C 3 250 ? 148.50800 165.67200 148.48100 1.000 29.92000 250 HIS C O 1
ATOM 9885 N N . ILE C 3 251 ? 147.94900 167.85000 148.58700 1.000 38.42000 251 ILE C N 1
ATOM 9886 C CA . ILE C 3 251 ? 148.60800 168.24200 147.35000 1.000 36.31000 251 ILE C CA 1
ATOM 9887 C C . ILE C 3 251 ? 149.64700 169.30200 147.69100 1.000 36.87000 251 ILE C C 1
ATOM 9888 O O . ILE C 3 251 ? 149.55900 169.98400 148.71400 1.000 48.06000 251 ILE C O 1
ATOM 9904 N N . THR C 3 252 ? 150.64600 169.43200 146.82300 1.000 44.86000 252 THR C N 1
ATOM 9905 C CA . THR C 3 252 ? 151.66800 170.45100 147.00600 1.000 48.61000 252 THR C CA 1
ATOM 9906 C C . THR C 3 252 ? 152.18400 170.89700 145.64700 1.000 53.30000 252 THR C C 1
ATOM 9907 O O . THR C 3 252 ? 152.04400 170.19500 144.64300 1.000 53.10000 252 THR C O 1
ATOM 9918 N N . ARG C 3 253 ? 152.78000 172.08700 145.63200 1.000 70.95000 253 ARG C N 1
ATOM 9919 C CA . ARG C 3 253 ? 153.37700 172.66400 144.43500 1.000 71.46000 253 ARG C CA 1
ATOM 9920 C C . ARG C 3 253 ? 154.79200 173.10800 144.76800 1.000 72.49000 253 ARG C C 1
ATOM 9921 O O . ARG C 3 253 ? 155.00400 173.82500 145.75100 1.000 71.93000 253 ARG C O 1
ATOM 9942 N N . ASP C 3 254 ? 155.75300 172.68400 143.95500 1.000 81.82000 254 ASP C N 1
ATOM 9943 C CA . ASP C 3 254 ? 157.14600 173.03300 144.19000 1.000 83.81000 254 ASP C CA 1
ATOM 9944 C C . ASP C 3 254 ? 157.44800 174.43500 143.67500 1.000 85.09000 254 ASP C C 1
ATOM 9945 O O . ASP C 3 254 ? 156.81300 174.92900 142.73900 1.000 83.39000 254 ASP C O 1
ATOM 9954 N N . ARG C 3 255 ? 158.43800 175.07500 144.30200 1.000 93.16000 255 ARG C N 1
ATOM 9955 C CA . ARG C 3 255 ? 158.82500 176.41900 143.88600 1.000 92.65000 255 ARG C CA 1
ATOM 9956 C C . ARG C 3 255 ? 159.34700 176.42000 142.45400 1.000 93.01000 255 ARG C C 1
ATOM 9957 O O . ARG C 3 255 ? 159.00400 177.30500 141.66100 1.000 93.54000 255 ARG C O 1
ATOM 9978 N N . ASP C 3 256 ? 160.17300 175.43600 142.10500 1.000 91.05000 256 ASP C N 1
ATOM 9979 C CA . ASP C 3 256 ? 160.67300 175.30300 140.74100 1.000 90.87000 256 ASP C CA 1
ATOM 9980 C C . ASP C 3 256 ? 159.75200 174.43200 139.89400 1.000 90.28000 256 ASP C C 1
ATOM 9981 O O . ASP C 3 256 ? 159.36000 174.82600 138.79100 1.000 89.82000 256 ASP C O 1
ATOM 9990 N N . SER C 3 257 ? 159.40100 173.24900 140.39300 1.000 88.31000 257 SER C N 1
ATOM 9991 C CA . SER C 3 257 ? 158.43900 172.37400 139.72500 1.000 87.65000 257 SER C CA 1
ATOM 9992 C C . SER C 3 257 ? 157.04200 172.86300 140.08300 1.000 87.10000 257 SER C C 1
ATOM 9993 O O . SER C 3 257 ? 156.47100 172.49700 141.11200 1.000 83.31000 257 SER C O 1
ATOM 10001 N N . GLY C 3 258 ? 156.48200 173.70400 139.21800 1.000 82.56000 258 GLY C N 1
ATOM 10002 C CA . GLY C 3 258 ? 155.20500 174.33600 139.47000 1.000 80.80000 258 GLY C CA 1
ATOM 10003 C C . GLY C 3 258 ? 153.98600 173.47800 139.23500 1.000 80.01000 258 GLY C C 1
ATOM 10004 O O . GLY C 3 258 ? 152.86700 173.93600 139.48000 1.000 79.98000 258 GLY C O 1
ATOM 10008 N N . ARG C 3 259 ? 154.15800 172.24800 138.76000 1.000 77.09000 259 ARG C N 1
ATOM 10009 C CA . ARG C 3 259 ? 153.03100 171.33900 138.63400 1.000 75.10000 259 ARG C CA 1
ATOM 10010 C C . ARG C 3 259 ? 152.54200 170.89800 140.01200 1.000 76.21000 259 ARG C C 1
ATOM 10011 O O . ARG C 3 259 ? 153.21700 171.07100 141.03000 1.000 73.86000 259 ARG C O 1
ATOM 10032 N N . LEU C 3 260 ? 151.33800 170.33000 140.03200 1.000 61.36000 260 LEU C N 1
ATOM 10033 C CA . LEU C 3 260 ? 150.73800 169.81900 141.25600 1.000 56.77000 260 LEU C CA 1
ATOM 10034 C C . LEU C 3 260 ? 151.09000 168.34700 141.42800 1.000 54.44000 260 LEU C C 1
ATOM 10035 O O . LEU C 3 260 ? 151.14400 167.59300 140.45300 1.000 58.41000 260 LEU C O 1
ATOM 10051 N N . LYS C 3 261 ? 151.32800 167.94400 142.67200 1.000 52.05000 261 LYS C N 1
ATOM 10052 C CA . LYS C 3 261 ? 151.80300 166.60100 142.97000 1.000 49.27000 261 LYS C CA 1
ATOM 10053 C C . LYS C 3 261 ? 151.40200 166.24900 144.39600 1.000 42.15000 261 LYS C C 1
ATOM 10054 O O . LYS C 3 261 ? 151.08800 167.14100 145.19200 1.000 42.30000 261 LYS C O 1
ATOM 10073 N N . PRO C 3 262 ? 151.40800 164.95800 144.75200 1.000 32.44000 262 PRO C N 1
ATOM 10074 C CA . PRO C 3 262 ? 151.17500 164.57200 146.15200 1.000 33.94000 262 PRO C CA 1
ATOM 10075 C C . PRO C 3 262 ? 152.21300 165.16100 147.09800 1.000 39.21000 262 PRO C C 1
ATOM 10076 O O . PRO C 3 262 ? 153.16900 165.79700 146.64600 1.000 39.67000 262 PRO C O 1
ATOM 10087 N N . ALA C 3 263 ? 152.05100 164.94700 148.40700 1.000 35.31000 263 ALA C N 1
ATOM 10088 C CA . ALA C 3 263 ? 152.76800 165.72900 149.40500 1.000 37.24000 263 ALA C CA 1
ATOM 10089 C C . ALA C 3 263 ? 153.76700 164.95000 150.25500 1.000 41.45000 263 ALA C C 1
ATOM 10090 O O . ALA C 3 263 ? 154.43400 165.56500 151.09500 1.000 45.49000 263 ALA C O 1
ATOM 10097 N N . LEU C 3 264 ? 153.90300 163.63800 150.07800 1.000 33.56000 264 LEU C N 1
ATOM 10098 C CA . LEU C 3 264 ? 154.71900 162.83800 150.98400 1.000 33.16000 264 LEU C CA 1
ATOM 10099 C C . LEU C 3 264 ? 156.08500 162.46000 150.41000 1.000 36.68000 264 LEU C C 1
ATOM 10100 O O . LEU C 3 264 ? 156.81300 161.69000 151.04400 1.000 44.52000 264 LEU C O 1
ATOM 10116 N N . GLY C 3 265 ? 156.45600 162.97900 149.24300 1.000 24.42000 265 GLY C N 1
ATOM 10117 C CA . GLY C 3 265 ? 157.79300 162.78700 148.70900 1.000 21.91000 265 GLY C CA 1
ATOM 10118 C C . GLY C 3 265 ? 157.86100 161.70600 147.64500 1.000 24.97000 265 GLY C C 1
ATOM 10119 O O . GLY C 3 265 ? 156.86400 161.09300 147.25300 1.000 32.78000 265 GLY C O 1
ATOM 10123 N N . ARG C 3 266 ? 159.09300 161.47500 147.18300 1.000 25.97000 266 ARG C N 1
ATOM 10124 C CA . ARG C 3 266 ? 159.32200 160.57400 146.05500 1.000 30.87000 266 ARG C CA 1
ATOM 10125 C C . ARG C 3 266 ? 158.96100 159.13300 146.39500 1.000 21.82000 266 ARG C C 1
ATOM 10126 O O . ARG C 3 266 ? 158.36500 158.43000 145.57200 1.000 26.64000 266 ARG C O 1
ATOM 10147 N N . SER C 3 267 ? 159.33300 158.66700 147.58800 1.000 27.47000 267 SER C N 1
ATOM 10148 C CA . SER C 3 267 ? 159.07100 157.27500 147.94500 1.000 26.15000 267 SER C CA 1
ATOM 10149 C C . SER C 3 267 ? 157.57600 156.99600 148.02700 1.000 30.82000 267 SER C C 1
ATOM 10150 O O . SER C 3 267 ? 157.11800 155.92100 147.62500 1.000 17.76000 267 SER C O 1
ATOM 10158 N N . TRP C 3 268 ? 156.80000 157.94700 148.55300 1.000 22.08000 268 TRP C N 1
ATOM 10159 C CA . TRP C 3 268 ? 155.35500 157.76100 148.61300 1.000 15.84000 268 TRP C CA 1
ATOM 10160 C C . TRP C 3 268 ? 154.72800 157.78100 147.22600 1.000 22.49000 268 TRP C C 1
ATOM 10161 O O . TRP C 3 268 ? 153.71800 157.10800 146.99600 1.000 23.34000 268 TRP C O 1
ATOM 10182 N N . SER C 3 269 ? 155.31300 158.53400 146.29200 1.000 20.80000 269 SER C N 1
ATOM 10183 C CA . SER C 3 269 ? 154.71700 158.67600 144.96800 1.000 20.08000 269 SER C CA 1
ATOM 10184 C C . SER C 3 269 ? 154.53100 157.33000 144.28200 1.000 12.81000 269 SER C C 1
ATOM 10185 O O . SER C 3 269 ? 153.66000 157.19300 143.41800 1.000 26.87000 269 SER C O 1
ATOM 10193 N N . PHE C 3 270 ? 155.33100 156.33000 144.64700 1.000 17.68000 270 PHE C N 1
ATOM 10194 C CA . PHE C 3 270 ? 155.21500 155.00200 144.06000 1.000 21.96000 270 PHE C CA 1
ATOM 10195 C C . PHE C 3 270 ? 154.14700 154.14000 144.72300 1.000 22.32000 270 PHE C C 1
ATOM 10196 O O . PHE C 3 270 ? 153.87200 153.04300 144.22900 1.000 31.39000 270 PHE C O 1
ATOM 10213 N N . VAL C 3 271 ? 153.54600 154.59500 145.81900 1.000 23.19000 271 VAL C N 1
ATOM 10214 C CA . VAL C 3 271 ? 152.74600 153.72200 146.67900 1.000 23.32000 271 VAL C CA 1
ATOM 10215 C C . VAL C 3 271 ? 151.36700 153.44400 146.08700 1.000 27.02000 271 VAL C C 1
ATOM 10216 O O . VAL C 3 271 ? 151.00200 152.27100 145.93400 1.000 19.34000 271 VAL C O 1
ATOM 10229 N N . PRO C 3 272 ? 150.56200 154.45200 145.75800 1.000 26.60000 272 PRO C N 1
ATOM 10230 C CA . PRO C 3 272 ? 149.19700 154.17500 145.30400 1.000 19.51000 272 PRO C CA 1
ATOM 10231 C C . PRO C 3 272 ? 149.14900 153.59300 143.90100 1.000 27.08000 272 PRO C C 1
ATOM 10232 O O . PRO C 3 272 ? 149.92100 153.96100 143.01400 1.000 29.87000 272 PRO C O 1
ATOM 10243 N N . SER C 3 273 ? 148.21900 152.65600 143.71700 1.000 33.94000 273 SER C N 1
ATOM 10244 C CA . SER C 3 273 ? 147.96800 152.09600 142.39600 1.000 23.90000 273 SER C CA 1
ATOM 10245 C C . SER C 3 273 ? 147.14000 153.03300 141.52500 1.000 26.42000 273 SER C C 1
ATOM 10246 O O . SER C 3 273 ? 147.37000 153.10700 140.31400 1.000 27.12000 273 SER C O 1
ATOM 10254 N N . THR C 3 274 ? 146.17600 153.74400 142.11000 1.000 30.67000 274 THR C N 1
ATOM 10255 C CA . THR C 3 274 ? 145.35400 154.69800 141.37500 1.000 24.32000 274 THR C CA 1
ATOM 10256 C C . THR C 3 274 ? 145.36600 156.02900 142.10800 1.000 17.57000 274 THR C C 1
ATOM 10257 O O . THR C 3 274 ? 145.40400 156.05700 143.33800 1.000 27.19000 274 THR C O 1
ATOM 10268 N N . ARG C 3 275 ? 145.34000 157.12900 141.35800 1.000 21.33000 275 ARG C N 1
ATOM 10269 C CA . ARG C 3 275 ? 145.35100 158.45800 141.95700 1.000 22.54000 275 ARG C CA 1
ATOM 10270 C C . ARG C 3 275 ? 144.39800 159.38700 141.22000 1.000 23.16000 275 ARG C C 1
ATOM 10271 O O . ARG C 3 275 ? 144.50100 159.55100 140.00000 1.000 32.90000 275 ARG C O 1
ATOM 10292 N N . ILE C 3 276 ? 143.49500 160.01400 141.97200 1.000 30.18000 276 ILE C N 1
ATOM 10293 C CA . ILE C 3 276 ? 142.51900 160.95800 141.43800 1.000 23.89000 276 ILE C CA 1
ATOM 10294 C C . ILE C 3 276 ? 142.82900 162.33300 142.00100 1.000 23.15000 276 ILE C C 1
ATOM 10295 O O . ILE C 3 276 ? 142.80800 162.52600 143.22100 1.000 38.47000 276 ILE C O 1
ATOM 10311 N N . LEU C 3 277 ? 143.08500 163.29200 141.12000 1.000 23.50000 277 LEU C N 1
ATOM 10312 C CA . LEU C 3 277 ? 143.33500 164.66900 141.51100 1.000 29.09000 277 LEU C CA 1
ATOM 10313 C C . LEU C 3 277 ? 142.04900 165.47400 141.37600 1.000 31.43000 277 LEU C C 1
ATOM 10314 O O . LEU C 3 277 ? 141.38600 165.42600 140.33000 1.000 38.32000 277 LEU C O 1
ATOM 10330 N N . LEU C 3 278 ? 141.70100 166.20000 142.43900 1.000 25.11000 278 LEU C N 1
ATOM 10331 C CA . LEU C 3 278 ? 140.54400 167.08400 142.47300 1.000 28.75000 278 LEU C CA 1
ATOM 10332 C C . LEU C 3 278 ? 141.02200 168.52800 142.50400 1.000 35.69000 278 LEU C C 1
ATOM 10333 O O . LEU C 3 278 ? 141.91100 168.87400 143.28900 1.000 38.63000 278 LEU C O 1
ATOM 10349 N N . ASP C 3 279 ? 140.42800 169.36600 141.66000 1.000 43.49000 279 ASP C N 1
ATOM 10350 C CA . ASP C 3 279 ? 140.80500 170.76600 141.54500 1.000 47.38000 279 ASP C CA 1
ATOM 10351 C C . ASP C 3 279 ? 139.55500 171.63200 141.48600 1.000 50.75000 279 ASP C C 1
ATOM 10352 O O . ASP C 3 279 ? 138.43500 171.14300 141.32000 1.000 55.04000 279 ASP C O 1
ATOM 10361 N N . THR C 3 280 ? 139.76400 172.93800 141.61700 1.000 58.13000 280 THR C N 1
ATOM 10362 C CA . THR C 3 280 ? 138.70000 173.92700 141.55600 1.000 60.03000 280 THR C CA 1
ATOM 10363 C C . THR C 3 280 ? 138.99500 174.91800 140.43800 1.000 60.71000 280 THR C C 1
ATOM 10364 O O . THR C 3 280 ? 140.15400 175.14400 140.07700 1.000 59.92000 280 THR C O 1
ATOM 10375 N N . ILE C 3 281 ? 137.93600 175.50600 139.89200 1.000 65.90000 281 ILE C N 1
ATOM 10376 C CA . ILE C 3 281 ? 138.05900 176.40600 138.75400 1.000 65.92000 281 ILE C CA 1
ATOM 10377 C C . ILE C 3 281 ? 138.95900 177.58400 139.10100 1.000 66.50000 281 ILE C C 1
ATOM 10378 O O . ILE C 3 281 ? 139.66800 178.10900 138.24300 1.000 66.07000 281 ILE C O 1
ATOM 10394 N N . SER C 3 287 ? 132.93500 177.87000 143.93700 1.000 74.18000 287 SER C N 1
ATOM 10395 C CA . SER C 3 287 ? 131.67100 177.86400 144.66300 1.000 76.29000 287 SER C CA 1
ATOM 10396 C C . SER C 3 287 ? 131.60700 176.67800 145.61900 1.000 75.33000 287 SER C C 1
ATOM 10397 O O . SER C 3 287 ? 132.62400 176.04800 145.90800 1.000 75.61000 287 SER C O 1
ATOM 10405 N N . GLY C 3 288 ? 130.40300 176.37900 146.11000 1.000 72.03000 288 GLY C N 1
ATOM 10406 C CA . GLY C 3 288 ? 130.24800 175.24300 147.00400 1.000 72.10000 288 GLY C CA 1
ATOM 10407 C C . GLY C 3 288 ? 130.61000 173.92900 146.33900 1.000 70.96000 288 GLY C C 1
ATOM 10408 O O . GLY C 3 288 ? 131.31600 173.10200 146.92100 1.000 71.44000 288 GLY C O 1
ATOM 10412 N N . GLY C 3 289 ? 130.13500 173.72100 145.11400 1.000 60.90000 289 GLY C N 1
ATOM 10413 C CA . GLY C 3 289 ? 130.46600 172.52800 144.36200 1.000 61.61000 289 GLY C CA 1
ATOM 10414 C C . GLY C 3 289 ? 131.34700 172.84200 143.17300 1.000 63.52000 289 GLY C C 1
ATOM 10415 O O . GLY C 3 289 ? 132.26700 173.65900 143.27400 1.000 63.41000 289 GLY C O 1
ATOM 10419 N N . ARG C 3 290 ? 131.07700 172.20000 142.03800 1.000 63.68000 290 ARG C N 1
ATOM 10420 C CA . ARG C 3 290 ? 131.77700 172.47800 140.78600 1.000 61.72000 290 ARG C CA 1
ATOM 10421 C C . ARG C 3 290 ? 133.28600 172.25700 140.94500 1.000 58.54000 290 ARG C C 1
ATOM 10422 O O . ARG C 3 290 ? 134.09900 173.18100 140.88100 1.000 60.30000 290 ARG C O 1
ATOM 10443 N N . ARG C 3 291 ? 133.63400 170.99800 141.17400 1.000 47.53000 291 ARG C N 1
ATOM 10444 C CA . ARG C 3 291 ? 135.01800 170.55200 141.16600 1.000 50.22000 291 ARG C CA 1
ATOM 10445 C C . ARG C 3 291 ? 135.33100 169.83800 139.85600 1.000 51.55000 291 ARG C C 1
ATOM 10446 O O . ARG C 3 291 ? 134.43900 169.37600 139.14300 1.000 53.82000 291 ARG C O 1
ATOM 10467 N N . MET C 3 292 ? 136.62000 169.75500 139.54500 1.000 52.29000 292 MET C N 1
ATOM 10468 C CA . MET C 3 292 ? 137.11900 169.01500 138.39500 1.000 53.10000 292 MET C CA 1
ATOM 10469 C C . MET C 3 292 ? 137.93700 167.83000 138.88900 1.000 54.24000 292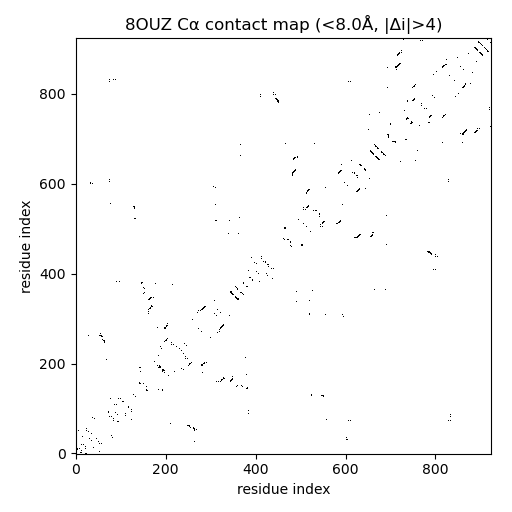 MET C C 1
ATOM 10470 O O . MET C 3 292 ? 138.68800 167.95000 139.85900 1.000 58.33000 292 MET C O 1
ATOM 10484 N N . ALA C 3 293 ? 137.79000 166.68300 138.23000 1.000 44.19000 293 ALA C N 1
ATOM 10485 C CA . ALA C 3 293 ? 138.49400 165.47300 138.62200 1.000 40.48000 293 ALA C CA 1
ATOM 10486 C C . ALA C 3 293 ? 139.22100 164.88900 137.42100 1.000 42.82000 293 ALA C C 1
ATOM 10487 O O . ALA C 3 293 ? 138.68100 164.84500 136.30900 1.000 49.70000 293 ALA C O 1
ATOM 10494 N N . CYS C 3 294 ? 140.45100 164.43400 137.66300 1.000 43.34000 294 CYS C N 1
ATOM 10495 C CA . CYS C 3 294 ? 141.24500 163.81700 136.60600 1.000 42.06000 294 CYS C CA 1
ATOM 10496 C C . CYS C 3 294 ? 142.11500 162.71200 137.18800 1.000 35.44000 294 CYS C C 1
ATOM 10497 O O . CYS C 3 294 ? 142.38900 162.68600 138.38900 1.000 38.67000 294 CYS C O 1
ATOM 10505 N N . LEU C 3 295 ? 142.53200 161.79200 136.32300 1.000 33.37000 295 LEU C N 1
ATOM 10506 C CA . LEU C 3 295 ? 143.43000 160.71400 136.72000 1.000 36.00000 295 LEU C CA 1
ATOM 10507 C C . LEU C 3 295 ? 144.87300 161.19900 136.65900 1.000 31.86000 295 LEU C C 1
ATOM 10508 O O . LEU C 3 295 ? 145.35000 161.60700 135.59600 1.000 35.30000 295 LEU C O 1
ATOM 10524 N N . ALA C 3 296 ? 145.57100 161.15200 137.79200 1.000 31.15000 296 ALA C N 1
ATOM 10525 C CA . ALA C 3 296 ? 146.98700 161.48200 137.83100 1.000 27.26000 296 ALA C CA 1
ATOM 10526 C C . ALA C 3 296 ? 147.88100 160.25200 137.76900 1.000 27.98000 296 ALA C C 1
ATOM 10527 O O . ALA C 3 296 ? 149.09700 160.39500 137.61200 1.000 35.48000 296 ALA C O 1
ATOM 10534 N N . LYS C 3 297 ? 147.30900 159.05500 137.88400 1.000 22.08000 297 LYS C N 1
ATOM 10535 C CA . LYS C 3 297 ? 148.08000 157.82000 137.88700 1.000 20.67000 297 LYS C CA 1
ATOM 10536 C C . LYS C 3 297 ? 147.14000 156.63700 137.71600 1.000 11.74000 297 LYS C C 1
ATOM 10537 O O . LYS C 3 297 ? 146.13700 156.53000 138.42500 1.000 16.51000 297 LYS C O 1
ATOM 10556 N N . SER C 3 298 ? 147.44900 155.74900 136.77800 1.000 22.36000 298 SER C N 1
ATOM 10557 C CA . SER C 3 298 ? 146.59900 154.59800 136.52400 1.000 24.69000 298 SER C CA 1
ATOM 10558 C C . SER C 3 298 ? 147.42000 153.52600 135.82800 1.000 29.60000 298 SER C C 1
ATOM 10559 O O . SER C 3 298 ? 148.43900 153.81900 135.19900 1.000 33.84000 298 SER C O 1
ATOM 10567 N N . SER C 3 299 ? 146.96500 152.28200 135.95300 1.000 25.12000 299 SER C N 1
ATOM 10568 C CA . SER C 3 299 ? 147.55000 151.15900 135.23700 1.000 29.65000 299 SER C CA 1
ATOM 10569 C C . SER C 3 299 ? 146.65900 150.65500 134.11300 1.000 33.58000 299 SER C C 1
ATOM 10570 O O . SER C 3 299 ? 147.04300 149.71100 133.41400 1.000 40.01000 299 SER C O 1
ATOM 10578 N N . ARG C 3 300 ? 145.48200 151.25500 133.91800 1.000 32.63000 300 ARG C N 1
ATOM 10579 C CA . ARG C 3 300 ? 144.54100 150.79800 132.90700 1.000 29.73000 300 ARG C CA 1
ATOM 10580 C C . ARG C 3 300 ? 144.07100 151.89000 131.95800 1.000 27.49000 300 ARG C C 1
ATOM 10581 O O . ARG C 3 300 ? 143.35500 151.57300 131.00300 1.000 36.36000 300 ARG C O 1
ATOM 10602 N N . GLN C 3 301 ? 144.43600 153.14400 132.17800 1.000 26.76000 301 GLN C N 1
ATOM 10603 C CA . GLN C 3 301 ? 143.93100 154.25200 131.38500 1.000 26.95000 301 GLN C CA 1
ATOM 10604 C C . GLN C 3 301 ? 145.04300 155.25800 131.14200 1.000 24.10000 301 GLN C C 1
ATOM 10605 O O . GLN C 3 301 ? 145.99800 155.33800 131.92200 1.000 36.60000 301 GLN C O 1
ATOM 10619 N N . PRO C 3 302 ? 144.94600 156.04300 130.07100 1.000 32.21000 302 PRO C N 1
ATOM 10620 C CA . PRO C 3 302 ? 145.81100 157.22000 129.94800 1.000 36.88000 302 PRO C CA 1
ATOM 10621 C C . PRO C 3 302 ? 145.46600 158.25300 131.00700 1.000 33.74000 302 PRO C C 1
ATOM 10622 O O . PRO C 3 302 ? 144.32500 158.35300 131.46400 1.000 40.44000 302 PRO C O 1
ATOM 10633 N N . THR C 3 303 ? 146.46800 159.02900 131.39500 1.000 29.33000 303 THR C N 1
ATOM 10634 C CA . THR C 3 303 ? 146.30600 160.05400 132.41300 1.000 30.51000 303 THR C CA 1
ATOM 10635 C C . THR C 3 303 ? 146.09600 161.41800 131.76700 1.000 37.61000 303 THR C C 1
ATOM 10636 O O . THR C 3 303 ? 146.60500 161.69500 130.67900 1.000 43.04000 303 THR C O 1
ATOM 10647 N N . GLY C 3 304 ? 145.33100 162.26900 132.45000 1.000 41.06000 304 GLY C N 1
ATOM 10648 C CA . GLY C 3 304 ? 145.11700 163.64100 132.03000 1.000 39.70000 304 GLY C CA 1
ATOM 10649 C C . GLY C 3 304 ? 143.69100 163.99200 131.66200 1.000 45.85000 304 GLY C C 1
ATOM 10650 O O . GLY C 3 304 ? 143.38600 165.18400 131.53500 1.000 50.14000 304 GLY C O 1
ATOM 10654 N N . PHE C 3 305 ? 142.80700 163.01300 131.48700 1.000 47.82000 305 PHE C N 1
ATOM 10655 C CA . PHE C 3 305 ? 141.42300 163.29800 131.12900 1.000 51.00000 305 PHE C CA 1
ATOM 10656 C C . PHE C 3 305 ? 140.66300 163.81000 132.34800 1.000 48.49000 305 PHE C C 1
ATOM 10657 O O . PHE C 3 305 ? 140.72200 163.20800 133.42300 1.000 47.04000 305 PHE C O 1
ATOM 10674 N N . GLN C 3 306 ? 139.94300 164.92000 132.17500 1.000 52.04000 306 GLN C N 1
ATOM 10675 C CA . GLN C 3 306 ? 139.28200 165.61000 133.27400 1.000 50.56000 306 GLN C CA 1
ATOM 10676 C C . GLN C 3 306 ? 137.80500 165.79500 132.97300 1.000 51.85000 306 GLN C C 1
ATOM 10677 O O . GLN C 3 306 ? 137.43600 166.16100 131.85400 1.000 55.95000 306 GLN C O 1
ATOM 10691 N N . GLU C 3 307 ? 136.96000 165.55300 133.97600 1.000 52.42000 307 GLU C N 1
ATOM 10692 C CA . GLU C 3 307 ? 135.56200 165.95300 133.86700 1.000 57.42000 307 GLU C CA 1
ATOM 10693 C C . GLU C 3 307 ? 135.06200 166.47300 135.20800 1.000 53.07000 307 GLU C C 1
ATOM 10694 O O . GLU C 3 307 ? 135.71800 166.34100 136.24200 1.000 56.10000 307 GLU C O 1
ATOM 10706 N N . MET C 3 308 ? 133.87600 167.07200 135.16500 1.000 54.01000 308 MET C N 1
ATOM 10707 C CA . MET C 3 308 ? 133.32600 167.83600 136.27300 1.000 55.98000 308 MET C CA 1
ATOM 10708 C C . MET C 3 308 ? 132.50700 166.95900 137.21500 1.000 57.06000 308 MET C C 1
ATOM 10709 O O . MET C 3 308 ? 131.87900 165.98100 136.80300 1.000 55.49000 308 MET C O 1
ATOM 10723 N N . VAL C 3 309 ? 132.53100 167.32400 138.49700 1.000 52.26000 309 VAL C N 1
ATOM 10724 C CA . VAL C 3 309 ? 131.70400 166.71500 139.53200 1.000 54.73000 309 VAL C CA 1
ATOM 10725 C C . VAL C 3 309 ? 131.13600 167.84000 140.38600 1.000 55.93000 309 VAL C C 1
ATOM 10726 O O . VAL C 3 309 ? 131.78800 168.87300 140.57000 1.000 54.74000 309 VAL C O 1
ATOM 10739 N N . ASP C 3 310 ? 129.92500 167.64900 140.90300 1.000 61.37000 310 ASP C N 1
ATOM 10740 C CA . ASP C 3 310 ? 129.25000 168.66500 141.70500 1.000 63.54000 310 ASP C CA 1
ATOM 10741 C C . ASP C 3 310 ? 128.98800 168.11200 143.09900 1.000 63.93000 310 ASP C C 1
ATOM 10742 O O . ASP C 3 310 ? 128.28300 167.10900 143.25100 1.000 63.68000 310 ASP C O 1
ATOM 10751 N N . ILE C 3 311 ? 129.55700 168.77000 144.11300 1.000 57.86000 311 ILE C N 1
ATOM 10752 C CA . ILE C 3 311 ? 129.34400 168.34300 145.49300 1.000 57.69000 311 ILE C CA 1
ATOM 10753 C C . ILE C 3 311 ? 127.91600 168.64400 145.93600 1.000 57.43000 311 ILE C C 1
ATOM 10754 O O . ILE C 3 311 ? 127.29200 167.84500 146.64500 1.000 58.49000 311 ILE C O 1
ATOM 10770 N N . GLY C 3 312 ? 127.37800 169.79600 145.53200 1.000 64.24000 312 GLY C N 1
ATOM 10771 C CA . GLY C 3 312 ? 126.05700 170.18700 145.99800 1.000 66.42000 312 GLY C CA 1
ATOM 10772 C C . GLY C 3 312 ? 124.98500 169.16800 145.66100 1.000 69.14000 312 GLY C C 1
ATOM 10773 O O . GLY C 3 312 ? 124.11600 168.87200 146.48400 1.000 69.49000 312 GLY C O 1
ATOM 10777 N N . THR C 3 313 ? 125.02800 168.61900 144.44700 1.000 67.65000 313 THR C N 1
ATOM 10778 C CA . THR C 3 313 ? 124.03500 167.63100 144.04400 1.000 67.96000 313 THR C CA 1
ATOM 10779 C C . THR C 3 313 ? 124.27100 166.27700 144.70000 1.000 70.47000 313 THR C C 1
ATOM 10780 O O . THR C 3 313 ? 123.30900 165.61900 145.11000 1.000 72.65000 313 THR C O 1
ATOM 10791 N N . TRP C 3 314 ? 125.52300 165.84000 144.79400 1.000 73.65000 314 TRP C N 1
ATOM 10792 C CA . TRP C 3 314 ? 125.84000 164.55600 145.40800 1.000 73.31000 314 TRP C CA 1
ATOM 10793 C C . TRP C 3 314 ? 127.01200 164.69200 146.37200 1.000 70.69000 314 TRP C C 1
ATOM 10794 O O . TRP C 3 314 ? 128.17200 164.61800 145.96700 1.000 69.70000 314 TRP C O 1
ATOM 10815 N N . GLY D 4 20 ? 168.54100 125.61300 123.74800 1.000 73.57000 20 GLY D N 1
ATOM 10816 C CA . GLY D 4 20 ? 169.18500 126.90000 123.35600 1.000 73.49000 20 GLY D CA 1
ATOM 10817 C C . GLY D 4 20 ? 168.52400 128.10400 123.99800 1.000 75.12000 20 GLY D C 1
ATOM 10818 O O . GLY D 4 20 ? 167.40700 128.01200 124.50600 1.000 71.76000 20 GLY D O 1
ATOM 10822 N N . ARG D 4 21 ? 169.21900 129.23800 123.97200 1.000 65.67000 21 ARG D N 1
ATOM 10823 C CA . ARG D 4 21 ? 168.73200 130.48000 124.55200 1.000 61.96000 21 ARG D CA 1
ATOM 10824 C C . ARG D 4 21 ? 168.66400 131.55500 123.47900 1.000 62.24000 21 ARG D C 1
ATOM 10825 O O . ARG D 4 21 ? 169.54200 131.64200 122.61500 1.000 64.92000 21 ARG D O 1
ATOM 10846 N N . SER D 4 22 ? 167.61500 132.36900 123.53900 1.000 55.93000 22 SER D N 1
ATOM 10847 C CA . SER D 4 22 ? 167.45600 133.47500 122.61100 1.000 54.95000 22 SER D CA 1
ATOM 10848 C C . SER D 4 22 ? 168.42900 134.59900 122.94800 1.000 55.66000 22 SER D C 1
ATOM 10849 O O . SER D 4 22 ? 168.99400 134.66500 124.04200 1.000 57.17000 22 SER D O 1
ATOM 10857 N N . SER D 4 23 ? 168.61900 135.49100 121.98400 1.000 60.43000 23 SER D N 1
ATOM 10858 C CA . SER D 4 23 ? 169.47300 136.65400 122.16000 1.000 61.34000 23 SER D CA 1
ATOM 10859 C C . SER D 4 23 ? 168.64800 137.85800 122.60500 1.000 62.07000 23 SER D C 1
ATOM 10860 O O . SER D 4 23 ? 167.42600 137.90000 122.44800 1.000 60.46000 23 SER D O 1
ATOM 10868 N N . LEU D 4 24 ? 169.34000 138.84800 123.17400 1.000 58.32000 24 LEU D N 1
ATOM 10869 C CA . LEU D 4 24 ? 168.67000 140.08800 123.54700 1.000 52.33000 24 LEU D CA 1
ATOM 10870 C C . LEU D 4 24 ? 168.12700 140.81400 122.32400 1.000 57.59000 24 LEU D C 1
ATOM 10871 O O . LEU D 4 24 ? 167.12300 141.52800 122.42400 1.000 58.03000 24 LEU D O 1
ATOM 10887 N N . LYS D 4 25 ? 168.77900 140.65800 121.17000 1.000 62.64000 25 LYS D N 1
ATOM 10888 C CA . LYS D 4 25 ? 168.24500 141.22900 119.94000 1.000 58.82000 25 LYS D CA 1
ATOM 10889 C C . LYS D 4 25 ? 166.91600 140.58100 119.57400 1.000 58.56000 25 LYS D C 1
ATOM 10890 O O . LYS D 4 25 ? 165.97000 141.26700 119.17100 1.000 61.65000 25 LYS D O 1
ATOM 10909 N N . GLU D 4 26 ? 166.82700 139.25700 119.70600 1.000 56.20000 26 GLU D N 1
ATOM 10910 C CA . GLU D 4 26 ? 165.58100 138.56800 119.39900 1.000 54.72000 26 GLU D CA 1
ATOM 10911 C C . GLU D 4 26 ? 164.47700 138.96800 120.36900 1.000 60.53000 26 GLU D C 1
ATOM 10912 O O . GLU D 4 26 ? 163.32400 139.15700 119.96400 1.000 59.36000 26 GLU D O 1
ATOM 10924 N N . ILE D 4 27 ? 164.81000 139.10400 121.65400 1.000 57.22000 27 ILE D N 1
ATOM 10925 C CA . ILE D 4 27 ? 163.79800 139.43400 122.65400 1.000 53.12000 27 ILE D CA 1
ATOM 10926 C C . ILE D 4 27 ? 163.19000 140.79900 122.36000 1.000 49.80000 27 ILE D C 1
ATOM 10927 O O . ILE D 4 27 ? 161.96700 140.97600 122.40000 1.000 51.89000 27 ILE D O 1
ATOM 10943 N N . GLU D 4 28 ? 164.03300 141.78300 122.05700 1.000 49.22000 28 GLU D N 1
ATOM 10944 C CA . GLU D 4 28 ? 163.57200 143.14500 121.79300 1.000 50.84000 28 GLU D CA 1
ATOM 10945 C C . GLU D 4 28 ? 164.51500 143.77700 120.78400 1.000 51.03000 28 GLU D C 1
ATOM 10946 O O . GLU D 4 28 ? 165.50900 144.41600 121.15300 1.000 52.59000 28 GLU D O 1
ATOM 10958 N N . PRO D 4 29 ? 164.23600 143.62200 119.48500 1.000 56.12000 29 PRO D N 1
ATOM 10959 C CA . PRO D 4 29 ? 165.17100 144.11700 118.46400 1.000 56.78000 29 PRO D CA 1
ATOM 10960 C C . PRO D 4 29 ? 165.25100 145.63200 118.35900 1.000 58.97000 29 PRO D C 1
ATOM 10961 O O . PRO D 4 29 ? 166.05900 146.13000 117.56800 1.000 58.16000 29 PRO D O 1
ATOM 10972 N N . ASN D 4 30 ? 164.45500 146.38600 119.11700 1.000 60.75000 30 ASN D N 1
ATOM 10973 C CA . ASN D 4 30 ? 164.51000 147.84200 119.04600 1.000 54.35000 30 ASN D CA 1
ATOM 10974 C C . ASN D 4 30 ? 165.43800 148.45100 120.08700 1.000 56.11000 30 ASN D C 1
ATOM 10975 O O . ASN D 4 30 ? 165.95000 149.55600 119.87500 1.000 60.16000 30 ASN D O 1
ATOM 10986 N N . LEU D 4 31 ? 165.66400 147.76600 121.20600 1.000 58.09000 31 LEU D N 1
ATOM 10987 C CA . LEU D 4 31 ? 166.58800 148.23400 122.23200 1.000 50.70000 31 LEU D CA 1
ATOM 10988 C C . LEU D 4 31 ? 167.93300 147.53100 122.18500 1.000 53.78000 31 LEU D C 1
ATOM 10989 O O . LEU D 4 31 ? 168.92600 148.08500 122.66700 1.000 53.63000 31 LEU D O 1
ATOM 11005 N N . PHE D 4 32 ? 167.98500 146.32900 121.61500 1.000 55.21000 32 PHE D N 1
ATOM 11006 C CA . PHE D 4 32 ? 169.19500 145.51900 121.61100 1.000 57.02000 32 PHE D CA 1
ATOM 11007 C C . PHE D 4 32 ? 169.59600 145.15500 120.18800 1.000 59.56000 32 PHE D C 1
ATOM 11008 O O . PHE D 4 32 ? 169.89700 143.99300 119.90000 1.000 64.72000 32 PHE D O 1
ATOM 11025 N N . ALA D 4 33 ? 169.59100 146.14200 119.28800 1.000 67.17000 33 ALA D N 1
ATOM 11026 C CA . ALA D 4 33 ? 169.92500 145.87000 117.89400 1.000 66.74000 33 ALA D CA 1
ATOM 11027 C C . ALA D 4 33 ? 171.34000 145.32600 117.74600 1.000 67.90000 33 ALA D C 1
ATOM 11028 O O . ALA D 4 33 ? 171.60900 144.54200 116.83000 1.000 68.65000 33 ALA D O 1
ATOM 11035 N N . ASP D 4 34 ? 172.25400 145.72100 118.63400 1.000 76.01000 34 ASP D N 1
ATOM 11036 C CA . ASP D 4 34 ? 173.65500 145.32600 118.55600 1.000 76.35000 34 ASP D CA 1
ATOM 11037 C C . ASP D 4 34 ? 174.02300 144.29900 119.62400 1.000 76.97000 34 ASP D C 1
ATOM 11038 O O . ASP D 4 34 ? 175.17300 144.24000 120.06700 1.000 76.76000 34 ASP D O 1
ATOM 11047 N N . GLU D 4 35 ? 173.05700 143.48300 120.04700 1.000 71.27000 35 GLU D N 1
ATOM 11048 C CA . GLU D 4 35 ? 173.29400 142.45500 121.05400 1.000 67.97000 35 GLU D CA 1
ATOM 11049 C C . GLU D 4 35 ? 172.94100 141.08000 120.50400 1.000 68.29000 35 GLU D C 1
ATOM 11050 O O . GLU D 4 35 ? 172.25200 140.30000 121.16700 1.000 70.76000 35 GLU D O 1
ATOM 11062 N N . ASP D 4 36 ? 173.40100 140.77500 119.29100 1.000 73.99000 36 ASP D N 1
ATOM 11063 C CA . ASP D 4 36 ? 173.02300 139.53200 118.63000 1.000 75.37000 36 ASP D CA 1
ATOM 11064 C C . ASP D 4 36 ? 173.55800 138.28900 119.33100 1.000 72.83000 36 ASP D C 1
ATOM 11065 O O . ASP D 4 36 ? 173.09900 137.18400 119.02100 1.000 72.16000 36 ASP D O 1
ATOM 11074 N N . SER D 4 37 ? 174.50300 138.43300 120.25200 1.000 68.56000 37 SER D N 1
ATOM 11075 C CA . SER D 4 37 ? 175.08400 137.26800 120.90200 1.000 71.30000 37 SER D CA 1
ATOM 11076 C C . SER D 4 37 ? 174.04700 136.58200 121.79200 1.000 72.82000 37 SER D C 1
ATOM 11077 O O . SER D 4 37 ? 173.27700 137.25800 122.48200 1.000 71.57000 37 SER D O 1
ATOM 11085 N N . PRO D 4 38 ? 173.99700 135.24600 121.80300 1.000 72.43000 38 PRO D N 1
ATOM 11086 C CA . PRO D 4 38 ? 173.06800 134.56000 122.70800 1.000 73.41000 38 PRO D CA 1
ATOM 11087 C C . PRO D 4 38 ? 173.40000 134.84100 124.16600 1.000 71.48000 38 PRO D C 1
ATOM 11088 O O . PRO D 4 38 ? 174.56000 135.03000 124.53800 1.000 69.98000 38 PRO D O 1
ATOM 11099 N N . VAL D 4 39 ? 172.36200 134.85900 124.99400 1.000 62.12000 39 VAL D N 1
ATOM 11100 C CA . VAL D 4 39 ? 172.51200 135.21500 126.40100 1.000 64.34000 39 VAL D CA 1
ATOM 11101 C C . VAL D 4 39 ? 173.12000 134.04400 127.16100 1.000 62.43000 39 VAL D C 1
ATOM 11102 O O . VAL D 4 39 ? 172.66700 132.90000 127.03700 1.000 61.62000 39 VAL D O 1
ATOM 11115 N N . HIS D 4 40 ? 174.15700 134.33100 127.94600 1.000 61.56000 40 HIS D N 1
ATOM 11116 C CA . HIS D 4 40 ? 174.78500 133.36200 128.83500 1.000 66.55000 40 HIS D CA 1
ATOM 11117 C C . HIS D 4 40 ? 174.79700 133.88200 130.26900 1.000 68.85000 40 HIS D C 1
ATOM 11118 O O . HIS D 4 40 ? 175.71500 133.59300 131.03900 1.000 65.81000 40 HIS D O 1
ATOM 11132 N N . GLY D 4 41 ? 173.77400 134.65000 130.63000 1.000 62.19000 41 GLY D N 1
ATOM 11133 C CA . GLY D 4 41 ? 173.69900 135.29700 131.92300 1.000 56.12000 41 GLY D CA 1
ATOM 11134 C C . GLY D 4 41 ? 173.83800 136.79600 131.77700 1.000 53.76000 41 GLY D C 1
ATOM 11135 O O . GLY D 4 41 ? 174.95100 137.31800 131.67600 1.000 61.11000 41 GLY D O 1
ATOM 11139 N N . ASP D 4 42 ? 172.70900 137.49800 131.77000 1.000 49.27000 42 ASP D N 1
ATOM 11140 C CA . ASP D 4 42 ? 172.67300 138.93400 131.54300 1.000 44.53000 42 ASP D CA 1
ATOM 11141 C C . ASP D 4 42 ? 171.80300 139.58900 132.60200 1.000 49.03000 42 ASP D C 1
ATOM 11142 O O . ASP D 4 42 ? 170.77900 139.03200 133.00800 1.000 55.39000 42 ASP D O 1
ATOM 11151 N N . ILE D 4 43 ? 172.21600 140.77300 133.04300 1.000 38.17000 43 ILE D N 1
ATOM 11152 C CA . ILE D 4 43 ? 171.51000 141.53300 134.06500 1.000 32.43000 43 ILE D CA 1
ATOM 11153 C C . ILE D 4 43 ? 171.30100 142.94500 133.54200 1.000 37.52000 43 ILE D C 1
ATOM 11154 O O . ILE D 4 43 ? 172.24400 143.57300 133.04900 1.000 47.33000 43 ILE D O 1
ATOM 11170 N N . LEU D 4 44 ? 170.06900 143.43800 133.63700 1.000 34.95000 44 LEU D N 1
ATOM 11171 C CA . LEU D 4 44 ? 169.71500 144.76300 133.15700 1.000 32.35000 44 LEU D CA 1
ATOM 11172 C C . LEU D 4 44 ? 168.86200 145.45600 134.20500 1.000 38.29000 44 LEU D C 1
ATOM 11173 O O . LEU D 4 44 ? 168.08600 144.81300 134.92000 1.000 46.93000 44 LEU D O 1
ATOM 11189 N N . GLU D 4 45 ? 169.00800 146.77500 134.29000 1.000 35.01000 45 GLU D N 1
ATOM 11190 C CA . GLU D 4 45 ? 168.26100 147.57100 135.25500 1.000 37.66000 45 GLU D CA 1
ATOM 11191 C C . GLU D 4 45 ? 167.42500 148.62000 134.53600 1.000 38.55000 45 GLU D C 1
ATOM 11192 O O . GLU D 4 45 ? 167.90200 149.26400 133.59700 1.000 45.66000 45 GLU D O 1
ATOM 11204 N N . PHE D 4 46 ? 166.17300 148.76200 134.96800 1.000 33.90000 46 PHE D N 1
ATOM 11205 C CA . PHE D 4 46 ? 165.29400 149.84800 134.54800 1.000 25.94000 46 PHE D CA 1
ATOM 11206 C C . PHE D 4 46 ? 165.14400 150.83000 135.70000 1.000 22.63000 46 PHE D C 1
ATOM 11207 O O . PHE D 4 46 ? 164.72900 150.44200 136.79500 1.000 32.40000 46 PHE D O 1
ATOM 11224 N N . HIS D 4 47 ? 165.42700 152.10100 135.43700 1.000 30.44000 47 HIS D N 1
ATOM 11225 C CA . HIS D 4 47 ? 165.44700 153.13600 136.45700 1.000 33.29000 47 HIS D CA 1
ATOM 11226 C C . HIS D 4 47 ? 164.63800 154.33300 135.97700 1.000 29.68000 47 HIS D C 1
ATOM 11227 O O . HIS D 4 47 ? 164.62500 154.64400 134.78100 1.000 34.99000 47 HIS D O 1
ATOM 11241 N N . GLY D 4 48 ? 163.95700 154.99500 136.90900 1.000 29.00000 48 GLY D N 1
ATOM 11242 C CA . GLY D 4 48 ? 163.21000 156.19000 136.59700 1.000 30.77000 48 GLY D CA 1
ATOM 11243 C C . GLY D 4 48 ? 162.07500 156.45700 137.56600 1.000 30.56000 48 GLY D C 1
ATOM 11244 O O . GLY D 4 48 ? 161.73200 155.61700 138.40300 1.000 43.58000 48 GLY D O 1
ATOM 11248 N N . PRO D 4 49 ? 161.45800 157.64200 137.46200 1.000 33.56000 49 PRO D N 1
ATOM 11249 C CA . PRO D 4 49 ? 160.37700 158.00100 138.39400 1.000 31.48000 49 PRO D CA 1
ATOM 11250 C C . PRO D 4 49 ? 159.09000 157.22100 138.16400 1.000 33.15000 49 PRO D C 1
ATOM 11251 O O . PRO D 4 49 ? 159.03300 156.33000 137.31300 1.000 30.15000 49 PRO D O 1
ATOM 11262 N N . GLU D 4 50 ? 158.05100 157.55000 138.92900 1.000 36.39000 50 GLU D N 1
ATOM 11263 C CA . GLU D 4 50 ? 156.79400 156.81600 138.86900 1.000 40.05000 50 GLU D CA 1
ATOM 11264 C C . GLU D 4 50 ? 155.98600 157.21500 137.64200 1.000 35.84000 50 GLU D C 1
ATOM 11265 O O . GLU D 4 50 ? 155.94600 158.38600 137.25700 1.000 35.97000 50 GLU D O 1
ATOM 11277 N N . GLY D 4 51 ? 155.33500 156.23000 137.03000 1.000 30.19000 51 GLY D N 1
ATOM 11278 C CA . GLY D 4 51 ? 154.51800 156.49500 135.86500 1.000 37.16000 51 GLY D CA 1
ATOM 11279 C C . GLY D 4 51 ? 155.28800 156.78700 134.59900 1.000 32.58000 51 GLY D C 1
ATOM 11280 O O . GLY D 4 51 ? 154.76100 157.46100 133.71200 1.000 37.54000 51 GLY D O 1
ATOM 11284 N N . THR D 4 52 ? 156.52400 156.30500 134.48500 1.000 35.23000 52 THR D N 1
ATOM 11285 C CA . THR D 4 52 ? 157.33700 156.50500 133.29300 1.000 36.70000 52 THR D CA 1
ATOM 11286 C C . THR D 4 52 ? 157.39600 155.26900 132.40200 1.000 33.81000 52 THR D C 1
ATOM 11287 O O . THR D 4 52 ? 158.13000 155.26900 131.41000 1.000 35.97000 52 THR D O 1
ATOM 11298 N N . GLY D 4 53 ? 156.64700 154.22000 132.72700 1.000 19.34000 53 GLY D N 1
ATOM 11299 C CA . GLY D 4 53 ? 156.50100 153.09400 131.82900 1.000 17.99000 53 GLY D CA 1
ATOM 11300 C C . GLY D 4 53 ? 157.42500 151.92400 132.07000 1.000 23.21000 53 GLY D C 1
ATOM 11301 O O . GLY D 4 53 ? 157.58800 151.09300 131.17100 1.000 35.27000 53 GLY D O 1
ATOM 11305 N N . LYS D 4 54 ? 158.03600 151.82200 133.25100 1.000 28.78000 54 LYS D N 1
ATOM 11306 C CA . LYS D 4 54 ? 158.89800 150.67800 133.53600 1.000 28.75000 54 LYS D CA 1
ATOM 11307 C C . LYS D 4 54 ? 158.09600 149.38200 133.55500 1.000 30.57000 54 LYS D C 1
ATOM 11308 O O . LYS D 4 54 ? 158.45800 148.39900 132.89700 1.000 40.66000 54 LYS D O 1
ATOM 11327 N N . THR D 4 55 ? 156.98700 149.36600 134.29600 1.000 29.63000 55 THR D N 1
ATOM 11328 C CA . THR D 4 55 ? 156.16600 148.16400 134.36300 1.000 30.81000 55 THR D CA 1
ATOM 11329 C C . THR D 4 55 ? 155.47600 147.89300 133.03300 1.000 30.27000 55 THR D C 1
ATOM 11330 O O . THR D 4 55 ? 155.22200 146.73400 132.69300 1.000 33.36000 55 THR D O 1
ATOM 11341 N N . GLU D 4 56 ? 155.17500 148.94000 132.26300 1.000 29.49000 56 GLU D N 1
ATOM 11342 C CA . GLU D 4 56 ? 154.64000 148.73000 130.92100 1.000 35.03000 56 GLU D CA 1
ATOM 11343 C C . GLU D 4 56 ? 155.68100 148.09100 130.00800 1.000 38.00000 56 GLU D C 1
ATOM 11344 O O . GLU D 4 56 ? 155.34800 147.23600 129.18100 1.000 36.00000 56 GLU D O 1
ATOM 11356 N N . MET D 4 57 ? 156.94800 148.49000 130.14000 1.000 39.59000 57 MET D N 1
ATOM 11357 C CA . MET D 4 57 ? 158.01300 147.81800 129.40000 1.000 32.68000 57 MET D CA 1
ATOM 11358 C C . MET D 4 57 ? 158.13300 146.35800 129.81900 1.000 31.37000 57 MET D C 1
ATOM 11359 O O . MET D 4 57 ? 158.37400 145.47600 128.98200 1.000 37.52000 57 MET D O 1
ATOM 11373 N N . LEU D 4 58 ? 157.98400 146.08300 131.11700 1.000 31.89000 58 LEU D N 1
ATOM 11374 C CA . LEU D 4 58 ? 157.98400 144.69700 131.56900 1.000 33.81000 58 LEU D CA 1
ATOM 11375 C C . LEU D 4 58 ? 156.82300 143.91700 130.96700 1.000 30.45000 58 LEU D C 1
ATOM 11376 O O . LEU D 4 58 ? 156.99300 142.75500 130.59200 1.000 38.58000 58 LEU D O 1
ATOM 11392 N N . TYR D 4 59 ? 155.64500 144.53600 130.85900 1.000 35.44000 59 TYR D N 1
ATOM 11393 C CA . TYR D 4 59 ? 154.52800 143.88600 130.17700 1.000 37.86000 59 TYR D CA 1
ATOM 11394 C C . TYR D 4 59 ? 154.85700 143.62000 128.71300 1.000 39.88000 59 TYR D C 1
ATOM 11395 O O . TYR D 4 59 ? 154.49500 142.57400 128.16800 1.000 40.73000 59 TYR D O 1
ATOM 11413 N N . HIS D 4 60 ? 155.51500 144.57500 128.05400 1.000 39.30000 60 HIS D N 1
ATOM 11414 C CA . HIS D 4 60 ? 155.88100 144.40400 126.65100 1.000 33.41000 60 HIS D CA 1
ATOM 11415 C C . HIS D 4 60 ? 156.80100 143.20200 126.46500 1.000 41.48000 60 HIS D C 1
ATOM 11416 O O . HIS D 4 60 ? 156.57200 142.35800 125.58700 1.000 40.09000 60 HIS D O 1
ATOM 11430 N N . LEU D 4 61 ? 157.83700 143.09500 127.30100 1.000 43.62000 61 LEU D N 1
ATOM 11431 C CA . LEU D 4 61 ? 158.74300 141.95100 127.20900 1.000 35.43000 61 LEU D CA 1
ATOM 11432 C C . LEU D 4 61 ? 158.03500 140.64900 127.57200 1.000 38.32000 61 LEU D C 1
ATOM 11433 O O . LEU D 4 61 ? 158.24700 139.61500 126.92500 1.000 43.57000 61 LEU D O 1
ATOM 11449 N N . THR D 4 62 ? 157.18600 140.68100 128.60200 1.000 37.47000 62 THR D N 1
ATOM 11450 C CA . THR D 4 62 ? 156.43800 139.49200 128.98500 1.000 32.85000 62 THR D CA 1
ATOM 11451 C C . THR D 4 62 ? 155.56200 139.01000 127.84100 1.000 34.08000 62 THR D C 1
ATOM 11452 O O . THR D 4 62 ? 155.47300 137.80600 127.58500 1.000 37.23000 62 THR D O 1
ATOM 11463 N N . ALA D 4 63 ? 154.89500 139.93600 127.15100 1.000 41.59000 63 ALA D N 1
ATOM 11464 C CA . ALA D 4 63 ? 154.06200 139.56200 126.01500 1.000 46.00000 63 ALA D CA 1
ATOM 11465 C C . ALA D 4 63 ? 154.90300 138.99500 124.88200 1.000 42.86000 63 ALA D C 1
ATOM 11466 O O . ALA D 4 63 ? 154.54200 137.97700 124.28200 1.000 43.47000 63 ALA D O 1
ATOM 11473 N N . ARG D 4 64 ? 156.03600 139.63200 124.57800 1.000 47.51000 64 ARG D N 1
ATOM 11474 C CA . ARG D 4 64 ? 156.89700 139.11000 123.52500 1.000 46.58000 64 ARG D CA 1
ATOM 11475 C C . ARG D 4 64 ? 157.41100 137.71400 123.84800 1.000 45.60000 64 ARG D C 1
ATOM 11476 O O . ARG D 4 64 ? 157.69500 136.94300 122.92600 1.000 52.23000 64 ARG D O 1
ATOM 11497 N N . CYS D 4 65 ? 157.53700 137.37100 125.13000 1.000 48.40000 65 CYS D N 1
ATOM 11498 C CA . CYS D 4 65 ? 158.01500 136.04400 125.50500 1.000 37.15000 65 CYS D CA 1
ATOM 11499 C C . CYS D 4 65 ? 156.90000 134.99900 125.54800 1.000 38.01000 65 CYS D C 1
ATOM 11500 O O . CYS D 4 65 ? 157.04500 133.91700 124.97500 1.000 47.34000 65 CYS D O 1
ATOM 11508 N N . ILE D 4 66 ? 155.78600 135.30000 126.22000 1.000 44.47000 66 ILE D N 1
ATOM 11509 C CA . ILE D 4 66 ? 154.76800 134.28100 126.46400 1.000 40.99000 66 ILE D CA 1
ATOM 11510 C C . ILE D 4 66 ? 153.80200 134.11800 125.29900 1.000 40.57000 66 ILE D C 1
ATOM 11511 O O . ILE D 4 66 ? 153.04700 133.13900 125.26900 1.000 46.26000 66 ILE D O 1
ATOM 11527 N N . LEU D 4 67 ? 153.78900 135.04400 124.34600 1.000 48.01000 67 LEU D N 1
ATOM 11528 C CA . LEU D 4 67 ? 152.88700 134.90900 123.21500 1.000 48.53000 67 LEU D CA 1
ATOM 11529 C C . LEU D 4 67 ? 153.33000 133.74800 122.32600 1.000 50.76000 67 LEU D C 1
ATOM 11530 O O . LEU D 4 67 ? 154.50900 133.38800 122.30500 1.000 54.09000 67 LEU D O 1
ATOM 11546 N N . PRO D 4 68 ? 152.40600 133.14400 121.58400 1.000 60.36000 68 PRO D N 1
ATOM 11547 C CA . PRO D 4 68 ? 152.78100 132.02200 120.71900 1.000 59.46000 68 PRO D CA 1
ATOM 11548 C C . PRO D 4 68 ? 153.69400 132.46700 119.58800 1.000 58.48000 68 PRO D C 1
ATOM 11549 O O . PRO D 4 68 ? 153.72200 133.63300 119.19000 1.000 55.95000 68 PRO D O 1
ATOM 11560 N N . LYS D 4 69 ? 154.46600 131.50600 119.07800 1.000 63.79000 69 LYS D N 1
ATOM 11561 C CA . LYS D 4 69 ? 155.29100 131.77700 117.90600 1.000 63.47000 69 LYS D CA 1
ATOM 11562 C C . LYS D 4 69 ? 154.43300 132.10200 116.69200 1.000 64.19000 69 LYS D C 1
ATOM 11563 O O . LYS D 4 69 ? 154.88600 132.80200 115.78000 1.000 64.15000 69 LYS D O 1
ATOM 11582 N N . SER D 4 70 ? 153.19500 131.60400 116.66200 1.000 71.85000 70 SER D N 1
ATOM 11583 C CA . SER D 4 70 ? 152.29600 131.92300 115.55900 1.000 69.55000 70 SER D CA 1
ATOM 11584 C C . SER D 4 70 ? 151.98200 133.41200 115.50700 1.000 67.81000 70 SER D C 1
ATOM 11585 O O . SER D 4 70 ? 151.76000 133.96100 114.42200 1.000 69.57000 70 SER D O 1
ATOM 11593 N N . GLU D 4 71 ? 151.95800 134.07800 116.65900 1.000 64.15000 71 GLU D N 1
ATOM 11594 C CA . GLU D 4 71 ? 151.63500 135.49500 116.74300 1.000 63.69000 71 GLU D CA 1
ATOM 11595 C C . GLU D 4 71 ? 152.87400 136.36900 116.88400 1.000 64.71000 71 GLU D C 1
ATOM 11596 O O . GLU D 4 71 ? 152.75200 137.54900 117.22800 1.000 63.82000 71 GLU D O 1
ATOM 11608 N N . GLY D 4 72 ? 154.06000 135.82000 116.63700 1.000 63.75000 72 GLY D N 1
ATOM 11609 C CA . GLY D 4 72 ? 155.28000 136.59700 116.69900 1.000 61.69000 72 GLY D CA 1
ATOM 11610 C C . GLY D 4 72 ? 155.96100 136.63100 118.04700 1.000 62.99000 72 GLY D C 1
ATOM 11611 O O . GLY D 4 72 ? 156.80800 137.50200 118.27100 1.000 65.23000 72 GLY D O 1
ATOM 11615 N N . GLY D 4 73 ? 155.62000 135.71700 118.95700 1.000 55.54000 73 GLY D N 1
ATOM 11616 C CA . GLY D 4 73 ? 156.27100 135.62900 120.24300 1.000 54.86000 73 GLY D CA 1
ATOM 11617 C C . GLY D 4 73 ? 157.35700 134.56200 120.26700 1.000 56.25000 73 GLY D C 1
ATOM 11618 O O . GLY D 4 73 ? 157.63500 133.88200 119.28300 1.000 54.85000 73 GLY D O 1
ATOM 11622 N N . LEU D 4 74 ? 157.97800 134.42700 121.43900 1.000 52.91000 74 LEU D N 1
ATOM 11623 C CA . LEU D 4 74 ? 159.01600 133.42700 121.65200 1.000 49.07000 74 LEU D CA 1
ATOM 11624 C C . LEU D 4 74 ? 158.50800 132.17500 122.35000 1.000 50.98000 74 LEU D C 1
ATOM 11625 O O . LEU D 4 74 ? 159.13000 131.11700 122.21800 1.000 55.38000 74 LEU D O 1
ATOM 11641 N N . GLU D 4 75 ? 157.39900 132.26900 123.08100 1.000 54.40000 75 GLU D N 1
ATOM 11642 C CA . GLU D 4 75 ? 156.81400 131.12500 123.77500 1.000 53.40000 75 GLU D CA 1
ATOM 11643 C C . GLU D 4 75 ? 157.78100 130.55400 124.81200 1.000 51.80000 75 GLU D C 1
ATOM 11644 O O . GLU D 4 75 ? 158.09400 129.36300 124.81700 1.000 59.33000 75 GLU D O 1
AT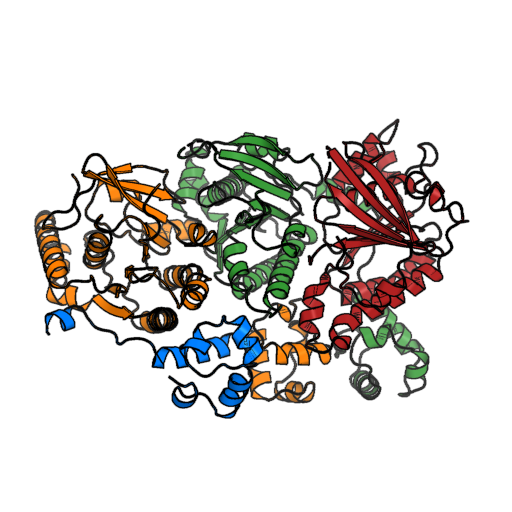OM 11656 N N . VAL D 4 76 ? 158.25300 131.42200 125.70400 1.000 47.08000 76 VAL D N 1
ATOM 11657 C CA . VAL D 4 76 ? 159.11000 131.02700 126.81300 1.000 44.91000 76 VAL D CA 1
ATOM 11658 C C . VAL D 4 76 ? 158.49400 131.55200 128.10200 1.000 46.80000 76 VAL D C 1
ATOM 11659 O O . VAL D 4 76 ? 157.76100 132.54500 128.10200 1.000 46.16000 76 VAL D O 1
ATOM 11672 N N . GLU D 4 77 ? 158.79800 130.87800 129.20700 1.000 45.06000 77 GLU D N 1
ATOM 11673 C CA . GLU D 4 77 ? 158.15300 131.18400 130.47400 1.000 38.12000 77 GLU D CA 1
ATOM 11674 C C . GLU D 4 77 ? 158.81100 132.37700 131.15500 1.000 34.02000 77 GLU D C 1
ATOM 11675 O O . GLU D 4 77 ? 159.99500 132.66000 130.96300 1.000 37.87000 77 GLU D O 1
ATOM 11687 N N . VAL D 4 78 ? 158.01900 133.07500 131.96200 1.000 38.90000 78 VAL D N 1
ATOM 11688 C CA . VAL D 4 78 ? 158.45000 134.27400 132.66600 1.000 35.16000 78 VAL D CA 1
ATOM 11689 C C . VAL D 4 78 ? 158.10400 134.11900 134.13900 1.000 38.58000 78 VAL D C 1
ATOM 11690 O O . VAL D 4 78 ? 157.05000 133.57200 134.48500 1.000 48.11000 78 VAL D O 1
ATOM 11703 N N . LEU D 4 79 ? 159.00000 134.58800 135.00300 1.000 37.54000 79 LEU D N 1
ATOM 11704 C CA . LEU D 4 79 ? 158.77800 134.61800 136.44300 1.000 30.62000 79 LEU D CA 1
ATOM 11705 C C . LEU D 4 79 ? 158.81700 136.06700 136.90100 1.000 29.26000 79 LEU D C 1
ATOM 11706 O O . LEU D 4 79 ? 159.80500 136.76900 136.67000 1.000 39.14000 79 LEU D O 1
ATOM 11722 N N . PHE D 4 80 ? 157.75100 136.50000 137.56100 1.000 28.52000 80 PHE D N 1
ATOM 11723 C CA . PHE D 4 80 ? 157.57500 137.86600 138.02200 1.000 28.12000 80 PHE D CA 1
ATOM 11724 C C . PHE D 4 80 ? 157.59400 137.84800 139.54300 1.000 30.38000 80 PHE D C 1
ATOM 11725 O O . PHE D 4 80 ? 156.82500 137.10700 140.16600 1.000 36.51000 80 PHE D O 1
ATOM 11742 N N . ILE D 4 81 ? 158.48600 138.63300 140.13200 1.000 27.16000 81 ILE D N 1
ATOM 11743 C CA . ILE D 4 81 ? 158.57300 138.78800 141.57700 1.000 34.28000 81 ILE D CA 1
ATOM 11744 C C . ILE D 4 81 ? 158.09000 140.19400 141.89300 1.000 32.87000 81 ILE D C 1
ATOM 11745 O O . ILE D 4 81 ? 158.73900 141.18000 141.52500 1.000 38.20000 81 ILE D O 1
ATOM 11761 N N . ASP D 4 82 ? 156.95100 140.29300 142.57100 1.000 31.91000 82 ASP D N 1
ATOM 11762 C CA . ASP D 4 82 ? 156.29700 141.56700 142.84200 1.000 35.99000 82 ASP D CA 1
ATOM 11763 C C . ASP D 4 82 ? 156.49100 141.90900 144.31200 1.000 38.69000 82 ASP D C 1
ATOM 11764 O O . ASP D 4 82 ? 155.96500 141.21800 145.19000 1.000 46.75000 82 ASP D O 1
ATOM 11773 N N . THR D 4 83 ? 157.24700 142.97300 144.57700 1.000 33.36000 83 THR D N 1
ATOM 11774 C CA . THR D 4 83 ? 157.40700 143.49300 145.92500 1.000 32.10000 83 THR D CA 1
ATOM 11775 C C . THR D 4 83 ? 156.64400 144.78800 146.15700 1.000 37.55000 83 THR D C 1
ATOM 11776 O O . THR D 4 83 ? 156.54800 145.23000 147.30700 1.000 43.33000 83 THR D O 1
ATOM 11787 N N . ASP D 4 84 ? 156.10500 145.41000 145.10600 1.000 41.78000 84 ASP D N 1
ATOM 11788 C CA . ASP D 4 84 ? 155.22800 146.56300 145.25200 1.000 42.02000 84 ASP D CA 1
ATOM 11789 C C . ASP D 4 84 ? 153.75800 146.18400 145.33200 1.000 37.41000 84 ASP D C 1
ATOM 11790 O O . ASP D 4 84 ? 152.93900 147.03100 145.70300 1.000 41.78000 84 ASP D O 1
ATOM 11799 N N . TYR D 4 85 ? 153.40300 144.95300 144.97200 1.000 42.21000 85 TYR D N 1
ATOM 11800 C CA . TYR D 4 85 ? 152.01400 144.50900 144.88900 1.000 48.27000 85 TYR D CA 1
ATOM 11801 C C . TYR D 4 85 ? 151.22900 145.28000 143.83100 1.000 43.71000 85 TYR D C 1
ATOM 11802 O O . TYR D 4 85 ? 149.99900 145.35000 143.89600 1.000 53.87000 85 TYR D O 1
ATOM 11820 N N . HIS D 4 86 ? 151.91800 145.85700 142.84900 1.000 39.94000 86 HIS D N 1
ATOM 11821 C CA . HIS D 4 86 ? 151.28100 146.66600 141.81800 1.000 41.39000 86 HIS D CA 1
ATOM 11822 C C . HIS D 4 86 ? 150.92800 145.88300 140.56200 1.000 41.88000 86 HIS D C 1
ATOM 11823 O O . HIS D 4 86 ? 150.32300 146.45400 139.65000 1.000 44.98000 86 HIS D O 1
ATOM 11837 N N . PHE D 4 87 ? 151.28300 144.60500 140.48100 1.000 42.60000 87 PHE D N 1
ATOM 11838 C CA . PHE D 4 87 ? 150.97100 143.83500 139.28700 1.000 44.44000 87 PHE D CA 1
ATOM 11839 C C . PHE D 4 87 ? 149.46300 143.80500 139.06200 1.000 48.80000 87 PHE D C 1
ATOM 11840 O O . PHE D 4 87 ? 148.69200 143.51500 139.98100 1.000 45.09000 87 PHE D O 1
ATOM 11857 N N . ASP D 4 88 ? 149.04700 144.10400 137.83200 1.000 43.91000 88 ASP D N 1
ATOM 11858 C CA . ASP D 4 88 ? 147.63700 144.17800 137.46000 1.000 39.71000 88 ASP D CA 1
ATOM 11859 C C . ASP D 4 88 ? 147.36900 143.13600 136.38300 1.000 38.81000 88 ASP D C 1
ATOM 11860 O O . ASP D 4 88 ? 147.81800 143.28700 135.24200 1.000 43.42000 88 ASP D O 1
ATOM 11869 N N . MET D 4 89 ? 146.63300 142.08400 136.74400 1.000 41.87000 89 MET D N 1
ATOM 11870 C CA . MET D 4 89 ? 146.35300 141.01500 135.79100 1.000 45.61000 89 MET D CA 1
ATOM 11871 C C . MET D 4 89 ? 145.44400 141.48900 134.66300 1.000 48.34000 89 MET D C 1
ATOM 11872 O O . MET D 4 89 ? 145.59700 141.04700 133.51800 1.000 52.94000 89 MET D O 1
ATOM 11886 N N . LEU D 4 90 ? 144.49900 142.38000 134.96400 1.000 42.59000 90 LEU D N 1
ATOM 11887 C CA . LEU D 4 90 ? 143.57600 142.85700 133.93900 1.000 38.79000 90 LEU D CA 1
ATOM 11888 C C . LEU D 4 90 ? 144.31400 143.61100 132.83800 1.000 39.82000 90 LEU D C 1
ATOM 11889 O O . LEU D 4 90 ? 144.00200 143.44600 131.65300 1.000 47.87000 90 LEU D O 1
ATOM 11905 N N . ARG D 4 91 ? 145.28900 144.44500 133.20900 1.000 34.99000 91 ARG D N 1
ATOM 11906 C CA . ARG D 4 91 ? 146.04100 145.19700 132.20900 1.000 34.91000 91 ARG D CA 1
ATOM 11907 C C . ARG D 4 91 ? 146.82100 144.26800 131.28500 1.000 40.27000 91 ARG D C 1
ATOM 11908 O O . ARG D 4 91 ? 146.80800 144.44000 130.05800 1.000 45.45000 91 ARG D O 1
ATOM 11929 N N . LEU D 4 92 ? 147.50200 143.27300 131.85300 1.000 43.12000 92 LEU D N 1
ATOM 11930 C CA . LEU D 4 92 ? 148.23000 142.32000 131.02600 1.000 37.25000 92 LEU D CA 1
ATOM 11931 C C . LEU D 4 92 ? 147.27900 141.55000 130.12100 1.000 40.27000 92 LEU D C 1
ATOM 11932 O O . LEU D 4 92 ? 147.59700 141.28600 128.95500 1.000 44.66000 92 LEU D O 1
ATOM 11948 N N . VAL D 4 93 ? 146.10400 141.18500 130.63800 1.000 40.47000 93 VAL D N 1
ATOM 11949 C CA . VAL D 4 93 ? 145.14300 140.44300 129.83000 1.000 43.36000 93 VAL D CA 1
ATOM 11950 C C . VAL D 4 93 ? 144.66700 141.28500 128.65100 1.000 42.45000 93 VAL D C 1
ATOM 11951 O O . VAL D 4 93 ? 144.55100 140.78500 127.52700 1.000 46.58000 93 VAL D O 1
ATOM 11964 N N . THR D 4 94 ? 144.37000 142.56600 128.88000 1.000 38.79000 94 THR D N 1
ATOM 11965 C CA . THR D 4 94 ? 143.90400 143.39500 127.77000 1.000 42.08000 94 THR D CA 1
ATOM 11966 C C . THR D 4 94 ? 145.01500 143.61200 126.75000 1.000 48.12000 94 THR D C 1
ATOM 11967 O O . THR D 4 94 ? 144.75800 143.64500 125.54100 1.000 49.59000 94 THR D O 1
ATOM 11978 N N . ILE D 4 95 ? 146.25900 143.76100 127.21500 1.000 46.30000 95 ILE D N 1
ATOM 11979 C CA . ILE D 4 95 ? 147.37500 143.87800 126.27900 1.000 43.85000 95 ILE D CA 1
ATOM 11980 C C . ILE D 4 95 ? 147.47300 142.62400 125.41900 1.000 42.84000 95 ILE D C 1
ATOM 11981 O O . ILE D 4 95 ? 147.63900 142.70000 124.19400 1.000 41.37000 95 ILE D O 1
ATOM 11997 N N . LEU D 4 96 ? 147.35800 141.45000 126.04300 1.000 44.90000 96 LEU D N 1
ATOM 11998 C CA . LEU D 4 96 ? 147.41300 140.20700 125.28100 1.000 47.76000 96 LEU D CA 1
ATOM 11999 C C . LEU D 4 96 ? 146.26900 140.12500 124.27800 1.000 53.92000 96 LEU D C 1
ATOM 12000 O O . LEU D 4 96 ? 146.46300 139.67900 123.14200 1.000 54.06000 96 LEU D O 1
ATOM 12016 N N . GLU D 4 97 ? 145.06800 140.54100 124.68400 1.000 57.13000 97 GLU D N 1
ATOM 12017 C CA . GLU D 4 97 ? 143.92900 140.51000 123.77200 1.000 55.10000 97 GLU D CA 1
ATOM 12018 C C . GLU D 4 97 ? 144.16200 141.41800 122.57300 1.000 53.51000 97 GLU D C 1
ATOM 12019 O O . GLU D 4 97 ? 143.85300 141.04900 121.43400 1.000 57.48000 97 GLU D O 1
ATOM 12031 N N . HIS D 4 98 ? 144.70600 142.61300 122.80800 1.000 49.13000 98 HIS D N 1
ATOM 12032 C CA . HIS D 4 98 ? 144.94400 143.54200 121.71000 1.000 47.33000 98 HIS D CA 1
ATOM 12033 C C . HIS D 4 98 ? 146.05900 143.06400 120.78900 1.000 51.60000 98 HIS D C 1
ATOM 12034 O O . HIS D 4 98 ? 146.03000 143.35100 119.58800 1.000 55.60000 98 HIS D O 1
ATOM 12048 N N . ARG D 4 99 ? 147.04600 142.34500 121.32000 1.000 54.86000 99 ARG D N 1
ATOM 12049 C CA . ARG D 4 99 ? 148.15400 141.88900 120.49000 1.000 51.74000 99 ARG D CA 1
ATOM 12050 C C . ARG D 4 99 ? 147.86800 140.58000 119.76700 1.000 47.85000 99 ARG D C 1
ATOM 12051 O O . ARG D 4 99 ? 148.70600 140.13900 118.97500 1.000 52.48000 99 ARG D O 1
ATOM 12072 N N . LEU D 4 100 ? 146.72000 139.95700 120.00800 1.000 56.88000 100 LEU D N 1
ATOM 12073 C CA . LEU D 4 100 ? 146.35600 138.72000 119.33200 1.000 62.34000 100 LEU D CA 1
ATOM 12074 C C . LEU D 4 100 ? 145.45300 139.01000 118.14000 1.000 66.66000 100 LEU D C 1
ATOM 12075 O O . LEU D 4 100 ? 144.51800 139.81000 118.23100 1.000 66.26000 100 LEU D O 1
ATOM 12091 N N . SER D 4 101 ? 145.74500 138.35300 117.01600 1.000 74.93000 101 SER D N 1
ATOM 12092 C CA . SER D 4 101 ? 144.89700 138.49600 115.83700 1.000 74.27000 101 SER D CA 1
ATOM 12093 C C . SER D 4 101 ? 143.51200 137.90600 116.06900 1.000 75.29000 101 SER D C 1
ATOM 12094 O O . SER D 4 101 ? 142.51100 138.48900 115.63800 1.000 74.64000 101 SER D O 1
ATOM 12102 N N . GLN D 4 102 ? 143.43300 136.75900 116.74200 1.000 80.32000 102 GLN D N 1
ATOM 12103 C CA . GLN D 4 102 ? 142.16800 136.09500 117.06100 1.000 79.99000 102 GLN D CA 1
ATOM 12104 C C . GLN D 4 102 ? 142.10900 135.94500 118.57800 1.000 80.25000 102 GLN D C 1
ATOM 12105 O O . GLN D 4 102 ? 142.49800 134.91000 119.12300 1.000 80.77000 102 GLN D O 1
ATOM 12119 N N . SER D 4 103 ? 141.61900 136.98000 119.25400 1.000 73.56000 103 SER D N 1
ATOM 12120 C CA . SER D 4 103 ? 141.57400 136.98400 120.70900 1.000 73.19000 103 SER D CA 1
ATOM 12121 C C . SER D 4 103 ? 140.43400 136.10400 121.20700 1.000 73.66000 103 SER D C 1
ATOM 12122 O O . SER D 4 103 ? 139.31300 136.17000 120.69300 1.000 72.98000 103 SER D O 1
ATOM 12130 N N . SER D 4 104 ? 140.72700 135.27900 122.20900 1.000 72.46000 104 SER D N 1
ATOM 12131 C CA . SER D 4 104 ? 139.72500 134.42500 122.83000 1.000 72.90000 104 SER D CA 1
ATOM 12132 C C . SER D 4 104 ? 140.20300 134.07400 124.23000 1.000 73.11000 104 SER D C 1
ATOM 12133 O O . SER D 4 104 ? 141.38300 134.22500 124.55600 1.000 74.39000 104 SER D O 1
ATOM 12141 N N . GLU D 4 105 ? 139.26900 133.60300 125.05700 1.000 73.34000 105 GLU D N 1
ATOM 12142 C CA . GLU D 4 105 ? 139.61200 133.28500 126.43900 1.000 75.84000 105 GLU D CA 1
ATOM 12143 C C . GLU D 4 105 ? 140.61500 132.14100 126.51600 1.000 76.42000 105 GLU D C 1
ATOM 12144 O O . GLU D 4 105 ? 141.53600 132.17100 127.33900 1.000 74.98000 105 GLU D O 1
ATOM 12156 N N . GLU D 4 106 ? 140.44700 131.11700 125.67700 1.000 71.98000 106 GLU D N 1
ATOM 12157 C CA . GLU D 4 106 ? 141.33200 129.95900 125.74400 1.000 69.90000 106 GLU D CA 1
ATOM 12158 C C . GLU D 4 106 ? 142.76500 130.33000 125.38500 1.000 70.51000 106 GLU D C 1
ATOM 12159 O O . GLU D 4 106 ? 143.71400 129.87200 126.03400 1.000 74.31000 106 GLU D O 1
ATOM 12171 N N . ILE D 4 107 ? 142.94800 131.15000 124.35000 1.000 65.72000 107 ILE D N 1
ATOM 12172 C CA . ILE D 4 107 ? 144.29700 131.54200 123.95700 1.000 66.22000 107 ILE D CA 1
ATOM 12173 C C . ILE D 4 107 ? 144.93700 132.39600 125.04400 1.000 62.69000 107 ILE D C 1
ATOM 12174 O O . ILE D 4 107 ? 146.13300 132.26700 125.33100 1.000 63.22000 107 ILE D O 1
ATOM 12190 N N . ILE D 4 108 ? 144.15700 133.28300 125.66200 1.000 58.72000 108 ILE D N 1
ATOM 12191 C CA . ILE D 4 108 ? 144.67500 134.09200 126.76200 1.000 59.28000 108 ILE D CA 1
ATOM 12192 C C . ILE D 4 108 ? 145.08200 133.20100 127.92900 1.000 60.34000 108 ILE D C 1
ATOM 12193 O O . ILE D 4 108 ? 146.09900 133.44300 128.58900 1.000 57.91000 108 ILE D O 1
ATOM 12209 N N . LYS D 4 109 ? 144.28700 132.16700 128.21100 1.000 61.62000 109 LYS D N 1
ATOM 12210 C CA . LYS D 4 109 ? 144.63100 131.23500 129.27900 1.000 59.89000 109 LYS D CA 1
ATOM 12211 C C . LYS D 4 109 ? 145.92100 130.48800 128.96200 1.000 57.71000 109 LYS D C 1
ATOM 12212 O O . LYS D 4 109 ? 146.77700 130.31200 129.83800 1.000 58.41000 109 LYS D O 1
ATOM 12231 N N . TYR D 4 110 ? 146.08300 130.04700 127.71300 1.000 58.35000 110 TYR D N 1
ATOM 12232 C CA . TYR D 4 110 ? 147.32600 129.39100 127.32000 1.000 61.59000 110 TYR D CA 1
ATOM 12233 C C . TYR D 4 110 ? 148.51500 130.32900 127.48400 1.000 62.12000 110 TYR D C 1
ATOM 12234 O O . TYR D 4 110 ? 149.57500 129.92100 127.97200 1.000 61.69000 110 TYR D O 1
ATOM 12252 N N . CYS D 4 111 ? 148.36000 131.59000 127.07900 1.000 51.86000 111 CYS D N 1
ATOM 12253 C CA . CYS D 4 111 ? 149.45700 132.54300 127.21400 1.000 47.81000 111 CYS D CA 1
ATOM 12254 C C . CYS D 4 111 ? 149.80300 132.78200 128.67800 1.000 51.96000 111 CYS D C 1
ATOM 12255 O O . CYS D 4 111 ? 150.98200 132.85900 129.04000 1.000 50.93000 111 CYS D O 1
ATOM 12263 N N . LEU D 4 112 ? 148.78900 132.90600 129.53500 1.000 47.21000 112 LEU D N 1
ATOM 12264 C CA . LEU D 4 112 ? 149.03100 133.10100 130.95900 1.000 43.53000 112 LEU D CA 1
ATOM 12265 C C . LEU D 4 112 ? 149.57300 131.85100 131.63600 1.000 41.79000 112 LEU D C 1
ATOM 12266 O O . LEU D 4 112 ? 150.13100 131.95700 132.73300 1.000 43.38000 112 LEU D O 1
ATOM 12282 N N . GLY D 4 113 ? 149.41700 130.67800 131.02000 1.000 47.77000 113 GLY D N 1
ATOM 12283 C CA . GLY D 4 113 ? 149.98800 129.46400 131.57800 1.000 45.27000 113 GLY D CA 1
ATOM 12284 C C . GLY D 4 113 ? 151.50300 129.44600 131.60900 1.000 44.05000 113 GLY D C 1
ATOM 12285 O O . GLY D 4 113 ? 152.08500 128.62300 132.32200 1.000 47.60000 113 GLY D O 1
ATOM 12289 N N . ARG D 4 114 ? 152.15300 130.32800 130.85100 1.000 51.06000 114 ARG D N 1
ATOM 12290 C CA . ARG D 4 114 ? 153.60600 130.45000 130.84400 1.000 48.00000 114 ARG D CA 1
ATOM 12291 C C . ARG D 4 114 ? 154.10200 131.56800 131.75200 1.000 38.72000 114 ARG D C 1
ATOM 12292 O O . ARG D 4 114 ? 155.30100 131.85900 131.76300 1.000 51.04000 114 ARG D O 1
ATOM 12313 N N . PHE D 4 115 ? 153.21300 132.19500 132.51000 1.000 34.63000 115 PHE D N 1
ATOM 12314 C CA . PHE D 4 115 ? 153.54900 133.31000 133.37900 1.000 38.87000 115 PHE D CA 1
ATOM 12315 C C . PHE D 4 115 ? 153.41600 132.86400 134.83000 1.000 33.76000 115 PHE D C 1
ATOM 12316 O O . PHE D 4 115 ? 152.45800 132.17300 135.18800 1.000 37.37000 115 PHE D O 1
ATOM 12333 N N . PHE D 4 116 ? 154.39100 133.23600 135.65600 1.000 33.23000 116 PHE D N 1
ATOM 12334 C CA . PHE D 4 116 ? 154.40100 132.87400 137.06600 1.000 27.75000 116 PHE D CA 1
ATOM 12335 C C . PHE D 4 116 ? 154.58800 134.13000 137.89500 1.000 28.14000 116 PHE D C 1
ATOM 12336 O O . PHE D 4 116 ? 155.29900 135.04600 137.48600 1.000 36.66000 116 PHE D O 1
ATOM 12353 N N . LEU D 4 117 ? 153.94600 134.17000 139.05700 1.000 30.56000 117 LEU D N 1
ATOM 12354 C CA . LEU D 4 117 ? 153.94200 135.35200 139.90400 1.000 30.31000 117 LEU D CA 1
ATOM 12355 C C . LEU D 4 117 ? 154.20100 134.95300 141.34800 1.000 25.17000 117 LEU D C 1
ATOM 12356 O O . LEU D 4 117 ? 153.66200 133.95400 141.83300 1.000 31.79000 117 LEU D O 1
ATOM 12372 N N . VAL D 4 118 ? 155.03000 135.73900 142.02800 1.000 29.94000 118 VAL D N 1
ATOM 12373 C CA . VAL D 4 118 ? 155.33100 135.54200 143.44000 1.000 32.23000 118 VAL D CA 1
ATOM 12374 C C . VAL D 4 118 ? 155.22800 136.88600 144.14400 1.000 33.63000 118 VAL D C 1
ATOM 12375 O O . VAL D 4 118 ? 155.61400 137.91800 143.58500 1.000 44.46000 118 VAL D O 1
ATOM 12388 N N . TYR D 4 119 ? 154.68100 136.87300 145.35700 1.000 35.87000 119 TYR D N 1
ATOM 12389 C CA . TYR D 4 119 ? 154.58400 138.05600 146.20500 1.000 39.90000 119 TYR D CA 1
ATOM 12390 C C . TYR D 4 119 ? 155.55400 137.91900 147.37000 1.000 45.25000 119 TYR D C 1
ATOM 12391 O O . TYR D 4 119 ? 155.57900 136.88300 148.04100 1.000 51.62000 119 TYR D O 1
ATOM 12409 N N . CYS D 4 120 ? 156.34000 138.96300 147.61600 1.000 41.53000 120 CYS D N 1
ATOM 12410 C CA . CYS D 4 120 ? 157.27400 139.00200 148.73300 1.000 36.94000 120 CYS D CA 1
ATOM 12411 C C . CYS D 4 120 ? 157.00100 140.23500 149.58200 1.000 40.51000 120 CYS D C 1
ATOM 12412 O O . CYS D 4 120 ? 156.82600 141.33700 149.05400 1.000 44.22000 120 CYS D O 1
ATOM 12420 N N . SER D 4 121 ? 156.97500 140.04600 150.90300 1.000 41.14000 121 SER D N 1
ATOM 12421 C CA . SER D 4 121 ? 156.58300 141.10600 151.82400 1.000 38.51000 121 SER D CA 1
ATOM 12422 C C . SER D 4 121 ? 157.75500 141.77100 152.53200 1.000 39.87000 121 SER D C 1
ATOM 12423 O O . SER D 4 121 ? 157.57900 142.86500 153.07900 1.000 40.88000 121 SER D O 1
ATOM 12431 N N . SER D 4 122 ? 158.93400 141.15500 152.53900 1.000 41.90000 122 SER D N 1
ATOM 12432 C CA . SER D 4 122 ? 160.07700 141.72400 153.23700 1.000 39.77000 122 SER D CA 1
ATOM 12433 C C . SER D 4 122 ? 161.36000 141.22000 152.59500 1.000 37.90000 122 SER D C 1
ATOM 12434 O O . SER D 4 122 ? 161.35600 140.26400 151.81700 1.000 37.37000 122 SER D O 1
ATOM 12442 N N . SER D 4 123 ? 162.46500 141.88700 152.93100 1.000 40.46000 123 SER D N 1
ATOM 12443 C CA . SER D 4 123 ? 163.75500 141.50800 152.36600 1.000 39.86000 123 SER D CA 1
ATOM 12444 C C . SER D 4 123 ? 164.16300 140.10600 152.80500 1.000 39.82000 123 SER D C 1
ATOM 12445 O O . SER D 4 123 ? 164.68100 139.32400 152.00100 1.000 41.62000 123 SER D O 1
ATOM 12453 N N . THR D 4 124 ? 163.94500 139.77000 154.07900 1.000 36.03000 124 THR D N 1
ATOM 12454 C CA . THR D 4 124 ? 164.21900 138.41100 154.53700 1.000 42.02000 124 THR D CA 1
ATOM 12455 C C . THR D 4 124 ? 163.32300 137.41200 153.81900 1.000 34.68000 124 THR D C 1
ATOM 12456 O O . THR D 4 124 ? 163.77300 136.33100 153.41400 1.000 36.93000 124 THR D O 1
ATOM 12467 N N . HIS D 4 125 ? 162.05000 137.76400 153.64400 1.000 31.87000 125 HIS D N 1
ATOM 12468 C CA . HIS D 4 125 ? 161.13500 136.91900 152.88800 1.000 34.53000 125 HIS D CA 1
ATOM 12469 C C . HIS D 4 125 ? 161.60700 136.75100 151.44800 1.000 36.01000 125 HIS D C 1
ATOM 12470 O O . HIS D 4 125 ? 161.55700 135.64600 150.89700 1.000 32.95000 125 HIS D O 1
ATOM 12484 N N . LEU D 4 126 ? 162.08000 137.83600 150.82800 1.000 36.31000 126 LEU D N 1
ATOM 12485 C CA . LEU D 4 126 ? 162.59700 137.74600 149.46600 1.000 39.46000 126 LEU D CA 1
ATOM 12486 C C . LEU D 4 126 ? 163.81600 136.83600 149.39600 1.000 40.07000 126 LEU D C 1
ATOM 12487 O O . LEU D 4 126 ? 163.95600 136.05000 148.45600 1.000 38.42000 126 LEU D O 1
ATOM 12503 N N . LEU D 4 127 ? 164.72300 136.94700 150.36800 1.000 39.32000 127 LEU D N 1
ATOM 12504 C CA . LEU D 4 127 ? 165.91100 136.10000 150.37100 1.000 32.02000 127 LEU D CA 1
ATOM 12505 C C . LEU D 4 127 ? 165.53900 134.63100 150.51200 1.000 34.56000 127 LEU D C 1
ATOM 12506 O O . LEU D 4 127 ? 166.09800 133.76900 149.82100 1.000 47.44000 127 LEU D O 1
ATOM 12522 N N . LEU D 4 128 ? 164.59700 134.32200 151.40700 1.000 33.30000 128 LEU D N 1
ATOM 12523 C CA . LEU D 4 128 ? 164.15500 132.93800 151.55000 1.000 34.75000 128 LEU D CA 1
ATOM 12524 C C . LEU D 4 128 ? 163.51000 132.43700 150.26400 1.000 34.69000 128 LEU D C 1
ATOM 12525 O O . LEU D 4 128 ? 163.74600 131.29700 149.84100 1.000 43.04000 128 LEU D O 1
ATOM 12541 N N . THR D 4 129 ? 162.69800 133.27800 149.62000 1.000 32.08000 129 THR D N 1
ATOM 12542 C CA . THR D 4 129 ? 162.08500 132.89000 148.35400 1.000 31.74000 129 THR D CA 1
ATOM 12543 C C . THR D 4 129 ? 163.14100 132.63800 147.28300 1.000 34.69000 129 THR D C 1
ATOM 12544 O O . THR D 4 129 ? 163.02000 131.69700 146.49400 1.000 33.51000 129 THR D O 1
ATOM 12555 N N . LEU D 4 130 ? 164.17700 133.47700 147.23400 1.000 39.96000 130 LEU D N 1
ATOM 12556 C CA . LEU D 4 130 ? 165.24700 133.27500 146.26400 1.000 37.64000 130 LEU D CA 1
ATOM 12557 C C . LEU D 4 130 ? 165.97700 131.96400 146.52000 1.000 36.45000 130 LEU D C 1
ATOM 12558 O O . LEU D 4 130 ? 166.31100 131.23700 145.57800 1.000 48.37000 130 LEU D O 1
ATOM 12574 N N . TYR D 4 131 ? 166.23200 131.64300 147.79000 1.000 31.51000 131 TYR D N 1
ATOM 12575 C CA . TYR D 4 131 ? 166.86000 130.36200 148.10200 1.000 40.19000 131 TYR D CA 1
ATOM 12576 C C . TYR D 4 131 ? 165.97400 129.19900 147.67600 1.000 39.04000 131 TYR D C 1
ATOM 12577 O O . TYR D 4 131 ? 166.47400 128.16600 147.21500 1.000 44.75000 131 TYR D O 1
ATOM 12595 N N . SER D 4 132 ? 164.65700 129.34200 147.82300 1.000 35.05000 132 SER D N 1
ATOM 12596 C CA . SER D 4 132 ? 163.74800 128.26100 147.45500 1.000 42.20000 132 SER D CA 1
ATOM 12597 C C . SER D 4 132 ? 163.46300 128.18700 145.95600 1.000 46.43000 132 SER D C 1
ATOM 12598 O O . SER D 4 132 ? 162.93100 127.17100 145.49600 1.000 44.87000 132 SER D O 1
ATOM 12606 N N . LEU D 4 133 ? 163.78900 129.23000 145.18800 1.000 46.61000 133 LEU D N 1
ATOM 12607 C CA . LEU D 4 133 ? 163.54200 129.22100 143.74600 1.000 46.08000 133 LEU D CA 1
ATOM 12608 C C . LEU D 4 133 ? 164.54400 128.37400 142.97000 1.000 47.77000 133 LEU D C 1
ATOM 12609 O O . LEU D 4 133 ? 164.39400 128.22300 141.74800 1.000 50.19000 133 LEU D O 1
ATOM 12625 N N . GLU D 4 134 ? 165.56700 127.83700 143.63700 1.000 56.52000 134 GLU D N 1
ATOM 12626 C CA . GLU D 4 134 ? 166.53100 126.98700 142.94900 1.000 55.96000 134 GLU D CA 1
ATOM 12627 C C . GLU D 4 134 ? 165.84400 125.77600 142.33300 1.000 58.69000 134 GLU D C 1
ATOM 12628 O O . GLU D 4 134 ? 166.12200 125.41100 141.18600 1.000 58.70000 134 GLU D O 1
ATOM 12640 N N . SER D 4 135 ? 164.94100 125.14100 143.08200 1.000 60.96000 135 SER D N 1
ATOM 12641 C CA . SER D 4 135 ? 164.18200 124.02000 142.53900 1.000 63.86000 135 SER D CA 1
ATOM 12642 C C . SER D 4 135 ? 163.26200 124.46000 141.40700 1.000 63.89000 135 SER D C 1
ATOM 12643 O O . SER D 4 135 ? 163.11900 123.74300 140.40900 1.000 62.17000 135 SER D O 1
ATOM 12651 N N . MET D 4 136 ? 162.62300 125.62300 141.54900 1.000 58.16000 136 MET D N 1
ATOM 12652 C CA . MET D 4 136 ? 161.76000 126.13200 140.49000 1.000 58.46000 136 MET D CA 1
ATOM 12653 C C . MET D 4 136 ? 162.52100 126.22800 139.17500 1.000 58.86000 136 MET D C 1
ATOM 12654 O O . MET D 4 136 ? 162.06300 125.73200 138.13900 1.000 56.74000 136 MET D O 1
ATOM 12668 N N . PHE D 4 137 ? 163.69700 126.85900 139.20100 1.000 57.45000 137 PHE D N 1
ATOM 12669 C CA . PHE D 4 137 ? 164.47400 126.99100 137.97100 1.000 54.13000 137 PHE D CA 1
ATOM 12670 C C . PHE D 4 137 ? 164.94800 125.64100 137.44900 1.000 53.93000 137 PHE D C 1
ATOM 12671 O O . PHE D 4 137 ? 165.07900 125.46300 136.23300 1.000 58.17000 137 PHE D O 1
ATOM 12688 N N . CYS D 4 138 ? 165.21100 124.68200 138.33700 1.000 60.53000 138 CYS D N 1
ATOM 12689 C CA . CYS D 4 138 ? 165.63300 123.36200 137.88100 1.000 60.90000 138 CYS D CA 1
ATOM 12690 C C . CYS D 4 138 ? 164.49700 122.63100 137.17500 1.000 64.47000 138 CYS D C 1
ATOM 12691 O O . CYS D 4 138 ? 164.73100 121.88500 136.21700 1.000 69.38000 138 CYS D O 1
ATOM 12699 N N . SER D 4 139 ? 163.26300 122.82800 137.63200 1.000 62.19000 139 SER D N 1
ATOM 12700 C CA . SER D 4 139 ? 162.12100 122.09700 137.09600 1.000 64.02000 139 SER D CA 1
ATOM 12701 C C . SER D 4 139 ? 161.47700 122.77500 135.89100 1.000 64.51000 139 SER D C 1
ATOM 12702 O O . SER D 4 139 ? 160.54600 122.20800 135.31000 1.000 62.09000 139 SER D O 1
ATOM 12710 N N . HIS D 4 140 ? 161.93500 123.96500 135.50200 1.000 56.09000 140 HIS D N 1
ATOM 12711 C CA . HIS D 4 140 ? 161.38300 124.69600 134.36100 1.000 55.43000 140 HIS D CA 1
ATOM 12712 C C . HIS D 4 140 ? 162.53000 125.16500 133.47400 1.000 55.47000 140 HIS D C 1
ATOM 12713 O O . HIS D 4 140 ? 163.03600 126.28400 133.63300 1.000 56.86000 140 HIS D O 1
ATOM 12728 N N . PRO D 4 141 ? 162.97000 124.33100 132.52600 1.000 55.34000 141 PRO D N 1
ATOM 12729 C CA . PRO D 4 141 ? 164.09200 124.73500 131.66200 1.000 51.65000 141 PRO D CA 1
ATOM 12730 C C . PRO D 4 141 ? 163.75200 125.84800 130.68600 1.000 51.88000 141 PRO D C 1
ATOM 12731 O O . PRO D 4 141 ? 164.67200 126.51800 130.20000 1.000 51.30000 141 PRO D O 1
ATOM 12742 N N . SER D 4 142 ? 162.47400 126.06800 130.37500 1.000 57.43000 142 SER D N 1
ATOM 12743 C CA . SER D 4 142 ? 162.08100 127.13600 129.46400 1.000 52.53000 142 SER D CA 1
ATOM 12744 C C . SER D 4 142 ? 162.03200 128.50200 130.13300 1.000 50.17000 142 SER D C 1
ATOM 12745 O O . SER D 4 142 ? 161.97700 129.51600 129.43000 1.000 46.44000 142 SER D O 1
ATOM 12753 N N . LEU D 4 143 ? 162.04800 128.55600 131.46100 1.000 44.32000 143 LEU D N 1
ATOM 12754 C CA . LEU D 4 143 ? 162.00500 129.82100 132.18800 1.000 45.25000 143 LEU D CA 1
ATOM 12755 C C . LEU D 4 143 ? 163.32900 130.54200 131.98100 1.000 42.56000 143 LEU D C 1
ATOM 12756 O O . LEU D 4 143 ? 164.34400 130.18600 132.58100 1.000 48.87000 143 LEU D O 1
ATOM 12772 N N . CYS D 4 144 ? 163.32400 131.56500 131.12500 1.000 43.17000 144 CYS D N 1
ATOM 12773 C CA . CYS D 4 144 ? 164.53800 132.27100 130.74600 1.000 42.56000 144 CYS D CA 1
ATOM 12774 C C . CYS D 4 144 ? 164.53400 133.74500 131.11700 1.000 37.27000 144 CYS D C 1
ATOM 12775 O O . CYS D 4 144 ? 165.59800 134.37300 131.08400 1.000 50.53000 144 CYS D O 1
ATOM 12783 N N . LEU D 4 145 ? 163.38500 134.31300 131.46700 1.000 35.33000 145 LEU D N 1
ATOM 12784 C CA . LEU D 4 145 ? 163.27500 135.70900 131.86000 1.000 37.21000 145 LEU D CA 1
ATOM 12785 C C . LEU D 4 145 ? 162.89600 135.77700 133.33000 1.000 36.23000 145 LEU D C 1
ATOM 12786 O O . LEU D 4 145 ? 161.95000 135.11200 133.76200 1.000 44.72000 145 LEU D O 1
ATOM 12802 N N . LEU D 4 146 ? 163.64100 136.56800 134.09600 1.000 35.64000 146 LEU D N 1
ATOM 12803 C CA . LEU D 4 146 ? 163.38100 136.77300 135.51400 1.000 29.13000 146 LEU D CA 1
ATOM 12804 C C . LEU D 4 146 ? 163.20500 138.26400 135.74700 1.000 28.72000 146 LEU D C 1
ATOM 12805 O O . LEU D 4 146 ? 164.13400 139.04200 135.51700 1.000 45.17000 146 LEU D O 1
ATOM 12821 N N . ILE D 4 147 ? 162.02200 138.65700 136.20600 1.000 28.59000 147 ILE D N 1
ATOM 12822 C CA . ILE D 4 147 ? 161.69000 140.05400 136.45200 1.000 29.48000 147 ILE D CA 1
ATOM 12823 C C . ILE D 4 147 ? 161.60600 140.26400 137.95400 1.000 27.05000 147 ILE D C 1
ATOM 12824 O O . ILE D 4 147 ? 160.94000 139.49500 138.65700 1.000 34.81000 147 ILE D O 1
ATOM 12840 N N . LEU D 4 148 ? 162.28100 141.29900 138.44000 1.000 30.28000 148 LEU D N 1
ATOM 12841 C CA . LEU D 4 148 ? 162.22700 141.69300 139.84500 1.000 32.53000 148 LEU D CA 1
ATOM 12842 C C . LEU D 4 148 ? 161.75600 143.14200 139.87300 1.000 33.14000 148 LEU D C 1
ATOM 12843 O O . LEU D 4 148 ? 162.54500 144.06300 139.64200 1.000 42.91000 148 LEU D O 1
ATOM 12859 N N . ASP D 4 149 ? 160.47500 143.34200 140.15900 1.000 33.34000 149 ASP D N 1
ATOM 12860 C CA . ASP D 4 149 ? 159.88700 144.67400 140.11500 1.000 42.14000 149 ASP D CA 1
ATOM 12861 C C . ASP D 4 149 ? 160.09700 145.37200 141.45300 1.000 44.56000 149 ASP D C 1
ATOM 12862 O O . ASP D 4 149 ? 159.57100 144.93400 142.48100 1.000 36.31000 149 ASP D O 1
ATOM 12871 N N . SER D 4 150 ? 160.83800 146.48100 141.42800 1.000 48.54000 150 SER D N 1
ATOM 12872 C CA . SER D 4 150 ? 161.18900 147.24500 142.62400 1.000 35.58000 150 SER D CA 1
ATOM 12873 C C . SER D 4 150 ? 162.03100 146.40700 143.59100 1.000 40.58000 150 SER D C 1
ATOM 12874 O O . SER D 4 150 ? 161.60600 146.02400 144.68200 1.000 45.93000 150 SER D O 1
ATOM 12882 N N . LEU D 4 151 ? 163.25100 146.12200 143.13700 1.000 42.04000 151 LEU D N 1
ATOM 12883 C CA . LEU D 4 151 ? 164.26500 145.58000 144.03200 1.000 39.00000 151 LEU D CA 1
ATOM 12884 C C . LEU D 4 151 ? 164.54100 146.50900 145.20700 1.000 37.26000 151 LEU D C 1
ATOM 12885 O O . LEU D 4 151 ? 165.05500 146.05500 146.23400 1.000 39.17000 151 LEU D O 1
ATOM 12901 N N . SER D 4 152 ? 164.21700 147.79600 145.08000 1.000 41.03000 152 SER D N 1
ATOM 12902 C CA . SER D 4 152 ? 164.43100 148.77900 146.13300 1.000 44.53000 152 SER D CA 1
ATOM 12903 C C . SER D 4 152 ? 163.18500 149.00400 146.98600 1.000 35.58000 152 SER D C 1
ATOM 12904 O O . SER D 4 152 ? 163.03000 150.07800 147.57400 1.000 40.95000 152 SER D O 1
ATOM 12912 N N . ALA D 4 153 ? 162.29800 148.01100 147.06900 1.000 36.52000 153 ALA D N 1
ATOM 12913 C CA . ALA D 4 153 ? 161.05300 148.18900 147.81000 1.000 34.39000 153 ALA D CA 1
ATOM 12914 C C . ALA D 4 153 ? 161.30000 148.29500 149.31100 1.000 39.16000 153 ALA D C 1
ATOM 12915 O O . ALA D 4 153 ? 160.59800 149.03400 150.00900 1.000 38.08000 153 ALA D O 1
ATOM 12922 N N . PHE D 4 154 ? 162.29000 147.56600 149.82700 1.000 39.74000 154 PHE D N 1
ATOM 12923 C CA . PHE D 4 154 ? 162.54800 147.48800 151.25900 1.000 34.60000 154 PHE D CA 1
ATOM 12924 C C . PHE D 4 154 ? 163.77300 148.28800 151.68100 1.000 35.07000 154 PHE D C 1
ATOM 12925 O O . PHE D 4 154 ? 164.31200 148.05400 152.76700 1.000 39.73000 154 PHE D O 1
ATOM 12942 N N . TYR D 4 155 ? 164.21600 149.23400 150.85500 1.000 28.03000 155 TYR D N 1
ATOM 12943 C CA . TYR D 4 155 ? 165.47200 149.92400 151.12600 1.000 27.50000 155 TYR D CA 1
ATOM 12944 C C . TYR D 4 155 ? 165.43800 150.65100 152.46700 1.000 23.97000 155 TYR D C 1
ATOM 12945 O O . TYR D 4 155 ? 166.32700 150.46900 153.30700 1.000 36.85000 155 TYR D O 1
ATOM 12963 N N . TRP D 4 156 ? 164.41800 151.48500 152.68500 1.000 28.18000 156 TRP D N 1
ATOM 12964 C CA . TRP D 4 156 ? 164.40800 152.34900 153.86200 1.000 22.21000 156 TRP D CA 1
ATOM 12965 C C . TRP D 4 156 ? 164.27900 151.54600 155.15100 1.000 26.86000 156 TRP D C 1
ATOM 12966 O O . TRP D 4 156 ? 164.93500 151.85800 156.15000 1.000 31.83000 156 TRP D O 1
ATOM 12987 N N . ILE D 4 157 ? 163.43100 150.51900 155.15400 1.000 31.62000 157 ILE D N 1
ATOM 12988 C CA . ILE D 4 157 ? 163.22200 149.73900 156.36900 1.000 26.33000 157 ILE D CA 1
ATOM 12989 C C . ILE D 4 157 ? 164.50700 149.02100 156.76600 1.000 29.29000 157 ILE D C 1
ATOM 12990 O O . ILE D 4 157 ? 164.91400 149.04300 157.93300 1.000 35.56000 157 ILE D O 1
ATOM 13006 N N . ASP D 4 158 ? 165.16800 148.38200 155.79800 1.000 36.72000 158 ASP D N 1
ATOM 13007 C CA . ASP D 4 158 ? 166.43400 147.71600 156.08200 1.000 38.54000 158 ASP D CA 1
ATOM 13008 C C . ASP D 4 158 ? 167.48900 148.71400 156.53500 1.000 36.52000 158 ASP D C 1
ATOM 13009 O O . ASP D 4 158 ? 168.25600 148.44100 157.46700 1.000 43.31000 158 ASP D O 1
ATOM 13018 N N . ARG D 4 159 ? 167.54500 149.87700 155.88800 1.000 22.54000 159 ARG D N 1
ATOM 13019 C CA . ARG D 4 159 ? 168.52900 150.87900 156.27700 1.000 24.98000 159 ARG D CA 1
ATOM 13020 C C . ARG D 4 159 ? 168.31600 151.32800 157.71600 1.000 36.19000 159 ARG D C 1
ATOM 13021 O O . ARG D 4 159 ? 169.28000 151.50200 158.47100 1.000 39.78000 159 ARG D O 1
ATOM 13042 N N . VAL D 4 160 ? 167.06000 151.52800 158.11300 1.000 35.15000 160 VAL D N 1
ATOM 13043 C CA . VAL D 4 160 ? 166.77700 151.97600 159.47300 1.000 35.51000 160 VAL D CA 1
ATOM 13044 C C . VAL D 4 160 ? 167.06600 150.86500 160.47700 1.000 36.73000 160 VAL D C 1
ATOM 13045 O O . VAL D 4 160 ? 167.57000 151.12200 161.57600 1.000 41.26000 160 VAL D O 1
ATOM 13058 N N . ASN D 4 161 ? 166.75000 149.61700 160.12600 1.000 29.56000 161 ASN D N 1
ATOM 13059 C CA . ASN D 4 161 ? 167.00900 148.50700 161.03400 1.000 28.21000 161 ASN D CA 1
ATOM 13060 C C . ASN D 4 161 ? 168.48800 148.16200 161.14300 1.000 35.32000 161 ASN D C 1
ATOM 13061 O O . ASN D 4 161 ? 168.87700 147.48400 162.09900 1.000 34.52000 161 ASN D O 1
ATOM 13072 N N . GLY D 4 162 ? 169.31600 148.59900 160.19600 1.000 48.26000 162 GLY D N 1
ATOM 13073 C CA . GLY D 4 162 ? 170.73300 148.30200 160.24600 1.000 42.19000 162 GLY D CA 1
ATOM 13074 C C . GLY D 4 162 ? 171.55800 149.17500 161.16100 1.000 37.91000 162 GLY D C 1
ATOM 13075 O O . GLY D 4 162 ? 172.68700 148.80800 161.49200 1.000 45.13000 162 GLY D O 1
ATOM 13079 N N . GLY D 4 163 ? 171.03200 150.31800 161.59000 1.000 34.23000 163 GLY D N 1
ATOM 13080 C CA . GLY D 4 163 ? 171.81000 151.21900 162.41800 1.000 42.65000 163 GLY D CA 1
ATOM 13081 C C . GLY D 4 163 ? 172.82800 152.00100 161.60300 1.000 50.48000 163 GLY D C 1
ATOM 13082 O O . GLY D 4 163 ? 172.65500 152.23700 160.40600 1.000 53.07000 163 GLY D O 1
ATOM 13086 N N . GLU D 4 164 ? 173.90800 152.41000 162.27200 1.000 60.06000 164 GLU D N 1
ATOM 13087 C CA . GLU D 4 164 ? 174.95300 153.18300 161.61100 1.000 55.22000 164 GLU D CA 1
ATOM 13088 C C . GLU D 4 164 ? 175.89700 152.31800 160.78600 1.000 53.61000 164 GLU D C 1
ATOM 13089 O O . GLU D 4 164 ? 176.64500 152.85700 159.96500 1.000 56.49000 164 GLU D O 1
ATOM 13101 N N . SER D 4 165 ? 175.87900 151.00200 160.98000 1.000 45.63000 165 SER D N 1
ATOM 13102 C CA . SER D 4 165 ? 176.79200 150.10500 160.27900 1.000 46.72000 165 SER D CA 1
ATOM 13103 C C . SER D 4 165 ? 176.24700 149.82200 158.88500 1.000 46.29000 165 SER D C 1
ATOM 13104 O O . SER D 4 165 ? 175.20400 149.17700 158.73700 1.000 48.52000 165 SER D O 1
ATOM 13112 N N . VAL D 4 166 ? 176.95800 150.29300 157.85800 1.000 44.72000 166 VAL D N 1
ATOM 13113 C CA . VAL D 4 166 ? 176.54000 150.03500 156.48400 1.000 45.86000 166 VAL D CA 1
ATOM 13114 C C . VAL D 4 166 ? 176.53100 148.54100 156.20200 1.000 45.52000 166 VAL D C 1
ATOM 13115 O O . VAL D 4 166 ? 175.70800 148.05200 155.42100 1.000 52.17000 166 VAL D O 1
ATOM 13128 N N . ASN D 4 167 ? 177.44300 147.79200 156.82500 1.000 50.46000 167 ASN D N 1
ATOM 13129 C CA . ASN D 4 167 ? 177.45100 146.34500 156.64900 1.000 50.38000 167 ASN D CA 1
ATOM 13130 C C . ASN D 4 167 ? 176.15100 145.72400 157.14300 1.000 53.34000 167 ASN D C 1
ATOM 13131 O O . ASN D 4 167 ? 175.66100 144.74800 156.56400 1.000 54.38000 167 ASN D O 1
ATOM 13142 N N . LEU D 4 168 ? 175.57900 146.27200 158.21700 1.000 47.05000 168 LEU D N 1
ATOM 13143 C CA . LEU D 4 168 ? 174.32700 145.74500 158.74700 1.000 45.75000 168 LEU D CA 1
ATOM 13144 C C . LEU D 4 168 ? 173.12600 146.16300 157.90900 1.000 44.42000 168 LEU D C 1
ATOM 13145 O O . LEU D 4 168 ? 172.16800 145.39300 157.78200 1.000 43.14000 168 LEU D O 1
ATOM 13161 N N . GLN D 4 169 ? 173.15000 147.37000 157.34100 1.000 41.10000 169 GLN D N 1
ATOM 13162 C CA . GLN D 4 169 ? 172.03200 147.82300 156.52000 1.000 41.22000 169 GLN D CA 1
ATOM 13163 C C . GLN D 4 169 ? 171.87900 146.97000 155.26700 1.000 43.94000 169 GLN D C 1
ATOM 13164 O O . GLN D 4 169 ? 170.76000 146.60400 154.89000 1.000 49.53000 169 GLN D O 1
ATOM 13178 N N . GLU D 4 170 ? 172.98900 146.63700 154.61400 1.000 41.51000 170 GLU D N 1
ATOM 13179 C CA . GLU D 4 170 ? 172.97100 145.99300 153.30600 1.000 42.40000 170 GLU D CA 1
ATOM 13180 C C . GLU D 4 170 ? 173.08500 144.47700 153.37100 1.000 41.37000 170 GLU D C 1
ATOM 13181 O O . GLU D 4 170 ? 173.14600 143.83600 152.31900 1.000 47.91000 170 GLU D O 1
ATOM 13193 N N . SER D 4 171 ? 173.11400 143.88900 154.56800 1.000 42.10000 171 SER D N 1
ATOM 13194 C CA . SER D 4 171 ? 173.45900 142.47600 154.69400 1.000 46.37000 171 SER D CA 1
ATOM 13195 C C . SER D 4 171 ? 172.52800 141.59900 153.86900 1.000 43.93000 171 SER D C 1
ATOM 13196 O O . SER D 4 171 ? 172.97500 140.79700 153.03800 1.000 53.49000 171 SER D O 1
ATOM 13204 N N . THR D 4 172 ? 171.22200 141.75200 154.07400 1.000 41.07000 172 THR D N 1
ATOM 13205 C CA . THR D 4 172 ? 170.26600 140.88200 153.40300 1.000 41.77000 172 THR D CA 1
ATOM 13206 C C . THR D 4 172 ? 170.19600 141.17900 151.91000 1.000 43.37000 172 THR D C 1
ATOM 13207 O O . THR D 4 172 ? 170.07200 140.25700 151.10000 1.000 48.00000 172 THR D O 1
ATOM 13218 N N . LEU D 4 173 ? 170.29000 142.45200 151.52300 1.000 42.84000 173 LEU D N 1
ATOM 13219 C CA . LEU D 4 173 ? 170.28200 142.78400 150.10300 1.000 43.82000 173 LEU D CA 1
ATOM 13220 C C . LEU D 4 173 ? 171.55800 142.29000 149.43100 1.000 44.40000 173 LEU D C 1
ATOM 13221 O O . LEU D 4 173 ? 171.53600 141.86700 148.27100 1.000 41.37000 173 LEU D O 1
ATOM 13237 N N . ARG D 4 174 ? 172.68100 142.32000 150.15300 1.000 46.89000 174 ARG D N 1
ATOM 13238 C CA . ARG D 4 174 ? 173.92100 141.74800 149.63600 1.000 42.64000 174 ARG D CA 1
ATOM 13239 C C . ARG D 4 174 ? 173.78800 140.24500 149.41000 1.000 45.88000 174 ARG D C 1
ATOM 13240 O O . ARG D 4 174 ? 174.21400 139.72100 148.37000 1.000 46.47000 174 ARG D O 1
ATOM 13261 N N . LYS D 4 175 ? 173.20300 139.53200 150.37500 1.000 41.46000 175 LYS D N 1
ATOM 13262 C CA . LYS D 4 175 ? 172.97700 138.10200 150.18800 1.000 38.16000 175 LYS D CA 1
ATOM 13263 C C . LYS D 4 175 ? 172.03000 137.84700 149.02200 1.000 40.72000 175 LYS D C 1
ATOM 13264 O O . LYS D 4 175 ? 172.22600 136.90300 148.24600 1.000 43.92000 175 LYS D O 1
ATOM 13283 N N . CYS D 4 176 ? 170.99700 138.68000 148.88500 1.000 40.05000 176 CYS D N 1
ATOM 13284 C CA . CYS D 4 176 ? 170.08300 138.55600 147.75500 1.000 40.01000 176 CYS D CA 1
ATOM 13285 C C . CYS D 4 176 ? 170.81500 138.75500 146.43500 1.000 41.98000 176 CYS D C 1
ATOM 13286 O O . CYS D 4 176 ? 170.55400 138.04500 145.46100 1.000 35.88000 176 CYS D O 1
ATOM 13294 N N . SER D 4 177 ? 171.72600 139.72800 146.38200 1.000 43.75000 177 SER D N 1
ATOM 13295 C CA . SER D 4 177 ? 172.48700 139.97400 145.16200 1.000 40.66000 177 SER D CA 1
ATOM 13296 C C . SER D 4 177 ? 173.38100 138.79200 144.82000 1.000 46.55000 177 SER D C 1
ATOM 13297 O O . SER D 4 177 ? 173.48900 138.40500 143.65100 1.000 48.67000 177 SER D O 1
ATOM 13305 N N . GLN D 4 178 ? 174.04500 138.21400 145.82200 1.000 44.95000 178 GLN D N 1
ATOM 13306 C CA . GLN D 4 178 ? 174.86900 137.03800 145.55400 1.000 43.39000 178 GLN D CA 1
ATOM 13307 C C . GLN D 4 178 ? 174.02700 135.86800 145.05700 1.000 43.66000 178 GLN D C 1
ATOM 13308 O O . GLN D 4 178 ? 174.41900 135.17600 144.10700 1.000 51.95000 178 GLN D O 1
ATOM 13322 N N . CYS D 4 179 ? 172.86300 135.64500 145.67100 1.000 41.15000 179 CYS D N 1
ATOM 13323 C CA . CYS D 4 179 ? 171.97800 134.58200 145.20700 1.000 40.85000 179 CYS D CA 1
ATOM 13324 C C . CYS D 4 179 ? 171.48500 134.85100 143.78800 1.000 42.92000 179 CYS D C 1
ATOM 13325 O O . CYS D 4 179 ? 171.38200 133.92600 142.97600 1.000 46.20000 179 CYS D O 1
ATOM 13333 N N . LEU D 4 180 ? 171.16800 136.11000 143.47600 1.000 45.25000 180 LEU D N 1
ATOM 13334 C CA . LEU D 4 180 ? 170.71800 136.45500 142.13100 1.000 47.11000 180 LEU D CA 1
ATOM 13335 C C . LEU D 4 180 ? 171.81900 136.21600 141.10800 1.000 44.03000 180 LEU D C 1
ATOM 13336 O O . LEU D 4 180 ? 171.55600 135.71200 140.01100 1.000 46.87000 180 LEU D O 1
ATOM 13352 N N . GLU D 4 181 ? 173.05600 136.58200 141.44400 1.000 44.68000 181 GLU D N 1
ATOM 13353 C CA . GLU D 4 181 ? 174.17000 136.31500 140.54200 1.000 45.74000 181 GLU D CA 1
ATOM 13354 C C . GLU D 4 181 ? 174.32800 134.82200 140.30300 1.000 45.05000 181 GLU D C 1
ATOM 13355 O O . GLU D 4 181 ? 174.51800 134.38200 139.16100 1.000 49.27000 181 GLU D O 1
ATOM 13367 N N . LYS D 4 182 ? 174.25600 134.02300 141.37000 1.000 47.64000 182 LYS D N 1
ATOM 13368 C CA . LYS D 4 182 ? 174.38900 132.58100 141.20200 1.000 46.94000 182 LYS D CA 1
ATOM 13369 C C . LYS D 4 182 ? 173.26700 132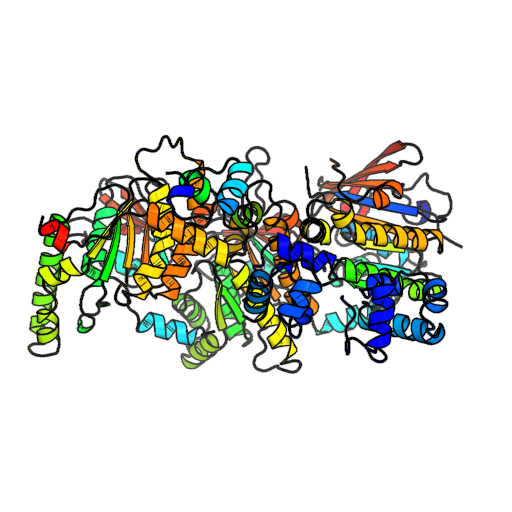.02500 140.33500 1.000 44.10000 182 LYS D C 1
ATOM 13370 O O . LYS D 4 182 ? 173.50600 131.17300 139.47300 1.000 49.09000 182 LYS D O 1
ATOM 13389 N N . LEU D 4 183 ? 172.03600 132.49300 140.54600 1.000 43.62000 183 LEU D N 1
ATOM 13390 C CA . LEU D 4 183 ? 170.91700 132.01800 139.73800 1.000 46.61000 183 LEU D CA 1
ATOM 13391 C C . LEU D 4 183 ? 171.09100 132.39800 138.27200 1.000 47.21000 183 LEU D C 1
ATOM 13392 O O . LEU D 4 183 ? 170.83900 131.58400 137.37700 1.000 42.72000 183 LEU D O 1
ATOM 13408 N N . VAL D 4 184 ? 171.51800 133.63400 138.00800 1.000 46.65000 184 VAL D N 1
ATOM 13409 C CA . VAL D 4 184 ? 171.66800 134.09900 136.63300 1.000 43.25000 184 VAL D CA 1
ATOM 13410 C C . VAL D 4 184 ? 172.76600 133.32100 135.92000 1.000 47.72000 184 VAL D C 1
ATOM 13411 O O . VAL D 4 184 ? 172.63200 132.96900 134.74300 1.000 50.86000 184 VAL D O 1
ATOM 13424 N N . ASN D 4 185 ? 173.87900 133.05900 136.60900 1.000 51.73000 185 ASN D N 1
ATOM 13425 C CA . ASN D 4 185 ? 174.98300 132.35500 135.96200 1.000 47.66000 185 ASN D CA 1
ATOM 13426 C C . ASN D 4 185 ? 174.68200 130.87000 135.79200 1.000 50.25000 185 ASN D C 1
ATOM 13427 O O . ASN D 4 185 ? 174.99400 130.28700 134.74700 1.000 50.76000 185 ASN D O 1
ATOM 13438 N N . ASP D 4 186 ? 174.08000 130.23700 136.80200 1.000 50.77000 186 ASP D N 1
ATOM 13439 C CA . ASP D 4 186 ? 173.85900 128.79500 136.74400 1.000 45.82000 186 ASP D CA 1
ATOM 13440 C C . ASP D 4 186 ? 172.93000 128.42700 135.59500 1.000 47.79000 186 ASP D C 1
ATOM 13441 O O . ASP D 4 186 ? 173.20900 127.50000 134.82700 1.000 55.99000 186 ASP D O 1
ATOM 13450 N N . TYR D 4 187 ? 171.81400 129.13400 135.47000 1.000 52.22000 187 TYR D N 1
ATOM 13451 C CA . TYR D 4 187 ? 170.91100 128.99800 134.33600 1.000 54.63000 187 TYR D CA 1
ATOM 13452 C C . TYR D 4 187 ? 171.02000 130.26400 133.50200 1.000 56.10000 187 TYR D C 1
ATOM 13453 O O . TYR D 4 187 ? 170.91600 131.37100 134.03700 1.000 63.13000 187 TYR D O 1
ATOM 13471 N N . ARG D 4 188 ? 171.21800 130.10300 132.19700 1.000 60.46000 188 ARG D N 1
ATOM 13472 C CA . ARG D 4 188 ? 171.53500 131.23700 131.33200 1.000 57.14000 188 ARG D CA 1
ATOM 13473 C C . ARG D 4 188 ? 170.27900 132.09100 131.20500 1.000 61.05000 188 ARG D C 1
ATOM 13474 O O . ARG D 4 188 ? 169.55100 132.05600 130.21100 1.000 65.55000 188 ARG D O 1
ATOM 13495 N N . LEU D 4 189 ? 170.02700 132.87500 132.24800 1.000 48.58000 189 LEU D N 1
ATOM 13496 C CA . LEU D 4 189 ? 168.82500 133.68300 132.36100 1.000 42.22000 189 LEU D CA 1
ATOM 13497 C C . LEU D 4 189 ? 169.11200 135.12700 131.98200 1.000 42.68000 189 LEU D C 1
ATOM 13498 O O . LEU D 4 189 ? 170.25800 135.57900 131.96300 1.000 47.26000 189 LEU D O 1
ATOM 13514 N N . VAL D 4 190 ? 168.04000 135.85100 131.68000 1.000 45.62000 190 VAL D N 1
ATOM 13515 C CA . VAL D 4 190 ? 168.06800 137.30100 131.55700 1.000 40.08000 190 VAL D CA 1
ATOM 13516 C C . VAL D 4 190 ? 167.28600 137.86900 132.72900 1.000 42.59000 190 VAL D C 1
ATOM 13517 O O . VAL D 4 190 ? 166.10300 137.55200 132.90400 1.000 50.67000 190 VAL D O 1
ATOM 13530 N N . LEU D 4 191 ? 167.94200 138.70000 133.52900 1.000 37.74000 191 LEU D N 1
ATOM 13531 C CA . LEU D 4 191 ? 167.32900 139.32600 134.69000 1.000 30.22000 191 LEU D CA 1
ATOM 13532 C C . LEU D 4 191 ? 167.04700 140.78300 134.35800 1.000 27.73000 191 LEU D C 1
ATOM 13533 O O . LEU D 4 191 ? 167.94500 141.50600 133.91800 1.000 36.71000 191 LEU D O 1
ATOM 13549 N N . PHE D 4 192 ? 165.79500 141.19400 134.53000 1.000 28.79000 192 PHE D N 1
ATOM 13550 C CA . PHE D 4 192 ? 165.39800 142.59400 134.46600 1.000 33.02000 192 PHE D CA 1
ATOM 13551 C C . PHE D 4 192 ? 164.98500 143.01900 135.86600 1.000 34.37000 192 PHE D C 1
ATOM 13552 O O . PHE D 4 192 ? 164.04200 142.45500 136.43200 1.000 43.11000 192 PHE D O 1
ATOM 13569 N N . ALA D 4 193 ? 165.67800 144.00700 136.41800 1.000 37.23000 193 ALA D N 1
ATOM 13570 C CA . ALA D 4 193 ? 165.38400 144.50900 137.75100 1.000 25.02000 193 ALA D CA 1
ATOM 13571 C C . ALA D 4 193 ? 164.95500 145.96200 137.65000 1.000 31.11000 193 ALA D C 1
ATOM 13572 O O . ALA D 4 193 ? 165.62600 146.76700 136.99900 1.000 44.19000 193 ALA D O 1
ATOM 13579 N N . THR D 4 194 ? 163.84300 146.29400 138.28700 1.000 35.40000 194 THR D N 1
ATOM 13580 C CA . THR D 4 194 ? 163.34100 147.65800 138.30200 1.000 33.73000 194 THR D CA 1
ATOM 13581 C C . THR D 4 194 ? 163.72900 148.32800 139.61100 1.000 33.46000 194 THR D C 1
ATOM 13582 O O . THR D 4 194 ? 163.56700 147.75100 140.68900 1.000 41.60000 194 THR D O 1
ATOM 13593 N N . THR D 4 195 ? 164.25900 149.54100 139.50500 1.000 30.50000 195 THR D N 1
ATOM 13594 C CA . THR D 4 195 ? 164.61500 150.35000 140.65600 1.000 32.28000 195 THR D CA 1
ATOM 13595 C C . THR D 4 195 ? 163.90300 151.69000 140.54600 1.000 35.41000 195 THR D C 1
ATOM 13596 O O . THR D 4 195 ? 163.51900 152.12500 139.46000 1.000 39.62000 195 THR D O 1
ATOM 13607 N N . GLN D 4 196 ? 163.73000 152.34000 141.69100 1.000 38.90000 196 GLN D N 1
ATOM 13608 C CA . GLN D 4 196 ? 162.94300 153.55700 141.79700 1.000 34.09000 196 GLN D CA 1
ATOM 13609 C C . GLN D 4 196 ? 163.85400 154.75300 142.03000 1.000 36.31000 196 GLN D C 1
ATOM 13610 O O . GLN D 4 196 ? 164.84100 154.66100 142.76400 1.000 46.07000 196 GLN D O 1
ATOM 13624 N N . THR D 4 197 ? 163.51900 155.87300 141.39700 1.000 30.40000 197 THR D N 1
ATOM 13625 C CA . THR D 4 197 ? 164.24200 157.13000 141.59000 1.000 32.37000 197 THR D CA 1
ATOM 13626 C C . THR D 4 197 ? 163.75800 157.75300 142.89300 1.000 40.17000 197 THR D C 1
ATOM 13627 O O . THR D 4 197 ? 162.78400 158.50500 142.92300 1.000 41.18000 197 THR D O 1
ATOM 13638 N N . ILE D 4 198 ? 164.45200 157.44200 143.99000 1.000 38.68000 198 ILE D N 1
ATOM 13639 C CA . ILE D 4 198 ? 164.01500 157.88100 145.31200 1.000 35.37000 198 ILE D CA 1
ATOM 13640 C C . ILE D 4 198 ? 164.86600 159.00700 145.88100 1.000 38.56000 198 ILE D C 1
ATOM 13641 O O . ILE D 4 198 ? 164.46600 159.61500 146.88700 1.000 46.32000 198 ILE D O 1
ATOM 13657 N N . MET D 4 199 ? 166.01600 159.31000 145.28300 1.000 38.81000 199 MET D N 1
ATOM 13658 C CA . MET D 4 199 ? 166.82300 160.44100 145.71600 1.000 47.63000 199 MET D CA 1
ATOM 13659 C C . MET D 4 199 ? 167.33700 161.19600 144.50100 1.000 49.25000 199 MET D C 1
ATOM 13660 O O . MET D 4 199 ? 167.83000 160.59200 143.54500 1.000 59.18000 199 MET D O 1
ATOM 13674 N N . GLN D 4 200 ? 167.19500 162.51700 144.54200 1.000 66.13000 200 GLN D N 1
ATOM 13675 C CA . GLN D 4 200 ? 167.72900 163.39800 143.50900 1.000 68.20000 200 GLN D CA 1
ATOM 13676 C C . GLN D 4 200 ? 169.17700 163.04300 143.17700 1.000 64.95000 200 GLN D C 1
ATOM 13677 O O . GLN D 4 200 ? 170.08700 163.28500 143.96800 1.000 62.37000 200 GLN D O 1
ATOM 13691 N N . ASP D 4 222 ? 168.77900 162.46900 137.51300 1.000 64.23000 222 ASP D N 1
ATOM 13692 C CA . ASP D 4 222 ? 169.31000 161.60000 136.47000 1.000 63.33000 222 ASP D CA 1
ATOM 13693 C C . ASP D 4 222 ? 169.58300 160.20100 137.02200 1.000 63.12000 222 ASP D C 1
ATOM 13694 O O . ASP D 4 222 ? 168.85800 159.25500 136.71300 1.000 61.96000 222 ASP D O 1
ATOM 13703 N N . TYR D 4 223 ? 170.62400 160.07000 137.84400 1.000 48.46000 223 TYR D N 1
ATOM 13704 C CA . TYR D 4 223 ? 170.97600 158.77200 138.41400 1.000 44.30000 223 TYR D CA 1
ATOM 13705 C C . TYR D 4 223 ? 171.78600 158.99600 139.68300 1.000 48.94000 223 TYR D C 1
ATOM 13706 O O . TYR D 4 223 ? 172.91600 159.48800 139.61600 1.000 54.02000 223 TYR D O 1
ATOM 13724 N N . ARG D 4 224 ? 171.21200 158.63200 140.82800 1.000 55.23000 224 ARG D N 1
ATOM 13725 C CA . ARG D 4 224 ? 171.91800 158.65600 142.10900 1.000 53.88000 224 ARG D CA 1
ATOM 13726 C C . ARG D 4 224 ? 171.90400 157.24900 142.69400 1.000 53.68000 224 ARG D C 1
ATOM 13727 O O . ARG D 4 224 ? 170.92200 156.85800 143.35000 1.000 56.48000 224 ARG D O 1
ATOM 13748 N N . PRO D 4 225 ? 172.94700 156.44700 142.48100 1.000 51.71000 225 PRO D N 1
ATOM 13749 C CA . PRO D 4 225 ? 172.92800 155.07100 142.99600 1.000 51.10000 225 PRO D CA 1
ATOM 13750 C C . PRO D 4 225 ? 172.85500 155.04100 144.51600 1.000 51.25000 225 PRO D C 1
ATOM 13751 O O . PRO D 4 225 ? 173.44600 155.87600 145.20400 1.000 50.92000 225 PRO D O 1
ATOM 13762 N N . TYR D 4 226 ? 172.11100 154.06600 145.03800 1.000 40.14000 226 TYR D N 1
ATOM 13763 C CA . TYR D 4 226 ? 171.99400 153.87700 146.48300 1.000 37.08000 226 TYR D CA 1
ATOM 13764 C C . TYR D 4 226 ? 172.05400 152.42500 146.92900 1.000 38.33000 226 TYR D C 1
ATOM 13765 O O . TYR D 4 226 ? 172.21300 152.18400 148.12900 1.000 41.07000 226 TYR D O 1
ATOM 13783 N N . LEU D 4 227 ? 171.93000 151.45200 146.03200 1.000 32.70000 227 LEU D N 1
ATOM 13784 C CA . LEU D 4 227 ? 171.94600 150.05200 146.41800 1.000 38.42000 227 LEU D CA 1
ATOM 13785 C C . LEU D 4 227 ? 173.37900 149.57600 146.65700 1.000 40.60000 227 LEU D C 1
ATOM 13786 O O . LEU D 4 227 ? 174.35600 150.24200 146.30600 1.000 45.09000 227 LEU D O 1
ATOM 13802 N N . CYS D 4 228 ? 173.49400 148.39800 147.26200 1.000 44.08000 228 CYS D N 1
ATOM 13803 C CA . CYS D 4 228 ? 174.78800 147.89900 147.70500 1.000 47.70000 228 CYS D CA 1
ATOM 13804 C C . CYS D 4 228 ? 175.70000 147.59600 146.52100 1.000 49.09000 228 CYS D C 1
ATOM 13805 O O . CYS D 4 228 ? 175.24900 147.23400 145.43100 1.000 52.08000 228 CYS D O 1
ATOM 13813 N N . LYS D 4 229 ? 177.00700 147.73800 146.75900 1.000 46.33000 229 LYS D N 1
ATOM 13814 C CA . LYS D 4 229 ? 177.99200 147.53200 145.70200 1.000 48.10000 229 LYS D CA 1
ATOM 13815 C C . LYS D 4 229 ? 177.89700 146.13800 145.10100 1.000 48.17000 229 LYS D C 1
ATOM 13816 O O . LYS D 4 229 ? 178.18200 145.95600 143.91100 1.000 47.89000 229 LYS D O 1
ATOM 13835 N N . ALA D 4 230 ? 177.52300 145.14000 145.90300 1.000 39.87000 230 ALA D N 1
ATOM 13836 C CA . ALA D 4 230 ? 177.36900 143.79200 145.36900 1.000 37.38000 230 ALA D CA 1
ATOM 13837 C C . ALA D 4 230 ? 176.39000 143.77800 144.20400 1.000 46.10000 230 ALA D C 1
ATOM 13838 O O . ALA D 4 230 ? 176.59900 143.06400 143.21700 1.000 49.27000 230 ALA D O 1
ATOM 13845 N N . TRP D 4 231 ? 175.31300 144.55900 144.30200 1.000 44.67000 231 TRP D N 1
ATOM 13846 C CA . TRP D 4 231 ? 174.36500 144.65600 143.19700 1.000 34.48000 231 TRP D CA 1
ATOM 13847 C C . TRP D 4 231 ? 174.92800 145.49900 142.05800 1.000 33.72000 231 TRP D C 1
ATOM 13848 O O . TRP D 4 231 ? 174.76200 145.15200 140.88400 1.000 30.69000 231 TRP D O 1
ATOM 13869 N N . GLN D 4 232 ? 175.60300 146.60300 142.38400 1.000 40.99000 232 GLN D N 1
ATOM 13870 C CA . GLN D 4 232 ? 176.09600 147.50300 141.34500 1.000 42.38000 232 GLN D CA 1
ATOM 13871 C C . GLN D 4 232 ? 177.09200 146.80400 140.43000 1.000 43.20000 232 GLN D C 1
ATOM 13872 O O . GLN D 4 232 ? 177.06000 146.99200 139.20900 1.000 48.20000 232 GLN D O 1
ATOM 13886 N N . GLN D 4 233 ? 177.98500 145.99400 140.99900 1.000 46.08000 233 GLN D N 1
ATOM 13887 C CA . GLN D 4 233 ? 179.02800 145.36000 140.20100 1.000 41.95000 233 GLN D CA 1
ATOM 13888 C C . GLN D 4 233 ? 178.46600 144.39900 139.16100 1.000 43.02000 233 GLN D C 1
ATOM 13889 O O . GLN D 4 233 ? 179.18400 144.02900 138.22700 1.000 46.35000 233 GLN D O 1
ATOM 13903 N N . LEU D 4 234 ? 177.20700 143.98500 139.29800 1.000 45.51000 234 LEU D N 1
ATOM 13904 C CA . LEU D 4 234 ? 176.63300 142.98600 138.40600 1.000 46.92000 234 LEU D CA 1
ATOM 13905 C C . LEU D 4 234 ? 175.94700 143.57900 137.18300 1.000 43.05000 234 LEU D C 1
ATOM 13906 O O . LEU D 4 234 ? 175.77500 142.86800 136.18800 1.000 44.41000 234 LEU D O 1
ATOM 13922 N N . VAL D 4 235 ? 175.55200 144.84500 137.22600 1.000 40.40000 235 VAL D N 1
ATOM 13923 C CA . VAL D 4 235 ? 174.73000 145.42100 136.16700 1.000 45.37000 235 VAL D CA 1
ATOM 13924 C C . VAL D 4 235 ? 175.58500 145.66400 134.93100 1.000 47.00000 235 VAL D C 1
ATOM 13925 O O . VAL D 4 235 ? 176.64700 146.29300 135.00600 1.000 51.15000 235 VAL D O 1
ATOM 13938 N N . LYS D 4 236 ? 175.11400 145.17500 133.78400 1.000 49.90000 236 LYS D N 1
ATOM 13939 C CA . LYS D 4 236 ? 175.77700 145.37700 132.50100 1.000 50.15000 236 LYS D CA 1
ATOM 13940 C C . LYS D 4 236 ? 175.09100 146.42700 131.63700 1.000 53.44000 236 LYS D C 1
ATOM 13941 O O . LYS D 4 236 ? 175.77300 147.22800 130.99100 1.000 55.89000 236 LYS D O 1
ATOM 13960 N N . HIS D 4 237 ? 173.75900 146.43800 131.60400 1.000 49.09000 237 HIS D N 1
ATOM 13961 C CA . HIS D 4 237 ? 172.98500 147.41200 130.84500 1.000 43.35000 237 HIS D CA 1
ATOM 13962 C C . HIS D 4 237 ? 172.03700 148.14700 131.78100 1.000 44.49000 237 HIS D C 1
ATOM 13963 O O . HIS D 4 237 ? 171.29700 147.51300 132.54600 1.000 53.95000 237 HIS D O 1
ATOM 13977 N N . ARG D 4 238 ? 172.04400 149.47500 131.71000 1.000 40.85000 238 ARG D N 1
ATOM 13978 C CA . ARG D 4 238 ? 171.11800 150.29400 132.47600 1.000 43.01000 238 ARG D CA 1
ATOM 13979 C C . ARG D 4 238 ? 170.26900 151.11800 131.51800 1.000 42.14000 238 ARG D C 1
ATOM 13980 O O . ARG D 4 238 ? 170.73400 151.51700 130.44700 1.000 46.76000 238 ARG D O 1
ATOM 14001 N N . MET D 4 239 ? 169.01200 151.34400 131.89300 1.000 48.00000 239 MET D N 1
ATOM 14002 C CA . MET D 4 239 ? 168.08500 152.12200 131.08600 1.000 44.96000 239 MET D CA 1
ATOM 14003 C C . MET D 4 239 ? 167.36100 153.12000 131.97200 1.000 34.70000 239 MET D C 1
ATOM 14004 O O . MET D 4 239 ? 166.94200 152.78400 133.08100 1.000 42.09000 239 MET D O 1
ATOM 14018 N N . PHE D 4 240 ? 167.24400 154.35100 131.48500 1.000 33.67000 240 PHE D N 1
ATOM 14019 C CA . PHE D 4 240 ? 166.58300 155.43500 132.19400 1.000 34.92000 240 PHE D CA 1
ATOM 14020 C C . PHE D 4 240 ? 165.32100 155.83800 131.44300 1.000 35.26000 240 PHE D C 1
ATOM 14021 O O . PHE D 4 240 ? 165.35300 156.04600 130.22600 1.000 43.97000 240 PHE D O 1
ATOM 14038 N N . PHE D 4 241 ? 164.21400 155.94500 132.17600 1.000 42.54000 241 PHE D N 1
ATOM 14039 C CA . PHE D 4 241 ? 162.90300 156.21800 131.60100 1.000 33.26000 241 PHE D CA 1
ATOM 14040 C C . PHE D 4 241 ? 162.50500 157.66500 131.85600 1.000 39.18000 241 PHE D C 1
ATOM 14041 O O . PHE D 4 241 ? 162.79400 158.21800 132.92100 1.000 35.92000 241 PHE D O 1
ATOM 14058 N N . SER D 4 242 ? 161.83400 158.27400 130.87800 1.000 43.34000 242 SER D N 1
ATOM 14059 C CA . SER D 4 242 ? 161.35900 159.64200 131.01300 1.000 47.15000 242 SER D CA 1
ATOM 14060 C C . SER D 4 242 ? 160.02000 159.79100 130.30500 1.000 49.50000 242 SER D C 1
ATOM 14061 O O . SER D 4 242 ? 159.75500 159.14900 129.28500 1.000 50.35000 242 SER D O 1
ATOM 14069 N N . LYS D 4 243 ? 159.18400 160.66700 130.85600 1.000 53.49000 243 LYS D N 1
ATOM 14070 C CA . LYS D 4 243 ? 157.88500 160.99800 130.28500 1.000 48.69000 243 LYS D CA 1
ATOM 14071 C C . LYS D 4 243 ? 158.04900 162.12500 129.27500 1.000 55.50000 243 LYS D C 1
ATOM 14072 O O . LYS D 4 243 ? 158.63300 163.16500 129.59400 1.000 57.78000 243 LYS D O 1
ATOM 14091 N N . GLN D 4 244 ? 157.51100 161.92000 128.07400 1.000 63.96000 244 GLN D N 1
ATOM 14092 C CA . GLN D 4 244 ? 157.61500 162.87900 126.97100 1.000 64.50000 244 GLN D CA 1
ATOM 14093 C C . GLN D 4 244 ? 158.91900 163.67200 127.00300 1.000 60.94000 244 GLN D C 1
ATOM 14094 O O . GLN D 4 244 ? 159.98700 163.11800 127.26400 1.000 63.23000 244 GLN D O 1
ATOM 14108 N N . ASN D 4 251 ? 151.12000 157.73400 125.66600 1.000 56.88000 251 ASN D N 1
ATOM 14109 C CA . ASN D 4 251 ? 151.54400 159.07000 125.26500 1.000 58.32000 251 ASN D CA 1
ATOM 14110 C C . ASN D 4 251 ? 152.96200 159.00500 124.70000 1.000 54.40000 251 ASN D C 1
ATOM 14111 O O . ASN D 4 251 ? 153.29800 158.05400 124.00000 1.000 58.93000 251 ASN D O 1
ATOM 14122 N N . GLN D 4 252 ? 153.79200 160.00300 124.99100 1.000 53.76000 252 GLN D N 1
ATOM 14123 C CA . GLN D 4 252 ? 155.15300 160.07200 124.47500 1.000 53.79000 252 GLN D CA 1
ATOM 14124 C C . GLN D 4 252 ? 156.14100 159.79300 125.59900 1.000 53.30000 252 GLN D C 1
ATOM 14125 O O . GLN D 4 252 ? 156.13000 160.48000 126.62500 1.000 56.39000 252 GLN D O 1
ATOM 14139 N N . PHE D 4 253 ? 156.99600 158.79200 125.39800 1.000 40.14000 253 PHE D N 1
ATOM 14140 C CA . PHE D 4 253 ? 157.97400 158.38400 126.39600 1.000 44.26000 253 PHE D CA 1
ATOM 14141 C C . PHE D 4 253 ? 159.33400 158.20200 125.73700 1.000 48.57000 253 PHE D C 1
ATOM 14142 O O . PHE D 4 253 ? 159.43300 157.83300 124.56400 1.000 54.15000 253 PHE D O 1
ATOM 14159 N N . SER D 4 254 ? 160.39100 158.45200 126.51400 1.000 47.74000 254 SER D N 1
ATOM 14160 C CA . SER D 4 254 ? 161.75900 158.34500 126.02800 1.000 47.44000 254 SER D CA 1
ATOM 14161 C C . SER D 4 254 ? 162.57700 157.44400 126.94300 1.000 42.88000 254 SER D C 1
ATOM 14162 O O . SER D 4 254 ? 162.32300 157.35100 128.14800 1.000 47.25000 254 SER D O 1
ATOM 14170 N N . LEU D 4 255 ? 163.57700 156.79200 126.35300 1.000 46.71000 255 LEU D N 1
ATOM 14171 C CA . LEU D 4 255 ? 164.37000 155.77800 127.03500 1.000 47.66000 255 LEU D CA 1
ATOM 14172 C C . LEU D 4 255 ? 165.83300 155.92500 126.63800 1.000 42.80000 255 LEU D C 1
ATOM 14173 O O . LEU D 4 255 ? 166.16300 155.86900 125.45200 1.000 49.89000 255 LEU D O 1
ATOM 14189 N N . VAL D 4 256 ? 166.70700 156.09100 127.62800 1.000 45.27000 256 VAL D N 1
ATOM 14190 C CA . VAL D 4 256 ? 168.13900 156.27800 127.40000 1.000 38.71000 256 VAL D CA 1
ATOM 14191 C C . VAL D 4 256 ? 168.85800 155.02400 127.87600 1.000 39.78000 256 VAL D C 1
ATOM 14192 O O . VAL D 4 256 ? 168.75300 154.65300 129.05000 1.000 51.22000 256 VAL D O 1
ATOM 14205 N N . SER D 4 257 ? 169.60100 154.38600 126.97800 1.000 43.94000 257 SER D N 1
ATOM 14206 C CA . SER D 4 257 ? 170.25800 153.11100 127.25600 1.000 48.03000 257 SER D CA 1
ATOM 14207 C C . SER D 4 257 ? 171.76400 153.32700 127.35700 1.000 50.56000 257 SER D C 1
ATOM 14208 O O . SER D 4 257 ? 172.39000 153.83200 126.41600 1.000 50.76000 257 SER D O 1
ATOM 14216 N N . ARG D 4 258 ? 172.33800 152.93800 128.49700 1.000 54.15000 258 ARG D N 1
ATOM 14217 C CA . ARG D 4 258 ? 173.77700 152.96600 128.72300 1.000 52.06000 258 ARG D CA 1
ATOM 14218 C C . ARG D 4 258 ? 174.27700 151.53300 128.86000 1.000 53.38000 258 ARG D C 1
ATOM 14219 O O . ARG D 4 258 ? 173.80500 150.78200 129.72400 1.000 61.82000 258 ARG D O 1
ATOM 14240 N N . CYS D 4 259 ? 175.23300 151.16100 128.01300 1.000 61.16000 259 CYS D N 1
ATOM 14241 C CA . CYS D 4 259 ? 175.79000 149.81300 127.98500 1.000 62.36000 259 CYS D CA 1
ATOM 14242 C C . CYS D 4 259 ? 177.21400 149.86600 128.52400 1.000 61.62000 259 CYS D C 1
ATOM 14243 O O . CYS D 4 259 ? 178.11700 150.38300 127.86100 1.000 64.18000 259 CYS D O 1
ATOM 14251 N N . LEU D 4 260 ? 177.41400 149.32300 129.72500 1.000 60.05000 260 LEU D N 1
ATOM 14252 C CA . LEU D 4 260 ? 178.71400 149.39500 130.37800 1.000 61.39000 260 LEU D CA 1
ATOM 14253 C C . LEU D 4 260 ? 179.73800 148.45100 129.76200 1.000 63.77000 260 LEU D C 1
ATOM 14254 O O . LEU D 4 260 ? 180.93500 148.60100 130.03000 1.000 61.31000 260 LEU D O 1
ATOM 14270 N N . LYS D 4 261 ? 179.30100 147.48500 128.95000 1.000 71.96000 261 LYS D N 1
ATOM 14271 C CA . LYS D 4 261 ? 180.25500 146.62400 128.25900 1.000 71.75000 261 LYS D CA 1
ATOM 14272 C C . LYS D 4 261 ? 181.11600 147.42100 127.29000 1.000 71.33000 261 LYS D C 1
ATOM 14273 O O . LYS D 4 261 ? 182.30800 147.13200 127.13600 1.000 71.59000 261 LYS D O 1
ATOM 14292 N N . SER D 4 262 ? 180.53300 148.42500 126.63000 1.000 74.26000 262 SER D N 1
ATOM 14293 C CA . SER D 4 262 ? 181.25800 149.26600 125.69100 1.000 72.10000 262 SER D CA 1
ATOM 14294 C C . SER D 4 262 ? 181.07500 150.75400 125.95400 1.000 72.45000 262 SER D C 1
ATOM 14295 O O . SER D 4 262 ? 181.66700 151.56800 125.23800 1.000 71.96000 262 SER D O 1
ATOM 14303 N N . ASN D 4 263 ? 180.27900 151.13300 126.95200 1.000 76.18000 263 ASN D N 1
ATOM 14304 C CA . ASN D 4 263 ? 179.99200 152.52000 127.30100 1.000 77.02000 263 ASN D CA 1
ATOM 14305 C C . ASN D 4 263 ? 179.17400 153.23800 126.23600 1.000 76.11000 263 ASN D C 1
ATOM 14306 O O . ASN D 4 263 ? 179.05900 154.46900 126.27900 1.000 74.39000 263 ASN D O 1
ATOM 14317 N N . SER D 4 264 ? 178.59900 152.50900 125.28400 1.000 70.36000 264 SER D N 1
ATOM 14318 C CA . SER D 4 264 ? 177.77100 153.13200 124.26300 1.000 69.15000 264 SER D CA 1
ATOM 14319 C C . SER D 4 264 ? 176.49600 153.69600 124.87900 1.000 67.60000 264 SER D C 1
ATOM 14320 O O . SER D 4 264 ? 175.92900 153.13300 125.81900 1.000 70.80000 264 SER D O 1
ATOM 14328 N N . LEU D 4 265 ? 176.04900 154.82500 124.33700 1.000 57.31000 265 LEU D N 1
ATOM 14329 C CA . LEU D 4 265 ? 174.85800 155.52000 124.80200 1.000 57.44000 265 LEU D CA 1
ATOM 14330 C C . LEU D 4 265 ? 173.87800 155.65600 123.64600 1.000 58.03000 265 LEU D C 1
ATOM 14331 O O . LEU D 4 265 ? 174.27000 156.00600 122.52900 1.000 61.06000 265 LEU D O 1
ATOM 14347 N N . LYS D 4 266 ? 172.60300 155.37300 123.91200 1.000 56.07000 266 LYS D N 1
ATOM 14348 C CA . LYS D 4 266 ? 171.58100 155.41000 122.87400 1.000 52.36000 266 LYS D CA 1
ATOM 14349 C C . LYS D 4 266 ? 170.30400 156.03100 123.42400 1.000 53.36000 266 LYS D C 1
ATOM 14350 O O . LYS D 4 266 ? 170.05300 156.02800 124.63100 1.000 58.03000 266 LYS D O 1
ATOM 14369 N N . LYS D 4 267 ? 169.48500 156.55200 122.51000 1.000 48.10000 267 LYS D N 1
ATOM 14370 C CA . LYS D 4 267 ? 168.22200 157.19300 122.84500 1.000 44.30000 267 LYS D CA 1
ATOM 14371 C C . LYS D 4 267 ? 167.11300 156.58000 122.00100 1.000 46.53000 267 LYS D C 1
ATOM 14372 O O . LYS D 4 267 ? 167.30300 156.32800 120.80900 1.000 50.99000 267 LYS D O 1
ATOM 14391 N N . HIS D 4 268 ? 165.95700 156.34500 122.62200 1.000 50.98000 268 HIS D N 1
ATOM 14392 C CA . HIS D 4 268 ? 164.81300 155.75500 121.94200 1.000 49.38000 268 HIS D CA 1
ATOM 14393 C C . HIS D 4 268 ? 163.53900 156.45900 122.38500 1.000 48.87000 268 HIS D C 1
ATOM 14394 O O . HIS D 4 268 ? 163.47900 157.06100 123.45900 1.000 47.04000 268 HIS D O 1
ATOM 14408 N N . PHE D 4 269 ? 162.51100 156.35200 121.54400 1.000 48.06000 269 PHE D N 1
ATOM 14409 C CA . PHE D 4 269 ? 161.20300 156.92900 121.81600 1.000 42.83000 269 PHE D CA 1
ATOM 14410 C C . PHE D 4 269 ? 160.13600 155.86900 121.58800 1.000 42.63000 269 PHE D C 1
ATOM 14411 O O . PHE D 4 269 ? 160.27900 155.00200 120.72400 1.000 45.84000 269 PHE D O 1
ATOM 14428 N N . PHE D 4 270 ? 159.06500 155.94100 122.37400 1.000 43.52000 270 PHE D N 1
ATOM 14429 C CA . PHE D 4 270 ? 157.97800 154.97700 122.25700 1.000 39.33000 270 PHE D CA 1
ATOM 14430 C C . PHE D 4 270 ? 156.70500 155.59600 122.81500 1.000 40.41000 270 PHE D C 1
ATOM 14431 O O . PHE D 4 270 ? 156.73300 156.63200 123.48300 1.000 43.76000 270 PHE D O 1
ATOM 14448 N N . ILE D 4 271 ? 155.57800 154.94500 122.52100 1.000 40.35000 271 ILE D N 1
ATOM 14449 C CA . ILE D 4 271 ? 154.27700 155.35000 123.03600 1.000 42.82000 271 ILE D CA 1
ATOM 14450 C C . ILE D 4 271 ? 153.61200 154.14600 123.68600 1.000 39.85000 271 ILE D C 1
ATOM 14451 O O . ILE D 4 271 ? 153.95400 152.99400 123.41500 1.000 39.56000 271 ILE D O 1
ATOM 14467 N N . ILE D 4 272 ? 152.64900 154.42900 124.55900 1.000 35.73000 272 ILE D N 1
ATOM 14468 C CA . ILE D 4 272 ? 151.87000 153.40300 125.24400 1.000 43.04000 272 ILE D CA 1
ATOM 14469 C C . ILE D 4 272 ? 150.40900 153.58400 124.86200 1.000 37.26000 272 ILE D C 1
ATOM 14470 O O . ILE D 4 272 ? 149.83600 154.66100 125.06900 1.000 40.43000 272 ILE D O 1
ATOM 14486 N N . GLY D 4 273 ? 149.81100 152.53200 124.31300 1.000 35.30000 273 GLY D N 1
ATOM 14487 C CA . GLY D 4 273 ? 148.40500 152.53700 123.96500 1.000 30.75000 273 GLY D CA 1
ATOM 14488 C C . GLY D 4 273 ? 147.68400 151.31200 124.48700 1.000 36.88000 273 GLY D C 1
ATOM 14489 O O . GLY D 4 273 ? 148.22000 150.57900 125.32200 1.000 42.10000 273 GLY D O 1
ATOM 14493 N N . GLU D 4 274 ? 146.46600 151.07400 123.99700 1.000 44.55000 274 GLU D N 1
ATOM 14494 C CA . GLU D 4 274 ? 145.68900 149.93900 124.48000 1.000 44.64000 274 GLU D CA 1
ATOM 14495 C C . GLU D 4 274 ? 146.42000 148.62300 124.25900 1.000 46.00000 274 GLU D C 1
ATOM 14496 O O . GLU D 4 274 ? 146.18900 147.65400 124.99100 1.000 49.11000 274 GLU D O 1
ATOM 14508 N N . SER D 4 275 ? 147.29900 148.56500 123.26200 1.000 54.63000 275 SER D N 1
ATOM 14509 C CA . SER D 4 275 ? 148.04100 147.35500 122.93800 1.000 50.31000 275 SER D CA 1
ATOM 14510 C C . SER D 4 275 ? 149.38000 147.26200 123.65800 1.000 49.80000 275 SER D C 1
ATOM 14511 O O . SER D 4 275 ? 150.11300 146.29200 123.44400 1.000 56.35000 275 SER D O 1
ATOM 14519 N N . GLY D 4 276 ? 149.71900 148.23800 124.49500 1.000 37.30000 276 GLY D N 1
ATOM 14520 C CA . GLY D 4 276 ? 150.98200 148.21700 125.20400 1.000 37.01000 276 GLY D CA 1
ATOM 14521 C C . GLY D 4 276 ? 151.98700 149.19000 124.62700 1.000 39.22000 276 GLY D C 1
ATOM 14522 O O . GLY D 4 276 ? 151.61700 150.27700 124.17900 1.000 40.78000 276 GLY D O 1
ATOM 14526 N N . VAL D 4 277 ? 153.26000 148.81200 124.63500 1.000 45.29000 277 VAL D N 1
ATOM 14527 C CA . VAL D 4 277 ? 154.32000 149.67300 124.12400 1.000 42.69000 277 VAL D CA 1
ATOM 14528 C C . VAL D 4 277 ? 154.41500 149.52200 122.61200 1.000 44.53000 277 VAL D C 1
ATOM 14529 O O . VAL D 4 277 ? 154.20400 148.43900 122.05300 1.000 47.85000 277 VAL D O 1
ATOM 14542 N N . GLU D 4 278 ? 154.72200 150.63000 121.94200 1.000 42.10000 278 GLU D N 1
ATOM 14543 C CA . GLU D 4 278 ? 154.99800 150.64000 120.51000 1.000 44.37000 278 GLU D CA 1
ATOM 14544 C C . GLU D 4 278 ? 156.11400 151.63900 120.26400 1.000 46.71000 278 GLU D C 1
ATOM 14545 O O . GLU D 4 278 ? 155.96300 152.82600 120.56900 1.000 49.51000 278 GLU D O 1
ATOM 14557 N N . PHE D 4 279 ? 157.23100 151.16100 119.72400 1.000 47.68000 279 PHE D N 1
ATOM 14558 C CA . PHE D 4 279 ? 158.40000 152.00600 119.52900 1.000 50.68000 279 PHE D CA 1
ATOM 14559 C C . PHE D 4 279 ? 158.22400 152.86900 118.28600 1.000 51.45000 279 PHE D C 1
ATOM 14560 O O . PHE D 4 279 ? 157.78100 152.38500 117.24000 1.000 48.47000 279 PHE D O 1
ATOM 14577 N N . CYS D 4 280 ? 158.56500 154.14700 118.40800 1.000 58.84000 280 CYS D N 1
ATOM 14578 C CA . CYS D 4 280 ? 158.47000 155.08000 117.29400 1.000 56.16000 280 CYS D CA 1
ATOM 14579 C C . CYS D 4 280 ? 159.63900 154.88300 116.33700 1.000 56.06000 280 CYS D C 1
ATOM 14580 O O . CYS D 4 280 ? 160.57000 154.13100 116.62300 1.000 60.31000 280 CYS D O 1
#

Foldseek 3Di:
DFPVVLPDDPVQSVLQVVVVQTALVSLQVDDQVVCCVSRVDDSVVSVVSNVSSVVVVPDDDDDPVVVVVD/DAFPVPFPADPVVSVQCVVLPDTHLVVLQPDDLVRVCVSTVDDSVSSVVSNVRSPDDDDVVVVVVVQVVQAAFAQQAVVVCVLVPRHFGFLFEEEEEAAPPLQPVLSVLSSQLRQCQDVVVPHPNFFEEEEEAAPPDDVVLSLLLLVLVLVVLVVVVVVVPPPCSVVRSVCSDSVNSVVRYHYHYQHDLVSVLVCLVCVVVVCVVRLRHAEYEYEPLDHDVPPDPPVVSLVVCLVCVQQVSVSCVRNVSTHYYYYYDNPDHPLSDPCSVVRGQWYWHWHDDPNFIKIWGSHHPPGDIDIAGWDADSNTIYGD/DFDDPPPFPPDDPLVQVLCVVVVHTDLVSLLPDDLVVVCVPPVHHSVSSVVVNVRSCVVPDDDDDDPVVVCVVCVPLKDAQALQFVVVCVQVVNHFIFQFEEEEEEAPLLCPLVSVLSSLLCCLQVVVAAEEEEDQDPSDDVVVSLVSNCVVDVDPVSSVSSSVRYHYHYDNALVSVVVVLVVLVVVCVVPVPDDNYNHAEYEHEPPVSHLVVLDDDPDCVSVVSNVVVLVSQNCVRNVVGGTYYYYFYWDADPPRGDIDTDNDDVCSPRGQWYKYWAAPPNFWIKIWTPHHDPDDGDDIDTTGSVVD/DAAWPCLLPVVQPVPTRDGFQFAEEEEEEAPPQCPVLVVLVSLLQALADVVLNHNNFAEEEEDAPPPDDPVLSLLLNQVSDPDRDPVNSVSSCVRYHYDYAHELVSLLVVLVVCVVVCVVGLRHAEYEAEALVSHQVVLQVVQPPDPCSSQVSVLSVLVSSRCVCNVRRHYYYYYHYPPDDQDDDDHDVSNVVRHQKYKYWDDAVKIKIWIAGNVVRDIDIFIWDQDSNGIDTD

Organism: Homo sapiens (NCBI:txid9606)

Radius of gyration: 31.13 Å; Cα contacts (8 Å, |Δi|>4): 1739; chains: 4; bounding box: 74×84×77 Å

Sequence (924 aa):
KKLKRVGLSQELCDRLSRHQILTCQDFLCLSPLELMKVTGLSYRGVHELLCMVSRACAPKMQTAYGIKAQQRDLVSFPLSPAVRVKLVSAGFQTAEELLEVKPSELSKEVGISKAEALETLQIIRRKCTALELLEQEHTQGFIITFCSALDDILGGGVPLMKTTEICGAPGVGKTQLCMQLAVDVQIPECFGGVAGEAVFIDTEGSFMVDRVVDLATACIQHLQLIAEKHKGEEHRKALEDFTLDNILSHIYYFRCRDYTELLAQVYLLPDFLSEHSKVRLVIVDGIAFPFRHDLDDLSLRTRLLNGLAQQMISLANNHRLAVILTNQMTTKILGESWGHAATIRLIFHWDRKQRLATLYKSPSQKECTVLFQIKPQGFRDTGVLRVGLCPGLTEEMIQLLRSHRIKTVVDLVSADLEEVAQKCGLSYKALVALRRVLLAQFSAFPVNGADLYEELKTSTAILSTGIGSLDKLLDAGLYTGEVTEIVGGPGSGKTQVCLCMAANVAHGLQQNVLYVDSNGGLTASRLLQLLQAKTQDEEEQAEALRRIQVVHAFDIFQMLDVLQELRGTVAQQVTGSSGTVKVVVVDSVTAVVSPLLGGQQREGLALMMQLARELKTLARDLGMAVVVTNHITRDRDSGRLKPALGRSWSFVPSTRILLDTISGGRRMACLAKSSRQPTGFQEMVDIGTWGRSSLKEIEPNLFADEDSPVHGDILEFHGPEGTGKTEMLYHLTARCILPKSEGGLEVEVLFIDTDYHFDMLRLVTILEHRLSQSSEEIIKYCLGRFFLVYCSSSTHLLLTLYSLESMFCSHPSLCLLILDSLSAFYWIDRVNGGESVNLQESTLRKCSQCLEKLVNDYRLVLFATTQTIMQDYRPYLCKAWQQLVKHRMFFSKQNQFSLVSRCLKSNSLKKHFFIIGESGVEFC